Protein AF-A0A9P1GRF5-F1 (afdb_monomer)

Foldseek 3Di:
DFFFEAEEEEEADPVLLVVLVVVLVVLVVVPDDFAEDADPDPDADLAAHQEYEFEPPDAPSLLVLLRNLLRYFRLHYYYYYYYHLVVLCVAPLSVLLSVLLVVQCPDPVRVVRYHYDYVVNPRDDCNVVSVSSVVVPVVCVVPQQDDDPQLVVVLVVLLVFFLLAAEEEEEARQLCQLLSLLVSLLVVVVVVAQEEEEEQDPSNNPNSVVSVCVSNPPPSCPRYYYDYLVVCLVVLVCQARHAYEYEQVLLAALVSVLVSSLSHGTYYYYHYQQGLQLRRVLCCVPNVVSNCVSRVNYHYDYRYAGRRGHPPRSSVVSSCLSLLSVQAADDDDPPVLVVLLPDWDKDWDDLVDDDSNVVSNQVNQQSHNDNGDHSSVVCCQNGNPQWTKIFRDDDPGGFWIWIKGKAAAPPDPVVLVCLLCVNDDDPPRVQLSCCSPVLPDSLSRGWIETETPTTGGHPVNPPSCVSLVNVLVVVVVCVPDPGQKYKYKDFQDLVVLVSCVVSVKAWQDWALDQPSPNRGIMIMIIDGDDVSSVVSSVVSLVVCLVCVLVSLQHSCLVHDLSSNLSNLLRGPNDDDDDCLVVCVVPHDDDCVVSLVVLLSVLSVCSNDPVCVPDDPLVSVVSSCSSNVPPCPVVSVVVVVVVVVPDPDPVVVVVPPPDDDDDDDPVVVVCVVVVVVPPDDDPPPPVVPPPPPDDDDDDDDDDDDDDDDDDDDDDDDDDDDDDDDDDDDDDDDDDDDDDDDPVPVLVVLPPDDDDDDDDDDDPPPPDPDPQQVLQVVLVVVLLVLVLVVVPDPDPDSVVSNVVVNVVSVVVRDLAEHEEEADPSPDPPDPDDLVVVQVVVQVVQVVRLNHQEYEYEHEDPVNLVSCLVRHDHHPNREYAYAYPDEDEPVSVLSVLVRHLYAHDAHEYDDDDPDPDDDDDDQPPRAARARHAYYHYEADEQSSQQNVQVRYQNHQEYAYELYAHQAHDLSHHLNHAYYAYYNHERHDLVRVLSNQQSNQNHQEYHAYNYQHAAHAAARANHAEYEHELNQRHELVNLQNVQDCVRHVNHAYYEHENNQRYQARANAHANHQEYEHEHNVNHDPPNPPHYHPRYHYHYDDDDDDDDDDDDDDDDDDDDD

Nearest PDB structures (foldseek):
  2zpa-assembly1_A  TM=6.736E-01  e=5.088E-32  Escherichia coli K-12
  2zpa-assembly2_B  TM=6.778E-01  e=2.670E-31  Escherichia coli K-12
  6zqc-assembly1_JA  TM=7.047E-01  e=1.679E-22  Saccharomyces cerevisiae S288C
  7mx2-assembly1_A  TM=8.150E-01  e=3.178E-04  Homo sapiens
  6ygd-assembly1_A  TM=7.795E-01  e=4.189E-04  Saccharomyces cerevisiae

Solvent-accessible surface area (backbone atoms only — not comparable to full-atom values): 63160 Å² total; per-residue (Å²): 133,80,40,50,43,36,41,36,39,34,31,24,56,70,73,58,45,51,50,57,49,49,55,48,46,55,66,54,60,80,76,57,97,71,46,72,42,81,56,88,61,92,67,71,66,91,59,74,28,44,39,36,40,40,52,57,82,47,90,62,37,50,43,44,51,39,34,48,68,65,22,48,37,45,41,15,41,39,40,38,33,32,47,39,62,78,65,33,47,73,40,66,64,35,32,54,49,49,55,55,50,55,54,39,58,71,34,83,93,34,25,93,39,46,47,80,46,44,56,91,79,48,88,79,85,51,62,70,66,55,56,64,39,60,68,60,54,72,65,46,80,81,61,78,81,71,70,49,75,69,54,47,54,47,44,61,49,61,77,64,57,38,63,72,32,29,38,38,40,34,27,48,72,51,36,45,64,51,41,54,51,4,49,46,46,33,59,39,44,78,72,68,44,41,35,38,37,33,40,85,45,75,73,76,43,49,51,25,52,49,33,19,33,74,73,66,40,84,87,65,59,84,49,56,45,80,48,59,64,86,54,47,78,78,41,43,72,59,34,45,78,20,39,37,37,31,42,48,46,51,58,44,21,57,67,61,55,29,52,48,63,61,47,31,26,28,45,40,36,31,30,50,34,59,48,52,63,29,22,18,57,25,30,53,77,59,32,51,64,52,40,33,70,62,37,75,46,56,42,77,46,80,47,79,62,63,59,50,37,40,79,88,31,53,62,57,52,49,51,34,62,76,58,47,62,74,34,46,51,62,87,78,62,94,75,46,58,63,55,44,62,73,67,42,44,80,44,77,56,57,90,90,72,69,50,77,64,56,46,27,23,54,49,9,38,57,44,58,69,32,72,60,45,45,32,44,52,52,55,46,69,70,65,44,77,61,54,47,44,35,30,31,30,38,94,92,44,59,49,26,40,35,36,30,34,54,25,71,46,48,81,52,61,70,58,34,54,28,28,33,71,62,75,50,83,68,87,86,28,63,64,31,50,46,36,7,38,77,67,62,33,62,69,43,24,66,46,31,32,35,32,50,76,46,76,36,58,44,79,89,53,66,88,65,56,52,62,59,53,48,50,51,53,49,54,55,62,56,64,79,49,99,42,29,22,42,32,41,72,46,66,60,37,43,67,61,52,52,55,43,45,74,75,62,30,41,71,41,46,70,47,60,58,57,39,79,46,80,61,31,33,38,32,36,35,38,34,57,67,38,69,69,36,47,50,52,45,54,52,35,27,50,53,46,38,71,45,44,66,60,37,23,46,48,60,44,40,83,57,52,67,62,28,52,47,52,52,47,52,73,35,79,63,78,87,74,99,62,66,47,51,56,40,43,78,78,43,92,48,56,64,85,84,28,47,74,56,43,44,52,49,50,48,52,41,66,51,38,77,75,49,76,74,54,58,71,70,56,53,55,51,54,52,30,64,44,22,61,50,76,80,48,68,70,58,54,55,50,48,56,60,56,62,73,73,57,82,84,58,73,68,66,70,74,61,75,88,58,92,78,93,79,71,81,73,68,65,68,76,54,61,72,64,63,72,78,67,83,82,72,75,76,80,65,59,74,72,63,78,79,74,78,88,75,90,89,75,89,79,89,88,81,82,89,89,88,88,81,92,86,78,84,89,84,84,83,92,77,88,84,80,90,89,83,90,80,88,85,84,87,79,92,82,85,88,84,89,90,76,73,70,73,60,59,63,63,64,68,70,74,76,71,87,75,93,78,83,85,92,78,70,95,71,71,84,64,90,53,63,60,62,61,46,21,44,53,51,48,51,56,50,48,53,55,48,57,68,57,74,76,56,99,62,92,77,68,54,63,57,57,57,43,53,55,41,59,53,57,74,62,40,52,57,37,27,48,62,50,73,46,51,93,81,68,63,81,80,65,104,66,65,83,60,60,64,50,52,55,49,35,61,47,40,73,74,34,77,63,34,45,34,39,38,39,40,39,57,46,70,68,61,48,52,52,47,72,74,69,61,64,78,54,87,82,26,38,25,30,42,38,44,78,44,75,38,47,59,67,58,53,48,52,48,58,74,75,40,52,39,30,33,44,32,41,23,51,41,80,84,71,86,67,94,69,93,71,79,93,69,79,80,80,67,74,68,38,80,56,27,31,35,43,33,44,33,55,35,54,33,67,62,55,48,49,55,55,83,22,30,68,50,26,30,32,42,34,41,34,56,25,67,32,58,64,64,70,54,80,52,38,63,56,26,33,31,42,34,44,29,42,34,64,54,38,45,42,69,43,53,26,50,36,49,59,41,32,51,51,24,31,33,44,36,37,31,48,29,60,40,52,65,52,69,60,55,30,61,46,21,35,35,42,31,47,28,45,20,50,52,33,30,31,66,29,50,27,50,57,36,26,50,91,24,24,55,46,32,25,35,42,29,46,24,38,18,44,52,25,40,66,41,58,59,49,32,88,59,27,49,34,37,36,42,36,52,30,84,46,52,49,89,66,59,81,75,66,48,40,97,74,44,47,71,45,74,41,84,85,88,74,84,96,73,92,79,93,80,86,86,90,81,81,89,81,86,137

Sequence (1116 aa):
MLVQRRLVLLAGEAPWAERVTSAALAAWQTRGRARLLRADLRDPPVKELDLVVLTAHRRRFLDTFGAVSGALKGGGVLLFHTPPLDTWRKERLGARWCKLLDSLCNDPRTAELVTVCREEDGEPQLQGLMDAVNSFQADIDRNSMMPNQEQAALLQTILKIKSSRPLLIFGRRGRGKSALLGMAAAVLLQKGCRIIVTSPSKDATSQVFWAAETFLGAGQLKRMEFIEPKRLLTRRHLLKESFLIIDEAAGFPVNFTSELLEAAGRVLLATTLDGYEGSGNGFLVRAVPRLRQARPGLQMQQLSSAWRWTEGCPLEALSRSALLLDAAPVTLEMGERDRVAQHAQVEKVDRQRFTDEELKELYGLLRIGHYKTKPSDLETFLDAKGIIWLSLKHENKHVGITISGIEEPVEDVEKAHGLWLGRCQVPQNLTAQTLSRDAGSLEASQLRYCRMMRWRLHPALRGYGLGERLLEQSLVHLKSQEVDAVAAHFGATSWLMKLWLRQGAQIVFVSHGCDPSSGQHSISVLIPRTEAARQLVKCLQKQLAMQIFELLAGPLADMEKDAVKELLKALPIPLTSSSDPWSFAFGARRLSHCKAALRRLVARALQCDRTRQLPSKEEQLLLSLLQEKPLIENHLRKARALTSHLPTTLSCMNLSLRHCSLGRDGEQALRPLARRWNAVPHSWVRIYEKTAVSVVSASIGGRAFDIAVSGIFGTDSEKGRIPKRKMCKASKVAFSNSGAHKKISKMMLNFRPGAVGSTSSPWSFLDLTSPIRSQILFNLVGDLLCYSGANEVNIQLSIVRSTCRELRDQIDEECLTFNYDDNCGLGGNARDRDEIILLNDWIKRHPRLKYFECMIRNAAKFRVMLEELQLPANTRCSFVFEFKVSSHEVEQLLRRFCVRKLSVMPEEEKEVSGGYPNRPLTWKVTPSLQVLCLRSCSEEIVKSFFSVSPKLRRLQVVDSKIQSIPSNISQNLTSLSLTGITNLPDEQLSKLLMACQNLRSLYIAKCHISHISFALPQLELLSVTHCRQLTDQCATEILSPANNPCLRFVDLSECRSLTAPTVEHPELEVAWLMNCPQLTGQVGRSAARDTTIFFSGFWMFPTVGIRCGDSCLGDH

InterPro domains:
  IPR007807 TcmA/NAT10, helicase domain [PF05127] (169-326)
  IPR013562 TmcA/NAT10, N-terminal [PF08351] (47-89)
  IPR016181 Acyl-CoA N-acyltransferase [SSF55729] (356-508)
  IPR027417 P-loop containing nucleoside triphosphate hydrolase [G3DSA:3.40.50.300] (166-316)
  IPR027417 P-loop containing nucleoside triphosphate hydrolase [SSF52540] (140-269)
  IPR032672 TmcA/NAT10/Kre33 [PTHR10925] (222-473)
  IPR032675 Leucine-rich repeat domain superfamily [G3DSA:3.80.10.10] (877-1091)

Secondary structure (DSSP, 8-state):
-----EEEEEES-HHHHHHHHHHHHHHHHTT----EEEE--SS---S-EEEEEEESSSTTHHHHHHHHHTTEEEEEEEEEEES-HHHHTTSHHHHHHHHHHHHHHS-TTTGGGEEEEEGGG-S---HHHHHHHHTTHHHHHHHTTSPPHHHHHHHHHHTT-BTTB-EEEEE-TTS-HHHHHHHHHHHHHHTT--EEEE-SSGGGGHHHHHHHHHHH-TT--TTEEE--HHHHTT-HHHHHHSEEEESSGGGS-HHHHHHHHHH-SEEEEEEESSSTT--HHHHHHHHHHHHHHH-TT-EEEEE-S-SSS-TT-HHHHHHHHHTTTT--PPP--TTHHHHHHHH-EEEE--TTT--HHHHHHHHHHHHTT-S---HHHHHHHHH-TTEEEEEEEETTEEEEEEEEEEE-----HHHHHHHHTTS---TT-HHHHIIIIIS--GGGGSS-EEEEEEEEE-GGGTTSSHHHHHHHHHHHHGGGS--SEEEEEEE--HHHHHHHHHTT-EEEEEEEEEPTTTSSEEEEEEEE-SHHHHHHHHHHHHHHHHHHHHHHHTTTSSS-HHHHHHHHHHS-PPP---SHHHHHHSSS--HHHHHHHHHHHHHHHHHSGGGGGS-HHHHHHHHHHHTT----HHHHHHHHHHGGGS-SSTTTGGGTTS-----GGGGTTTHHHHTT---S-TTTGGGTTTSSSS--------------------------------------------SSHHHHHHHHTT-----------TTTT----HHHHHHHHHHHHHHHHHHHTTS--TTTHHHHHHHHHHHHTTS-TTEEEEEE-TT----SS--THHHHHHHHHHHTT-TT--EEEEEE--HHHHHHHHHH--PPTTPEEEEEEEEEEEHHHHHHHHHHSEEEEEEEEEEP----SSS-------PPP-TT--EEEEES-BHHHHHHHHTT-TT--EEEEES-B-S---S---TT--EEEEES--S--HHHHHHHHHH-TT--EEEEES---S------TT--EEEEES-TT--HHHHHHHH-TTT-TT--EEE-TT-TT-S------TT--EEEEET-TT--GGGGSSS-TT-EEEEES-------------------

Radius of gyration: 38.65 Å; Cα contacts (8 Å, |Δi|>4): 1772; chains: 1; bounding box: 116×114×86 Å

pLDDT: mean 70.06, std 22.44, range [20.23, 97.62]

Mean predicted aligned error: 21.13 Å

Organism: NCBI:txid2562237

Structure (mmCIF, N/CA/C/O backbone):
data_AF-A0A9P1GRF5-F1
#
_entry.id   AF-A0A9P1GRF5-F1
#
loop_
_atom_site.group_PDB
_atom_site.id
_atom_site.type_symbol
_atom_site.label_atom_id
_atom_site.label_alt_id
_atom_site.label_comp_id
_atom_site.label_asym_id
_atom_site.label_entity_id
_atom_site.label_seq_id
_atom_site.pdbx_PDB_ins_code
_atom_site.Cartn_x
_atom_site.Cartn_y
_atom_site.Cartn_z
_atom_site.occupancy
_atom_site.B_iso_or_equiv
_atom_site.auth_seq_id
_atom_site.auth_comp_id
_atom_site.auth_asym_id
_atom_site.auth_atom_id
_atom_site.pdbx_PDB_model_num
ATOM 1 N N . MET A 1 1 ? 33.433 -12.567 -23.055 1.00 36.16 1 MET A N 1
ATOM 2 C CA . MET A 1 1 ? 33.822 -12.975 -21.683 1.00 36.16 1 MET A CA 1
ATOM 3 C C . MET A 1 1 ? 32.653 -12.740 -20.730 1.00 36.16 1 MET A C 1
ATOM 5 O O . MET A 1 1 ? 31.730 -12.022 -21.095 1.00 36.16 1 MET A O 1
ATOM 9 N N . LEU A 1 2 ? 32.643 -13.385 -19.561 1.00 43.09 2 LEU A N 1
ATOM 10 C CA . LEU A 1 2 ? 31.492 -13.423 -18.650 1.00 43.09 2 LEU A CA 1
ATOM 11 C C . LEU A 1 2 ? 31.527 -12.268 -17.633 1.00 43.09 2 LEU A C 1
ATOM 13 O O . LEU A 1 2 ? 32.322 -12.286 -16.696 1.00 43.09 2 LEU A O 1
ATOM 17 N N . VAL A 1 3 ? 30.665 -11.262 -17.810 1.00 66.19 3 VAL A N 1
ATOM 18 C CA . VAL A 1 3 ? 30.778 -9.983 -17.088 1.00 66.19 3 VAL A CA 1
ATOM 19 C C . VAL A 1 3 ? 30.089 -10.017 -15.712 1.00 66.19 3 VAL A C 1
ATOM 21 O O . VAL A 1 3 ? 28.866 -9.913 -15.582 1.00 66.19 3 VAL A O 1
ATOM 24 N N . GLN A 1 4 ? 30.908 -10.161 -14.669 1.00 72.12 4 GLN A N 1
ATOM 25 C CA . GLN A 1 4 ? 30.523 -10.106 -13.252 1.00 72.12 4 GLN A CA 1
ATOM 26 C C . GLN A 1 4 ? 30.154 -8.671 -12.819 1.00 72.12 4 GLN A C 1
ATOM 28 O O . GLN A 1 4 ? 30.536 -7.701 -13.467 1.00 72.12 4 GLN A O 1
ATOM 33 N N . ARG A 1 5 ? 29.421 -8.520 -11.710 1.00 84.38 5 ARG A N 1
ATOM 34 C CA . ARG A 1 5 ? 29.118 -7.215 -11.081 1.00 84.38 5 ARG A CA 1
ATOM 35 C C . ARG A 1 5 ? 29.966 -7.039 -9.832 1.00 84.38 5 ARG A C 1
ATOM 37 O O . ARG A 1 5 ? 30.170 -8.022 -9.120 1.00 84.38 5 ARG A O 1
ATOM 44 N N . ARG A 1 6 ? 30.409 -5.810 -9.560 1.00 83.50 6 ARG A N 1
ATOM 45 C CA . ARG A 1 6 ? 31.285 -5.492 -8.421 1.00 83.50 6 ARG A CA 1
ATOM 46 C C . ARG A 1 6 ? 30.530 -4.783 -7.298 1.00 83.50 6 ARG A C 1
ATOM 48 O O . ARG A 1 6 ? 29.596 -4.019 -7.551 1.00 83.50 6 ARG A O 1
ATOM 55 N N . LEU A 1 7 ? 30.963 -5.029 -6.068 1.00 87.31 7 LEU A N 1
ATOM 56 C CA . LEU A 1 7 ? 30.498 -4.362 -4.855 1.00 87.31 7 LEU A CA 1
ATOM 57 C C . LEU A 1 7 ? 31.658 -3.563 -4.258 1.00 87.31 7 LEU A C 1
ATOM 59 O O . LEU A 1 7 ? 32.738 -4.106 -4.054 1.00 87.31 7 LEU A O 1
ATOM 63 N N . VAL A 1 8 ? 31.427 -2.291 -3.954 1.00 88.31 8 VAL A N 1
ATOM 64 C CA . VAL A 1 8 ? 32.370 -1.437 -3.229 1.00 88.31 8 VAL A CA 1
ATOM 65 C C . VAL A 1 8 ? 31.688 -1.004 -1.938 1.00 88.31 8 VAL A C 1
ATOM 67 O O . VAL A 1 8 ? 30.711 -0.256 -1.969 1.00 88.31 8 VAL A O 1
ATOM 70 N N . LEU A 1 9 ? 32.168 -1.521 -0.813 1.00 89.44 9 LEU A N 1
ATOM 71 C CA . LEU A 1 9 ? 31.672 -1.238 0.526 1.00 89.44 9 LEU A CA 1
ATOM 72 C C . LEU A 1 9 ? 32.448 -0.052 1.110 1.00 89.44 9 LEU A C 1
ATOM 74 O O . LEU A 1 9 ? 33.660 -0.144 1.295 1.00 89.44 9 LEU A O 1
ATOM 78 N N . LEU A 1 10 ? 31.744 1.036 1.416 1.00 90.56 10 LEU A N 1
ATOM 79 C CA . LEU A 1 10 ? 32.285 2.196 2.123 1.00 90.56 10 LEU A CA 1
ATOM 80 C C . LEU A 1 10 ? 31.766 2.159 3.563 1.00 90.56 10 LEU A C 1
ATOM 82 O O . LEU A 1 10 ? 30.602 2.476 3.806 1.00 90.56 10 LEU A O 1
ATOM 86 N N . ALA A 1 11 ? 32.617 1.736 4.496 1.00 91.06 11 ALA A N 1
ATOM 87 C CA . ALA A 1 11 ? 32.278 1.580 5.906 1.00 91.06 11 ALA A CA 1
ATOM 88 C C . ALA A 1 11 ? 32.846 2.734 6.745 1.00 91.06 11 ALA A C 1
ATOM 90 O O . ALA A 1 11 ? 34.041 2.780 7.029 1.00 91.06 11 ALA A O 1
ATOM 91 N N . GLY A 1 12 ? 31.980 3.654 7.156 1.00 90.06 12 GLY A N 1
ATOM 92 C CA . GLY A 1 12 ? 32.364 4.862 7.885 1.00 90.06 12 GLY A CA 1
ATOM 93 C C . GLY A 1 12 ? 31.151 5.733 8.168 1.00 90.06 12 GLY A C 1
ATOM 94 O O . GLY A 1 12 ? 30.020 5.325 7.912 1.00 90.06 12 GLY A O 1
ATOM 95 N N . GLU A 1 13 ? 31.361 6.934 8.685 1.00 88.19 13 GLU A N 1
ATOM 96 C CA . GLU A 1 13 ? 30.291 7.898 8.903 1.00 88.19 13 GLU A CA 1
ATOM 97 C C . GLU A 1 13 ? 29.771 8.500 7.590 1.00 88.19 13 GLU A C 1
ATOM 99 O O . GLU A 1 13 ? 30.483 8.635 6.588 1.00 88.19 13 GLU A O 1
ATOM 104 N N . ALA A 1 14 ? 28.491 8.889 7.590 1.00 85.44 14 ALA A N 1
ATOM 105 C CA . ALA A 1 14 ? 27.811 9.340 6.373 1.00 85.44 14 ALA A CA 1
ATOM 106 C C . ALA A 1 14 ? 28.536 10.498 5.640 1.00 85.44 14 ALA A C 1
ATOM 108 O O . ALA A 1 14 ? 28.654 10.415 4.413 1.00 85.44 14 ALA A O 1
ATOM 109 N N . PRO A 1 15 ? 29.087 11.529 6.324 1.00 87.69 15 PRO A N 1
ATOM 110 C CA . PRO A 1 15 ? 29.828 12.601 5.657 1.00 87.69 15 PRO A CA 1
ATOM 111 C C . PRO A 1 15 ? 31.116 12.129 4.968 1.00 87.69 15 PRO A C 1
ATOM 113 O O . PRO A 1 15 ? 31.480 12.682 3.933 1.00 87.69 15 PRO A O 1
ATOM 116 N N . TRP A 1 16 ? 31.812 11.119 5.506 1.00 89.00 16 TRP A N 1
ATOM 117 C CA . TRP A 1 16 ? 33.006 10.550 4.871 1.00 89.00 16 TRP A CA 1
ATOM 118 C C . TRP A 1 16 ? 32.634 9.772 3.608 1.00 89.00 16 TRP A C 1
ATOM 120 O O . TRP A 1 16 ? 33.168 10.049 2.531 1.00 89.00 16 TRP A O 1
ATOM 130 N N . ALA A 1 17 ? 31.635 8.891 3.699 1.00 85.38 17 ALA A N 1
ATOM 131 C CA . ALA A 1 17 ? 31.183 8.103 2.555 1.00 85.38 17 ALA A CA 1
ATOM 132 C C . ALA A 1 17 ? 30.633 8.986 1.412 1.00 85.38 17 ALA A C 1
ATOM 134 O O . ALA A 1 17 ? 30.809 8.666 0.233 1.00 85.38 17 ALA A O 1
ATOM 135 N N . GLU A 1 18 ? 30.009 10.130 1.726 1.00 84.75 18 GLU A N 1
ATOM 136 C CA . GLU A 1 18 ? 29.587 11.118 0.723 1.00 84.75 18 GLU A CA 1
ATOM 137 C C . GLU A 1 18 ? 30.754 11.863 0.048 1.00 84.75 18 GLU A C 1
ATOM 139 O O . GLU A 1 18 ? 30.670 12.116 -1.162 1.00 84.75 18 GLU A O 1
ATOM 144 N N . ARG A 1 19 ? 31.844 12.180 0.769 1.00 85.69 19 ARG A N 1
ATOM 145 C CA . ARG A 1 19 ? 33.062 12.781 0.181 1.00 85.69 19 ARG A CA 1
ATOM 146 C C . ARG A 1 19 ? 33.732 11.819 -0.797 1.00 85.69 19 ARG A C 1
ATOM 148 O O . ARG A 1 19 ? 33.857 12.147 -1.978 1.00 85.69 19 ARG A O 1
ATOM 155 N N . VAL A 1 20 ? 34.051 10.606 -0.337 1.00 83.44 20 VAL A N 1
ATOM 156 C CA . VAL A 1 20 ? 34.685 9.541 -1.139 1.00 83.44 20 VAL A CA 1
ATOM 157 C C . VAL A 1 20 ? 33.880 9.253 -2.412 1.00 83.44 20 VAL A C 1
ATOM 159 O O . VAL A 1 20 ? 34.417 9.207 -3.521 1.00 83.44 20 VAL A O 1
ATOM 162 N N . THR A 1 21 ? 32.558 9.151 -2.283 1.00 83.25 21 THR A N 1
ATOM 163 C CA . THR A 1 21 ? 31.661 8.924 -3.423 1.00 83.25 21 THR A CA 1
ATOM 164 C C . THR A 1 21 ? 31.561 10.119 -4.365 1.00 83.25 21 THR A C 1
ATOM 166 O O . THR A 1 21 ? 31.351 9.937 -5.564 1.00 83.25 21 THR A O 1
ATOM 169 N N . SER A 1 22 ? 31.710 11.349 -3.876 1.00 82.00 22 SER A N 1
ATOM 170 C CA . SER A 1 22 ? 31.720 12.530 -4.745 1.00 82.00 22 SER A CA 1
ATOM 171 C C . SER A 1 22 ? 33.006 12.609 -5.573 1.00 82.00 22 SER A C 1
ATOM 173 O O . SER A 1 22 ? 32.918 12.884 -6.769 1.00 82.00 22 SER A O 1
ATOM 175 N N . ALA A 1 23 ? 34.161 12.245 -5.004 1.00 77.00 23 ALA A N 1
ATOM 176 C CA . ALA A 1 23 ? 35.412 12.095 -5.753 1.00 77.00 23 ALA A CA 1
ATOM 177 C C . ALA A 1 23 ? 35.313 10.993 -6.829 1.00 77.00 23 ALA A C 1
ATOM 179 O O . ALA A 1 23 ? 35.626 11.227 -8.000 1.00 77.00 23 ALA A O 1
ATOM 180 N N . ALA A 1 24 ? 34.785 9.817 -6.469 1.00 74.19 24 ALA A N 1
ATOM 181 C CA . ALA A 1 24 ? 34.578 8.713 -7.410 1.00 74.19 24 ALA A CA 1
ATOM 182 C C . ALA A 1 24 ? 33.627 9.081 -8.567 1.00 74.19 24 ALA A C 1
ATOM 184 O O . ALA A 1 24 ? 33.842 8.677 -9.711 1.00 74.19 24 ALA A O 1
ATOM 185 N N . LEU A 1 25 ? 32.590 9.879 -8.293 1.00 76.06 25 LEU A N 1
ATOM 186 C CA . LEU A 1 25 ? 31.631 10.317 -9.306 1.00 76.06 25 LEU A CA 1
ATOM 187 C C . LEU A 1 25 ? 32.138 11.462 -10.185 1.00 76.06 25 LEU A C 1
ATOM 189 O O . LEU A 1 25 ? 31.790 11.490 -11.363 1.00 76.06 25 LEU A O 1
ATOM 193 N N . ALA A 1 26 ? 32.989 12.352 -9.670 1.00 74.06 26 ALA A N 1
ATOM 194 C CA . ALA A 1 26 ? 33.684 13.336 -10.498 1.00 74.06 26 ALA A CA 1
ATOM 195 C C . ALA A 1 26 ? 34.588 12.640 -11.534 1.00 74.06 26 ALA A C 1
ATOM 197 O O . ALA A 1 26 ? 34.532 12.959 -12.723 1.00 74.06 26 ALA A O 1
ATOM 198 N N . ALA A 1 27 ? 35.337 11.611 -11.116 1.00 66.94 27 ALA A N 1
ATOM 199 C CA . ALA A 1 27 ? 36.114 10.775 -12.032 1.00 66.94 27 ALA A CA 1
ATOM 200 C C . ALA A 1 27 ? 35.225 10.072 -13.081 1.00 66.94 27 ALA A C 1
ATOM 202 O O . ALA A 1 27 ? 35.571 10.040 -14.259 1.00 66.94 27 ALA A O 1
ATOM 203 N N . TRP A 1 28 ? 34.051 9.575 -12.677 1.00 68.00 28 TRP A N 1
ATOM 204 C CA . TRP A 1 28 ? 33.096 8.896 -13.561 1.00 68.00 28 TRP A CA 1
ATOM 205 C C . TRP A 1 28 ? 32.445 9.821 -14.610 1.00 68.00 28 TRP A C 1
ATOM 207 O O . TRP A 1 28 ? 32.263 9.431 -15.762 1.00 68.00 28 TRP A O 1
ATOM 217 N N . GLN A 1 29 ? 32.090 11.054 -14.235 1.00 64.94 29 GLN A N 1
ATOM 218 C CA . GLN A 1 29 ? 31.345 11.981 -15.101 1.00 64.94 29 GLN A CA 1
ATOM 219 C C . GLN A 1 29 ? 32.161 12.541 -16.274 1.00 64.94 29 GLN A C 1
ATOM 221 O O . GLN A 1 29 ? 31.585 12.870 -17.310 1.00 64.94 29 GLN A O 1
ATOM 226 N N . THR A 1 30 ? 33.488 12.623 -16.151 1.00 57.00 30 THR A N 1
ATOM 227 C CA . THR A 1 30 ? 34.358 13.255 -17.165 1.00 57.00 30 THR A CA 1
ATOM 228 C C . THR A 1 30 ? 34.500 12.472 -18.479 1.00 57.00 30 THR A C 1
ATOM 230 O O . THR A 1 30 ? 35.137 12.973 -19.403 1.00 57.00 30 THR A O 1
ATOM 233 N N . ARG A 1 31 ? 33.930 11.258 -18.598 1.00 52.69 31 ARG A N 1
ATOM 234 C CA . ARG A 1 31 ? 34.211 10.335 -19.721 1.00 52.69 31 ARG A CA 1
ATOM 235 C C . ARG A 1 31 ? 33.003 9.756 -20.481 1.00 52.69 31 ARG A C 1
ATOM 237 O O . ARG A 1 31 ? 33.215 8.963 -21.394 1.00 52.69 31 ARG A O 1
ATOM 244 N N . GLY A 1 32 ? 31.757 10.165 -20.203 1.00 44.84 32 GLY A N 1
ATOM 245 C CA . GLY A 1 32 ? 30.622 9.903 -21.114 1.00 44.84 32 GLY A CA 1
ATOM 246 C C . GLY A 1 32 ? 29.301 9.417 -20.495 1.00 44.84 32 GLY A C 1
ATOM 247 O O . GLY A 1 32 ? 29.117 9.409 -19.282 1.00 44.84 32 GLY A O 1
ATOM 248 N N . ARG A 1 33 ? 28.346 9.051 -21.372 1.00 47.88 33 ARG A N 1
ATOM 249 C CA . ARG A 1 33 ? 26.892 8.856 -21.121 1.00 47.88 33 ARG A CA 1
ATOM 250 C C . ARG A 1 33 ? 26.510 7.639 -20.238 1.00 47.88 33 ARG A C 1
ATOM 252 O O . ARG A 1 33 ? 25.669 6.831 -20.633 1.00 47.88 33 ARG A O 1
ATOM 259 N N . ALA A 1 34 ? 27.077 7.503 -19.043 1.00 53.44 34 ALA A N 1
ATOM 260 C CA . ALA A 1 34 ? 26.721 6.440 -18.100 1.00 53.44 34 ALA A CA 1
ATOM 261 C C . ALA A 1 34 ? 25.457 6.760 -17.269 1.00 53.44 34 ALA A C 1
ATOM 263 O O . ALA A 1 34 ? 25.244 7.886 -16.815 1.00 53.44 34 ALA A O 1
ATOM 264 N N . ARG A 1 35 ? 24.620 5.748 -17.023 1.00 60.06 35 ARG A N 1
ATOM 265 C CA . ARG A 1 35 ? 23.406 5.822 -16.197 1.00 60.06 35 ARG A CA 1
ATOM 266 C C . ARG A 1 35 ? 23.741 5.591 -14.726 1.00 60.06 35 ARG A C 1
ATOM 268 O O . ARG A 1 35 ? 23.823 4.451 -14.262 1.00 60.06 35 ARG A O 1
ATOM 275 N N . LEU A 1 36 ? 23.899 6.700 -14.010 1.00 66.00 36 LEU A N 1
ATOM 276 C CA . LEU A 1 36 ? 24.067 6.759 -12.560 1.00 66.00 36 LEU A CA 1
ATOM 277 C C . LEU A 1 36 ? 22.715 6.794 -11.835 1.00 66.00 36 LEU A C 1
ATOM 279 O O . LEU A 1 36 ? 21.790 7.479 -12.270 1.00 66.00 36 LEU A O 1
ATOM 283 N N . LEU A 1 37 ? 22.649 6.161 -10.663 1.00 63.72 37 LEU A N 1
ATOM 284 C CA . LEU A 1 37 ? 21.609 6.428 -9.671 1.00 63.72 37 LEU A CA 1
ATOM 285 C C . LEU A 1 37 ? 22.204 6.587 -8.260 1.00 63.72 37 LEU A C 1
ATOM 287 O O . LEU A 1 37 ? 22.809 5.654 -7.738 1.00 63.72 37 LEU A O 1
ATOM 291 N N . ARG A 1 38 ? 21.967 7.739 -7.619 1.00 61.91 38 ARG A N 1
ATOM 292 C CA . ARG A 1 38 ? 22.075 7.920 -6.159 1.00 61.91 38 ARG A CA 1
ATOM 293 C C . ARG A 1 38 ? 20.685 7.669 -5.566 1.00 61.91 38 ARG A C 1
ATOM 295 O O . ARG A 1 38 ? 19.754 8.389 -5.916 1.00 61.91 38 ARG A O 1
ATOM 302 N N . ALA A 1 39 ? 20.518 6.614 -4.768 1.00 57.00 39 ALA A N 1
ATOM 303 C CA . ALA A 1 39 ? 19.199 6.035 -4.505 1.00 57.00 39 ALA A CA 1
ATOM 304 C C . ALA A 1 39 ? 18.692 6.213 -3.061 1.00 57.00 39 ALA A C 1
ATOM 306 O O . ALA A 1 39 ? 19.145 5.521 -2.152 1.00 57.00 39 ALA A O 1
ATOM 307 N N . ASP A 1 40 ? 17.645 7.027 -2.903 1.00 54.41 40 ASP A N 1
ATOM 308 C CA . ASP A 1 40 ? 16.623 6.878 -1.855 1.00 54.41 40 ASP A CA 1
ATOM 309 C C . ASP A 1 40 ? 15.251 6.785 -2.558 1.00 54.41 40 ASP A C 1
ATOM 311 O O . ASP A 1 40 ? 14.491 7.746 -2.685 1.00 54.41 40 ASP A O 1
ATOM 315 N N . LEU A 1 41 ? 15.024 5.646 -3.223 1.00 54.59 41 LEU A N 1
ATOM 316 C CA . LEU A 1 41 ? 13.961 5.491 -4.218 1.00 54.59 41 LEU A CA 1
ATOM 317 C C . LEU A 1 41 ? 12.589 5.220 -3.590 1.00 54.59 41 LEU A C 1
ATOM 319 O O . LEU A 1 41 ? 12.405 4.235 -2.877 1.00 54.59 41 LEU A O 1
ATOM 323 N N . ARG A 1 42 ? 11.579 5.999 -3.999 1.00 47.12 42 ARG A N 1
ATOM 324 C CA . ARG A 1 42 ? 10.163 5.623 -3.818 1.00 47.12 42 ARG A CA 1
ATOM 325 C C . ARG A 1 42 ? 9.697 4.586 -4.847 1.00 47.12 42 ARG A C 1
ATOM 327 O O . ARG A 1 42 ? 8.941 3.687 -4.484 1.00 47.12 42 ARG A O 1
ATOM 334 N N . ASP A 1 43 ? 10.191 4.681 -6.083 1.00 47.00 43 ASP A N 1
ATOM 335 C CA . ASP A 1 43 ? 9.839 3.800 -7.204 1.00 47.00 43 ASP A CA 1
ATOM 336 C C . ASP A 1 43 ? 11.074 3.072 -7.767 1.00 47.00 43 ASP A C 1
ATOM 338 O O . ASP A 1 43 ? 12.144 3.673 -7.879 1.00 47.00 43 ASP A O 1
ATOM 342 N N . PRO A 1 44 ? 10.969 1.781 -8.134 1.00 56.44 44 PRO A N 1
ATOM 343 C CA . PRO A 1 44 ? 12.108 1.001 -8.607 1.00 56.44 44 PRO A CA 1
ATOM 344 C C . PRO A 1 44 ? 12.587 1.455 -9.999 1.00 56.44 44 PRO A C 1
ATOM 346 O O . PRO A 1 44 ? 11.772 1.825 -10.847 1.00 56.44 44 PRO A O 1
ATOM 349 N N . PRO A 1 45 ? 13.895 1.355 -10.306 1.00 58.41 45 PRO A N 1
ATOM 350 C CA . PRO A 1 45 ? 14.409 1.790 -11.594 1.00 58.41 45 PRO A CA 1
ATOM 351 C C . PRO A 1 45 ? 13.967 0.819 -12.698 1.00 58.41 45 PRO A C 1
ATOM 353 O O . PRO A 1 45 ? 14.253 -0.382 -12.662 1.00 58.41 45 PRO A O 1
ATOM 356 N N . VAL A 1 46 ? 13.258 1.368 -13.689 1.00 54.19 46 VAL A N 1
ATOM 357 C CA . VAL A 1 46 ? 12.735 0.641 -14.863 1.00 54.19 46 VAL A CA 1
ATOM 358 C C . VAL A 1 46 ? 13.841 0.352 -15.890 1.00 54.19 46 VAL A C 1
ATOM 360 O O . VAL A 1 46 ? 13.757 -0.615 -16.644 1.00 54.19 46 VAL A O 1
ATOM 363 N N . LYS A 1 47 ? 14.895 1.178 -15.917 1.00 63.84 47 LYS A N 1
ATOM 364 C CA . LYS A 1 47 ? 16.021 1.086 -16.859 1.00 63.84 47 LYS A CA 1
ATOM 365 C C . LYS A 1 47 ? 17.231 0.396 -16.224 1.00 63.84 47 LYS A C 1
ATOM 367 O O . LYS A 1 47 ? 17.400 0.413 -15.008 1.00 63.84 47 LYS A O 1
ATOM 372 N N . GLU A 1 48 ? 18.079 -0.185 -17.068 1.00 71.19 48 GLU A N 1
ATOM 373 C CA . GLU A 1 48 ? 19.384 -0.715 -16.655 1.00 71.19 48 GLU A CA 1
ATOM 374 C C . GLU A 1 48 ? 20.339 0.417 -16.256 1.00 71.19 48 GLU A C 1
ATOM 376 O O . GLU A 1 48 ? 20.300 1.491 -16.868 1.00 71.19 48 GLU A O 1
ATOM 381 N N . LEU A 1 49 ? 21.164 0.154 -15.238 1.00 76.44 49 LEU A N 1
ATOM 382 C CA . LEU A 1 49 ? 22.087 1.099 -14.602 1.00 76.44 49 LEU A CA 1
ATOM 383 C C . LEU A 1 49 ? 23.528 0.576 -14.652 1.00 76.44 49 LEU A C 1
ATOM 385 O O . LEU A 1 49 ? 23.750 -0.633 -14.545 1.00 76.44 49 LEU A O 1
ATOM 389 N N . ASP A 1 50 ? 24.484 1.499 -14.764 1.00 76.56 50 ASP A N 1
ATOM 390 C CA . ASP A 1 50 ? 25.919 1.198 -14.857 1.00 76.56 50 ASP A CA 1
ATOM 391 C C . ASP A 1 50 ? 26.604 1.300 -13.487 1.00 76.56 50 ASP A C 1
ATOM 393 O O . ASP A 1 50 ? 27.386 0.432 -13.102 1.00 76.56 50 ASP A O 1
ATOM 397 N N . LEU A 1 51 ? 26.258 2.350 -12.738 1.00 80.69 51 LEU A N 1
ATOM 398 C CA . LEU A 1 51 ? 26.785 2.657 -11.414 1.00 80.69 51 LEU A CA 1
ATOM 399 C C . LEU A 1 51 ? 25.627 3.043 -10.491 1.00 80.69 51 LEU A C 1
ATOM 401 O O . LEU A 1 51 ? 24.773 3.861 -10.847 1.00 80.69 51 LEU A O 1
ATOM 405 N N . VAL A 1 52 ? 25.602 2.466 -9.293 1.00 85.19 52 VAL A N 1
ATOM 406 C CA . VAL A 1 52 ? 24.619 2.793 -8.255 1.00 85.19 52 VAL A CA 1
ATOM 407 C C . VAL A 1 52 ? 25.333 3.179 -6.973 1.00 85.19 52 VAL A C 1
ATOM 409 O O . VAL A 1 52 ? 26.261 2.494 -6.558 1.00 85.19 52 VAL A O 1
ATOM 412 N N . VAL A 1 53 ? 24.840 4.229 -6.323 1.00 85.31 53 VAL A N 1
ATOM 413 C CA . VAL A 1 53 ? 25.160 4.588 -4.941 1.00 85.31 53 VAL A CA 1
ATOM 414 C C . VAL A 1 53 ? 23.942 4.301 -4.068 1.00 85.31 53 VAL A C 1
ATOM 416 O O . VAL A 1 53 ? 22.855 4.831 -4.322 1.00 85.31 53 VAL A O 1
ATOM 419 N N . LEU A 1 54 ? 24.131 3.488 -3.033 1.00 87.62 54 LEU A N 1
ATOM 420 C CA . LEU A 1 54 ? 23.124 3.139 -2.034 1.00 87.62 54 LEU A CA 1
ATOM 421 C C . LEU A 1 54 ? 23.665 3.394 -0.624 1.00 87.62 54 LEU A C 1
ATOM 423 O O . LEU A 1 54 ? 24.825 3.104 -0.350 1.00 87.62 54 LEU A O 1
ATOM 427 N N . THR A 1 55 ? 22.809 3.866 0.281 1.00 85.62 55 THR A N 1
ATOM 428 C CA . THR A 1 55 ? 23.151 4.109 1.688 1.00 85.62 55 THR A CA 1
ATOM 429 C C . THR A 1 55 ? 22.315 3.251 2.639 1.00 85.62 55 THR A C 1
ATOM 431 O O . THR A 1 55 ? 21.091 3.204 2.525 1.00 85.62 55 THR A O 1
ATOM 434 N N . ALA A 1 56 ? 22.974 2.581 3.589 1.00 83.69 56 ALA A N 1
ATOM 435 C CA . ALA A 1 56 ? 22.349 1.862 4.702 1.00 83.69 56 ALA A CA 1
ATOM 436 C C . ALA A 1 56 ? 22.206 2.721 5.976 1.00 83.69 56 ALA A C 1
ATOM 438 O O . ALA A 1 56 ? 21.663 2.252 6.971 1.00 83.69 56 ALA A O 1
ATOM 439 N N . HIS A 1 57 ? 22.636 3.991 5.956 1.00 71.88 57 HIS A N 1
ATOM 440 C CA . HIS A 1 57 ? 22.468 4.921 7.085 1.00 71.88 57 HIS A CA 1
ATOM 441 C C . HIS A 1 57 ? 21.002 5.346 7.315 1.00 71.88 57 HIS A C 1
ATOM 443 O O . HIS A 1 57 ? 20.691 6.013 8.301 1.00 71.88 57 HIS A O 1
ATOM 449 N N . ARG A 1 58 ? 20.088 4.998 6.397 1.00 66.31 58 ARG A N 1
ATOM 450 C CA . ARG A 1 58 ? 18.654 5.318 6.453 1.00 66.31 58 ARG A CA 1
ATOM 451 C C . ARG A 1 58 ? 17.824 4.033 6.569 1.00 66.31 58 ARG A C 1
ATOM 453 O O . ARG A 1 58 ? 18.163 2.999 5.997 1.00 66.31 58 ARG A O 1
ATOM 460 N N . ARG A 1 59 ? 16.697 4.103 7.288 1.00 62.22 59 ARG A N 1
ATOM 461 C CA . ARG A 1 59 ? 15.721 2.996 7.379 1.00 62.22 59 ARG A CA 1
ATOM 462 C C . ARG A 1 59 ? 15.068 2.735 6.013 1.00 62.22 59 ARG A C 1
ATOM 464 O O . ARG A 1 59 ? 14.848 3.678 5.261 1.00 62.22 59 ARG A O 1
ATOM 471 N N . ARG A 1 60 ? 14.638 1.493 5.760 1.00 67.44 60 ARG A N 1
ATOM 472 C CA . ARG A 1 60 ? 13.987 0.991 4.528 1.00 67.44 60 ARG A CA 1
ATOM 473 C C . ARG A 1 60 ? 14.901 0.768 3.319 1.00 67.44 60 ARG A C 1
ATOM 475 O O . ARG A 1 60 ? 14.399 0.576 2.209 1.00 67.44 60 ARG A O 1
ATOM 482 N N . PHE A 1 61 ? 16.219 0.717 3.516 1.00 81.81 61 PHE A N 1
ATOM 483 C CA . PHE A 1 61 ? 17.171 0.503 2.423 1.00 81.81 61 PHE A CA 1
ATOM 484 C C . PHE A 1 61 ? 17.041 -0.875 1.742 1.00 81.81 61 PHE A C 1
ATOM 486 O O . PHE A 1 61 ? 17.471 -1.006 0.595 1.00 81.81 61 PHE A O 1
ATOM 493 N N . LEU A 1 62 ? 16.438 -1.897 2.376 1.00 83.75 62 LEU A N 1
ATOM 494 C CA . LEU A 1 62 ? 16.340 -3.242 1.787 1.00 83.75 62 LEU A CA 1
ATOM 495 C C . LEU A 1 62 ? 15.469 -3.295 0.518 1.00 83.75 62 LEU A C 1
ATOM 497 O O . LEU A 1 62 ? 15.790 -4.038 -0.415 1.00 83.75 62 LEU A O 1
ATOM 501 N N . ASP A 1 63 ? 14.387 -2.511 0.458 1.00 79.06 63 ASP A N 1
ATOM 502 C CA . ASP A 1 63 ? 13.548 -2.401 -0.747 1.00 79.06 63 ASP A CA 1
ATOM 503 C C . ASP A 1 63 ? 14.373 -1.804 -1.903 1.00 79.06 63 ASP A C 1
ATOM 505 O O . ASP A 1 63 ? 14.405 -2.357 -3.007 1.00 79.06 63 ASP A O 1
ATOM 509 N N . THR A 1 64 ? 15.107 -0.721 -1.623 1.00 80.62 64 THR A N 1
ATOM 510 C CA . THR A 1 64 ? 15.993 -0.042 -2.577 1.00 80.62 64 THR A CA 1
ATOM 511 C C . THR A 1 64 ? 17.130 -0.955 -3.034 1.00 80.62 64 THR A C 1
ATOM 513 O O . THR A 1 64 ? 17.360 -1.071 -4.235 1.00 80.62 64 THR A O 1
ATOM 516 N N . PHE A 1 65 ? 17.789 -1.675 -2.118 1.00 86.00 65 PHE A N 1
ATOM 517 C CA . PHE A 1 65 ? 18.839 -2.652 -2.432 1.00 86.00 65 PHE A CA 1
ATOM 518 C C . PHE A 1 65 ? 18.347 -3.736 -3.393 1.00 86.00 65 PHE A C 1
ATOM 520 O O . PHE A 1 65 ? 19.002 -4.039 -4.394 1.00 86.00 65 PHE A O 1
ATOM 527 N N . GLY A 1 66 ? 17.161 -4.291 -3.136 1.00 81.62 66 GLY A N 1
ATOM 528 C CA . GLY A 1 66 ? 16.532 -5.260 -4.027 1.00 81.62 66 GLY A CA 1
ATOM 529 C C . GLY A 1 66 ? 16.222 -4.685 -5.412 1.00 81.62 66 GLY A C 1
ATOM 530 O O . GLY A 1 66 ? 16.459 -5.348 -6.425 1.00 81.62 66 GLY A O 1
ATOM 531 N N . ALA A 1 67 ? 15.740 -3.442 -5.472 1.00 78.50 67 ALA A N 1
ATOM 532 C CA . ALA A 1 67 ? 15.437 -2.757 -6.724 1.00 78.50 67 ALA A CA 1
ATOM 533 C C . ALA A 1 67 ? 16.693 -2.484 -7.565 1.00 78.50 67 ALA A C 1
ATOM 535 O O . ALA A 1 67 ? 16.733 -2.839 -8.748 1.00 78.50 67 ALA A O 1
ATOM 536 N N . VAL A 1 68 ? 17.737 -1.909 -6.960 1.00 80.88 68 VAL A N 1
ATOM 537 C CA . VAL A 1 68 ? 18.962 -1.524 -7.674 1.00 80.88 68 VAL A CA 1
ATOM 538 C C . VAL A 1 68 ? 19.842 -2.722 -8.030 1.00 80.88 68 VAL A C 1
ATOM 540 O O . VAL A 1 68 ? 20.326 -2.795 -9.159 1.00 80.88 68 VAL A O 1
ATOM 543 N N . SER A 1 69 ? 19.962 -3.728 -7.153 1.00 81.19 69 SER A N 1
ATOM 544 C CA . SER A 1 69 ? 20.677 -4.976 -7.479 1.00 81.19 69 SER A CA 1
ATOM 545 C C . SER A 1 69 ? 20.014 -5.745 -8.631 1.00 81.19 69 SER A C 1
ATOM 547 O O . SER A 1 69 ? 20.688 -6.474 -9.353 1.00 81.19 69 SER A O 1
ATOM 549 N N . GLY A 1 70 ? 18.712 -5.554 -8.869 1.00 76.56 70 GLY A N 1
ATOM 550 C CA . GLY A 1 70 ? 18.000 -6.091 -10.032 1.00 76.56 70 GLY A CA 1
ATOM 551 C C . GLY A 1 70 ? 18.078 -5.237 -11.310 1.00 76.56 70 GLY A C 1
ATOM 552 O O . GLY A 1 70 ? 17.614 -5.698 -12.361 1.00 76.56 70 GLY A O 1
ATOM 553 N N . ALA A 1 71 ? 18.597 -4.009 -11.236 1.00 76.75 71 ALA A N 1
ATOM 554 C CA . ALA A 1 71 ? 18.713 -3.062 -12.352 1.00 76.75 71 ALA A CA 1
ATOM 555 C C . ALA A 1 71 ? 20.159 -2.850 -12.832 1.00 76.75 71 ALA A C 1
ATOM 557 O O . ALA A 1 71 ? 20.363 -2.508 -13.995 1.00 76.75 71 ALA A O 1
ATOM 558 N N . LEU A 1 72 ? 21.150 -3.103 -11.974 1.00 79.75 72 LEU A N 1
ATOM 559 C CA . LEU A 1 72 ? 22.566 -3.071 -12.331 1.00 79.75 72 LEU A CA 1
ATOM 560 C C . LEU A 1 72 ? 22.882 -4.125 -13.412 1.00 79.75 72 LEU A C 1
ATOM 562 O O . LEU A 1 72 ? 22.586 -5.315 -13.227 1.00 79.75 72 LEU A O 1
ATOM 566 N N . LYS A 1 73 ? 23.461 -3.691 -14.538 1.00 77.31 73 LYS A N 1
ATOM 567 C CA . LYS A 1 73 ? 23.873 -4.565 -15.654 1.00 77.31 73 LYS A CA 1
ATOM 568 C C . LYS A 1 73 ? 25.095 -5.425 -15.298 1.00 77.31 73 LYS A C 1
ATOM 570 O O . LYS A 1 73 ? 25.784 -5.133 -14.323 1.00 77.31 73 LYS A O 1
ATOM 575 N N . GLY A 1 74 ? 25.408 -6.451 -16.093 1.00 75.12 74 GLY A N 1
ATOM 576 C CA . GLY A 1 74 ? 26.709 -7.136 -16.029 1.00 75.12 74 GLY A CA 1
ATOM 577 C C . GLY A 1 74 ? 27.863 -6.147 -16.238 1.00 75.12 74 GLY A C 1
ATOM 578 O O . GLY A 1 74 ? 27.799 -5.311 -17.135 1.00 75.12 74 GLY A O 1
ATOM 579 N N . GLY A 1 75 ? 28.880 -6.192 -15.376 1.00 74.75 75 GLY A N 1
ATOM 580 C CA . GLY A 1 75 ? 29.972 -5.208 -15.328 1.00 74.75 75 GLY A CA 1
ATOM 581 C C . GLY A 1 75 ? 29.706 -3.994 -14.440 1.00 74.75 75 GLY A C 1
ATOM 582 O O . GLY A 1 75 ? 30.655 -3.335 -14.033 1.00 74.75 75 GLY A O 1
ATOM 583 N N . GLY A 1 76 ? 28.448 -3.711 -14.090 1.00 80.12 76 GLY A N 1
ATOM 584 C CA . GLY A 1 76 ? 28.115 -2.557 -13.259 1.00 80.12 76 GLY A CA 1
ATOM 585 C C . GLY A 1 76 ? 28.631 -2.658 -11.818 1.00 80.12 76 GLY A C 1
ATOM 586 O O . GLY A 1 76 ? 28.880 -3.752 -11.294 1.00 80.12 76 GLY A O 1
ATOM 587 N N . VAL A 1 77 ? 28.742 -1.497 -11.169 1.00 83.88 77 VAL A N 1
ATOM 588 C CA . VAL A 1 77 ? 29.259 -1.337 -9.800 1.00 83.88 77 VAL A CA 1
ATOM 589 C C . VAL A 1 77 ? 28.163 -0.852 -8.850 1.00 83.88 77 VAL A C 1
ATOM 591 O O . VAL A 1 77 ? 27.406 0.069 -9.165 1.00 83.88 77 VAL A O 1
ATOM 594 N N . LEU A 1 78 ? 28.104 -1.449 -7.659 1.00 88.50 78 LEU A N 1
ATOM 595 C CA . LEU A 1 78 ? 27.342 -0.931 -6.525 1.00 88.50 78 LEU A CA 1
ATOM 596 C C . LEU A 1 78 ? 28.300 -0.340 -5.483 1.00 88.50 78 LEU A C 1
ATOM 598 O O . LEU A 1 78 ? 29.005 -1.088 -4.811 1.00 88.50 78 LEU A O 1
ATOM 602 N N . LEU A 1 79 ? 28.285 0.984 -5.328 1.00 88.19 79 LEU A N 1
ATOM 603 C CA . LEU A 1 79 ? 28.823 1.692 -4.166 1.00 88.19 79 LEU A CA 1
ATOM 604 C C . LEU A 1 79 ? 27.791 1.589 -3.035 1.00 88.19 79 LEU A C 1
ATOM 606 O O . LEU A 1 79 ? 26.664 2.074 -3.170 1.00 88.19 79 LEU A O 1
ATOM 610 N N . PHE A 1 80 ? 28.155 0.935 -1.936 1.00 89.81 80 PHE A N 1
ATOM 611 C CA . PHE A 1 80 ? 27.277 0.686 -0.798 1.00 89.81 80 PHE A CA 1
ATOM 612 C C . PHE A 1 80 ? 27.868 1.312 0.465 1.00 89.81 80 PHE A C 1
ATOM 614 O O . PHE A 1 80 ? 28.893 0.858 0.966 1.00 89.81 80 PHE A O 1
ATOM 621 N N . HIS A 1 81 ? 27.232 2.376 0.957 1.00 89.88 81 HIS A N 1
ATOM 622 C CA . HIS A 1 81 ? 27.632 3.052 2.187 1.00 89.88 81 HIS A CA 1
ATOM 623 C C . HIS A 1 81 ? 26.992 2.334 3.368 1.00 89.88 81 HIS A C 1
ATOM 625 O O . HIS A 1 81 ? 25.769 2.154 3.388 1.00 89.88 81 HIS A O 1
ATOM 631 N N . THR A 1 82 ? 27.789 1.984 4.365 1.00 89.88 82 THR A N 1
ATOM 632 C CA . THR A 1 82 ? 27.315 1.408 5.623 1.00 89.88 82 THR A CA 1
ATOM 633 C C . THR A 1 82 ? 27.867 2.204 6.796 1.00 89.88 82 THR A C 1
ATOM 635 O O . THR A 1 82 ? 29.011 2.655 6.710 1.00 89.88 82 THR A O 1
ATOM 638 N N . PRO A 1 83 ? 27.127 2.297 7.919 1.00 89.19 83 PRO A N 1
ATOM 639 C CA . PRO A 1 83 ? 27.702 2.768 9.175 1.00 89.19 83 PRO A CA 1
ATOM 640 C C . PRO A 1 83 ? 28.987 1.996 9.526 1.00 89.19 83 PRO A C 1
ATOM 642 O O . PRO A 1 83 ? 29.171 0.875 9.026 1.00 89.19 83 PRO A O 1
ATOM 645 N N . PRO A 1 84 ? 29.847 2.528 10.416 1.00 89.31 84 PRO A N 1
ATOM 646 C CA . PRO A 1 84 ? 31.020 1.808 10.905 1.00 89.31 84 PRO A CA 1
ATOM 647 C C . PRO A 1 84 ? 30.636 0.388 11.339 1.00 89.31 84 PRO A C 1
ATOM 649 O O . PRO A 1 84 ? 29.677 0.210 12.100 1.00 89.31 84 PRO A O 1
ATOM 652 N N . LEU A 1 85 ? 31.333 -0.632 10.821 1.00 88.44 85 LEU A N 1
ATOM 653 C CA . LEU A 1 85 ? 30.845 -2.021 10.867 1.00 88.44 85 LEU A CA 1
ATOM 654 C C . LEU A 1 85 ? 30.602 -2.517 12.296 1.00 88.44 85 LEU A C 1
ATOM 656 O O . LEU A 1 85 ? 29.664 -3.278 12.520 1.00 88.44 85 LEU A O 1
ATOM 660 N N . ASP A 1 86 ? 31.382 -2.048 13.268 1.00 87.81 86 ASP A N 1
ATOM 661 C CA . ASP A 1 86 ? 31.246 -2.432 14.678 1.00 87.81 86 ASP A CA 1
ATOM 662 C C . ASP A 1 86 ? 30.096 -1.721 15.395 1.00 87.81 86 ASP A C 1
ATOM 664 O O . ASP A 1 86 ? 29.533 -2.248 16.356 1.00 87.81 86 ASP A O 1
ATOM 668 N N . THR A 1 87 ? 29.676 -0.557 14.899 1.00 86.75 87 THR A N 1
ATOM 669 C CA . THR A 1 87 ? 28.413 0.069 15.303 1.00 86.75 87 THR A CA 1
ATOM 670 C C . THR A 1 87 ? 27.240 -0.664 14.658 1.00 86.75 87 THR A C 1
ATOM 672 O O . THR A 1 87 ? 26.279 -0.996 15.350 1.00 86.75 87 THR A O 1
ATOM 675 N N . TRP A 1 88 ? 27.333 -1.007 13.369 1.00 86.94 88 TRP A N 1
ATOM 676 C CA . TRP A 1 88 ? 26.258 -1.705 12.657 1.00 86.94 88 TRP A CA 1
ATOM 677 C C . TRP A 1 88 ? 26.037 -3.138 13.171 1.00 86.94 88 TRP A C 1
ATOM 679 O O . TRP A 1 88 ? 24.895 -3.572 13.316 1.00 86.94 88 TRP A O 1
ATOM 689 N N . ARG A 1 89 ? 27.105 -3.843 13.575 1.00 88.50 89 ARG A N 1
ATOM 690 C CA . ARG A 1 89 ? 27.060 -5.164 14.242 1.00 88.50 89 ARG A CA 1
ATOM 691 C C . ARG A 1 89 ? 26.253 -5.189 15.550 1.00 88.50 89 ARG A C 1
ATOM 693 O O . ARG A 1 89 ? 25.944 -6.276 16.028 1.00 88.50 89 ARG A O 1
ATOM 700 N N . LYS A 1 90 ? 25.895 -4.037 16.133 1.00 84.75 90 LYS A N 1
ATOM 701 C CA . LYS A 1 90 ? 25.044 -3.951 17.338 1.00 84.75 90 LYS A CA 1
ATOM 702 C C . LYS A 1 90 ? 23.545 -4.071 17.019 1.00 84.75 90 LYS A C 1
ATOM 704 O O . LYS A 1 90 ? 22.765 -4.425 17.901 1.00 84.75 90 LYS A O 1
ATOM 709 N N . GLU A 1 91 ? 23.131 -3.798 15.781 1.00 82.38 91 GLU A N 1
ATOM 710 C CA . GLU A 1 91 ? 21.756 -4.006 15.299 1.00 82.38 91 GLU A CA 1
ATOM 711 C C . GLU A 1 91 ? 21.587 -5.434 14.754 1.00 82.38 91 GLU A C 1
ATOM 713 O O . GLU A 1 91 ? 22.554 -6.017 14.268 1.00 82.38 91 GLU A O 1
ATOM 718 N N . ARG A 1 92 ? 20.380 -6.031 14.770 1.00 80.69 92 ARG A N 1
ATOM 719 C CA . ARG A 1 92 ? 20.238 -7.424 14.291 1.00 80.69 92 ARG A CA 1
ATOM 720 C C . ARG A 1 92 ? 20.388 -7.527 12.783 1.00 80.69 92 ARG A C 1
ATOM 722 O O . ARG A 1 92 ? 21.078 -8.424 12.295 1.00 80.69 92 ARG A O 1
ATOM 729 N N . LEU A 1 93 ? 19.736 -6.626 12.043 1.00 84.00 93 LEU A N 1
ATOM 730 C CA . LEU A 1 93 ? 19.909 -6.554 10.598 1.00 84.00 93 LEU A CA 1
ATOM 731 C C . LEU A 1 93 ? 21.374 -6.271 10.252 1.00 84.00 93 LEU A C 1
ATOM 733 O O . LEU A 1 93 ? 21.928 -6.979 9.417 1.00 84.00 93 LEU A O 1
ATOM 737 N N . GLY A 1 94 ? 22.012 -5.316 10.936 1.00 84.88 94 GLY A N 1
ATOM 738 C CA . GLY A 1 94 ? 23.419 -4.976 10.727 1.00 84.88 94 GLY A CA 1
ATOM 739 C C . GLY A 1 94 ? 24.378 -6.132 11.023 1.00 84.88 94 GLY A C 1
ATOM 740 O O . GLY A 1 94 ? 25.161 -6.494 10.154 1.00 84.88 94 GLY A O 1
ATOM 741 N N . ALA A 1 95 ? 24.254 -6.816 12.166 1.00 85.38 95 ALA A N 1
ATOM 742 C CA . ALA A 1 95 ? 25.039 -8.014 12.491 1.00 85.38 95 ALA A CA 1
ATOM 743 C C . ALA A 1 95 ? 24.935 -9.101 11.409 1.00 85.38 95 ALA A C 1
ATOM 745 O O . ALA A 1 95 ? 25.940 -9.676 10.981 1.00 85.38 95 ALA A O 1
ATOM 746 N N . ARG A 1 96 ? 23.712 -9.356 10.927 1.00 87.38 96 ARG A N 1
ATOM 747 C CA . ARG A 1 96 ? 23.451 -10.315 9.851 1.00 87.38 96 ARG A CA 1
ATOM 748 C C . ARG A 1 96 ? 24.065 -9.871 8.522 1.00 87.38 96 ARG A C 1
ATOM 750 O O . ARG A 1 96 ? 24.618 -10.701 7.804 1.00 87.38 96 ARG A O 1
ATOM 757 N N . TRP A 1 97 ? 23.976 -8.586 8.194 1.00 87.31 97 TRP A N 1
ATOM 758 C CA . TRP A 1 97 ? 24.579 -8.018 6.991 1.00 87.31 97 TRP A CA 1
ATOM 759 C C . TRP A 1 97 ? 26.105 -8.054 7.034 1.00 87.31 97 TRP A C 1
ATOM 761 O O . TRP A 1 97 ? 26.705 -8.510 6.066 1.00 87.31 97 TRP A O 1
ATOM 771 N N . CYS A 1 98 ? 26.727 -7.687 8.156 1.00 87.44 98 CYS A N 1
ATOM 772 C CA . CYS A 1 98 ? 28.168 -7.822 8.348 1.00 87.44 98 CYS A CA 1
ATOM 773 C C . CYS A 1 98 ? 28.607 -9.282 8.172 1.00 87.44 98 CYS A C 1
ATOM 775 O O . CYS A 1 98 ? 29.485 -9.531 7.360 1.00 87.44 98 CYS A O 1
ATOM 777 N N . LYS A 1 99 ? 27.916 -10.265 8.775 1.00 87.75 99 LYS A N 1
ATOM 778 C CA . LYS A 1 99 ? 28.212 -11.699 8.556 1.00 87.75 99 LYS A CA 1
ATOM 779 C C . LYS A 1 99 ? 28.154 -12.108 7.072 1.00 87.75 99 LYS A C 1
ATOM 781 O O . LYS A 1 99 ? 28.979 -12.902 6.624 1.00 87.75 99 LYS A O 1
ATOM 786 N N . LEU A 1 100 ? 27.186 -11.593 6.308 1.00 87.19 100 LEU A N 1
ATOM 787 C CA . LEU A 1 100 ? 27.067 -11.871 4.869 1.00 87.19 100 LEU A CA 1
ATOM 788 C C . LEU A 1 100 ? 28.168 -11.187 4.042 1.00 87.19 100 LEU A C 1
ATOM 790 O O . LEU A 1 100 ? 28.654 -11.781 3.084 1.00 87.19 100 LEU A O 1
ATOM 794 N N . LEU A 1 101 ? 28.569 -9.967 4.407 1.00 86.94 101 LEU A N 1
ATOM 795 C CA . LEU A 1 101 ? 29.665 -9.234 3.766 1.00 86.94 101 LEU A CA 1
ATOM 796 C C . LEU A 1 101 ? 31.021 -9.882 4.077 1.00 86.94 101 LEU A C 1
ATOM 798 O O . LEU A 1 101 ? 31.779 -10.164 3.152 1.00 86.94 101 LEU A O 1
ATOM 802 N N . ASP A 1 102 ? 31.279 -10.208 5.345 1.00 87.00 102 ASP A N 1
ATOM 803 C CA . ASP A 1 102 ? 32.473 -10.921 5.809 1.00 87.00 102 ASP A CA 1
ATOM 804 C C . ASP A 1 102 ? 32.612 -12.271 5.063 1.00 87.00 102 ASP A C 1
ATOM 806 O O . ASP A 1 102 ? 33.688 -12.616 4.579 1.00 87.00 102 ASP A O 1
ATOM 810 N N . SER A 1 103 ? 31.505 -12.999 4.848 1.00 86.56 103 SER A N 1
ATOM 811 C CA . SER A 1 103 ? 31.496 -14.241 4.054 1.00 86.56 103 SER A CA 1
ATOM 812 C C . SER A 1 103 ? 31.849 -14.057 2.571 1.00 86.56 103 SER A C 1
ATOM 814 O O . SER A 1 103 ? 32.344 -15.005 1.969 1.00 86.56 103 SER A O 1
ATOM 816 N N . LEU A 1 104 ? 31.577 -12.896 1.967 1.00 84.19 104 LEU A N 1
ATOM 817 C CA . LEU A 1 104 ? 31.906 -12.611 0.560 1.00 84.19 104 LEU A CA 1
ATOM 818 C C . LEU A 1 104 ? 33.334 -12.095 0.386 1.00 84.19 104 LEU A C 1
ATOM 820 O O . LEU A 1 104 ? 33.943 -12.326 -0.657 1.00 84.19 104 LEU A O 1
ATOM 824 N N . CYS A 1 105 ? 33.862 -11.408 1.399 1.00 83.94 105 CYS A N 1
ATOM 825 C CA . CYS A 1 105 ? 35.262 -10.989 1.436 1.00 83.94 105 CYS A CA 1
ATOM 826 C C . CYS A 1 105 ? 36.197 -12.194 1.626 1.00 83.94 105 CYS A C 1
ATOM 828 O O . CYS A 1 105 ? 37.295 -12.207 1.081 1.00 83.94 105 CYS A O 1
ATOM 830 N N . ASN A 1 106 ? 35.744 -13.214 2.365 1.00 84.94 106 ASN A N 1
ATOM 831 C CA . ASN A 1 106 ? 36.537 -14.399 2.699 1.00 84.94 106 ASN A CA 1
ATOM 832 C C . ASN A 1 106 ? 36.431 -15.559 1.684 1.00 84.94 106 ASN A C 1
ATOM 834 O O . ASN A 1 106 ? 37.224 -16.493 1.778 1.00 84.94 106 ASN A O 1
ATOM 838 N N . ASP A 1 107 ? 35.484 -15.547 0.735 1.00 82.75 107 ASP A N 1
ATOM 839 C CA . ASP A 1 107 ? 35.427 -16.544 -0.351 1.00 82.75 107 ASP A CA 1
ATOM 840 C C . ASP A 1 107 ? 36.360 -16.116 -1.507 1.00 82.75 107 ASP A C 1
ATOM 842 O O . ASP A 1 107 ? 36.099 -15.091 -2.151 1.00 82.75 107 ASP A O 1
ATOM 846 N N . PRO A 1 108 ? 37.416 -16.894 -1.837 1.00 79.81 108 PRO A N 1
ATOM 847 C CA . PRO A 1 108 ? 38.351 -16.566 -2.917 1.00 79.81 108 PRO A CA 1
ATOM 848 C C . PRO A 1 108 ? 37.690 -16.351 -4.286 1.00 79.81 108 PRO A C 1
ATOM 850 O O . PRO A 1 108 ? 38.245 -15.664 -5.135 1.00 79.81 108 PRO A O 1
ATOM 853 N N . ARG A 1 109 ? 36.499 -16.920 -4.520 1.00 76.75 109 ARG A N 1
ATOM 854 C CA . ARG A 1 109 ? 35.753 -16.780 -5.784 1.00 76.75 109 ARG A CA 1
ATOM 855 C C . ARG A 1 109 ? 35.046 -15.433 -5.917 1.00 76.75 109 ARG A C 1
ATOM 857 O O . ARG A 1 109 ? 34.603 -15.087 -7.012 1.00 76.75 109 ARG A O 1
ATOM 864 N N . THR A 1 110 ? 34.877 -14.708 -4.811 1.00 79.50 110 THR A N 1
ATOM 865 C CA . THR A 1 110 ? 34.128 -13.446 -4.761 1.00 79.50 110 THR A CA 1
ATOM 866 C C . THR A 1 110 ? 34.942 -12.274 -4.229 1.00 79.50 110 THR A C 1
ATOM 868 O O . THR A 1 110 ? 34.582 -11.138 -4.529 1.00 79.50 110 THR A O 1
ATOM 871 N N . ALA A 1 111 ? 36.051 -12.526 -3.527 1.00 76.56 111 ALA A N 1
ATOM 872 C CA . ALA A 1 111 ? 36.945 -11.504 -2.982 1.00 76.56 111 ALA A CA 1
ATOM 873 C C . ALA A 1 111 ? 37.417 -10.484 -4.040 1.00 76.56 111 ALA A C 1
ATOM 875 O O . ALA A 1 111 ? 37.311 -9.283 -3.820 1.00 76.56 111 ALA A O 1
ATOM 876 N N . GLU A 1 112 ? 37.819 -10.924 -5.240 1.00 75.06 112 GLU A N 1
ATOM 877 C CA . GLU A 1 112 ? 38.246 -10.030 -6.341 1.00 75.06 112 GLU A CA 1
ATOM 878 C C . GLU A 1 112 ? 37.134 -9.097 -6.876 1.00 75.06 112 GLU A C 1
ATOM 880 O O . GLU A 1 112 ? 37.391 -8.170 -7.647 1.00 75.06 112 GLU A O 1
ATOM 885 N N . LEU A 1 113 ? 35.877 -9.349 -6.499 1.00 75.06 113 LEU A N 1
ATOM 886 C CA . LEU A 1 113 ? 34.693 -8.603 -6.931 1.00 75.06 113 LEU A CA 1
ATOM 887 C C . LEU A 1 113 ? 34.098 -7.738 -5.807 1.00 75.06 113 LEU A C 1
ATOM 889 O O . LEU A 1 113 ? 33.107 -7.038 -6.045 1.00 75.06 113 LEU A O 1
ATOM 893 N N . VAL A 1 114 ? 34.691 -7.778 -4.608 1.00 82.69 114 VAL A N 1
ATOM 894 C CA . VAL A 1 114 ? 34.283 -7.007 -3.431 1.00 82.69 114 VAL A CA 1
ATOM 895 C C . VAL A 1 114 ? 35.461 -6.168 -2.943 1.00 82.69 114 VAL A C 1
ATOM 897 O O . VAL A 1 114 ? 36.475 -6.691 -2.500 1.00 82.69 114 VAL A O 1
ATOM 900 N N . THR A 1 115 ? 35.320 -4.848 -2.982 1.00 84.75 115 THR A N 1
ATOM 901 C CA . THR A 1 115 ? 36.303 -3.919 -2.412 1.00 84.75 115 THR A CA 1
ATOM 902 C C . THR A 1 115 ? 35.739 -3.335 -1.128 1.00 84.75 115 THR A C 1
ATOM 904 O O . THR A 1 115 ? 34.630 -2.807 -1.137 1.00 84.75 115 THR A O 1
ATOM 907 N N . VAL A 1 116 ? 36.485 -3.423 -0.028 1.00 86.62 116 VAL A N 1
ATOM 908 C CA . VAL A 1 116 ? 36.111 -2.826 1.261 1.00 86.62 116 VAL A CA 1
ATOM 909 C C . VAL A 1 116 ? 37.047 -1.663 1.552 1.00 86.62 116 VAL A C 1
ATOM 911 O O . VAL A 1 116 ? 38.262 -1.830 1.517 1.00 86.62 116 VAL A O 1
ATOM 914 N N . CYS A 1 117 ? 36.477 -0.502 1.856 1.00 87.81 117 CYS A N 1
ATOM 915 C CA . CYS A 1 117 ? 37.201 0.671 2.325 1.00 87.81 117 CYS A CA 1
ATOM 916 C C . CYS A 1 117 ? 36.608 1.086 3.673 1.00 87.81 117 CYS A C 1
ATOM 918 O O . CYS A 1 117 ? 35.391 1.285 3.761 1.00 87.81 117 CYS A O 1
ATOM 920 N N . ARG A 1 118 ? 37.440 1.215 4.710 1.00 88.25 118 ARG A N 1
ATOM 921 C CA . ARG A 1 118 ? 37.024 1.745 6.015 1.00 88.25 118 ARG A CA 1
ATOM 922 C C . ARG A 1 118 ? 37.497 3.184 6.167 1.00 88.25 118 ARG A C 1
ATOM 924 O O . ARG A 1 118 ? 38.548 3.537 5.647 1.00 88.25 118 ARG A O 1
ATOM 931 N N . GLU A 1 119 ? 36.759 3.990 6.919 1.00 86.38 119 GLU A N 1
ATOM 932 C CA . GLU A 1 119 ? 37.175 5.360 7.262 1.00 86.38 119 GLU A CA 1
ATOM 933 C C . GLU A 1 119 ? 38.505 5.397 8.034 1.00 86.38 119 GLU A C 1
ATOM 935 O O . GLU A 1 119 ? 39.319 6.293 7.821 1.00 86.38 119 GLU A O 1
ATOM 940 N N . GLU A 1 120 ? 38.765 4.370 8.848 1.00 85.44 120 GLU A N 1
ATOM 941 C CA . GLU A 1 120 ? 40.026 4.155 9.573 1.00 85.44 120 GLU A CA 1
ATOM 942 C C . GLU A 1 120 ? 41.239 3.951 8.644 1.00 85.44 120 GLU A C 1
ATOM 944 O O . GLU A 1 120 ? 42.358 4.297 9.017 1.00 85.44 120 GLU A O 1
ATOM 949 N N . ASP A 1 121 ? 41.018 3.440 7.424 1.00 83.62 121 ASP A N 1
ATOM 950 C CA . ASP A 1 121 ? 42.065 3.175 6.427 1.00 83.62 121 ASP A CA 1
ATOM 951 C C . ASP A 1 121 ? 42.404 4.432 5.576 1.00 83.62 121 ASP A C 1
ATOM 953 O O . ASP A 1 121 ? 43.304 4.392 4.734 1.00 83.62 121 ASP A O 1
ATOM 957 N N . GLY A 1 122 ? 41.698 5.557 5.775 1.00 80.12 122 GLY A N 1
ATOM 958 C CA . GLY A 1 122 ? 41.887 6.820 5.044 1.00 80.12 122 GLY A CA 1
ATOM 959 C C . GLY A 1 122 ? 40.980 7.001 3.813 1.00 80.12 122 GLY A C 1
ATOM 960 O O . GLY A 1 122 ? 39.921 6.385 3.694 1.00 80.12 122 GLY A O 1
ATOM 961 N N . GLU A 1 123 ? 41.352 7.899 2.889 1.00 78.38 123 GLU A N 1
ATOM 962 C CA . GLU A 1 123 ? 40.596 8.112 1.641 1.00 78.38 123 GLU A CA 1
ATOM 963 C C . GLU A 1 123 ? 41.036 7.126 0.534 1.00 78.38 123 GLU A C 1
ATOM 965 O O . GLU A 1 123 ? 42.195 7.153 0.110 1.00 78.38 123 GLU A O 1
ATOM 970 N N . PRO A 1 124 ? 40.139 6.260 0.018 1.00 79.12 124 PRO A N 1
ATOM 971 C CA . PRO A 1 124 ? 40.501 5.236 -0.959 1.00 79.12 124 PRO A CA 1
ATOM 972 C C . PRO A 1 124 ? 40.601 5.782 -2.393 1.00 79.12 124 PRO A C 1
ATOM 974 O O . PRO A 1 124 ? 39.721 6.493 -2.885 1.00 79.12 124 PRO A O 1
ATOM 977 N N . GLN A 1 125 ? 41.628 5.351 -3.132 1.00 73.50 125 GLN A N 1
ATOM 978 C CA . GLN A 1 125 ? 41.797 5.680 -4.553 1.00 73.50 125 GLN A CA 1
ATOM 979 C C . GLN A 1 125 ? 40.875 4.836 -5.453 1.00 73.50 125 GLN A C 1
ATOM 981 O O . GLN A 1 125 ? 41.260 3.799 -5.990 1.00 73.50 125 GLN A O 1
ATOM 986 N N . LEU A 1 126 ? 39.640 5.297 -5.663 1.00 70.44 126 LEU A N 1
ATOM 987 C CA . LEU A 1 126 ? 38.628 4.569 -6.448 1.00 70.44 126 LEU A CA 1
ATOM 988 C C . LEU A 1 126 ? 38.779 4.677 -7.984 1.00 70.44 126 LEU A C 1
ATOM 990 O O . LEU A 1 126 ? 38.049 4.001 -8.710 1.00 70.44 126 LEU A O 1
ATOM 994 N N . GLN A 1 127 ? 39.714 5.483 -8.506 1.00 66.19 127 GLN A N 1
ATOM 995 C CA . GLN A 1 127 ? 39.864 5.738 -9.952 1.00 66.19 127 GLN A CA 1
ATOM 996 C C . GLN A 1 127 ? 40.136 4.470 -10.779 1.00 66.19 127 GLN A C 1
ATOM 998 O O . GLN A 1 127 ? 39.382 4.186 -11.709 1.00 66.19 127 GLN A O 1
ATOM 1003 N N . GLY A 1 128 ? 41.130 3.654 -10.407 1.00 62.72 128 GLY A N 1
ATOM 1004 C CA . GLY A 1 128 ? 41.468 2.437 -11.163 1.00 62.72 128 GLY A CA 1
ATOM 1005 C C . GLY A 1 128 ? 40.341 1.394 -11.200 1.00 62.72 128 GLY A C 1
ATOM 1006 O O . GLY A 1 128 ? 40.219 0.629 -12.158 1.00 62.72 128 GLY A O 1
ATOM 1007 N N . LEU A 1 129 ? 39.459 1.393 -10.193 1.00 63.47 129 LEU A N 1
ATOM 1008 C CA . LEU A 1 129 ? 38.290 0.514 -10.162 1.00 63.47 129 LEU A CA 1
ATOM 1009 C C . LEU A 1 129 ? 37.188 0.994 -11.117 1.00 63.47 129 LEU A C 1
ATOM 1011 O O . LEU A 1 129 ? 36.506 0.159 -11.709 1.00 63.47 129 LEU A O 1
ATOM 1015 N N . MET A 1 130 ? 37.056 2.310 -11.308 1.00 65.31 130 MET A N 1
ATOM 1016 C CA . MET A 1 130 ? 36.137 2.920 -12.273 1.00 65.31 130 MET A CA 1
ATOM 1017 C C . MET A 1 130 ? 36.621 2.768 -13.723 1.00 65.31 130 MET A C 1
ATOM 1019 O O . MET A 1 130 ? 35.815 2.498 -14.616 1.00 65.31 130 MET A O 1
ATOM 1023 N N . ASP A 1 131 ? 37.930 2.860 -13.963 1.00 61.25 131 ASP A N 1
ATOM 1024 C CA . ASP A 1 131 ? 38.524 2.630 -15.288 1.00 61.25 131 ASP A CA 1
ATOM 1025 C C . ASP A 1 131 ? 38.265 1.200 -15.795 1.00 61.25 131 ASP A C 1
ATOM 1027 O O . ASP A 1 131 ? 37.911 1.000 -16.960 1.00 61.25 131 ASP A O 1
ATOM 1031 N N . ALA A 1 132 ? 38.324 0.212 -14.896 1.00 56.72 132 ALA A N 1
ATOM 1032 C CA . ALA A 1 132 ? 38.061 -1.193 -15.203 1.00 56.72 132 ALA A CA 1
ATOM 1033 C C . ALA A 1 132 ? 36.604 -1.511 -15.604 1.00 56.72 132 ALA A C 1
ATOM 1035 O O . ALA A 1 132 ? 36.352 -2.599 -16.116 1.00 56.72 132 ALA A O 1
ATOM 1036 N N . VAL A 1 133 ? 35.636 -0.614 -15.379 1.00 57.78 133 VAL A N 1
ATOM 1037 C CA . VAL A 1 133 ? 34.229 -0.842 -15.774 1.00 57.78 133 VAL A CA 1
ATOM 1038 C C . VAL A 1 133 ? 33.991 -0.480 -17.239 1.00 57.78 133 VAL A C 1
ATOM 1040 O O . VAL A 1 133 ? 33.225 -1.146 -17.936 1.00 57.78 133 VAL A O 1
ATOM 1043 N N . ASN A 1 134 ? 34.663 0.568 -17.718 1.00 55.31 134 ASN A N 1
ATOM 1044 C CA . ASN A 1 134 ? 34.427 1.128 -19.048 1.00 55.31 134 ASN A CA 1
ATOM 1045 C C . ASN A 1 134 ? 35.014 0.257 -20.171 1.00 55.31 134 ASN A C 1
ATOM 1047 O O . ASN A 1 134 ? 34.426 0.181 -21.248 1.00 55.31 134 ASN A O 1
ATOM 1051 N N . SER A 1 135 ? 36.121 -0.452 -19.924 1.00 51.84 135 SER A N 1
ATOM 1052 C CA . SER A 1 135 ? 36.748 -1.339 -20.918 1.00 51.84 135 SER A CA 1
ATOM 1053 C C . SER A 1 135 ? 35.848 -2.509 -21.337 1.00 51.84 135 SER A C 1
ATOM 1055 O O . SER A 1 135 ? 35.778 -2.837 -22.518 1.00 51.84 135 SER A O 1
ATOM 1057 N N . PHE A 1 136 ? 35.086 -3.090 -20.404 1.00 51.09 136 PHE A N 1
ATOM 1058 C CA . PHE A 1 136 ? 34.141 -4.179 -20.693 1.00 51.09 136 PHE A CA 1
ATOM 1059 C C . PHE A 1 136 ? 32.874 -3.724 -21.431 1.00 51.09 136 PHE A C 1
ATOM 1061 O O . PHE A 1 136 ? 32.133 -4.556 -21.954 1.00 51.09 136 PHE A O 1
ATOM 1068 N N . GLN A 1 137 ? 32.594 -2.420 -21.473 1.00 49.94 137 GLN A N 1
ATOM 1069 C CA . GLN A 1 137 ? 31.330 -1.894 -21.983 1.00 49.94 137 GLN A CA 1
ATOM 1070 C C . GLN A 1 137 ? 31.201 -2.036 -23.511 1.00 49.94 137 GLN A C 1
ATOM 1072 O O . GLN A 1 137 ? 30.101 -2.277 -24.002 1.00 49.94 137 GLN A O 1
ATOM 1077 N N . ALA A 1 138 ? 32.316 -1.971 -24.247 1.00 45.03 138 ALA A N 1
ATOM 1078 C CA . ALA A 1 138 ? 32.340 -2.073 -25.710 1.00 45.03 138 ALA A CA 1
ATOM 1079 C C . ALA A 1 138 ? 32.049 -3.491 -26.254 1.00 45.03 138 ALA A C 1
ATOM 1081 O O . ALA A 1 138 ? 31.509 -3.630 -27.353 1.00 45.03 138 ALA A O 1
ATOM 1082 N N . ASP A 1 139 ? 32.365 -4.543 -25.490 1.00 41.78 139 ASP A N 1
ATOM 1083 C CA . ASP A 1 139 ? 32.204 -5.944 -25.920 1.00 41.78 139 ASP A CA 1
ATOM 1084 C C . ASP A 1 139 ? 30.780 -6.494 -25.721 1.00 41.78 139 ASP A C 1
ATOM 1086 O O . ASP A 1 139 ? 30.382 -7.472 -26.365 1.00 41.78 139 ASP A O 1
ATOM 1090 N N . ILE A 1 140 ? 29.997 -5.885 -24.823 1.00 48.88 140 ILE A N 1
ATOM 1091 C CA . ILE A 1 140 ? 28.641 -6.342 -24.475 1.00 48.88 140 ILE A CA 1
ATOM 1092 C C . ILE A 1 140 ? 27.646 -6.011 -25.598 1.00 48.88 140 ILE A C 1
ATOM 1094 O O . ILE A 1 140 ? 26.810 -6.850 -25.949 1.00 48.88 140 ILE A O 1
ATOM 1098 N N . ASP A 1 141 ? 27.756 -4.824 -26.201 1.00 48.38 141 ASP A N 1
ATOM 1099 C CA . ASP A 1 141 ? 26.775 -4.306 -27.166 1.00 48.38 141 ASP A CA 1
ATOM 1100 C C . ASP A 1 141 ? 26.662 -5.149 -28.451 1.00 48.38 141 ASP A C 1
ATOM 1102 O O . ASP A 1 141 ? 25.608 -5.157 -29.084 1.00 48.38 141 ASP A O 1
ATOM 1106 N N . ARG A 1 142 ? 27.699 -5.917 -28.825 1.00 40.06 142 ARG A N 1
ATOM 1107 C CA . ARG A 1 142 ? 27.688 -6.765 -30.037 1.00 40.06 142 ARG A CA 1
ATOM 1108 C C . ARG A 1 142 ? 27.162 -8.191 -29.829 1.00 40.06 142 ARG A C 1
ATOM 1110 O O . ARG A 1 142 ? 26.748 -8.813 -30.801 1.00 40.06 142 ARG A O 1
ATOM 1117 N N . ASN A 1 143 ? 27.163 -8.713 -28.599 1.00 46.91 143 ASN A N 1
ATOM 1118 C CA . ASN A 1 143 ? 26.822 -10.118 -28.307 1.00 46.91 143 ASN A CA 1
ATOM 1119 C C . ASN A 1 143 ? 25.545 -10.310 -27.461 1.00 46.91 143 ASN A C 1
ATOM 1121 O O . ASN A 1 143 ? 25.084 -11.438 -27.295 1.00 46.91 143 ASN A O 1
ATOM 1125 N N . SER A 1 144 ? 24.950 -9.241 -26.923 1.00 54.25 144 SER A N 1
ATOM 1126 C CA . SER A 1 144 ? 23.911 -9.314 -25.875 1.00 54.25 144 SER A CA 1
ATOM 1127 C C . SER A 1 144 ? 22.503 -9.767 -26.305 1.00 54.25 144 SER A C 1
ATOM 1129 O O . SER A 1 144 ? 21.610 -9.846 -25.458 1.00 54.25 144 SER A O 1
ATOM 1131 N N . MET A 1 145 ? 22.270 -10.062 -27.591 1.00 55.69 145 MET A N 1
ATOM 1132 C CA . MET A 1 145 ? 20.926 -10.335 -28.135 1.00 55.69 145 MET A CA 1
ATOM 1133 C C . MET A 1 145 ? 20.685 -11.755 -28.672 1.00 55.69 145 MET A C 1
ATOM 1135 O O . MET A 1 145 ? 19.548 -12.075 -29.021 1.00 55.69 145 MET A O 1
ATOM 1139 N N . MET A 1 146 ? 21.697 -12.625 -28.728 1.00 65.56 146 MET A N 1
ATOM 1140 C CA . MET A 1 146 ? 21.537 -13.985 -29.266 1.00 65.56 146 MET A CA 1
ATOM 1141 C C . MET A 1 146 ? 20.959 -14.946 -28.213 1.00 65.56 146 MET A C 1
ATOM 1143 O O . MET A 1 146 ? 21.619 -15.167 -27.196 1.00 65.56 146 MET A O 1
ATOM 1147 N N . PRO A 1 147 ? 19.754 -15.529 -28.410 1.00 72.44 147 PRO A N 1
ATOM 1148 C CA . PRO A 1 147 ? 19.127 -16.405 -27.421 1.00 72.44 147 PRO A CA 1
ATOM 1149 C C . PRO A 1 147 ? 20.022 -17.604 -27.100 1.00 72.44 147 PRO A C 1
ATOM 1151 O O . PRO A 1 147 ? 20.514 -18.294 -27.993 1.00 72.44 147 PRO A O 1
ATOM 1154 N N . ASN A 1 148 ? 20.196 -17.870 -25.807 1.00 79.56 148 ASN A N 1
ATOM 1155 C CA . ASN A 1 148 ? 20.915 -19.040 -25.326 1.00 79.56 148 ASN A CA 1
ATOM 1156 C C . ASN A 1 148 ? 20.084 -20.311 -25.582 1.00 79.56 148 ASN A C 1
ATOM 1158 O O . ASN A 1 148 ? 18.921 -20.238 -25.983 1.00 79.56 148 ASN A O 1
ATOM 1162 N N . GLN A 1 149 ? 20.661 -21.490 -25.349 1.00 82.56 149 GLN A N 1
ATOM 1163 C CA . GLN A 1 149 ? 20.016 -22.759 -25.701 1.00 82.56 149 GLN A CA 1
ATOM 1164 C C . GLN A 1 149 ? 18.631 -22.950 -25.039 1.00 82.56 149 GLN A C 1
ATOM 1166 O O . GLN A 1 149 ? 17.698 -23.416 -25.697 1.00 82.56 149 GLN A O 1
ATOM 1171 N N . GLU A 1 150 ? 18.468 -22.526 -23.778 1.00 86.25 150 GLU A N 1
ATOM 1172 C CA . GLU A 1 150 ? 17.191 -22.561 -23.043 1.00 86.25 150 GLU A CA 1
ATOM 1173 C C . GLU A 1 150 ? 16.155 -21.620 -23.687 1.00 86.25 150 GLU A C 1
ATOM 1175 O O . GLU A 1 150 ? 15.035 -22.033 -23.996 1.00 86.25 150 GLU A O 1
ATOM 1180 N N . GLN A 1 151 ? 16.535 -20.368 -23.964 1.00 84.44 151 GLN A N 1
ATOM 1181 C CA . GLN A 1 151 ? 15.658 -19.386 -24.604 1.00 84.44 151 GLN A CA 1
ATOM 1182 C C . GLN A 1 151 ? 15.305 -19.753 -26.049 1.00 84.44 151 GLN A C 1
ATOM 1184 O O . GLN A 1 151 ? 14.161 -19.561 -26.454 1.00 84.44 151 GLN A O 1
ATOM 1189 N N . ALA A 1 152 ? 16.237 -20.314 -26.822 1.00 86.44 152 ALA A N 1
ATOM 1190 C CA . ALA A 1 152 ? 15.990 -20.762 -28.190 1.00 86.44 152 ALA A CA 1
ATOM 1191 C C . ALA A 1 152 ? 14.977 -21.924 -28.227 1.00 86.44 152 ALA A C 1
ATOM 1193 O O . ALA A 1 152 ? 14.032 -21.906 -29.022 1.00 86.44 152 ALA A O 1
ATOM 1194 N N . ALA A 1 153 ? 15.105 -22.896 -27.316 1.00 88.94 153 ALA A N 1
ATOM 1195 C CA . ALA A 1 153 ? 14.128 -23.973 -27.153 1.00 88.94 153 ALA A CA 1
ATOM 1196 C C . ALA A 1 153 ? 12.755 -23.451 -26.677 1.00 88.94 153 ALA A C 1
ATOM 1198 O O . ALA A 1 153 ? 11.701 -23.879 -27.170 1.00 88.94 153 ALA A O 1
ATOM 1199 N N . LEU A 1 154 ? 12.744 -22.479 -25.759 1.00 91.06 154 LEU A N 1
ATOM 1200 C CA . LEU A 1 154 ? 11.512 -21.873 -25.258 1.00 91.06 154 LEU A CA 1
ATOM 1201 C C . LEU A 1 154 ? 10.820 -21.009 -26.326 1.00 91.06 154 LEU A C 1
ATOM 1203 O O . LEU A 1 154 ? 9.599 -21.074 -26.451 1.00 91.06 154 LEU A O 1
ATOM 1207 N N . LEU A 1 155 ? 11.570 -20.301 -27.176 1.00 90.75 155 LEU A N 1
ATOM 1208 C CA . LEU A 1 155 ? 11.055 -19.572 -28.340 1.00 90.75 155 LEU A CA 1
ATOM 1209 C C . LEU A 1 155 ? 10.313 -20.514 -29.301 1.00 90.75 155 LEU A C 1
ATOM 1211 O O . LEU A 1 155 ? 9.172 -20.242 -29.678 1.00 90.75 155 LEU A O 1
ATOM 1215 N N . GLN A 1 156 ? 10.894 -21.676 -29.619 1.00 90.25 156 GLN A N 1
ATOM 1216 C CA . GLN A 1 156 ? 10.225 -22.704 -30.432 1.00 90.25 156 GLN A CA 1
ATOM 1217 C C . GLN A 1 156 ? 8.952 -23.263 -29.776 1.00 90.25 156 GLN A C 1
ATOM 1219 O O . GLN A 1 156 ? 8.032 -23.692 -30.476 1.00 90.25 156 GLN A O 1
ATOM 1224 N N . THR A 1 157 ? 8.873 -23.240 -28.444 1.00 92.38 157 THR A N 1
ATOM 1225 C CA . THR A 1 157 ? 7.670 -23.623 -27.689 1.00 92.38 157 THR A CA 1
ATOM 1226 C C . THR A 1 157 ? 6.602 -22.527 -27.753 1.00 92.38 157 THR A C 1
ATOM 1228 O O . THR A 1 157 ? 5.442 -22.826 -28.041 1.00 92.38 157 THR A O 1
ATOM 1231 N N . ILE A 1 158 ? 6.982 -21.253 -27.586 1.00 93.69 158 ILE A N 1
ATOM 1232 C CA . ILE A 1 158 ? 6.080 -20.094 -27.697 1.00 93.69 158 ILE A CA 1
ATOM 1233 C C . ILE A 1 158 ? 5.400 -20.051 -29.074 1.00 93.69 158 ILE A C 1
ATOM 1235 O O . ILE A 1 158 ? 4.182 -19.887 -29.170 1.00 93.69 158 ILE A O 1
ATOM 1239 N N . LEU A 1 159 ? 6.163 -20.275 -30.147 1.00 91.19 159 LEU A N 1
ATOM 1240 C CA . LEU A 1 159 ? 5.653 -20.272 -31.524 1.00 91.19 159 LEU A CA 1
ATOM 1241 C C . LEU A 1 159 ? 4.635 -21.391 -31.818 1.00 91.19 159 LEU A C 1
ATOM 1243 O O . LEU A 1 159 ? 3.955 -21.336 -32.844 1.00 91.19 159 LEU A O 1
ATOM 1247 N N . LYS A 1 160 ? 4.510 -22.391 -30.934 1.00 91.81 160 LYS A N 1
ATOM 1248 C CA . LYS A 1 160 ? 3.580 -23.528 -31.048 1.00 91.81 160 LYS A CA 1
ATOM 1249 C C . LYS A 1 160 ? 2.350 -23.406 -30.130 1.00 91.81 160 LYS A C 1
ATOM 1251 O O . LYS A 1 160 ? 1.540 -24.335 -30.095 1.00 91.81 160 LYS A O 1
ATOM 1256 N N . ILE A 1 161 ? 2.177 -22.287 -29.414 1.00 92.38 161 ILE A N 1
ATOM 1257 C CA . ILE A 1 161 ? 1.039 -22.054 -28.505 1.00 92.38 161 ILE A CA 1
ATOM 1258 C C . ILE A 1 161 ? -0.301 -22.110 -29.258 1.00 92.38 161 ILE A C 1
ATOM 1260 O O . ILE A 1 161 ? -0.534 -21.403 -30.241 1.00 92.38 161 ILE A O 1
ATOM 1264 N N . LYS A 1 162 ? -1.216 -22.940 -28.743 1.00 87.94 162 LYS A N 1
ATOM 1265 C CA . LYS A 1 162 ? -2.591 -23.129 -29.240 1.00 87.94 162 LYS A CA 1
ATOM 1266 C C . LYS A 1 162 ? -3.592 -22.643 -28.194 1.00 87.94 162 LYS A C 1
ATOM 1268 O O . LYS A 1 162 ? -3.267 -22.586 -27.015 1.00 87.94 162 LYS A O 1
ATOM 1273 N N . SER A 1 163 ? -4.840 -22.372 -28.587 1.00 83.44 163 SER A N 1
ATOM 1274 C CA . SER A 1 163 ? -5.856 -21.894 -27.630 1.00 83.44 163 SER A CA 1
ATOM 1275 C C . SER A 1 163 ? -6.120 -22.865 -26.472 1.00 83.44 163 SER A C 1
ATOM 1277 O O . SER A 1 163 ? -6.283 -22.459 -25.325 1.00 83.44 163 SER A O 1
ATOM 1279 N N . SER A 1 164 ? -6.089 -24.170 -26.739 1.00 84.38 164 SER A N 1
ATOM 1280 C CA . SER A 1 164 ? -6.227 -25.205 -25.708 1.00 84.38 164 SER A CA 1
ATOM 1281 C C . SER A 1 164 ? -5.002 -25.354 -24.795 1.00 84.38 164 SER A C 1
ATOM 1283 O O . SER A 1 164 ? -5.093 -26.065 -23.798 1.00 84.38 164 SER A O 1
ATOM 1285 N N . ARG A 1 165 ? -3.866 -24.719 -25.121 1.00 89.69 165 ARG A N 1
ATOM 1286 C CA . ARG A 1 165 ? -2.581 -24.851 -24.416 1.00 89.69 165 ARG A CA 1
ATOM 1287 C C . ARG A 1 165 ? -1.890 -23.485 -24.256 1.00 89.69 165 ARG A C 1
ATOM 1289 O O . ARG A 1 165 ? -0.928 -23.214 -24.978 1.00 89.69 165 ARG A O 1
ATOM 1296 N N . PRO A 1 166 ? -2.388 -22.605 -23.364 1.00 93.56 166 PRO A N 1
ATOM 1297 C CA . PRO A 1 166 ? -1.673 -21.387 -22.995 1.00 93.56 166 PRO A CA 1
ATOM 1298 C C . PRO A 1 166 ? -0.369 -21.731 -22.261 1.00 93.56 166 PRO A C 1
ATOM 1300 O O . PRO A 1 166 ? -0.267 -22.794 -21.644 1.00 93.56 166 PRO A O 1
ATOM 1303 N N . LEU A 1 167 ? 0.611 -20.829 -22.301 1.00 95.69 167 LEU A N 1
ATOM 1304 C CA . LEU A 1 167 ? 1.918 -21.017 -21.663 1.00 95.69 167 LEU A CA 1
ATOM 1305 C C . LEU A 1 167 ? 2.154 -19.964 -20.578 1.00 95.69 167 LEU A C 1
ATOM 1307 O O . LEU A 1 167 ? 2.029 -18.772 -20.843 1.00 95.69 167 LEU A O 1
ATOM 1311 N N . LEU A 1 168 ? 2.556 -20.406 -19.388 1.00 94.06 168 LEU A N 1
ATOM 1312 C CA . LEU A 1 168 ? 3.118 -19.564 -18.335 1.00 94.06 168 LEU A CA 1
ATOM 1313 C C . LEU A 1 168 ? 4.637 -19.766 -18.271 1.00 94.06 168 LEU A C 1
ATOM 1315 O O . LEU A 1 168 ? 5.113 -20.818 -17.842 1.00 94.06 168 LEU A O 1
ATOM 1319 N N . ILE A 1 169 ? 5.382 -18.739 -18.670 1.00 93.19 169 ILE A N 1
ATOM 1320 C CA . ILE A 1 169 ? 6.819 -18.611 -18.435 1.00 93.19 169 ILE A CA 1
ATOM 1321 C C . ILE A 1 169 ? 7.019 -17.940 -17.080 1.00 93.19 169 ILE A C 1
ATOM 1323 O O . ILE A 1 169 ? 6.412 -16.913 -16.773 1.00 93.19 169 ILE A O 1
ATOM 1327 N N . PHE A 1 170 ? 7.896 -18.489 -16.256 1.00 89.50 170 PHE A N 1
ATOM 1328 C CA . PHE A 1 170 ? 8.232 -17.895 -14.969 1.00 89.50 170 PHE A CA 1
ATOM 1329 C C . PHE A 1 170 ? 9.725 -18.028 -14.691 1.00 89.50 170 PHE A C 1
ATOM 1331 O O . PHE A 1 170 ? 10.391 -18.929 -15.186 1.00 89.50 170 PHE A O 1
ATOM 1338 N N . GLY A 1 171 ? 10.286 -17.106 -13.919 1.00 84.38 171 GLY A N 1
ATOM 1339 C CA . GLY A 1 171 ? 11.717 -17.123 -13.623 1.00 84.38 171 GLY A CA 1
ATOM 1340 C C . GLY A 1 171 ? 12.164 -15.875 -12.886 1.00 84.38 171 GLY A C 1
ATOM 1341 O O . GLY A 1 171 ? 11.391 -14.931 -12.702 1.00 84.38 171 GLY A O 1
ATOM 1342 N N . ARG A 1 172 ? 13.422 -15.845 -12.458 1.00 78.19 172 ARG A N 1
ATOM 1343 C CA . ARG A 1 172 ? 13.978 -14.735 -11.666 1.00 78.19 172 ARG A CA 1
ATOM 1344 C C . ARG A 1 172 ? 14.131 -13.449 -12.498 1.00 78.19 172 ARG A C 1
ATOM 1346 O O . ARG A 1 172 ? 13.933 -13.445 -13.721 1.00 78.19 172 ARG A O 1
ATOM 1353 N N . ARG A 1 173 ? 14.434 -12.324 -11.844 1.00 77.00 173 ARG A N 1
ATOM 1354 C CA . ARG A 1 173 ? 14.839 -11.083 -12.539 1.00 77.00 173 ARG A CA 1
ATOM 1355 C C . ARG A 1 173 ? 16.207 -11.318 -13.209 1.00 77.00 173 ARG A C 1
ATOM 1357 O O . ARG A 1 173 ? 16.948 -12.203 -12.795 1.00 77.00 173 ARG A O 1
ATOM 1364 N N . GLY A 1 174 ? 16.509 -10.608 -14.298 1.00 74.25 174 GLY A N 1
ATOM 1365 C CA . GLY A 1 174 ? 17.778 -10.773 -15.035 1.00 74.25 174 GLY A CA 1
ATOM 1366 C C . GLY A 1 174 ? 17.898 -12.022 -15.931 1.00 74.25 174 GLY A C 1
ATOM 1367 O O . GLY A 1 174 ? 18.948 -12.222 -16.533 1.00 74.25 174 GLY A O 1
ATOM 1368 N N . ARG A 1 175 ? 16.837 -12.837 -16.067 1.00 82.19 175 ARG A N 1
ATOM 1369 C CA . ARG A 1 175 ? 16.804 -14.072 -16.891 1.00 82.19 175 ARG A CA 1
ATOM 1370 C C . ARG A 1 175 ? 16.343 -13.868 -18.347 1.00 82.19 175 ARG A C 1
ATOM 1372 O O . ARG A 1 175 ? 16.169 -14.828 -19.080 1.00 82.19 175 ARG A O 1
ATOM 1379 N N . GLY A 1 176 ? 16.094 -12.624 -18.770 1.00 80.88 176 GLY A N 1
ATOM 1380 C CA . GLY A 1 176 ? 15.739 -12.295 -20.163 1.00 80.88 176 GLY A CA 1
ATOM 1381 C C . GLY A 1 176 ? 14.262 -12.459 -20.563 1.00 80.88 176 GLY A C 1
ATOM 1382 O O . GLY A 1 176 ? 13.946 -12.277 -21.732 1.00 80.88 176 GLY A O 1
ATOM 1383 N N . LYS A 1 177 ? 13.337 -12.734 -19.625 1.00 87.62 177 LYS A N 1
ATOM 1384 C CA . LYS A 1 177 ? 11.902 -12.989 -19.912 1.00 87.62 177 LYS A CA 1
ATOM 1385 C C . LYS A 1 177 ? 11.266 -11.997 -20.902 1.00 87.62 177 LYS A C 1
ATOM 1387 O O . LYS A 1 177 ? 10.809 -12.419 -21.956 1.00 87.62 177 LYS A O 1
ATOM 1392 N N . SER A 1 178 ? 11.267 -10.696 -20.604 1.00 87.19 178 SER A N 1
ATOM 1393 C CA . SER A 1 178 ? 10.638 -9.679 -21.465 1.00 87.19 178 SER A CA 1
ATOM 1394 C C . SER A 1 178 ? 11.349 -9.509 -22.817 1.00 87.19 178 SER A C 1
ATOM 1396 O O . SER A 1 178 ? 10.697 -9.193 -23.808 1.00 87.19 178 SER A O 1
ATOM 1398 N N . ALA A 1 179 ? 12.656 -9.794 -22.896 1.00 86.00 179 ALA A N 1
ATOM 1399 C CA . ALA A 1 179 ? 13.375 -9.836 -24.171 1.00 86.00 179 ALA A CA 1
ATOM 1400 C C . ALA A 1 179 ? 12.920 -11.035 -25.022 1.00 86.00 179 ALA A C 1
ATOM 1402 O O . ALA A 1 179 ? 12.584 -10.857 -26.188 1.00 86.00 179 ALA A O 1
ATOM 1403 N N . LEU A 1 180 ? 12.785 -12.223 -24.419 1.00 89.69 180 LEU A N 1
ATOM 1404 C CA . LEU A 1 180 ? 12.220 -13.413 -25.064 1.00 89.69 180 LEU A CA 1
ATOM 1405 C C . LEU A 1 180 ? 10.764 -13.196 -25.526 1.00 89.69 180 LEU A C 1
ATOM 1407 O O . LEU A 1 180 ? 10.388 -13.670 -26.598 1.00 89.69 180 LEU A O 1
ATOM 1411 N N . LEU A 1 181 ? 9.949 -12.451 -24.765 1.00 93.19 181 LEU A N 1
ATOM 1412 C CA . LEU A 1 181 ? 8.611 -12.037 -25.213 1.00 93.19 181 LEU A CA 1
ATOM 1413 C C . LEU A 1 181 ? 8.681 -11.160 -26.472 1.00 93.19 181 LEU A C 1
ATOM 1415 O O . LEU A 1 181 ? 7.888 -11.366 -27.388 1.00 93.19 181 LEU A O 1
ATOM 1419 N N . GLY A 1 182 ? 9.627 -10.217 -26.536 1.00 91.12 182 GLY A N 1
ATOM 1420 C CA . GLY A 1 182 ? 9.845 -9.363 -27.707 1.00 91.12 182 GLY A CA 1
ATOM 1421 C C . GLY A 1 182 ? 10.351 -10.139 -28.926 1.00 91.12 182 GLY A C 1
ATOM 1422 O O . GLY A 1 182 ? 9.797 -9.992 -30.012 1.00 91.12 182 GLY A O 1
ATOM 1423 N N . MET A 1 183 ? 11.312 -11.051 -28.739 1.00 89.25 183 MET A N 1
ATOM 1424 C CA . MET A 1 183 ? 11.781 -11.988 -29.774 1.00 89.25 183 MET A CA 1
ATOM 1425 C C . MET A 1 183 ? 10.629 -12.832 -30.337 1.00 89.25 183 MET A C 1
ATOM 1427 O O . MET A 1 183 ? 10.463 -12.963 -31.550 1.00 89.25 183 MET A O 1
ATOM 1431 N N . ALA A 1 184 ? 9.788 -13.386 -29.458 1.00 92.62 184 ALA A N 1
ATOM 1432 C CA . ALA A 1 184 ? 8.613 -14.142 -29.870 1.00 92.62 184 ALA A CA 1
ATOM 1433 C C . ALA A 1 184 ? 7.585 -13.265 -30.596 1.00 92.62 184 ALA A C 1
ATOM 1435 O O . ALA A 1 184 ? 7.019 -13.698 -31.601 1.00 92.62 184 ALA A O 1
ATOM 1436 N N . ALA A 1 185 ? 7.363 -12.036 -30.123 1.00 94.06 185 ALA A N 1
ATOM 1437 C CA . ALA A 1 185 ? 6.482 -11.079 -30.775 1.00 94.06 185 ALA A CA 1
ATOM 1438 C C . ALA A 1 185 ? 6.974 -10.732 -32.188 1.00 94.06 185 ALA A C 1
ATOM 1440 O O . ALA A 1 185 ? 6.178 -10.788 -33.121 1.00 94.06 185 ALA A O 1
ATOM 1441 N N . ALA A 1 186 ? 8.275 -10.487 -32.375 1.00 91.44 186 ALA A N 1
ATOM 1442 C CA . ALA A 1 186 ? 8.881 -10.232 -33.681 1.00 91.44 186 ALA A CA 1
ATOM 1443 C C . ALA A 1 186 ? 8.590 -11.361 -34.690 1.00 91.44 186 ALA A C 1
ATOM 1445 O O . ALA A 1 186 ? 8.023 -11.122 -35.760 1.00 91.44 186 ALA A O 1
ATOM 1446 N N . VAL A 1 187 ? 8.876 -12.614 -34.322 1.00 91.06 187 VAL A N 1
ATOM 1447 C CA . VAL A 1 187 ? 8.640 -13.776 -35.200 1.00 91.06 187 VAL A CA 1
ATOM 1448 C C . VAL A 1 187 ? 7.140 -14.019 -35.450 1.00 91.06 187 VAL A C 1
ATOM 1450 O O . VAL A 1 187 ? 6.747 -14.455 -36.535 1.00 91.06 187 VAL A O 1
ATOM 1453 N N . LEU A 1 188 ? 6.267 -13.729 -34.480 1.00 92.50 188 LEU A N 1
ATOM 1454 C CA . LEU A 1 188 ? 4.811 -13.827 -34.655 1.00 92.50 188 LEU A CA 1
ATOM 1455 C C . LEU A 1 188 ? 4.246 -12.713 -35.558 1.00 92.50 188 LEU A C 1
ATOM 1457 O O . LEU A 1 188 ? 3.324 -12.982 -36.333 1.00 92.50 188 LEU A O 1
ATOM 1461 N N . LEU A 1 189 ? 4.807 -11.500 -35.505 1.00 92.81 189 LEU A N 1
ATOM 1462 C CA . LEU A 1 189 ? 4.457 -10.378 -36.385 1.00 92.81 189 LEU A CA 1
ATOM 1463 C C . LEU A 1 189 ? 4.845 -10.658 -37.840 1.00 92.81 189 LEU A C 1
ATOM 1465 O O . LEU A 1 189 ? 4.023 -10.436 -38.728 1.00 92.81 189 LEU A O 1
ATOM 1469 N N . GLN A 1 190 ? 6.033 -11.224 -38.086 1.00 89.81 190 GLN A N 1
ATOM 1470 C CA . GLN A 1 190 ? 6.444 -11.690 -39.422 1.00 89.81 190 GLN A CA 1
ATOM 1471 C C . GLN A 1 190 ? 5.487 -12.755 -39.981 1.00 89.81 190 GLN A C 1
ATOM 1473 O O . GLN A 1 190 ? 5.170 -12.751 -41.167 1.00 89.81 190 GLN A O 1
ATOM 1478 N N . LYS A 1 191 ? 4.934 -13.618 -39.117 1.00 89.50 191 LYS A N 1
ATOM 1479 C CA . LYS A 1 191 ? 3.860 -14.574 -39.458 1.00 89.50 191 LYS A CA 1
ATOM 1480 C C . LYS A 1 191 ? 2.461 -13.935 -39.534 1.00 89.50 191 LYS A C 1
ATOM 1482 O O . LYS A 1 191 ? 1.455 -14.642 -39.511 1.00 89.50 191 LYS A O 1
ATOM 1487 N N . GLY A 1 192 ? 2.374 -12.606 -39.578 1.00 89.12 192 GLY A N 1
ATOM 1488 C CA . GLY A 1 192 ? 1.140 -11.842 -39.756 1.00 89.12 192 GLY A CA 1
ATOM 1489 C C . GLY A 1 192 ? 0.204 -11.783 -38.544 1.00 89.12 192 GLY A C 1
ATOM 1490 O O . GLY A 1 192 ? -0.892 -11.230 -38.671 1.00 89.12 192 GLY A O 1
ATOM 1491 N N . CYS A 1 193 ? 0.581 -12.317 -37.376 1.00 90.25 193 CYS A N 1
ATOM 1492 C CA . CYS A 1 193 ? -0.293 -12.310 -36.200 1.00 90.25 193 CYS A CA 1
ATOM 1493 C C . CYS A 1 193 ? -0.513 -10.887 -35.657 1.00 90.25 193 CYS A C 1
ATOM 1495 O O . CYS A 1 193 ? 0.411 -10.079 -35.607 1.00 90.25 193 CYS A O 1
ATOM 1497 N N . ARG A 1 194 ? -1.732 -10.599 -35.180 1.00 93.00 194 ARG A N 1
ATOM 1498 C CA . ARG A 1 194 ? -1.998 -9.447 -34.305 1.00 93.00 194 ARG A CA 1
ATOM 1499 C C . ARG A 1 194 ? -1.611 -9.802 -32.874 1.00 93.00 194 ARG A C 1
ATOM 1501 O O . ARG A 1 194 ? -1.956 -10.888 -32.406 1.00 93.00 194 ARG A O 1
ATOM 1508 N N . ILE A 1 195 ? -0.921 -8.897 -32.190 1.00 95.31 195 ILE A N 1
ATOM 1509 C CA . ILE A 1 195 ? -0.414 -9.093 -30.831 1.00 95.31 195 ILE A CA 1
ATOM 1510 C C . ILE A 1 195 ? -0.962 -7.994 -29.925 1.00 95.31 195 ILE A C 1
ATOM 1512 O O . ILE A 1 195 ? -0.885 -6.810 -30.245 1.00 95.31 195 ILE A O 1
ATOM 1516 N N . ILE A 1 196 ? -1.503 -8.398 -28.780 1.00 95.38 196 ILE A N 1
ATOM 1517 C CA . ILE A 1 196 ? -1.898 -7.493 -27.701 1.00 95.38 196 ILE A CA 1
ATOM 1518 C C . ILE A 1 196 ? -0.957 -7.762 -26.535 1.00 95.38 196 ILE A C 1
ATOM 1520 O O . ILE A 1 196 ? -0.858 -8.901 -26.082 1.00 95.38 196 ILE A O 1
ATOM 1524 N N . VAL A 1 197 ? -0.287 -6.725 -26.042 1.00 95.56 197 VAL A N 1
ATOM 1525 C CA . VAL A 1 197 ? 0.544 -6.788 -24.836 1.00 95.56 197 VAL A CA 1
ATOM 1526 C C . VAL A 1 197 ? -0.192 -6.103 -23.688 1.00 95.56 197 VAL A C 1
ATOM 1528 O O . VAL A 1 197 ? -0.810 -5.051 -23.867 1.00 95.56 197 VAL A O 1
ATOM 1531 N N . THR A 1 198 ? -0.124 -6.683 -22.496 1.00 93.88 198 THR A N 1
ATOM 1532 C CA . THR A 1 198 ? -0.616 -6.058 -21.268 1.00 93.88 198 THR A CA 1
ATOM 1533 C C . THR A 1 198 ? 0.287 -6.376 -20.081 1.00 93.88 198 THR A C 1
ATOM 1535 O O . THR A 1 198 ? 0.997 -7.380 -20.073 1.00 93.88 198 THR A O 1
ATOM 1538 N N . SER A 1 199 ? 0.246 -5.501 -19.086 1.00 90.75 199 SER A N 1
ATOM 1539 C CA . SER A 1 199 ? 1.039 -5.515 -17.853 1.00 90.75 199 SER A CA 1
ATOM 1540 C C . SER A 1 199 ? 0.408 -4.517 -16.864 1.00 90.75 199 SER A C 1
ATOM 1542 O O . SER A 1 199 ? -0.462 -3.732 -17.265 1.00 90.75 199 SER A O 1
ATOM 1544 N N . PRO A 1 200 ? 0.813 -4.503 -15.581 1.00 82.62 200 PRO A N 1
ATOM 1545 C CA . PRO A 1 200 ? 0.279 -3.552 -14.601 1.00 82.62 200 PRO A CA 1
ATOM 1546 C C . PRO A 1 200 ? 0.498 -2.072 -14.968 1.00 82.62 200 PRO A C 1
ATOM 1548 O O . PRO A 1 200 ? -0.352 -1.238 -14.664 1.00 82.62 200 PRO A O 1
ATOM 1551 N N . SER A 1 201 ? 1.599 -1.745 -15.657 1.00 81.81 201 SER A N 1
ATOM 1552 C CA . SER A 1 201 ? 1.899 -0.410 -16.196 1.00 81.81 201 SER A CA 1
ATOM 1553 C C . SER A 1 201 ? 2.488 -0.500 -17.606 1.00 81.81 201 SER A C 1
ATOM 1555 O O . SER A 1 201 ? 3.196 -1.459 -17.924 1.00 81.81 201 SER A O 1
ATOM 1557 N N . LYS A 1 202 ? 2.230 0.509 -18.453 1.00 83.75 202 LYS A N 1
ATOM 1558 C CA . LYS A 1 202 ? 2.755 0.564 -19.830 1.00 83.75 202 LYS A CA 1
ATOM 1559 C C . LYS A 1 202 ? 4.283 0.461 -19.853 1.00 83.75 202 LYS A C 1
ATOM 1561 O O . LYS A 1 202 ? 4.826 -0.297 -20.655 1.00 83.75 202 LYS A O 1
ATOM 1566 N N . ASP A 1 203 ? 4.957 1.149 -18.935 1.00 77.88 203 ASP A N 1
ATOM 1567 C CA . ASP A 1 203 ? 6.420 1.227 -18.883 1.00 77.88 203 ASP A CA 1
ATOM 1568 C C . ASP A 1 203 ? 7.081 -0.136 -18.647 1.00 77.88 203 ASP A C 1
ATOM 1570 O O . ASP A 1 203 ? 8.150 -0.394 -19.199 1.00 77.88 203 ASP A O 1
ATOM 1574 N N . ALA A 1 204 ? 6.415 -1.051 -17.930 1.00 76.75 204 ALA A N 1
ATOM 1575 C CA . ALA A 1 204 ? 6.889 -2.426 -17.758 1.00 76.75 204 ALA A CA 1
ATOM 1576 C C . ALA A 1 204 ? 6.995 -3.191 -19.093 1.00 76.75 204 ALA A C 1
ATOM 1578 O O . ALA A 1 204 ? 7.834 -4.077 -19.226 1.00 76.75 204 ALA A O 1
ATOM 1579 N N . THR A 1 205 ? 6.207 -2.823 -20.114 1.00 86.81 205 THR A N 1
ATOM 1580 C CA . THR A 1 205 ? 6.298 -3.444 -21.449 1.00 86.81 205 THR A CA 1
ATOM 1581 C C . THR A 1 205 ? 7.437 -2.910 -22.310 1.00 86.81 205 THR A C 1
ATOM 1583 O O . THR A 1 205 ? 7.716 -3.507 -23.348 1.00 86.81 205 THR A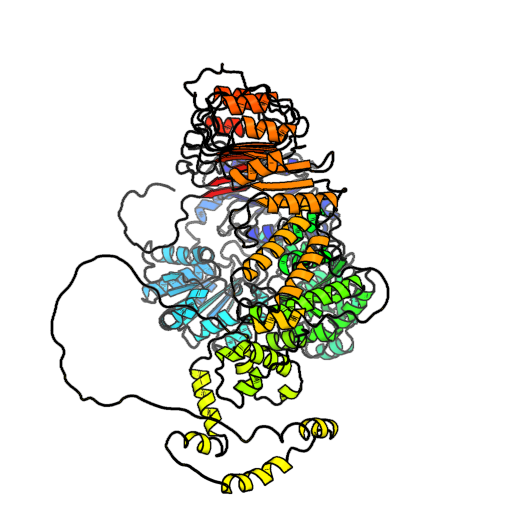 O 1
ATOM 1586 N N . SER A 1 206 ? 8.118 -1.827 -21.911 1.00 83.56 206 SER A N 1
ATOM 1587 C CA . SER A 1 206 ? 9.113 -1.144 -22.757 1.00 83.56 206 SER A CA 1
ATOM 1588 C C . SER A 1 206 ? 10.181 -2.098 -23.294 1.00 83.56 206 SER A C 1
ATOM 1590 O O . SER A 1 206 ? 10.544 -2.009 -24.461 1.00 83.56 206 SER A O 1
ATOM 1592 N N . GLN A 1 207 ? 10.625 -3.066 -22.483 1.00 83.00 207 GLN A N 1
ATOM 1593 C CA . GLN A 1 207 ? 11.619 -4.059 -22.898 1.00 83.00 207 GLN A CA 1
ATOM 1594 C C . GLN A 1 207 ? 11.076 -5.073 -23.921 1.00 83.00 207 GLN A C 1
ATOM 1596 O O . GLN A 1 207 ? 11.833 -5.544 -24.764 1.00 83.00 207 GLN A O 1
ATOM 1601 N N . VAL A 1 208 ? 9.777 -5.394 -23.871 1.00 89.50 208 VAL A N 1
ATOM 1602 C CA . VAL A 1 208 ? 9.103 -6.273 -24.845 1.00 89.50 208 VAL A CA 1
ATOM 1603 C C . VAL A 1 208 ? 9.005 -5.575 -26.201 1.00 89.50 208 VAL A C 1
ATOM 1605 O O . VAL A 1 208 ? 9.322 -6.178 -27.223 1.00 89.50 208 VAL A O 1
ATOM 1608 N N . PHE A 1 209 ? 8.604 -4.299 -26.210 1.00 90.00 209 PHE A N 1
ATOM 1609 C CA . PHE A 1 209 ? 8.544 -3.488 -27.430 1.00 90.00 209 PHE A CA 1
ATOM 1610 C C . PHE A 1 209 ? 9.940 -3.225 -28.004 1.00 90.00 209 PHE A C 1
ATOM 1612 O O . PHE A 1 209 ? 10.145 -3.469 -29.187 1.00 90.00 209 PHE A O 1
ATOM 1619 N N . TRP A 1 210 ? 10.912 -2.831 -27.173 1.00 86.12 210 TRP A N 1
ATOM 1620 C CA . TRP A 1 210 ? 12.299 -2.620 -27.598 1.00 86.12 210 TRP A CA 1
ATOM 1621 C C . TRP A 1 210 ? 12.911 -3.887 -28.205 1.00 86.12 210 TRP A C 1
ATOM 1623 O O . TRP A 1 210 ? 13.435 -3.842 -29.311 1.00 86.12 210 TRP A O 1
ATOM 1633 N N . ALA A 1 211 ? 12.787 -5.043 -27.543 1.00 85.00 211 ALA A N 1
ATOM 1634 C CA . ALA A 1 211 ? 13.320 -6.291 -28.087 1.00 85.00 211 ALA A CA 1
ATOM 1635 C C . ALA A 1 211 ? 12.609 -6.719 -29.386 1.00 85.00 211 ALA A C 1
ATOM 1637 O O . ALA A 1 211 ? 13.260 -7.256 -30.276 1.00 85.00 211 ALA A O 1
ATOM 1638 N N . ALA A 1 212 ? 11.304 -6.461 -29.531 1.00 88.94 212 ALA A N 1
ATOM 1639 C CA . ALA A 1 212 ? 10.596 -6.712 -30.787 1.00 88.94 212 ALA A CA 1
ATOM 1640 C C . ALA A 1 212 ? 11.042 -5.761 -31.914 1.00 88.94 212 ALA A C 1
ATOM 1642 O O . ALA A 1 212 ? 11.198 -6.197 -33.053 1.00 88.94 212 ALA A O 1
ATOM 1643 N N . GLU A 1 213 ? 11.268 -4.479 -31.609 1.00 87.38 213 GLU A N 1
ATOM 1644 C CA . GLU A 1 213 ? 11.729 -3.478 -32.575 1.00 87.38 213 GLU A CA 1
ATOM 1645 C C . GLU A 1 213 ? 13.160 -3.751 -33.036 1.00 87.38 213 GLU A C 1
ATOM 1647 O O . GLU A 1 213 ? 13.412 -3.779 -34.236 1.00 87.38 213 GLU A O 1
ATOM 1652 N N . THR A 1 214 ? 14.087 -4.055 -32.126 1.00 83.88 214 THR A N 1
ATOM 1653 C CA . THR A 1 214 ? 15.482 -4.344 -32.495 1.00 83.88 214 THR A CA 1
ATOM 1654 C C . THR A 1 214 ? 15.616 -5.634 -33.325 1.00 83.88 214 THR A C 1
ATOM 1656 O O . THR A 1 214 ? 16.530 -5.739 -34.135 1.00 83.88 214 THR A O 1
ATOM 1659 N N . PHE A 1 215 ? 14.688 -6.595 -33.198 1.00 82.12 215 PHE A N 1
ATOM 1660 C CA . PHE A 1 215 ? 14.645 -7.799 -34.049 1.00 82.12 215 PHE A CA 1
ATOM 1661 C C . PHE A 1 215 ? 13.982 -7.596 -35.426 1.00 82.12 215 PHE A C 1
ATOM 1663 O O . PHE A 1 215 ? 14.203 -8.416 -36.317 1.00 82.12 215 PHE A O 1
ATOM 1670 N N . LEU A 1 216 ? 13.157 -6.558 -35.617 1.00 82.88 216 LEU A N 1
ATOM 1671 C CA . LEU A 1 216 ? 12.452 -6.295 -36.886 1.00 82.88 216 LEU A CA 1
ATOM 1672 C C . LEU A 1 216 ? 12.950 -5.056 -37.642 1.00 82.88 216 LEU A C 1
ATOM 1674 O O . LEU A 1 216 ? 12.697 -4.929 -38.838 1.00 82.88 216 LEU A O 1
ATOM 1678 N N . GLY A 1 217 ? 13.627 -4.136 -36.963 1.00 75.44 217 GLY A N 1
ATOM 1679 C CA . GLY A 1 217 ? 13.855 -2.776 -37.434 1.00 75.44 217 GLY A CA 1
ATOM 1680 C C . GLY A 1 217 ? 12.707 -1.823 -37.075 1.00 75.44 217 GLY A C 1
ATOM 1681 O O . GLY A 1 217 ? 11.557 -2.224 -36.856 1.00 75.44 217 GLY A O 1
ATOM 1682 N N . ALA A 1 218 ? 13.040 -0.532 -37.025 1.00 72.50 218 ALA A N 1
ATOM 1683 C CA . ALA A 1 218 ? 12.137 0.526 -36.584 1.00 72.50 218 ALA A CA 1
ATOM 1684 C C . ALA A 1 218 ? 10.831 0.587 -37.399 1.00 72.50 218 ALA A C 1
ATOM 1686 O O . ALA A 1 218 ? 10.819 0.424 -38.621 1.00 72.50 218 ALA A O 1
ATOM 1687 N N . GLY A 1 219 ? 9.710 0.840 -36.718 1.00 70.25 219 GLY A N 1
ATOM 1688 C CA . GLY A 1 219 ? 8.409 1.068 -37.367 1.00 70.25 219 GLY A CA 1
ATOM 1689 C C . GLY A 1 219 ? 7.682 -0.175 -37.913 1.00 70.25 219 GLY A C 1
ATOM 1690 O O . GLY A 1 219 ? 6.583 -0.042 -38.465 1.00 70.25 219 GLY A O 1
ATOM 1691 N N . GLN A 1 220 ? 8.221 -1.389 -37.734 1.00 76.88 220 GLN A N 1
ATOM 1692 C CA . GLN A 1 220 ? 7.562 -2.634 -38.169 1.00 76.88 220 GLN A CA 1
ATOM 1693 C C . GLN A 1 220 ? 6.481 -3.161 -37.199 1.00 76.88 220 GLN A C 1
ATOM 1695 O O . GLN A 1 220 ? 5.713 -4.058 -37.548 1.00 76.88 220 GLN A O 1
ATOM 1700 N N . LEU A 1 221 ? 6.326 -2.569 -36.009 1.00 85.69 221 LEU A N 1
ATOM 1701 C CA . LEU A 1 221 ? 5.412 -3.037 -34.950 1.00 85.69 221 LEU A CA 1
ATOM 1702 C C . LEU A 1 221 ? 3.906 -2.762 -35.190 1.00 85.69 221 LEU A C 1
ATOM 1704 O O . LEU A 1 221 ? 3.105 -2.828 -34.262 1.00 85.69 221 LEU A O 1
ATOM 1708 N N . LYS A 1 222 ? 3.472 -2.503 -36.432 1.00 82.12 222 LYS A N 1
ATOM 1709 C CA . LYS A 1 222 ? 2.111 -2.025 -36.787 1.00 82.12 222 LYS A CA 1
ATOM 1710 C C . LYS A 1 222 ? 0.938 -2.923 -36.346 1.00 82.12 222 LYS A C 1
ATOM 1712 O O . LYS A 1 222 ? -0.204 -2.474 -36.370 1.00 82.12 222 LYS A O 1
ATOM 1717 N N . ARG A 1 223 ? 1.186 -4.188 -35.981 1.00 87.94 223 ARG A N 1
ATOM 1718 C CA . ARG A 1 223 ? 0.175 -5.149 -35.483 1.00 87.94 223 ARG A CA 1
ATOM 1719 C C . ARG A 1 223 ? 0.348 -5.520 -34.001 1.00 87.94 223 ARG A C 1
ATOM 1721 O O . ARG A 1 223 ? -0.291 -6.468 -33.546 1.00 87.94 223 ARG A O 1
ATOM 1728 N N . MET A 1 224 ? 1.189 -4.795 -33.262 1.00 93.50 224 MET A N 1
ATOM 1729 C CA . MET A 1 224 ? 1.458 -4.987 -31.836 1.00 93.50 224 MET A CA 1
ATOM 1730 C C . MET A 1 224 ? 1.017 -3.747 -31.054 1.00 93.50 224 MET A C 1
ATOM 1732 O O . MET A 1 224 ? 1.536 -2.658 -31.274 1.00 93.50 224 MET A O 1
ATOM 1736 N N . GLU A 1 225 ? 0.062 -3.899 -30.137 1.00 93.00 225 GLU A N 1
ATOM 1737 C CA . GLU A 1 225 ? -0.454 -2.788 -29.325 1.00 93.00 225 GLU A CA 1
ATOM 1738 C C . GLU A 1 225 ? -0.420 -3.106 -27.826 1.00 93.00 225 GLU A C 1
ATOM 1740 O O . GLU A 1 225 ? -0.669 -4.239 -27.408 1.00 93.00 225 GLU A O 1
ATOM 1745 N N . PHE A 1 226 ? -0.133 -2.094 -27.003 1.00 93.88 226 PHE A N 1
ATOM 1746 C CA . PHE A 1 226 ? -0.359 -2.170 -25.561 1.00 93.88 226 PHE A CA 1
ATOM 1747 C C . PHE A 1 226 ? -1.814 -1.810 -25.256 1.00 93.88 226 PHE A C 1
ATOM 1749 O O . PHE A 1 226 ? -2.282 -0.744 -25.663 1.00 93.88 226 PHE A O 1
ATOM 1756 N N . ILE A 1 227 ? -2.513 -2.651 -24.491 1.00 92.38 227 ILE A N 1
ATOM 1757 C CA . ILE A 1 227 ? -3.857 -2.337 -23.994 1.00 92.38 227 ILE A CA 1
ATOM 1758 C C . ILE A 1 227 ? -3.869 -2.384 -22.466 1.00 92.38 227 ILE A C 1
ATOM 1760 O O . ILE A 1 227 ? -3.506 -3.385 -21.844 1.00 92.38 227 ILE A O 1
ATOM 1764 N N . GLU A 1 228 ? -4.355 -1.292 -21.872 1.00 87.81 228 GLU A N 1
ATOM 1765 C CA . GLU A 1 228 ? -4.570 -1.167 -20.431 1.00 87.81 228 GLU A CA 1
ATOM 1766 C C . GLU A 1 228 ? -5.445 -2.313 -19.887 1.00 87.81 228 GLU A C 1
ATOM 1768 O O . GLU A 1 228 ? -6.507 -2.588 -20.460 1.00 87.81 228 GLU A O 1
ATOM 1773 N N . PRO A 1 229 ? -5.095 -2.912 -18.735 1.00 84.94 229 PRO A N 1
ATOM 1774 C CA . PRO A 1 229 ? -5.798 -4.067 -18.172 1.00 84.94 229 PRO A CA 1
ATOM 1775 C C . PRO A 1 229 ? -7.325 -3.894 -18.096 1.00 84.94 229 PRO A C 1
ATOM 1777 O O . PRO A 1 229 ? -8.084 -4.727 -18.596 1.00 84.94 229 PRO A O 1
ATOM 1780 N N . LYS A 1 230 ? -7.799 -2.753 -17.573 1.00 78.50 230 LYS A N 1
ATOM 1781 C CA . LYS A 1 230 ? -9.238 -2.449 -17.433 1.00 78.50 230 LYS A CA 1
ATOM 1782 C C . LYS A 1 230 ? -9.995 -2.402 -18.775 1.00 78.50 230 LYS A C 1
ATOM 1784 O O . LYS A 1 230 ? -11.205 -2.616 -18.790 1.00 78.50 230 LYS A O 1
ATOM 1789 N N . ARG A 1 231 ? -9.309 -2.151 -19.900 1.00 85.25 231 ARG A N 1
ATOM 1790 C CA . ARG A 1 231 ? -9.906 -2.069 -21.250 1.00 85.25 231 ARG A CA 1
ATOM 1791 C C . ARG A 1 231 ? -9.969 -3.419 -21.976 1.00 85.25 231 ARG A C 1
ATOM 1793 O O . ARG A 1 231 ? -10.706 -3.545 -22.951 1.00 85.25 231 ARG A O 1
ATOM 1800 N N . LEU A 1 232 ? -9.236 -4.438 -21.519 1.00 84.75 232 LEU A N 1
ATOM 1801 C CA . LEU A 1 232 ? -9.231 -5.764 -22.153 1.00 84.75 232 LEU A CA 1
ATOM 1802 C C . LEU A 1 232 ? -10.587 -6.470 -22.029 1.00 84.75 232 LEU A C 1
ATOM 1804 O O . LEU A 1 232 ? -11.118 -6.978 -23.016 1.00 84.75 232 LEU A O 1
ATOM 1808 N N . LEU A 1 233 ? -11.185 -6.456 -20.833 1.00 78.00 233 LEU A N 1
ATOM 1809 C CA . LEU A 1 233 ? -12.462 -7.132 -20.569 1.00 78.00 233 LEU A CA 1
ATOM 1810 C C . LEU A 1 233 ? -13.668 -6.447 -21.231 1.00 78.00 233 LEU A C 1
ATOM 1812 O O . LEU A 1 233 ? -14.681 -7.103 -21.462 1.00 78.00 233 LEU A O 1
ATOM 1816 N N . THR A 1 234 ? -13.558 -5.169 -21.603 1.00 79.50 234 THR A N 1
ATOM 1817 C CA . THR A 1 234 ? -14.534 -4.476 -22.465 1.00 79.50 234 THR A CA 1
ATOM 1818 C C . THR A 1 234 ? -14.301 -4.741 -23.958 1.00 79.50 234 THR A C 1
ATOM 1820 O O . THR A 1 234 ? -15.225 -4.594 -24.754 1.00 79.50 234 THR A O 1
ATOM 1823 N N . ARG A 1 235 ? -13.106 -5.199 -24.359 1.00 83.44 235 ARG A N 1
ATOM 1824 C CA . ARG A 1 235 ? -12.721 -5.500 -25.753 1.00 83.44 235 ARG A CA 1
ATOM 1825 C C . ARG A 1 235 ? -12.532 -7.004 -26.022 1.00 83.44 235 ARG A C 1
ATOM 1827 O O . ARG A 1 235 ? -11.712 -7.391 -26.853 1.00 83.44 235 ARG A O 1
ATOM 1834 N N . ARG A 1 236 ? -13.331 -7.867 -25.373 1.00 81.81 236 ARG A N 1
ATOM 1835 C CA . ARG A 1 236 ? -13.244 -9.348 -25.465 1.00 81.81 236 ARG A CA 1
ATOM 1836 C C . ARG A 1 236 ? -13.241 -9.928 -26.890 1.00 81.81 236 ARG A C 1
ATOM 1838 O O . ARG A 1 236 ? -12.732 -11.026 -27.073 1.00 81.81 236 ARG A O 1
ATOM 1845 N N . HIS A 1 237 ? -13.781 -9.230 -27.892 1.00 83.50 237 HIS A N 1
ATOM 1846 C CA . HIS A 1 237 ? -13.727 -9.682 -29.289 1.00 83.50 237 HIS A CA 1
ATOM 1847 C C . HIS A 1 237 ? -12.286 -9.686 -29.838 1.00 83.50 237 HIS A C 1
ATOM 1849 O O . HIS A 1 237 ? -11.849 -10.703 -30.371 1.00 83.50 237 HIS A O 1
ATOM 1855 N N . LEU A 1 238 ? -11.504 -8.622 -29.595 1.00 84.25 238 LEU A N 1
ATOM 1856 C CA . LEU A 1 238 ? -10.104 -8.515 -30.044 1.00 84.25 238 LEU A CA 1
ATOM 1857 C C . LEU A 1 238 ? -9.212 -9.618 -29.459 1.00 84.25 238 LEU A C 1
ATOM 1859 O O . LEU A 1 238 ? -8.267 -10.072 -30.106 1.00 84.25 238 LEU A O 1
ATOM 1863 N N . LEU A 1 239 ? -9.520 -10.057 -28.234 1.00 86.00 239 LEU A N 1
ATOM 1864 C CA . LEU A 1 239 ? -8.774 -11.094 -27.524 1.00 86.00 239 LEU A CA 1
ATOM 1865 C C . LEU A 1 239 ? -8.854 -12.468 -28.201 1.00 86.00 239 LEU A C 1
ATOM 1867 O O . LEU A 1 239 ? -7.917 -13.252 -28.062 1.00 86.00 239 LEU A O 1
ATOM 1871 N N . LYS A 1 240 ? -9.935 -12.780 -28.929 1.00 84.88 240 LYS A N 1
ATOM 1872 C CA . LYS A 1 240 ? -10.087 -14.076 -29.616 1.00 84.88 240 LYS A CA 1
ATOM 1873 C C . LYS A 1 240 ? -9.202 -14.196 -30.855 1.00 84.88 240 LYS A C 1
ATOM 1875 O O . LYS A 1 240 ? -8.664 -15.267 -31.117 1.00 84.88 240 LYS A O 1
ATOM 1880 N N . GLU A 1 241 ? -9.055 -13.102 -31.594 1.00 85.12 241 GLU A N 1
ATOM 1881 C CA . GLU A 1 241 ? -8.328 -13.048 -32.870 1.00 85.12 241 GLU A CA 1
ATOM 1882 C C . GLU A 1 241 ? -6.825 -12.785 -32.679 1.00 85.12 241 GLU A C 1
ATOM 1884 O O . GLU A 1 241 ? -5.994 -13.200 -33.492 1.00 85.12 241 GLU A O 1
ATOM 1889 N N . SER A 1 242 ? -6.461 -12.132 -31.573 1.00 91.06 242 SER A N 1
ATOM 1890 C CA . SER A 1 242 ? -5.084 -11.741 -31.266 1.00 91.06 242 SER A CA 1
ATOM 1891 C C . SER A 1 242 ? -4.317 -12.808 -30.476 1.00 91.06 242 SER A C 1
ATOM 1893 O O . SER A 1 242 ? -4.881 -13.704 -29.843 1.00 91.06 242 SER A O 1
ATOM 1895 N N . PHE A 1 243 ? -2.994 -12.688 -30.489 1.00 94.56 243 PHE A N 1
ATOM 1896 C CA . PHE A 1 243 ? -2.104 -13.347 -29.543 1.00 94.56 243 PHE A CA 1
ATOM 1897 C C . PHE A 1 243 ? -1.925 -12.427 -28.326 1.00 94.56 243 PHE A C 1
ATOM 1899 O O . PHE A 1 243 ? -1.414 -11.316 -28.467 1.00 94.56 243 PHE A O 1
ATOM 1906 N N . LEU A 1 244 ? -2.379 -12.856 -27.148 1.00 95.69 244 LEU A N 1
ATOM 1907 C CA . LEU A 1 244 ? -2.286 -12.077 -25.914 1.00 95.69 244 LEU A CA 1
ATOM 1908 C C . LEU A 1 244 ? -0.982 -12.406 -25.178 1.00 95.69 244 LEU A C 1
ATOM 1910 O O . LEU A 1 244 ? -0.763 -13.551 -24.783 1.00 95.69 244 LEU A O 1
ATOM 1914 N N . ILE A 1 245 ? -0.150 -11.390 -24.963 1.00 96.44 245 ILE A N 1
ATOM 1915 C CA . ILE A 1 245 ? 1.032 -11.435 -24.103 1.00 96.44 245 ILE A CA 1
ATOM 1916 C C . ILE A 1 245 ? 0.705 -10.688 -22.806 1.00 96.44 245 ILE A C 1
ATOM 1918 O O . ILE A 1 245 ? 0.326 -9.518 -22.834 1.00 96.44 245 ILE A O 1
ATOM 1922 N N . ILE A 1 246 ? 0.853 -11.368 -21.672 1.00 94.00 246 ILE A N 1
ATOM 1923 C CA . ILE A 1 246 ? 0.669 -10.817 -20.326 1.00 94.00 246 ILE A CA 1
ATOM 1924 C C . ILE A 1 246 ? 2.039 -10.814 -19.641 1.00 94.00 246 ILE A C 1
ATOM 1926 O O . ILE A 1 246 ? 2.486 -11.874 -19.204 1.00 94.00 246 ILE A O 1
ATOM 1930 N N . ASP A 1 247 ? 2.709 -9.662 -19.562 1.00 91.25 247 ASP A N 1
ATOM 1931 C CA . ASP A 1 247 ? 3.965 -9.524 -18.806 1.00 91.25 247 ASP A CA 1
ATOM 1932 C C . ASP A 1 247 ? 3.691 -9.094 -17.353 1.00 91.25 247 ASP A C 1
ATOM 1934 O O . ASP A 1 247 ? 2.685 -8.446 -17.053 1.00 91.25 247 ASP A O 1
ATOM 1938 N N . GLU A 1 248 ? 4.571 -9.516 -16.446 1.00 86.50 248 GLU A N 1
ATOM 1939 C CA . GLU A 1 248 ? 4.415 -9.477 -14.984 1.00 86.50 248 GLU A CA 1
ATOM 1940 C C . GLU A 1 248 ? 3.014 -9.872 -14.478 1.00 86.50 248 GLU A C 1
ATOM 1942 O O . GLU A 1 248 ? 2.348 -9.156 -13.724 1.00 86.50 248 GLU A O 1
ATOM 1947 N N . ALA A 1 249 ? 2.574 -11.073 -14.865 1.00 87.31 249 ALA A N 1
ATOM 1948 C CA . ALA A 1 249 ? 1.249 -11.608 -14.563 1.00 87.31 249 ALA A CA 1
ATOM 1949 C C . ALA A 1 249 ? 0.913 -11.688 -13.056 1.00 87.31 249 ALA A C 1
ATOM 1951 O O . ALA A 1 249 ? -0.267 -11.634 -12.702 1.00 87.31 249 ALA A O 1
ATOM 1952 N N . ALA A 1 250 ? 1.912 -11.773 -12.165 1.00 79.69 250 ALA A N 1
ATOM 1953 C CA . ALA A 1 250 ? 1.715 -11.707 -10.712 1.00 79.69 250 ALA A CA 1
ATOM 1954 C C . ALA A 1 250 ? 1.286 -10.328 -10.185 1.00 79.69 250 ALA A C 1
ATOM 1956 O O . ALA A 1 250 ? 0.833 -10.242 -9.046 1.00 79.69 250 ALA A O 1
ATOM 1957 N N . GLY A 1 251 ? 1.399 -9.265 -10.987 1.00 78.06 251 GLY A N 1
ATOM 1958 C CA . GLY A 1 251 ? 0.852 -7.947 -10.659 1.00 78.06 251 GLY A CA 1
ATOM 1959 C C . GLY A 1 251 ? -0.665 -7.835 -10.850 1.00 78.06 251 GLY A C 1
ATOM 1960 O O . GLY A 1 251 ? -1.238 -6.799 -10.518 1.00 78.06 251 GLY A O 1
ATOM 1961 N N . PHE A 1 252 ? -1.322 -8.875 -11.377 1.00 80.44 252 PHE A N 1
ATOM 1962 C CA . PHE A 1 252 ? -2.768 -8.910 -11.585 1.00 80.44 252 PHE A CA 1
ATOM 1963 C C . PHE A 1 252 ? -3.514 -9.736 -10.527 1.00 80.44 252 PHE A C 1
ATOM 1965 O O . PHE A 1 252 ? -3.043 -10.807 -10.128 1.00 80.44 252 PHE A O 1
ATOM 1972 N N . PRO A 1 253 ? -4.745 -9.332 -10.154 1.00 78.50 253 PRO A N 1
ATOM 1973 C CA . PRO A 1 253 ? -5.655 -10.196 -9.414 1.00 78.50 253 PRO A CA 1
ATOM 1974 C C . PRO A 1 253 ? -5.909 -11.504 -10.174 1.00 78.50 253 PRO A C 1
ATOM 1976 O O . PRO A 1 253 ? -6.273 -11.498 -11.349 1.00 78.50 253 PRO A O 1
ATOM 1979 N N . VAL A 1 254 ? -5.793 -12.644 -9.487 1.00 81.62 254 VAL A N 1
ATOM 1980 C CA . VAL A 1 254 ? -5.902 -13.984 -10.103 1.00 81.62 254 VAL A CA 1
ATOM 1981 C C . VAL A 1 254 ? -7.211 -14.181 -10.879 1.00 81.62 254 VAL A C 1
ATOM 1983 O O . VAL A 1 254 ? -7.220 -14.847 -11.914 1.00 81.62 254 VAL A O 1
ATOM 1986 N N . ASN A 1 255 ? -8.313 -13.588 -10.408 1.00 79.06 255 ASN A N 1
ATOM 1987 C CA . ASN A 1 255 ? -9.610 -13.652 -11.086 1.00 79.06 255 ASN A CA 1
ATOM 1988 C C . ASN A 1 255 ? -9.571 -12.929 -12.442 1.00 79.06 255 ASN A C 1
ATOM 1990 O O . ASN A 1 255 ? -10.013 -13.489 -13.439 1.00 79.06 255 ASN A O 1
ATOM 1994 N N . PHE A 1 256 ? -8.963 -11.740 -12.498 1.00 84.19 256 PHE A N 1
ATOM 1995 C CA . PHE A 1 256 ? -8.785 -10.978 -13.734 1.00 84.19 256 PHE A CA 1
ATOM 1996 C C . PHE A 1 256 ? -7.920 -11.748 -14.744 1.00 84.19 256 PHE A C 1
ATOM 1998 O O . PHE A 1 256 ? -8.303 -11.891 -15.904 1.00 84.19 256 PHE A O 1
ATOM 2005 N N . THR A 1 257 ? -6.805 -12.338 -14.297 1.00 87.81 257 THR A N 1
ATOM 2006 C CA . THR A 1 257 ? -5.965 -13.196 -15.150 1.00 87.81 257 THR A CA 1
ATOM 2007 C C . THR A 1 257 ? -6.739 -14.414 -15.664 1.00 87.81 257 THR A C 1
ATOM 2009 O O . THR A 1 257 ? -6.610 -14.772 -16.832 1.00 87.81 257 THR A O 1
ATOM 2012 N N . SER A 1 258 ? -7.589 -15.022 -14.829 1.00 87.31 258 SER A N 1
ATOM 2013 C CA . SER A 1 258 ? -8.436 -16.162 -15.219 1.00 87.31 258 SER A CA 1
ATOM 2014 C C . SER A 1 258 ? -9.467 -15.767 -16.287 1.00 87.31 258 SER A C 1
ATOM 2016 O O . SER A 1 258 ? -9.573 -16.449 -17.304 1.00 87.31 258 SER A O 1
ATOM 2018 N N . GLU A 1 259 ? -10.144 -14.623 -16.131 1.00 87.06 259 GLU A N 1
ATOM 2019 C CA . GLU A 1 259 ? -11.065 -14.090 -17.149 1.00 87.06 259 GLU A CA 1
ATOM 2020 C C . GLU A 1 259 ? -10.367 -13.790 -18.486 1.00 87.06 259 GLU A C 1
ATOM 2022 O O . GLU A 1 259 ? -10.950 -14.017 -19.549 1.00 87.06 259 GLU A O 1
ATOM 2027 N N . LEU A 1 260 ? -9.117 -13.308 -18.464 1.00 89.19 260 LEU A N 1
ATOM 2028 C CA . LEU A 1 260 ? -8.329 -13.119 -19.686 1.00 89.19 260 LEU A CA 1
ATOM 2029 C C . LEU A 1 260 ? -7.980 -14.454 -20.361 1.00 89.19 260 LEU A C 1
ATOM 2031 O O . LEU A 1 260 ? -8.083 -14.548 -21.585 1.00 89.19 260 LEU A O 1
ATOM 2035 N N . LEU A 1 261 ? -7.623 -15.493 -19.593 1.00 89.75 261 LEU A N 1
ATOM 2036 C CA . LEU A 1 261 ? -7.407 -16.845 -20.129 1.00 89.75 261 LEU A CA 1
ATOM 2037 C C . LEU A 1 261 ? -8.673 -17.420 -20.775 1.00 89.75 261 LEU A C 1
ATOM 2039 O O . LEU A 1 261 ? -8.582 -18.102 -21.794 1.00 89.75 261 LEU A O 1
ATOM 2043 N N . GLU A 1 262 ? -9.852 -17.173 -20.210 1.00 87.31 262 GLU A N 1
ATOM 2044 C CA . GLU A 1 262 ? -11.124 -17.610 -20.797 1.00 87.31 262 GLU A CA 1
ATOM 2045 C C . GLU A 1 262 ? -11.467 -16.824 -22.069 1.00 87.31 262 GLU A C 1
ATOM 2047 O O . GLU A 1 262 ? -11.824 -17.420 -23.085 1.00 87.31 262 GLU A O 1
ATOM 2052 N N . ALA A 1 263 ? -11.325 -15.496 -22.043 1.00 86.88 263 ALA A N 1
ATOM 2053 C CA . ALA A 1 263 ? -11.720 -14.627 -23.149 1.00 86.88 263 ALA A CA 1
ATOM 2054 C C . ALA A 1 263 ? -10.802 -14.715 -24.381 1.00 86.88 263 ALA A C 1
ATOM 2056 O O . ALA A 1 263 ? -11.276 -14.510 -25.502 1.00 86.88 263 ALA A O 1
ATOM 2057 N N . ALA A 1 264 ? -9.507 -14.975 -24.189 1.00 87.81 264 ALA A N 1
ATOM 2058 C CA . ALA A 1 264 ? -8.513 -14.885 -25.252 1.00 87.81 264 ALA A CA 1
ATOM 2059 C C . ALA A 1 264 ? -8.328 -16.168 -26.079 1.00 87.81 264 ALA A C 1
ATOM 2061 O O . ALA A 1 264 ? -8.548 -17.294 -25.628 1.00 87.81 264 ALA A O 1
ATOM 2062 N N . GLY A 1 265 ? -7.893 -15.975 -27.326 1.00 85.12 265 GLY A N 1
ATOM 2063 C CA .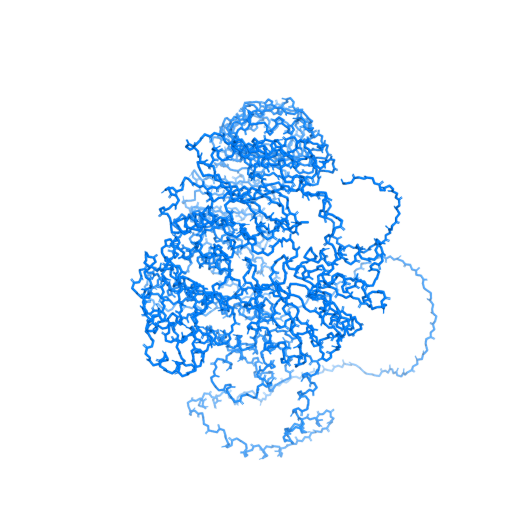 GLY A 1 265 ? -7.566 -17.034 -28.272 1.00 85.12 265 GLY A CA 1
ATOM 2064 C C . GLY A 1 265 ? -6.284 -17.746 -27.863 1.00 85.12 265 GLY A C 1
ATOM 2065 O O . GLY A 1 265 ? -6.340 -18.852 -27.336 1.00 85.12 265 GLY A O 1
ATOM 2066 N N . ARG A 1 266 ? -5.125 -17.124 -28.095 1.00 93.19 266 ARG A N 1
ATOM 2067 C CA . ARG A 1 266 ? -3.796 -17.642 -27.713 1.00 93.19 266 ARG A CA 1
ATOM 2068 C C . ARG A 1 266 ? -3.222 -16.763 -26.607 1.00 93.19 266 ARG A C 1
ATOM 2070 O O . ARG A 1 266 ? -3.275 -15.544 -26.744 1.00 93.19 266 ARG A O 1
ATOM 2077 N N . VAL A 1 267 ? -2.687 -17.363 -25.540 1.00 94.75 267 VAL A N 1
ATOM 2078 C CA . VAL A 1 267 ? -2.177 -16.621 -24.373 1.00 94.75 267 VAL A CA 1
ATOM 2079 C C . VAL A 1 267 ? -0.784 -17.095 -23.981 1.00 94.75 267 VAL A C 1
ATOM 2081 O O . VAL A 1 267 ? -0.554 -18.292 -23.783 1.00 94.75 267 VAL A O 1
ATOM 2084 N N . LEU A 1 268 ? 0.110 -16.126 -23.824 1.00 96.12 268 LEU A N 1
ATOM 2085 C CA . LEU A 1 268 ? 1.428 -16.258 -23.227 1.00 96.12 268 LEU A CA 1
ATOM 2086 C C . LEU A 1 268 ? 1.485 -15.364 -21.988 1.00 96.12 268 LEU A C 1
ATOM 2088 O O . LEU A 1 268 ? 1.248 -14.162 -22.076 1.00 96.12 268 LEU A O 1
ATOM 2092 N N . LEU A 1 269 ? 1.798 -15.950 -20.840 1.00 94.19 269 LEU A N 1
ATOM 2093 C CA . LEU A 1 269 ? 1.999 -15.239 -19.586 1.00 94.19 269 LEU A CA 1
ATOM 2094 C C . LEU A 1 269 ? 3.476 -15.292 -19.212 1.00 94.19 269 LEU A C 1
ATOM 2096 O O . LEU A 1 269 ? 4.094 -16.350 -19.317 1.00 94.19 269 LEU A O 1
ATOM 2100 N N . ALA A 1 270 ? 4.015 -14.186 -18.718 1.00 91.81 270 ALA A N 1
ATOM 2101 C CA . ALA A 1 270 ? 5.310 -14.122 -18.062 1.00 91.81 270 ALA A CA 1
ATOM 2102 C C . ALA A 1 270 ? 5.149 -13.573 -16.643 1.00 91.81 270 ALA A C 1
ATOM 2104 O O . ALA A 1 270 ? 4.311 -12.708 -16.396 1.00 91.81 270 ALA A O 1
ATOM 2105 N N . THR A 1 271 ? 5.942 -14.063 -15.692 1.00 87.75 271 THR A N 1
ATOM 2106 C CA . THR A 1 271 ? 5.986 -13.484 -14.342 1.00 87.75 271 THR A CA 1
ATOM 2107 C C . THR A 1 271 ? 7.345 -13.660 -13.679 1.00 87.75 271 THR A C 1
ATOM 2109 O O . THR A 1 271 ? 8.022 -14.678 -13.863 1.00 87.75 271 THR A O 1
ATOM 2112 N N . THR A 1 272 ? 7.766 -12.679 -12.885 1.00 80.56 272 THR A N 1
ATOM 2113 C CA . THR A 1 272 ? 8.951 -12.803 -12.031 1.00 80.56 272 THR A CA 1
ATOM 2114 C C . THR A 1 272 ? 8.629 -13.586 -10.755 1.00 80.56 272 THR A C 1
ATOM 2116 O O . THR A 1 272 ? 7.623 -13.309 -10.110 1.00 80.56 272 THR A O 1
ATOM 2119 N N . LEU A 1 273 ? 9.468 -14.572 -10.395 1.00 68.56 273 LEU A N 1
ATOM 2120 C CA . LEU A 1 273 ? 9.331 -15.357 -9.152 1.00 68.56 273 LEU A CA 1
ATOM 2121 C C . LEU A 1 273 ? 9.862 -14.620 -7.915 1.00 68.56 273 LEU A C 1
ATOM 2123 O O . LEU A 1 273 ? 9.123 -14.352 -6.968 1.00 68.56 273 LEU A O 1
ATOM 2127 N N . ASP A 1 274 ? 11.159 -14.307 -7.962 1.00 62.25 274 ASP A N 1
ATOM 2128 C CA . ASP A 1 274 ? 11.972 -13.869 -6.827 1.00 62.25 274 ASP A CA 1
ATOM 2129 C C . ASP A 1 274 ? 12.486 -12.442 -7.067 1.00 62.25 274 ASP A C 1
ATOM 2131 O O . ASP A 1 274 ? 13.665 -12.213 -7.333 1.00 62.25 274 ASP A O 1
ATOM 2135 N N . GLY A 1 275 ? 11.575 -11.471 -7.047 1.00 58.19 275 GLY A N 1
ATOM 2136 C CA . GLY A 1 275 ? 11.928 -10.059 -6.891 1.00 58.19 275 GLY A CA 1
ATOM 2137 C C . GLY A 1 275 ? 11.748 -9.613 -5.438 1.00 58.19 275 GLY A C 1
ATOM 2138 O O . GLY A 1 275 ? 10.989 -10.233 -4.693 1.00 58.19 275 GLY A O 1
ATOM 2139 N N . TYR A 1 276 ? 12.341 -8.475 -5.069 1.00 55.09 276 TYR A N 1
ATOM 2140 C CA . TYR A 1 276 ? 12.029 -7.735 -3.829 1.00 55.09 276 TYR A CA 1
ATOM 2141 C C . TYR A 1 276 ? 10.536 -7.367 -3.708 1.00 55.09 276 TYR A C 1
ATOM 2143 O O . TYR A 1 276 ? 10.051 -7.007 -2.644 1.00 55.09 276 TYR A O 1
ATOM 2151 N N . GLU A 1 277 ? 9.769 -7.475 -4.791 1.00 56.47 277 GLU A N 1
ATOM 2152 C CA . GLU A 1 277 ? 8.321 -7.278 -4.773 1.00 56.47 277 GLU A CA 1
ATOM 2153 C C . GLU A 1 277 ? 7.550 -8.503 -4.250 1.00 56.47 277 GLU A C 1
ATOM 2155 O O . GLU A 1 277 ? 6.356 -8.396 -3.994 1.00 56.47 277 GLU A O 1
ATOM 2160 N N . GLY A 1 278 ? 8.205 -9.655 -4.053 1.00 53.88 278 GLY A N 1
ATOM 2161 C CA . GLY A 1 278 ? 7.692 -10.792 -3.272 1.00 53.88 278 GLY A CA 1
ATOM 2162 C C . GLY A 1 278 ? 6.430 -11.497 -3.797 1.00 53.88 278 GLY A C 1
ATOM 2163 O O . GLY A 1 278 ? 5.922 -12.399 -3.133 1.00 53.88 278 GLY A O 1
ATOM 2164 N N . SER A 1 279 ? 5.902 -11.111 -4.960 1.00 57.75 279 SER A N 1
ATOM 2165 C CA . SER A 1 279 ? 4.596 -11.557 -5.464 1.00 57.75 279 SER A CA 1
ATOM 2166 C C . SER A 1 279 ? 4.624 -12.909 -6.189 1.00 57.75 279 SER A C 1
ATOM 2168 O O . SER A 1 279 ? 3.626 -13.631 -6.172 1.00 57.75 279 SER A O 1
ATOM 2170 N N . GLY A 1 280 ? 5.752 -13.293 -6.793 1.00 59.34 280 GLY A N 1
ATOM 2171 C CA . GLY A 1 280 ? 5.839 -14.381 -7.773 1.00 59.34 280 GLY A CA 1
ATOM 2172 C C . GLY A 1 280 ? 5.560 -15.796 -7.260 1.00 59.34 280 GLY A C 1
ATOM 2173 O O . GLY A 1 280 ? 4.669 -16.475 -7.772 1.00 59.34 280 GLY A O 1
ATOM 2174 N N . ASN A 1 281 ? 6.260 -16.257 -6.219 1.00 62.81 281 ASN A N 1
ATOM 2175 C CA . ASN A 1 281 ? 5.997 -17.590 -5.645 1.00 62.81 281 ASN A CA 1
ATOM 2176 C C . ASN A 1 281 ? 4.597 -17.666 -5.007 1.00 62.81 281 ASN A C 1
ATOM 2178 O O . ASN A 1 281 ? 3.882 -18.660 -5.153 1.00 62.81 281 ASN A O 1
ATOM 2182 N N . GLY A 1 282 ? 4.153 -16.575 -4.370 1.00 62.97 282 GLY A N 1
ATOM 2183 C CA . GLY A 1 282 ? 2.786 -16.441 -3.867 1.00 62.97 282 GLY A CA 1
ATOM 2184 C C . GLY A 1 282 ? 1.733 -16.448 -4.983 1.00 62.97 282 GLY A C 1
ATOM 2185 O O . GLY A 1 282 ? 0.611 -16.909 -4.761 1.00 62.97 282 GLY A O 1
ATOM 2186 N N . PHE A 1 283 ? 2.067 -15.957 -6.179 1.00 72.06 283 PHE A N 1
ATOM 2187 C CA . PHE A 1 283 ? 1.239 -16.083 -7.374 1.00 72.06 283 PHE A CA 1
ATOM 2188 C C . PHE A 1 283 ? 1.204 -17.532 -7.855 1.00 72.06 283 PHE A C 1
ATOM 2190 O O . PHE A 1 283 ? 0.105 -18.060 -7.959 1.00 72.06 283 PHE A O 1
ATOM 2197 N N . LEU A 1 284 ? 2.336 -18.225 -8.044 1.00 74.81 284 LEU A N 1
ATOM 2198 C CA . LEU A 1 284 ? 2.321 -19.626 -8.501 1.00 74.81 284 LEU A CA 1
ATOM 2199 C C . LEU A 1 284 ? 1.418 -20.521 -7.633 1.00 74.81 284 LEU A C 1
ATOM 2201 O O . LEU A 1 284 ? 0.538 -21.199 -8.161 1.00 74.81 284 LEU A O 1
ATOM 2205 N N . VAL A 1 285 ? 1.566 -20.461 -6.306 1.00 69.50 285 VAL A N 1
ATOM 2206 C CA . VAL A 1 285 ? 0.812 -21.311 -5.361 1.00 69.50 285 VAL A CA 1
ATOM 2207 C C . VAL A 1 285 ? -0.706 -21.051 -5.386 1.00 69.50 285 VAL A C 1
ATOM 2209 O O . VAL A 1 285 ? -1.488 -21.959 -5.106 1.00 69.50 285 VAL A O 1
ATOM 2212 N N . ARG A 1 286 ? -1.154 -19.827 -5.708 1.00 69.19 286 ARG A N 1
ATOM 2213 C CA . ARG A 1 286 ? -2.584 -19.438 -5.682 1.00 69.19 286 ARG A CA 1
ATOM 2214 C C . ARG A 1 286 ? -3.229 -19.374 -7.064 1.00 69.19 286 ARG A C 1
ATOM 2216 O O . ARG A 1 286 ? -4.401 -19.716 -7.211 1.00 69.19 286 ARG A O 1
ATOM 2223 N N . ALA A 1 287 ? -2.482 -18.909 -8.057 1.00 78.31 287 ALA A N 1
ATOM 2224 C CA . ALA A 1 287 ? -2.954 -18.674 -9.408 1.00 78.31 287 ALA A CA 1
ATOM 2225 C C . ALA A 1 287 ? -2.971 -19.957 -10.227 1.00 78.31 287 ALA A C 1
ATOM 2227 O O . ALA A 1 287 ? -4.002 -20.250 -10.817 1.00 78.31 287 ALA A O 1
ATOM 2228 N N . VAL A 1 288 ? -1.900 -20.760 -10.225 1.00 85.50 288 VAL A N 1
ATOM 2229 C CA . VAL A 1 288 ? -1.817 -21.966 -11.071 1.00 85.50 288 VAL A CA 1
ATOM 2230 C C . VAL A 1 288 ? -3.019 -22.908 -10.887 1.00 85.50 288 VAL A C 1
ATOM 2232 O O . VAL A 1 288 ? -3.557 -23.333 -11.908 1.00 85.50 288 VAL A O 1
ATOM 2235 N N . PRO A 1 289 ? -3.530 -23.184 -9.666 1.00 84.06 289 PRO A N 1
ATOM 2236 C CA . PRO A 1 289 ? -4.754 -23.971 -9.502 1.00 84.06 289 PRO A CA 1
ATOM 2237 C C . PRO A 1 289 ? -5.981 -23.359 -10.202 1.00 84.06 289 PRO A C 1
ATOM 2239 O O . PRO A 1 289 ? -6.683 -24.070 -10.915 1.00 84.06 289 PRO A O 1
ATOM 2242 N N . ARG A 1 290 ? -6.215 -22.043 -10.066 1.00 83.31 290 ARG A N 1
ATOM 2243 C CA . ARG A 1 290 ? -7.345 -21.344 -10.714 1.00 83.31 290 ARG A CA 1
ATOM 2244 C C . ARG A 1 290 ? -7.166 -21.214 -12.230 1.00 83.31 290 ARG A C 1
ATOM 2246 O O . ARG A 1 290 ? -8.105 -21.445 -12.982 1.00 83.31 290 ARG A O 1
ATOM 2253 N N . LEU A 1 291 ? -5.952 -20.925 -12.694 1.00 88.50 291 LEU A N 1
ATOM 2254 C CA . LEU A 1 291 ? -5.632 -20.831 -14.120 1.00 88.50 291 LEU A CA 1
ATOM 2255 C C . LEU A 1 291 ? -5.755 -22.198 -14.816 1.00 88.50 291 LEU A C 1
ATOM 2257 O O . LEU A 1 291 ? -6.225 -22.253 -15.949 1.00 88.50 291 LEU A O 1
ATOM 2261 N N . ARG A 1 292 ? -5.415 -23.306 -14.135 1.00 90.06 292 ARG A N 1
ATOM 2262 C CA . ARG A 1 292 ? -5.683 -24.674 -14.619 1.00 90.06 292 ARG A CA 1
ATOM 2263 C C . ARG A 1 292 ? -7.170 -25.033 -14.599 1.00 90.06 292 ARG A C 1
ATOM 2265 O O . ARG A 1 292 ? -7.605 -25.760 -15.482 1.00 90.06 292 ARG A O 1
ATOM 2272 N N . GLN A 1 293 ? -7.958 -24.518 -13.652 1.00 86.94 293 GLN A N 1
ATOM 2273 C CA . GLN A 1 293 ? -9.422 -24.661 -13.688 1.00 86.94 293 GLN A CA 1
ATOM 2274 C C . GLN A 1 293 ? -10.031 -23.926 -14.896 1.00 86.94 293 GLN A C 1
ATOM 2276 O O . GLN A 1 293 ? -10.868 -24.499 -15.586 1.00 86.94 293 GLN A O 1
ATOM 2281 N N . ALA A 1 294 ? -9.563 -22.710 -15.202 1.00 86.44 294 ALA A N 1
ATOM 2282 C CA . ALA A 1 294 ? -9.998 -21.939 -16.372 1.00 86.44 294 ALA A CA 1
ATOM 2283 C C . ALA A 1 294 ? -9.520 -22.543 -17.715 1.00 86.44 294 ALA A C 1
ATOM 2285 O O . ALA A 1 294 ? -10.251 -22.547 -18.705 1.00 86.44 294 ALA A O 1
ATOM 2286 N N . ARG A 1 295 ? -8.283 -23.061 -17.772 1.00 87.81 295 ARG A N 1
ATOM 2287 C CA . ARG A 1 295 ? -7.689 -23.727 -18.949 1.00 87.81 295 ARG A CA 1
ATOM 2288 C C . ARG A 1 295 ? -6.853 -24.945 -18.510 1.00 87.81 295 ARG A C 1
ATOM 2290 O O . ARG A 1 295 ? -5.664 -24.788 -18.220 1.00 87.81 295 ARG A O 1
ATOM 2297 N N . PRO A 1 296 ? -7.406 -26.175 -18.541 1.00 87.31 296 PRO A N 1
ATOM 2298 C CA . PRO A 1 296 ? -6.695 -27.382 -18.097 1.00 87.31 296 PRO A CA 1
ATOM 2299 C C . PRO A 1 296 ? -5.371 -27.666 -18.818 1.00 87.31 296 PRO A C 1
ATOM 2301 O O . PRO A 1 296 ? -4.458 -28.233 -18.227 1.00 87.31 296 PRO A O 1
ATOM 2304 N N . GLY A 1 297 ? -5.232 -27.236 -20.077 1.00 88.88 297 GLY A N 1
ATOM 2305 C CA . GLY A 1 297 ? -4.006 -27.401 -20.865 1.00 88.88 297 GLY A CA 1
ATOM 2306 C C . GLY A 1 297 ? -2.897 -26.375 -20.595 1.00 88.88 297 GLY A C 1
ATOM 2307 O O . GLY A 1 297 ? -1.983 -26.284 -21.413 1.00 88.88 297 GLY A O 1
ATOM 2308 N N . LEU A 1 298 ? -2.971 -25.588 -19.512 1.00 92.75 298 LEU A N 1
ATOM 2309 C CA . LEU A 1 298 ? -1.939 -24.615 -19.135 1.00 92.75 298 LEU A CA 1
ATOM 2310 C C . LEU A 1 298 ? -0.568 -25.285 -18.958 1.00 92.75 298 LEU A C 1
ATOM 2312 O O . LEU A 1 298 ? -0.329 -26.014 -17.992 1.00 92.75 298 LEU A O 1
ATOM 2316 N N . GLN A 1 299 ? 0.349 -24.967 -19.868 1.00 93.62 299 GLN A N 1
ATOM 2317 C CA . GLN A 1 299 ? 1.748 -25.362 -19.790 1.00 93.62 299 GLN A CA 1
ATOM 2318 C C . GLN A 1 299 ? 2.530 -24.377 -18.920 1.00 93.62 299 GLN A C 1
ATOM 2320 O O . GLN A 1 299 ? 2.199 -23.195 -18.825 1.00 93.62 299 GLN A O 1
ATOM 2325 N N . MET A 1 300 ? 3.582 -24.875 -18.280 1.00 92.81 300 MET A N 1
ATOM 2326 C CA . MET A 1 300 ? 4.432 -24.119 -17.368 1.00 92.81 300 MET A CA 1
ATOM 2327 C C . MET A 1 300 ? 5.889 -24.384 -17.727 1.00 92.81 300 MET A C 1
ATOM 2329 O O . MET A 1 300 ? 6.267 -25.543 -17.868 1.00 92.81 300 MET A O 1
ATOM 2333 N N . GLN A 1 301 ? 6.680 -23.325 -17.889 1.00 91.56 301 GLN A N 1
ATOM 2334 C CA . GLN A 1 301 ? 8.105 -23.408 -18.208 1.00 91.56 301 GLN A CA 1
ATOM 2335 C C . GLN A 1 301 ? 8.888 -22.435 -17.328 1.00 91.56 301 GLN A C 1
ATOM 2337 O O . GLN A 1 301 ? 8.544 -21.253 -17.239 1.00 91.56 301 GLN A O 1
ATOM 2342 N N . GLN A 1 302 ? 9.931 -22.941 -16.675 1.00 89.50 302 GLN A N 1
ATOM 2343 C CA . GLN A 1 302 ? 10.850 -22.119 -15.899 1.00 89.50 302 GLN A CA 1
ATOM 2344 C C . GLN A 1 302 ? 11.970 -21.611 -16.809 1.00 89.50 302 GLN A C 1
ATOM 2346 O O . GLN A 1 302 ? 12.482 -22.371 -17.621 1.00 89.50 302 GLN A O 1
ATOM 2351 N N . LEU A 1 303 ? 12.350 -20.343 -16.655 1.00 86.31 303 LEU A N 1
ATOM 2352 C CA . LEU A 1 303 ? 13.540 -19.766 -17.276 1.00 86.31 303 LEU A CA 1
ATOM 2353 C C . LEU A 1 303 ? 14.607 -19.572 -16.195 1.00 86.31 303 LEU A C 1
ATOM 2355 O O . LEU A 1 303 ? 14.435 -18.758 -15.275 1.00 86.31 303 LEU A O 1
ATOM 2359 N N . SER A 1 304 ? 15.657 -20.386 -16.269 1.00 81.94 304 SER A N 1
ATOM 2360 C CA . SER A 1 304 ? 16.636 -20.587 -15.201 1.00 81.94 304 SER A CA 1
ATOM 2361 C C . SER A 1 304 ? 17.976 -19.910 -15.474 1.00 81.94 304 SER A C 1
ATOM 2363 O O . SER A 1 304 ? 18.528 -19.308 -14.552 1.00 81.94 304 SER A O 1
ATOM 2365 N N . SER A 1 305 ? 18.452 -19.917 -16.719 1.00 78.50 305 SER A N 1
ATOM 2366 C CA . SER A 1 305 ? 19.760 -19.386 -17.114 1.00 78.50 305 SER A CA 1
ATOM 2367 C C . SER A 1 305 ? 19.888 -17.876 -16.897 1.00 78.50 305 SER A C 1
ATOM 2369 O O . SER A 1 305 ? 18.942 -17.102 -17.092 1.00 78.50 305 SER A O 1
ATOM 2371 N N . ALA A 1 306 ? 21.062 -17.429 -16.448 1.00 73.62 306 ALA A N 1
ATOM 2372 C CA . ALA A 1 306 ? 21.337 -15.999 -16.313 1.00 73.62 306 ALA A CA 1
ATOM 2373 C C . ALA A 1 306 ? 21.548 -15.344 -17.690 1.00 73.62 306 ALA A C 1
ATOM 2375 O O . ALA A 1 306 ? 22.195 -15.913 -18.565 1.00 73.62 306 ALA A O 1
ATOM 2376 N N . TRP A 1 307 ? 20.984 -14.145 -17.885 1.00 72.31 307 TRP A N 1
ATOM 2377 C CA . TRP A 1 307 ? 21.089 -13.400 -19.148 1.00 72.31 307 TRP A CA 1
ATOM 2378 C C . TRP A 1 307 ? 21.830 -12.072 -18.990 1.00 72.31 307 TRP A C 1
ATOM 2380 O O . TRP A 1 307 ? 22.722 -11.752 -19.765 1.00 72.31 307 TRP A O 1
ATOM 2390 N N . ARG A 1 308 ? 21.457 -11.280 -17.975 1.00 70.00 308 ARG A N 1
ATOM 2391 C CA . ARG A 1 308 ? 21.996 -9.922 -17.762 1.00 70.00 308 ARG A CA 1
ATOM 2392 C C . ARG A 1 308 ? 23.397 -9.908 -17.123 1.00 70.00 308 ARG A C 1
ATOM 2394 O O . ARG A 1 308 ? 24.073 -8.886 -17.174 1.00 70.00 308 ARG A O 1
ATOM 2401 N N . TRP A 1 309 ? 23.810 -11.004 -16.492 1.00 75.12 309 TRP A N 1
ATOM 2402 C CA . TRP A 1 309 ? 25.100 -11.179 -15.815 1.00 75.12 309 TRP A CA 1
ATOM 2403 C C . TRP A 1 309 ? 25.435 -12.675 -15.707 1.00 75.12 309 TRP A C 1
ATOM 2405 O O . TRP A 1 309 ? 24.567 -13.519 -15.920 1.00 75.12 309 TRP A O 1
ATOM 2415 N N . THR A 1 310 ? 26.678 -13.001 -15.356 1.00 73.62 310 THR A N 1
ATOM 2416 C CA . THR A 1 310 ? 27.186 -14.377 -15.197 1.00 73.62 310 THR A CA 1
ATOM 2417 C C . THR A 1 310 ? 26.475 -15.170 -14.094 1.00 73.62 310 THR A C 1
ATOM 2419 O O . THR A 1 310 ? 26.124 -14.621 -13.048 1.00 73.62 310 THR A O 1
ATOM 2422 N N . GLU A 1 311 ? 26.320 -16.484 -14.272 1.00 75.06 311 GLU A N 1
ATOM 2423 C CA . GLU A 1 311 ? 25.914 -17.374 -13.176 1.00 75.06 311 GLU A CA 1
ATOM 2424 C C . GLU A 1 311 ? 26.927 -17.348 -12.018 1.00 75.06 311 GLU A C 1
ATOM 2426 O O . GLU A 1 311 ? 28.117 -17.126 -12.217 1.00 75.06 311 GLU A O 1
ATOM 2431 N N . GLY A 1 312 ? 26.451 -17.510 -10.781 1.00 73.75 312 GLY A N 1
ATOM 2432 C CA . GLY A 1 312 ? 27.302 -17.382 -9.590 1.00 73.75 312 GLY A CA 1
ATOM 2433 C C . GLY A 1 312 ? 27.702 -15.944 -9.221 1.00 73.75 312 GLY A C 1
ATOM 2434 O O . GLY A 1 312 ? 28.538 -15.766 -8.344 1.00 73.75 312 GLY A O 1
ATOM 2435 N N . CYS A 1 313 ? 27.112 -14.913 -9.842 1.00 80.50 313 CYS A N 1
ATOM 2436 C CA . CYS A 1 313 ? 27.425 -13.514 -9.536 1.00 80.50 313 CYS A CA 1
ATOM 2437 C C . CYS A 1 313 ? 27.267 -13.178 -8.029 1.00 80.50 313 CYS A C 1
ATOM 2439 O O . CYS A 1 313 ? 26.158 -13.325 -7.497 1.00 80.50 313 CYS A O 1
ATOM 2441 N N . PRO A 1 314 ? 28.306 -12.640 -7.349 1.00 80.19 314 PRO A N 1
ATOM 2442 C CA . PRO A 1 314 ? 28.298 -12.436 -5.897 1.00 80.19 314 PRO A CA 1
ATOM 2443 C C . PRO A 1 314 ? 27.230 -11.448 -5.442 1.00 80.19 314 PRO A C 1
ATOM 2445 O O . PRO A 1 314 ? 26.558 -11.686 -4.445 1.00 80.19 314 PRO A O 1
ATOM 2448 N N . LEU A 1 315 ? 26.988 -10.378 -6.206 1.00 84.06 315 LEU A N 1
ATOM 2449 C CA . LEU A 1 315 ? 25.920 -9.429 -5.896 1.00 84.06 315 LEU A CA 1
ATOM 2450 C C . LEU A 1 315 ? 24.519 -10.060 -6.027 1.00 84.06 315 LEU A C 1
ATOM 2452 O O . LEU A 1 315 ? 23.590 -9.630 -5.344 1.00 84.06 315 LEU A O 1
ATOM 2456 N N . GLU A 1 316 ? 24.342 -11.096 -6.861 1.00 83.25 316 GLU A N 1
ATOM 2457 C CA . GLU A 1 316 ? 23.082 -11.851 -6.878 1.00 83.25 316 GLU A CA 1
ATOM 2458 C C . GLU A 1 316 ? 22.960 -12.742 -5.639 1.00 83.25 316 GLU A C 1
ATOM 2460 O O . GLU A 1 316 ? 21.905 -12.752 -5.007 1.00 83.25 316 GLU A O 1
ATOM 2465 N N . ALA A 1 317 ? 24.033 -13.448 -5.268 1.00 82.50 317 ALA A N 1
ATOM 2466 C CA . ALA A 1 317 ? 24.076 -14.274 -4.064 1.00 82.50 317 ALA A CA 1
ATOM 2467 C C . ALA A 1 317 ? 23.826 -13.438 -2.794 1.00 82.50 317 ALA A C 1
ATOM 2469 O O . ALA A 1 317 ? 22.953 -13.787 -2.000 1.00 82.50 317 ALA A O 1
ATOM 2470 N N . LEU A 1 318 ? 24.491 -12.283 -2.659 1.00 86.38 318 LEU A N 1
ATOM 2471 C CA . LEU A 1 318 ? 24.262 -11.326 -1.576 1.00 86.38 318 LEU A CA 1
ATOM 2472 C C . LEU A 1 318 ? 22.809 -10.856 -1.549 1.00 86.38 318 LEU A C 1
ATOM 2474 O O . LEU A 1 318 ? 22.170 -10.940 -0.508 1.00 86.38 318 LEU A O 1
ATOM 2478 N N . SER A 1 319 ? 22.263 -10.408 -2.686 1.00 86.06 319 SER A N 1
ATOM 2479 C CA . SER A 1 319 ? 20.868 -9.952 -2.783 1.00 86.06 319 SER A CA 1
ATOM 2480 C C . SER A 1 319 ? 19.877 -11.032 -2.340 1.00 86.06 319 SER A C 1
ATOM 2482 O O . SER A 1 319 ? 18.956 -10.769 -1.564 1.00 86.06 319 SER A O 1
ATOM 2484 N N . ARG A 1 320 ? 20.110 -12.283 -2.746 1.00 83.12 320 ARG A N 1
ATOM 2485 C CA . ARG A 1 320 ? 19.248 -13.427 -2.423 1.00 83.12 320 ARG A CA 1
ATOM 2486 C C . ARG A 1 320 ? 19.331 -13.835 -0.952 1.00 83.12 320 ARG A C 1
ATOM 2488 O O . ARG A 1 320 ? 18.282 -14.016 -0.332 1.00 83.12 320 ARG A O 1
ATOM 2495 N N . SER 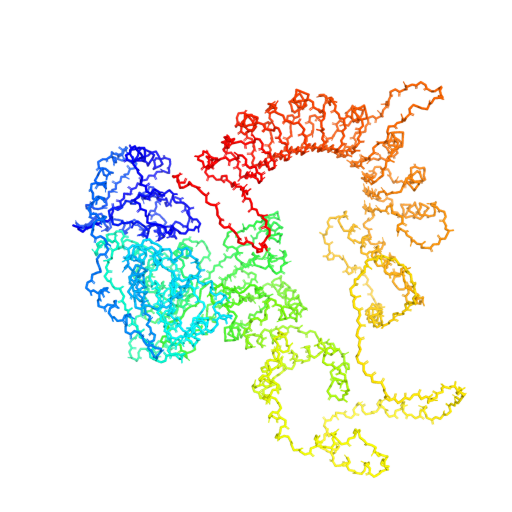A 1 321 ? 20.532 -13.894 -0.378 1.00 85.56 321 SER A N 1
ATOM 2496 C CA . SER A 1 321 ? 20.746 -14.208 1.040 1.00 85.56 321 SER A CA 1
ATOM 2497 C C . SER A 1 321 ? 20.293 -13.073 1.964 1.00 85.56 321 SER A C 1
ATOM 2499 O O . SER A 1 321 ? 19.550 -13.308 2.921 1.00 85.56 321 SER A O 1
ATOM 2501 N N . ALA A 1 322 ? 20.677 -11.828 1.671 1.00 84.31 322 ALA A N 1
ATOM 2502 C CA . ALA A 1 322 ? 20.355 -10.660 2.487 1.00 84.31 322 ALA A CA 1
ATOM 2503 C C . ALA A 1 322 ? 18.844 -10.402 2.553 1.00 84.31 322 ALA A C 1
ATOM 2505 O O . ALA A 1 322 ? 18.314 -10.186 3.641 1.00 84.31 322 ALA A O 1
ATOM 2506 N N . LEU A 1 323 ? 18.138 -10.514 1.423 1.00 83.88 323 LEU A N 1
ATOM 2507 C CA . LEU A 1 323 ? 16.690 -10.288 1.335 1.00 83.88 323 LEU A CA 1
ATOM 2508 C C . LEU A 1 323 ? 15.857 -11.567 1.554 1.00 83.88 323 LEU A C 1
ATOM 2510 O O . LEU A 1 323 ? 14.642 -11.541 1.355 1.00 83.88 323 LEU A O 1
ATOM 2514 N N . LEU A 1 324 ? 16.491 -12.684 1.944 1.00 83.88 324 LEU A N 1
ATOM 2515 C CA . LEU A 1 324 ? 15.846 -13.982 2.197 1.00 83.88 324 LEU A CA 1
ATOM 2516 C C . LEU A 1 324 ? 14.958 -14.461 1.025 1.00 83.88 324 LEU A C 1
ATOM 2518 O O . LEU A 1 324 ? 13.888 -15.044 1.214 1.00 83.88 324 LEU A O 1
ATOM 2522 N N . LEU A 1 325 ? 15.407 -14.244 -0.217 1.00 78.56 325 LEU A N 1
ATOM 2523 C CA . LEU A 1 325 ? 14.647 -14.586 -1.431 1.00 78.56 325 LEU A CA 1
ATOM 2524 C C . LEU A 1 325 ? 14.538 -16.099 -1.676 1.00 78.56 325 LEU A C 1
ATOM 2526 O O . LEU A 1 325 ? 13.697 -16.528 -2.466 1.00 78.56 325 LEU A O 1
ATOM 2530 N N . ASP A 1 326 ? 15.327 -16.907 -0.972 1.00 78.06 326 ASP A N 1
ATOM 2531 C CA . ASP A 1 326 ? 15.256 -18.374 -0.991 1.00 78.06 326 ASP A CA 1
ATOM 2532 C C . ASP A 1 326 ? 14.667 -18.974 0.289 1.00 78.06 326 ASP A C 1
ATOM 2534 O O . ASP A 1 326 ? 14.559 -20.190 0.395 1.00 78.06 326 ASP A O 1
ATOM 2538 N N . ALA A 1 327 ? 14.235 -18.138 1.242 1.00 83.31 327 ALA A N 1
ATOM 2539 C CA . ALA A 1 327 ? 13.549 -18.601 2.441 1.00 83.31 327 ALA A CA 1
ATOM 2540 C C . ALA A 1 327 ? 12.296 -19.399 2.058 1.00 83.31 327 ALA A C 1
ATOM 2542 O O . ALA A 1 327 ? 11.354 -18.862 1.458 1.00 83.31 327 ALA A O 1
ATOM 2543 N N . ALA A 1 328 ? 12.319 -20.680 2.401 1.00 82.31 328 ALA A N 1
ATOM 2544 C CA . ALA A 1 328 ? 11.281 -21.670 2.183 1.00 82.31 328 ALA A CA 1
ATOM 2545 C C . ALA A 1 328 ? 10.832 -22.198 3.555 1.00 82.31 328 ALA A C 1
ATOM 2547 O O . ALA A 1 328 ? 11.603 -22.126 4.511 1.00 82.31 328 ALA A O 1
ATOM 2548 N N . PRO A 1 329 ? 9.588 -22.678 3.699 1.00 85.56 329 PRO A N 1
ATOM 2549 C CA . PRO A 1 329 ? 9.161 -23.290 4.946 1.00 85.56 329 PRO A CA 1
ATOM 2550 C C . PRO A 1 329 ? 9.905 -24.610 5.166 1.00 85.56 329 PRO A C 1
ATOM 2552 O O . PRO A 1 329 ? 10.423 -25.207 4.218 1.00 85.56 329 PRO A O 1
ATOM 2555 N N . VAL A 1 330 ? 9.839 -25.120 6.392 1.00 88.12 330 VAL A N 1
ATOM 2556 C CA . VAL A 1 330 ? 10.241 -26.494 6.687 1.00 88.12 330 VAL A CA 1
ATOM 2557 C C . VAL A 1 330 ? 9.506 -27.497 5.785 1.00 88.12 330 VAL A C 1
ATOM 2559 O O . VAL A 1 330 ? 8.304 -27.370 5.529 1.00 88.12 330 VAL A O 1
ATOM 2562 N N . THR A 1 331 ? 10.224 -28.508 5.297 1.00 86.88 331 THR A N 1
ATOM 2563 C CA . THR A 1 331 ? 9.612 -29.604 4.534 1.00 86.88 331 THR A CA 1
ATOM 2564 C C . THR A 1 331 ? 8.950 -30.591 5.496 1.00 86.88 331 THR A C 1
ATOM 2566 O O . THR A 1 331 ? 9.540 -30.973 6.506 1.00 86.88 331 THR A O 1
ATOM 2569 N N . LEU A 1 332 ? 7.714 -30.990 5.179 1.00 85.12 332 LEU A N 1
ATOM 2570 C CA . LEU A 1 332 ? 6.953 -31.987 5.933 1.00 85.12 332 LEU A CA 1
ATOM 2571 C C . LEU A 1 332 ? 6.777 -33.253 5.096 1.00 85.12 332 LEU A C 1
ATOM 2573 O O . LEU A 1 332 ? 6.196 -33.202 4.005 1.00 85.12 332 LEU A O 1
ATOM 2577 N N . GLU A 1 333 ? 7.242 -34.376 5.627 1.00 82.44 333 GLU A N 1
ATOM 2578 C CA . GLU A 1 333 ? 7.183 -35.683 4.978 1.00 82.44 333 GLU A CA 1
ATOM 2579 C C . GLU A 1 333 ? 5.764 -36.286 5.018 1.00 82.44 333 GLU A C 1
ATOM 2581 O O . GLU A 1 333 ? 4.832 -35.771 5.654 1.00 82.44 333 GLU A O 1
ATOM 2586 N N . MET A 1 334 ? 5.556 -37.388 4.290 1.00 69.06 334 MET A N 1
ATOM 2587 C CA . MET A 1 334 ? 4.306 -38.147 4.380 1.00 69.06 334 MET A CA 1
ATOM 2588 C C . MET A 1 334 ? 4.198 -38.815 5.758 1.00 69.06 334 MET A C 1
ATOM 2590 O O . MET A 1 334 ? 5.114 -39.496 6.197 1.00 69.06 334 MET A O 1
ATOM 2594 N N . GLY A 1 335 ? 3.067 -38.617 6.442 1.00 74.81 335 GLY A N 1
ATOM 2595 C CA . GLY A 1 335 ? 2.814 -39.143 7.792 1.00 74.81 335 GLY A CA 1
ATOM 2596 C C . GLY A 1 335 ? 3.160 -38.187 8.944 1.00 74.81 335 GLY A C 1
ATOM 2597 O O . GLY A 1 335 ? 2.554 -38.286 10.008 1.00 74.81 335 GLY A O 1
ATOM 2598 N N . GLU A 1 336 ? 4.030 -37.188 8.747 1.00 82.38 336 GLU A N 1
ATOM 2599 C CA . GLU A 1 336 ? 4.328 -36.197 9.803 1.00 82.38 336 GLU A CA 1
ATOM 2600 C C . GLU A 1 336 ? 3.127 -35.303 10.143 1.00 82.38 336 GLU A C 1
ATOM 2602 O O . GLU A 1 336 ? 3.000 -34.819 11.266 1.00 82.38 336 GLU A O 1
ATOM 2607 N N . ARG A 1 337 ? 2.227 -35.078 9.179 1.00 84.62 337 ARG A N 1
ATOM 2608 C CA . ARG A 1 337 ? 1.124 -34.104 9.281 1.00 84.62 337 ARG A CA 1
ATOM 2609 C C . ARG A 1 337 ? 0.200 -34.368 10.464 1.00 84.62 337 ARG A C 1
ATOM 2611 O O . ARG A 1 337 ? -0.185 -33.419 11.142 1.00 84.62 337 ARG A O 1
ATOM 2618 N N . ASP A 1 338 ? -0.116 -35.633 10.725 1.00 84.44 338 ASP A N 1
ATOM 2619 C CA . ASP A 1 338 ? -1.039 -36.018 11.793 1.00 84.44 338 ASP A CA 1
ATOM 2620 C C . ASP A 1 338 ? -0.372 -35.880 13.174 1.00 84.44 338 ASP A C 1
ATOM 2622 O O . ASP A 1 338 ? -0.994 -35.373 14.109 1.00 84.44 338 ASP A O 1
ATOM 2626 N N . ARG A 1 339 ? 0.929 -36.202 13.279 1.00 86.44 339 ARG A N 1
ATOM 2627 C CA . ARG A 1 339 ? 1.744 -35.968 14.489 1.00 86.44 339 ARG A CA 1
ATOM 2628 C C . ARG A 1 339 ? 1.848 -34.476 14.806 1.00 86.44 339 ARG A C 1
ATOM 2630 O O . ARG A 1 339 ? 1.549 -34.058 15.920 1.00 86.44 339 ARG A O 1
ATOM 2637 N N . VAL A 1 340 ? 2.176 -33.660 13.800 1.00 87.12 340 VAL A N 1
ATOM 2638 C CA . VAL A 1 340 ? 2.207 -32.194 13.912 1.00 87.12 340 VAL A CA 1
ATOM 2639 C C . VAL A 1 340 ? 0.832 -31.648 14.310 1.00 87.12 340 VAL A C 1
ATOM 2641 O O . VAL A 1 340 ? 0.740 -30.764 15.162 1.00 87.12 340 VAL A O 1
ATOM 2644 N N . ALA A 1 341 ? -0.256 -32.179 13.746 1.00 83.94 341 ALA A N 1
ATOM 2645 C CA . ALA A 1 341 ? -1.600 -31.742 14.099 1.00 83.94 341 ALA A CA 1
ATOM 2646 C C . ALA A 1 341 ? -1.927 -31.986 15.581 1.00 83.94 341 ALA A C 1
ATOM 2648 O O . ALA A 1 341 ? -2.461 -31.091 16.246 1.00 83.94 341 ALA A O 1
ATOM 2649 N N . GLN A 1 342 ? -1.552 -33.153 16.107 1.00 85.88 342 GLN A N 1
ATOM 2650 C CA . GLN A 1 342 ? -1.784 -33.539 17.499 1.00 85.88 342 GLN A CA 1
ATOM 2651 C C . GLN A 1 342 ? -0.863 -32.795 18.479 1.00 85.88 342 GLN A C 1
ATOM 2653 O O . GLN A 1 342 ? -1.355 -32.238 19.458 1.00 85.88 342 GLN A O 1
ATOM 2658 N N . HIS A 1 343 ? 0.444 -32.726 18.207 1.00 89.94 343 HIS A N 1
ATOM 2659 C CA . HIS A 1 343 ? 1.442 -32.327 19.209 1.00 89.94 343 HIS A CA 1
ATOM 2660 C C . HIS A 1 343 ? 2.019 -30.910 19.055 1.00 89.94 343 HIS A C 1
ATOM 2662 O O . HIS A 1 343 ? 2.683 -30.444 19.977 1.00 89.94 343 HIS A O 1
ATOM 2668 N N . ALA A 1 344 ? 1.801 -30.199 17.939 1.00 92.06 344 ALA A N 1
ATOM 2669 C CA . ALA A 1 344 ? 2.416 -28.878 17.756 1.00 92.06 344 ALA A CA 1
ATOM 2670 C C . ALA A 1 344 ? 1.870 -27.821 18.736 1.00 92.06 344 ALA A C 1
ATOM 2672 O O . ALA A 1 344 ? 0.655 -27.618 18.827 1.00 92.06 344 ALA A O 1
ATOM 2673 N N . GLN A 1 345 ? 2.758 -27.086 19.401 1.00 91.94 345 GLN A N 1
ATOM 2674 C CA . GLN A 1 345 ? 2.416 -26.077 20.411 1.00 91.94 345 GLN A CA 1
ATOM 2675 C C . GLN A 1 345 ? 2.780 -24.669 19.936 1.00 91.94 345 GLN A C 1
ATOM 2677 O O . GLN A 1 345 ? 3.631 -24.506 19.062 1.00 91.94 345 GLN A O 1
ATOM 2682 N N . VAL A 1 346 ? 2.115 -23.645 20.480 1.00 93.50 346 VAL A N 1
ATOM 2683 C CA . VAL A 1 346 ? 2.445 -22.243 20.191 1.00 93.50 346 VAL A CA 1
ATOM 2684 C C . VAL A 1 346 ? 3.413 -21.711 21.241 1.00 93.50 346 VAL A C 1
ATOM 2686 O O . VAL A 1 346 ? 3.047 -21.560 22.404 1.00 93.50 346 VAL A O 1
ATOM 2689 N N . GLU A 1 347 ? 4.630 -21.388 20.811 1.00 92.12 347 GLU A N 1
ATOM 2690 C CA . GLU A 1 347 ? 5.682 -20.800 21.642 1.00 92.12 347 GLU A CA 1
ATOM 2691 C C . GLU A 1 347 ? 6.000 -19.356 21.232 1.00 92.12 347 GLU A C 1
ATOM 2693 O O . GLU A 1 347 ? 5.759 -18.933 20.095 1.00 92.12 347 GLU A O 1
ATOM 2698 N N . LYS A 1 348 ? 6.564 -18.582 22.166 1.00 91.06 348 LYS A N 1
ATOM 2699 C CA . LYS A 1 348 ? 7.105 -17.250 21.881 1.00 91.06 348 LYS A CA 1
ATOM 2700 C C . LYS A 1 348 ? 8.523 -17.387 21.346 1.00 91.06 348 LYS A C 1
ATOM 2702 O O . LYS A 1 348 ? 9.394 -17.899 22.040 1.00 91.06 348 LYS A O 1
ATOM 2707 N N . VAL A 1 349 ? 8.755 -16.875 20.141 1.00 89.12 349 VAL A N 1
ATOM 2708 C CA . VAL A 1 349 ? 10.082 -16.891 19.521 1.00 89.12 349 VAL A CA 1
ATOM 2709 C C . VAL A 1 349 ? 10.913 -15.751 20.112 1.00 89.12 349 VAL A C 1
ATOM 2711 O O . VAL A 1 349 ? 10.541 -14.579 19.990 1.00 89.12 349 VAL A O 1
ATOM 2714 N N . ASP A 1 350 ? 12.039 -16.076 20.748 1.00 85.06 350 ASP A N 1
ATOM 2715 C CA . ASP A 1 350 ? 12.987 -15.065 21.217 1.00 85.06 350 ASP A CA 1
ATOM 2716 C C . ASP A 1 350 ? 13.768 -14.483 20.031 1.00 85.06 350 ASP A C 1
ATOM 2718 O O . ASP A 1 350 ? 14.617 -15.142 19.425 1.00 85.06 350 ASP A O 1
ATOM 2722 N N . ARG A 1 351 ? 13.514 -13.204 19.722 1.00 80.44 351 ARG A N 1
ATOM 2723 C CA . ARG A 1 351 ? 14.210 -12.506 18.634 1.00 80.44 351 ARG A CA 1
ATOM 2724 C C . ARG A 1 351 ? 15.710 -12.328 18.885 1.00 80.44 351 ARG A C 1
ATOM 2726 O O . ARG A 1 351 ? 16.414 -11.915 17.975 1.00 80.44 351 ARG A O 1
ATOM 2733 N N . GLN A 1 352 ? 16.209 -12.529 20.105 1.00 72.06 352 GLN A N 1
ATOM 2734 C CA . GLN A 1 352 ? 17.642 -12.449 20.413 1.00 72.06 352 GLN A CA 1
ATOM 2735 C C . GLN A 1 352 ? 18.406 -13.746 20.104 1.00 72.06 352 GLN A C 1
ATOM 2737 O O . GLN A 1 352 ? 19.632 -13.698 20.083 1.00 72.06 352 GLN A O 1
ATOM 2742 N N . ARG A 1 353 ? 17.722 -14.881 19.886 1.00 74.56 353 ARG A N 1
ATOM 2743 C CA . ARG A 1 353 ? 18.361 -16.213 19.902 1.00 74.56 353 ARG A CA 1
ATOM 2744 C C . ARG A 1 353 ? 18.194 -17.059 18.641 1.00 74.56 353 ARG A C 1
ATOM 2746 O O . ARG A 1 353 ? 18.923 -18.037 18.517 1.00 74.56 353 ARG A O 1
ATOM 2753 N N . PHE A 1 354 ? 17.273 -16.727 17.733 1.00 77.81 354 PHE A N 1
ATOM 2754 C CA . PHE A 1 354 ? 17.083 -17.541 16.528 1.00 77.81 354 PHE A CA 1
ATOM 2755 C C . PHE A 1 354 ? 18.278 -17.462 15.564 1.00 77.81 354 PHE A C 1
ATOM 2757 O O . PHE A 1 354 ? 18.909 -16.417 15.387 1.00 77.81 354 PHE A O 1
ATOM 2764 N N . THR A 1 355 ? 18.560 -18.586 14.918 1.00 84.00 355 THR A N 1
ATOM 2765 C CA . THR A 1 355 ? 19.596 -18.767 13.891 1.00 84.00 355 THR A CA 1
ATOM 2766 C C . THR A 1 355 ? 19.177 -18.190 12.528 1.00 84.00 355 THR A C 1
ATOM 2768 O O . THR A 1 355 ? 18.012 -17.853 12.307 1.00 84.00 355 THR A O 1
ATOM 2771 N N . ASP A 1 356 ? 20.113 -18.074 11.574 1.00 83.06 356 ASP A N 1
ATOM 2772 C CA . ASP A 1 356 ? 19.774 -17.670 10.193 1.00 83.06 356 ASP A CA 1
ATOM 2773 C C . ASP A 1 356 ? 18.952 -18.766 9.481 1.00 83.06 356 ASP A C 1
ATOM 2775 O O . ASP A 1 356 ? 18.159 -18.478 8.589 1.00 83.06 356 ASP A O 1
ATOM 2779 N N . GLU A 1 357 ? 19.091 -20.016 9.922 1.00 84.94 357 GLU A N 1
ATOM 2780 C CA . GLU A 1 357 ? 18.345 -21.197 9.484 1.00 84.94 357 GLU A CA 1
ATOM 2781 C C . GLU A 1 357 ? 16.888 -21.144 9.968 1.00 84.94 357 GLU A C 1
ATOM 2783 O O . GLU A 1 357 ? 15.973 -21.170 9.143 1.00 84.94 357 GLU A O 1
ATOM 2788 N N . GLU A 1 358 ? 16.650 -20.949 11.269 1.00 88.12 358 GLU A N 1
ATOM 2789 C CA . GLU A 1 358 ? 15.298 -20.726 11.812 1.00 88.12 358 GLU A CA 1
ATOM 2790 C C . GLU A 1 358 ? 14.647 -19.475 11.202 1.00 88.12 358 GLU A C 1
ATOM 2792 O O . GLU A 1 358 ? 13.457 -19.480 10.876 1.00 88.12 358 GLU A O 1
ATOM 2797 N N . LEU A 1 359 ? 15.422 -18.407 10.968 1.00 88.88 359 LEU A N 1
ATOM 2798 C CA . LEU A 1 359 ? 14.935 -17.213 10.278 1.00 88.88 359 LEU A CA 1
ATOM 2799 C C . LEU A 1 359 ? 14.513 -17.516 8.829 1.00 88.88 359 LEU A C 1
ATOM 2801 O O . LEU A 1 359 ? 13.489 -16.989 8.387 1.00 88.88 359 LEU A O 1
ATOM 2805 N N . LYS A 1 360 ? 15.241 -18.369 8.090 1.00 87.56 360 LYS A N 1
ATOM 2806 C CA . LYS A 1 360 ? 14.834 -18.828 6.747 1.00 87.56 360 LYS A CA 1
ATOM 2807 C C . LYS A 1 360 ? 13.520 -19.609 6.802 1.00 87.56 360 LYS A C 1
ATOM 2809 O O . LYS A 1 360 ? 12.647 -19.325 5.984 1.00 87.56 360 LYS A O 1
ATOM 2814 N N . GLU A 1 361 ? 13.333 -20.517 7.761 1.00 88.94 361 GLU A N 1
ATOM 2815 C CA . GLU A 1 361 ? 12.068 -21.258 7.903 1.00 88.94 361 GLU A CA 1
ATOM 2816 C C . GLU A 1 361 ? 10.889 -20.330 8.233 1.00 88.94 361 GLU A C 1
ATOM 2818 O O . GLU A 1 361 ? 9.863 -20.318 7.540 1.00 88.94 361 GLU A O 1
ATOM 2823 N N . LEU A 1 362 ? 11.050 -19.501 9.269 1.00 89.81 362 LEU A N 1
ATOM 2824 C CA . LEU A 1 362 ? 10.023 -18.578 9.749 1.00 89.81 362 LEU A CA 1
ATOM 2825 C C . LEU A 1 362 ? 9.664 -17.532 8.684 1.00 89.81 362 LEU A C 1
ATOM 2827 O O . LEU A 1 362 ? 8.482 -17.283 8.432 1.00 89.81 362 LEU A O 1
ATOM 2831 N N . TYR A 1 363 ? 10.655 -16.944 8.006 1.00 86.75 363 TYR A N 1
ATOM 2832 C CA . TYR A 1 363 ? 10.409 -16.006 6.908 1.00 86.75 363 TYR A CA 1
ATOM 2833 C C . TYR A 1 363 ? 9.830 -16.719 5.674 1.00 86.75 363 TYR A C 1
ATOM 2835 O O . TYR A 1 363 ? 8.967 -16.165 4.991 1.00 86.75 363 TYR A O 1
ATOM 2843 N N . GLY A 1 364 ? 10.197 -17.980 5.433 1.00 86.00 364 GLY A N 1
ATOM 2844 C CA . GLY A 1 364 ? 9.591 -18.834 4.411 1.00 86.00 364 GLY A CA 1
ATOM 2845 C C . GLY A 1 364 ? 8.084 -19.021 4.610 1.00 86.00 364 GLY A C 1
ATOM 2846 O O . GLY A 1 364 ? 7.309 -18.862 3.661 1.00 86.00 364 GLY A O 1
ATOM 2847 N N . LEU A 1 365 ? 7.635 -19.243 5.852 1.00 86.94 365 LEU A N 1
ATOM 2848 C CA . LEU A 1 365 ? 6.205 -19.256 6.194 1.00 86.94 365 LEU A CA 1
ATOM 2849 C C . LEU A 1 365 ? 5.515 -17.910 5.905 1.00 86.94 365 LEU A C 1
ATOM 2851 O O . LEU A 1 365 ? 4.380 -17.904 5.422 1.00 86.94 365 LEU A O 1
ATOM 2855 N N . LEU A 1 366 ? 6.175 -16.773 6.164 1.00 84.00 366 LEU A N 1
ATOM 2856 C CA . LEU A 1 366 ? 5.629 -15.434 5.883 1.00 84.00 366 LEU A CA 1
ATOM 2857 C C . LEU A 1 366 ? 5.476 -15.171 4.379 1.00 84.00 366 LEU A C 1
ATOM 2859 O O . LEU A 1 366 ? 4.464 -14.605 3.953 1.00 84.00 366 LEU A O 1
ATOM 2863 N N . ARG A 1 367 ? 6.451 -15.607 3.571 1.00 77.06 367 ARG A N 1
ATOM 2864 C CA . ARG A 1 367 ? 6.416 -15.504 2.102 1.00 77.06 367 ARG A CA 1
ATOM 2865 C C . ARG A 1 367 ? 5.277 -16.321 1.497 1.00 77.06 367 ARG A C 1
ATOM 2867 O O . ARG A 1 367 ? 4.658 -15.900 0.516 1.00 77.06 367 ARG A O 1
ATOM 2874 N N . ILE A 1 368 ? 4.933 -17.461 2.094 1.00 69.88 368 ILE A N 1
ATOM 2875 C CA . ILE A 1 368 ? 3.851 -18.309 1.595 1.00 69.88 368 ILE A CA 1
ATOM 2876 C C . ILE A 1 368 ? 2.481 -17.652 1.804 1.00 69.88 368 ILE A C 1
ATOM 2878 O O . ILE A 1 368 ? 1.866 -17.657 2.868 1.00 69.88 368 ILE A O 1
ATOM 2882 N N . GLY A 1 369 ? 1.948 -17.121 0.706 1.00 55.56 369 GLY A N 1
ATOM 2883 C CA . GLY A 1 369 ? 0.573 -16.644 0.618 1.00 55.56 369 GLY A CA 1
ATOM 2884 C C . GLY A 1 369 ? 0.354 -15.205 1.075 1.00 55.56 369 GLY A C 1
ATOM 2885 O O . GLY A 1 369 ? -0.800 -14.782 1.147 1.00 55.56 369 GLY A O 1
ATOM 2886 N N . HIS A 1 370 ? 1.389 -14.412 1.366 1.00 58.50 370 HIS A N 1
ATOM 2887 C CA . HIS A 1 370 ? 1.234 -12.953 1.299 1.00 58.50 370 HIS A CA 1
ATOM 2888 C C . HIS A 1 370 ? 1.093 -12.500 -0.164 1.00 58.50 370 HIS A C 1
ATOM 2890 O O . HIS A 1 370 ? 1.508 -13.195 -1.091 1.00 58.50 370 HIS A O 1
ATOM 2896 N N . TYR A 1 371 ? 0.380 -11.397 -0.409 1.00 52.72 371 TYR A N 1
ATOM 2897 C CA . TYR A 1 371 ? 0.332 -10.806 -1.754 1.00 52.72 371 TYR A CA 1
ATOM 2898 C C . TYR A 1 371 ? 1.672 -10.131 -2.095 1.00 52.72 371 TYR A C 1
ATOM 2900 O O . TYR A 1 371 ? 2.200 -10.314 -3.186 1.00 52.72 371 TYR A O 1
ATOM 2908 N N . LYS A 1 372 ? 2.233 -9.417 -1.115 1.00 58.81 372 LYS A N 1
ATOM 2909 C CA . LYS A 1 372 ? 3.531 -8.751 -1.163 1.00 58.81 372 LYS A CA 1
ATOM 2910 C C . LYS A 1 372 ? 4.233 -9.020 0.169 1.00 58.81 372 LYS A C 1
ATOM 2912 O O . LYS A 1 372 ? 3.680 -8.669 1.210 1.00 58.81 372 LYS A O 1
ATOM 2917 N N . THR A 1 373 ? 5.397 -9.662 0.148 1.00 61.59 373 THR A N 1
ATOM 2918 C CA . THR A 1 373 ? 6.390 -9.542 1.229 1.00 61.59 373 THR A CA 1
ATOM 2919 C C . THR A 1 373 ? 7.469 -8.613 0.715 1.00 61.59 373 THR A C 1
ATOM 2921 O O . THR A 1 373 ? 8.194 -8.981 -0.210 1.00 61.59 373 THR A O 1
ATOM 2924 N N . LYS A 1 374 ? 7.537 -7.405 1.269 1.00 72.56 374 LYS A N 1
ATOM 2925 C CA . LYS A 1 374 ? 8.614 -6.462 0.965 1.00 72.56 374 LYS A CA 1
ATOM 2926 C C . LYS A 1 374 ? 9.827 -6.785 1.840 1.00 72.56 374 LYS A C 1
ATOM 2928 O O . LYS A 1 374 ? 9.622 -7.114 3.009 1.00 72.56 374 LYS A O 1
ATOM 2933 N N . PRO A 1 375 ? 11.070 -6.635 1.366 1.00 76.75 375 PRO A N 1
ATOM 2934 C CA . PRO A 1 375 ? 12.229 -6.644 2.243 1.00 76.75 375 PRO A CA 1
ATOM 2935 C C . PRO A 1 375 ? 12.137 -5.643 3.401 1.00 76.75 375 PRO A C 1
ATOM 2937 O O . PRO A 1 375 ? 12.541 -5.985 4.505 1.00 76.75 375 PRO A O 1
ATOM 2940 N N . SER A 1 376 ? 11.492 -4.482 3.233 1.00 77.44 376 SER A N 1
ATOM 2941 C CA . SER A 1 376 ? 11.212 -3.555 4.346 1.00 77.44 376 SER A CA 1
ATOM 2942 C C . SER A 1 376 ? 10.399 -4.178 5.498 1.00 77.44 376 SER A C 1
ATOM 2944 O O . SER A 1 376 ? 10.457 -3.707 6.638 1.00 77.44 376 SER A O 1
ATOM 2946 N N . ASP A 1 377 ? 9.614 -5.230 5.222 1.00 81.50 377 ASP A N 1
ATOM 2947 C CA . ASP A 1 377 ? 8.923 -5.997 6.265 1.00 81.50 377 ASP A CA 1
ATOM 2948 C C . ASP A 1 377 ? 9.940 -6.727 7.161 1.00 81.50 377 ASP A C 1
ATOM 2950 O O . ASP A 1 377 ? 9.729 -6.806 8.367 1.00 81.50 377 ASP A O 1
ATOM 2954 N N . LEU A 1 378 ? 11.052 -7.223 6.598 1.00 84.12 378 LEU A N 1
ATOM 2955 C CA . LEU A 1 378 ? 12.109 -7.915 7.343 1.00 84.12 378 LEU A CA 1
ATOM 2956 C C . LEU A 1 378 ? 12.787 -6.972 8.344 1.00 84.12 378 LEU A C 1
ATOM 2958 O O . LEU A 1 378 ? 12.898 -7.335 9.511 1.00 84.12 378 LEU A O 1
ATOM 2962 N N . GLU A 1 379 ? 13.143 -5.747 7.936 1.00 81.75 379 GLU A N 1
ATOM 2963 C CA . GLU A 1 379 ? 13.670 -4.717 8.857 1.00 81.75 379 GLU A CA 1
ATOM 2964 C C . GLU A 1 379 ? 12.704 -4.481 10.025 1.00 81.75 379 GLU A C 1
ATOM 2966 O O . GLU A 1 379 ? 13.082 -4.482 11.197 1.00 81.75 379 GLU A O 1
ATOM 2971 N N . THR A 1 380 ? 11.415 -4.335 9.699 1.00 83.06 380 THR A N 1
ATOM 2972 C CA . THR A 1 380 ? 10.369 -4.097 10.695 1.00 83.06 380 THR A CA 1
ATOM 2973 C C . THR A 1 380 ? 10.251 -5.280 11.655 1.00 83.06 380 THR A C 1
ATOM 2975 O O . THR A 1 380 ? 10.164 -5.080 12.863 1.00 83.06 380 THR A O 1
ATOM 2978 N N . PHE A 1 381 ? 10.266 -6.519 11.161 1.00 86.06 381 PHE A N 1
ATOM 2979 C CA . PHE A 1 381 ? 10.092 -7.694 12.013 1.00 86.06 381 PHE A CA 1
ATOM 2980 C C . PHE A 1 381 ? 11.334 -8.033 12.855 1.00 86.06 381 PHE A C 1
ATOM 2982 O O . PHE A 1 381 ? 11.171 -8.574 13.953 1.00 86.06 381 PHE A O 1
ATOM 2989 N N . LEU A 1 382 ? 12.544 -7.711 12.376 1.00 84.19 382 LEU A N 1
ATOM 2990 C CA . LEU A 1 382 ? 13.807 -7.949 13.085 1.00 84.19 382 LEU A CA 1
ATOM 2991 C C . LEU A 1 382 ? 14.108 -6.883 14.145 1.00 84.19 382 LEU A C 1
ATOM 2993 O O . LEU A 1 382 ? 14.426 -7.245 15.284 1.00 84.19 382 LEU A O 1
ATOM 2997 N N . ASP A 1 383 ? 13.961 -5.595 13.820 1.00 80.50 383 ASP A N 1
ATOM 2998 C CA . ASP A 1 383 ? 14.512 -4.500 14.634 1.00 80.50 383 ASP A CA 1
ATOM 2999 C C . ASP A 1 383 ? 13.470 -3.562 15.255 1.00 80.50 383 ASP A C 1
ATOM 3001 O O . ASP A 1 383 ? 13.761 -2.935 16.274 1.00 80.50 383 ASP A O 1
ATOM 3005 N N . ALA A 1 384 ? 12.227 -3.500 14.758 1.00 82.44 384 ALA A N 1
ATOM 3006 C CA . ALA A 1 384 ? 11.238 -2.619 15.382 1.00 82.44 384 ALA A CA 1
ATOM 3007 C C . ALA A 1 384 ? 10.903 -3.051 16.829 1.00 82.44 384 ALA A C 1
ATOM 3009 O O . ALA A 1 384 ? 10.840 -4.243 17.181 1.00 82.44 384 ALA A O 1
ATOM 3010 N N . LYS A 1 385 ? 10.696 -2.046 17.688 1.00 82.50 385 LYS A N 1
ATOM 3011 C CA . LYS A 1 385 ? 10.221 -2.219 19.067 1.00 82.50 385 LYS A CA 1
ATOM 3012 C C . LYS A 1 385 ? 8.762 -2.702 19.050 1.00 82.50 385 LYS A C 1
ATOM 3014 O O . LYS A 1 385 ? 8.069 -2.550 18.051 1.00 82.50 385 LYS A O 1
ATOM 3019 N N . GLY A 1 386 ? 8.316 -3.362 20.119 1.00 86.69 386 GLY A N 1
ATOM 3020 C CA . GLY A 1 386 ? 6.928 -3.837 20.240 1.00 86.69 386 GLY A CA 1
ATOM 3021 C C . GLY A 1 386 ? 6.507 -4.980 19.299 1.00 86.69 386 GLY A C 1
ATOM 3022 O O . GLY A 1 386 ? 5.341 -5.366 19.326 1.00 86.69 386 GLY A O 1
ATOM 3023 N N . ILE A 1 387 ? 7.406 -5.542 18.475 1.00 90.94 387 ILE A N 1
ATOM 3024 C CA . ILE A 1 387 ? 7.071 -6.680 17.598 1.00 90.94 387 ILE A CA 1
ATOM 3025 C C . ILE A 1 387 ? 7.206 -8.017 18.335 1.00 90.94 387 ILE A C 1
ATOM 3027 O O . ILE A 1 387 ? 8.302 -8.403 18.757 1.00 90.94 387 ILE A O 1
ATOM 3031 N N . ILE A 1 388 ? 6.092 -8.742 18.419 1.00 91.88 388 ILE A N 1
ATOM 3032 C CA . ILE A 1 388 ? 5.933 -10.040 19.078 1.00 91.88 388 ILE A CA 1
ATOM 3033 C C . ILE A 1 388 ? 5.831 -11.129 18.008 1.00 91.88 388 ILE A C 1
ATOM 3035 O O . ILE A 1 388 ? 4.973 -11.060 17.124 1.00 91.88 388 ILE A O 1
ATOM 3039 N N . TRP A 1 389 ? 6.691 -12.143 18.111 1.00 93.06 389 TRP A N 1
ATOM 3040 C CA . TRP A 1 389 ? 6.680 -13.335 17.265 1.00 93.06 389 TRP A CA 1
ATOM 3041 C C . TRP A 1 389 ? 6.196 -14.535 18.082 1.00 93.06 389 TRP A C 1
ATOM 3043 O O . TRP A 1 389 ? 6.735 -14.822 19.152 1.00 93.06 389 TRP A O 1
ATOM 3053 N N . LEU A 1 390 ? 5.205 -15.252 17.559 1.00 94.12 390 LEU A N 1
ATOM 3054 C CA . LEU A 1 390 ? 4.749 -16.536 18.091 1.00 94.12 390 LEU A CA 1
ATOM 3055 C C . LEU A 1 390 ? 4.812 -17.563 16.964 1.00 94.12 390 LEU A C 1
ATOM 3057 O O . LEU A 1 390 ? 4.417 -17.248 15.839 1.00 94.12 390 LEU A O 1
ATOM 3061 N N . SER A 1 391 ? 5.282 -18.773 17.247 1.00 94.56 391 SER A N 1
ATOM 3062 C CA . SER A 1 391 ? 5.343 -19.857 16.269 1.00 94.56 391 SER A CA 1
ATOM 3063 C C . SER A 1 391 ? 4.568 -21.069 16.757 1.00 94.56 391 SER A C 1
ATOM 3065 O O . SER A 1 391 ? 4.696 -21.458 17.910 1.00 94.56 391 SER A O 1
ATOM 3067 N N . LEU A 1 392 ? 3.786 -21.676 15.860 1.00 94.81 392 LEU A N 1
ATOM 3068 C CA . LEU A 1 392 ? 3.335 -23.051 16.027 1.00 94.81 392 LEU A CA 1
ATOM 3069 C C . LEU A 1 392 ? 4.502 -23.959 15.623 1.00 94.81 392 LEU A C 1
ATOM 3071 O O . LEU A 1 392 ? 4.906 -23.945 14.455 1.00 94.81 392 LEU A O 1
ATOM 3075 N N . LYS A 1 393 ? 5.026 -24.728 16.573 1.00 92.25 393 LYS A N 1
ATOM 3076 C CA . LYS A 1 393 ? 6.225 -25.554 16.418 1.00 92.25 393 LYS A CA 1
ATOM 3077 C C . LYS A 1 393 ? 5.946 -27.000 16.804 1.00 92.25 393 LYS A C 1
ATOM 3079 O O . LYS A 1 393 ? 5.147 -27.269 17.701 1.00 92.25 393 LYS A O 1
ATOM 3084 N N . HIS A 1 394 ? 6.600 -27.923 16.113 1.00 90.62 394 HIS A N 1
ATOM 3085 C CA . HIS A 1 394 ? 6.640 -29.341 16.455 1.00 90.62 394 HIS A CA 1
ATOM 3086 C C . HIS A 1 394 ? 8.101 -29.775 16.448 1.00 90.62 394 HIS A C 1
ATOM 3088 O O . HIS A 1 394 ? 8.759 -29.626 15.419 1.00 90.62 394 HIS A O 1
ATOM 3094 N N . GLU A 1 395 ? 8.608 -30.278 17.575 1.00 86.69 395 GLU A N 1
ATOM 3095 C CA . GLU A 1 395 ? 10.044 -30.541 17.761 1.00 86.69 395 GLU A CA 1
ATOM 3096 C C . GLU A 1 395 ? 10.861 -29.274 17.415 1.00 86.69 395 GLU A C 1
ATOM 3098 O O . GLU A 1 395 ? 10.598 -28.209 17.973 1.00 86.69 395 GLU A O 1
ATOM 3103 N N . ASN A 1 396 ? 11.791 -29.349 16.458 1.00 85.44 396 ASN A N 1
ATOM 3104 C CA . ASN A 1 396 ? 12.552 -28.196 15.960 1.00 85.44 396 ASN A CA 1
ATOM 3105 C C . ASN A 1 396 ? 11.954 -27.547 14.694 1.00 85.44 396 ASN A C 1
ATOM 3107 O O . ASN A 1 396 ? 12.533 -26.602 14.174 1.00 85.44 396 ASN A O 1
ATOM 3111 N N . LYS A 1 397 ? 10.806 -28.023 14.189 1.00 89.81 397 LYS A N 1
ATOM 3112 C CA . LYS A 1 397 ? 10.212 -27.574 12.918 1.00 89.81 397 LYS A CA 1
ATOM 3113 C C . LYS A 1 397 ? 9.194 -26.449 13.131 1.00 89.81 397 LYS A C 1
ATOM 3115 O O . LYS A 1 397 ? 8.161 -26.651 13.781 1.00 89.81 397 LYS A O 1
ATOM 3120 N N . HIS A 1 398 ? 9.419 -25.285 12.519 1.00 92.06 398 HIS A N 1
ATOM 3121 C CA . HIS A 1 398 ? 8.450 -24.183 12.537 1.00 92.06 398 HIS A CA 1
ATOM 3122 C C . HIS A 1 398 ? 7.361 -24.388 11.471 1.00 92.06 398 HIS A C 1
ATOM 3124 O O . HIS A 1 398 ? 7.608 -24.298 10.270 1.00 92.06 398 HIS A O 1
ATOM 3130 N N . VAL A 1 399 ? 6.119 -24.642 11.902 1.00 92.75 399 VAL A N 1
ATOM 3131 C CA . VAL A 1 399 ? 4.996 -25.010 11.011 1.00 92.75 399 VAL A CA 1
ATOM 3132 C C . VAL A 1 399 ? 3.890 -23.952 10.919 1.00 92.75 399 VAL A C 1
ATOM 3134 O O . VAL A 1 399 ? 3.021 -24.012 10.042 1.00 92.75 399 VAL A O 1
ATOM 3137 N N . GLY A 1 400 ? 3.923 -22.946 11.788 1.00 93.25 400 GLY A N 1
ATOM 3138 C CA . GLY A 1 400 ? 3.075 -21.760 11.716 1.00 93.25 400 GLY A CA 1
ATOM 3139 C C . GLY A 1 400 ? 3.705 -20.573 12.436 1.00 93.25 400 GLY A C 1
ATOM 3140 O O . GLY A 1 400 ? 4.612 -20.735 13.251 1.00 93.25 400 GLY A O 1
ATOM 3141 N N . ILE A 1 401 ? 3.236 -19.368 12.124 1.00 94.00 401 ILE A N 1
ATOM 3142 C CA . ILE A 1 401 ? 3.770 -18.113 12.657 1.00 94.00 401 ILE A CA 1
ATOM 3143 C C . ILE A 1 401 ? 2.684 -17.035 12.749 1.00 94.00 401 ILE A C 1
ATOM 3145 O O . ILE A 1 401 ? 1.882 -16.856 11.828 1.00 94.00 401 ILE A O 1
ATOM 3149 N N . THR A 1 402 ? 2.702 -16.259 13.832 1.00 94.62 402 THR A N 1
ATOM 3150 C CA . THR A 1 402 ? 2.053 -14.946 13.901 1.00 94.62 402 THR A CA 1
ATOM 3151 C C . THR A 1 402 ? 3.047 -13.869 14.288 1.00 94.62 402 THR A C 1
ATOM 3153 O O . THR A 1 402 ? 3.826 -14.059 15.221 1.00 94.62 402 THR A O 1
ATOM 3156 N N . ILE A 1 403 ? 2.965 -12.723 13.616 1.00 93.44 403 ILE A N 1
ATOM 3157 C CA . ILE A 1 403 ? 3.701 -11.512 13.978 1.00 93.44 403 ILE A CA 1
ATOM 3158 C C . ILE A 1 403 ? 2.686 -10.423 14.292 1.00 93.44 403 ILE A C 1
ATOM 3160 O O . ILE A 1 403 ? 1.840 -10.098 13.452 1.00 93.44 403 ILE A O 1
ATOM 3164 N N . SER A 1 404 ? 2.800 -9.849 15.484 1.00 94.25 404 SER A N 1
ATOM 3165 C CA . SER A 1 404 ? 1.978 -8.729 15.947 1.00 94.25 404 SER A CA 1
ATOM 3166 C C . SER A 1 404 ? 2.871 -7.560 16.348 1.00 94.25 404 SER A C 1
ATOM 3168 O O . SER A 1 404 ? 4.004 -7.780 16.768 1.00 94.25 404 SER A O 1
ATOM 3170 N N . GLY A 1 405 ? 2.390 -6.331 16.191 1.00 93.50 405 GLY A N 1
ATOM 3171 C CA . GLY A 1 405 ? 3.096 -5.115 16.593 1.00 93.50 405 GLY A CA 1
ATOM 3172 C C . GLY A 1 405 ? 2.233 -4.263 17.513 1.00 93.50 405 GLY A C 1
ATOM 3173 O O . GLY A 1 405 ? 1.026 -4.165 17.294 1.00 93.50 405 GLY A O 1
ATOM 3174 N N . ILE A 1 406 ? 2.845 -3.675 18.537 1.00 93.56 406 ILE A N 1
ATOM 3175 C CA . ILE A 1 406 ? 2.212 -2.634 19.352 1.00 93.56 406 ILE A CA 1
ATOM 3176 C C . ILE A 1 406 ? 2.268 -1.314 18.573 1.00 93.56 406 ILE A C 1
ATOM 3178 O O . ILE A 1 406 ? 3.325 -0.935 18.072 1.00 93.56 406 ILE A O 1
ATOM 3182 N N . GLU A 1 407 ? 1.123 -0.650 18.456 1.00 93.38 407 GLU A N 1
ATOM 3183 C CA . GLU A 1 407 ? 0.966 0.692 17.897 1.00 93.38 407 GLU A CA 1
ATOM 3184 C C . GLU A 1 407 ? 0.567 1.618 19.048 1.00 93.38 407 GLU A C 1
ATOM 3186 O O . GLU A 1 407 ? -0.482 1.425 19.672 1.00 93.38 407 GLU A O 1
ATOM 3191 N N . GLU A 1 408 ? 1.443 2.567 19.366 1.00 92.88 408 GLU A N 1
ATOM 3192 C CA . GLU A 1 408 ? 1.281 3.473 20.507 1.00 92.88 408 GLU A CA 1
ATOM 3193 C C . GLU A 1 408 ? 0.317 4.628 20.173 1.00 92.88 408 GLU A C 1
ATOM 3195 O O . GLU A 1 408 ? 0.203 4.991 18.997 1.00 92.88 408 GLU A O 1
ATOM 3200 N N . PRO A 1 409 ? -0.368 5.231 21.164 1.00 93.25 409 PRO A N 1
ATOM 3201 C CA . PRO A 1 409 ? -1.223 6.395 20.944 1.00 93.25 409 PRO A CA 1
ATOM 3202 C C . PRO A 1 409 ? -0.493 7.562 20.264 1.00 93.25 409 PRO A C 1
ATOM 3204 O O . PRO A 1 409 ? 0.710 7.764 20.430 1.00 93.25 409 PRO A O 1
ATOM 3207 N N . VAL A 1 410 ? -1.234 8.379 19.518 1.00 90.69 410 VAL A N 1
ATOM 3208 C CA . VAL A 1 410 ? -0.733 9.648 18.976 1.00 90.69 410 VAL A CA 1
ATOM 3209 C C . VAL A 1 410 ? -0.917 10.727 20.046 1.00 90.69 410 VAL A C 1
ATOM 3211 O O . VAL A 1 410 ? -1.942 11.400 20.082 1.00 90.69 410 VAL A O 1
ATOM 3214 N N . GLU A 1 411 ? 0.071 10.850 20.936 1.00 83.62 411 GLU A N 1
ATOM 3215 C CA . GLU A 1 411 ? 0.058 11.778 22.086 1.00 83.62 411 GLU A CA 1
ATOM 3216 C C . GLU A 1 411 ? -0.046 13.257 21.676 1.00 83.62 411 GLU A C 1
ATOM 3218 O O . GLU A 1 411 ? -0.677 14.070 22.348 1.00 83.62 411 GLU A O 1
ATOM 3223 N N . ASP A 1 412 ? 0.580 13.607 20.553 1.00 87.25 412 ASP A N 1
ATOM 3224 C CA . ASP A 1 412 ? 0.585 14.957 20.001 1.00 87.25 412 ASP A CA 1
ATOM 3225 C C . ASP A 1 412 ? -0.778 15.279 19.369 1.00 87.25 412 ASP A C 1
ATOM 3227 O O . ASP A 1 412 ? -1.142 14.742 18.319 1.00 87.25 412 ASP A O 1
ATOM 3231 N N . VAL A 1 413 ? -1.519 16.183 20.014 1.00 83.94 413 VAL A N 1
ATOM 3232 C CA . VAL A 1 413 ? -2.867 16.609 19.614 1.00 83.94 413 VAL A CA 1
ATOM 3233 C C . VAL A 1 413 ? -2.883 17.221 18.208 1.00 83.94 413 VAL A C 1
ATOM 3235 O O . VAL A 1 413 ? -3.796 16.936 17.431 1.00 83.94 413 VAL A O 1
ATOM 3238 N N . GLU A 1 414 ? -1.873 18.006 17.824 1.00 85.69 414 GLU A N 1
ATOM 3239 C CA . GLU A 1 414 ? -1.807 18.587 16.477 1.00 85.69 414 GLU A CA 1
ATOM 3240 C C . GLU A 1 414 ? -1.563 17.505 15.420 1.00 85.69 414 GLU A C 1
ATOM 3242 O O . GLU A 1 414 ? -2.191 17.528 14.357 1.00 85.69 414 GLU A O 1
ATOM 3247 N N . LYS A 1 415 ? -0.731 16.497 15.720 1.00 84.31 415 LYS A N 1
ATOM 3248 C CA . LYS A 1 415 ? -0.557 15.321 14.851 1.00 84.31 415 LYS A CA 1
ATOM 3249 C C . LYS A 1 415 ? -1.799 14.431 14.815 1.00 84.31 415 LYS A C 1
ATOM 3251 O O . LYS A 1 415 ? -2.115 13.920 13.745 1.00 84.31 415 LYS A O 1
ATOM 3256 N N . ALA A 1 416 ? -2.529 14.266 15.917 1.00 85.56 416 ALA A N 1
ATOM 3257 C CA . ALA A 1 416 ? -3.786 13.515 15.961 1.00 85.56 416 ALA A CA 1
ATOM 3258 C C . ALA A 1 416 ? -4.867 14.171 15.080 1.00 85.56 416 ALA A C 1
ATOM 3260 O O . ALA A 1 416 ? -5.431 13.526 14.192 1.00 85.56 416 ALA A O 1
ATOM 3261 N N . HIS A 1 417 ? -5.082 15.483 15.234 1.00 84.00 417 HIS A N 1
ATOM 3262 C CA . HIS A 1 417 ? -5.969 16.254 14.357 1.00 84.00 417 HIS A CA 1
ATOM 3263 C C . HIS A 1 417 ? -5.467 16.283 12.907 1.00 84.00 417 HIS A C 1
ATOM 3265 O O . HIS A 1 417 ? -6.258 16.133 11.976 1.00 84.00 417 HIS A O 1
ATOM 3271 N N . GLY A 1 418 ? -4.158 16.438 12.691 1.00 83.12 418 GLY A N 1
ATOM 3272 C CA . GLY A 1 418 ? -3.537 16.378 11.370 1.00 83.12 418 GLY A CA 1
ATOM 3273 C C . GLY A 1 418 ? -3.752 15.030 10.680 1.00 83.12 418 GLY A C 1
ATOM 3274 O O . GLY A 1 418 ? -3.999 14.995 9.475 1.00 83.12 418 GLY A O 1
ATOM 3275 N N . LEU A 1 419 ? -3.728 13.931 11.436 1.00 84.38 419 LEU A N 1
ATOM 3276 C CA . LEU A 1 419 ? -3.966 12.582 10.937 1.00 84.38 419 LEU A CA 1
ATOM 3277 C C . LEU A 1 419 ? -5.438 12.369 10.567 1.00 84.38 419 LEU A C 1
ATOM 3279 O O . LEU A 1 419 ? -5.724 11.894 9.469 1.00 84.38 419 LEU A O 1
ATOM 3283 N N . TRP A 1 420 ? -6.360 12.769 11.447 1.00 86.62 420 TRP A N 1
ATOM 3284 C CA . TRP A 1 420 ? -7.806 12.741 11.199 1.00 86.62 420 TRP A CA 1
ATOM 3285 C C . TRP A 1 420 ? -8.193 13.568 9.959 1.00 86.62 420 TRP A C 1
ATOM 3287 O O . TRP A 1 420 ? -8.935 13.097 9.103 1.00 86.62 420 TRP A O 1
ATOM 3297 N N . LEU A 1 421 ? -7.592 14.751 9.783 1.00 86.62 421 LEU A N 1
ATOM 3298 C CA . LEU A 1 421 ? -7.757 15.596 8.590 1.00 86.62 421 LEU A CA 1
ATOM 3299 C C . LEU A 1 421 ? -6.990 15.095 7.346 1.00 86.62 421 LEU A C 1
ATOM 3301 O O . LEU A 1 421 ? -7.040 15.744 6.301 1.00 86.62 421 LEU A O 1
ATOM 3305 N N . GLY A 1 422 ? -6.236 13.994 7.440 1.00 83.25 422 GLY A N 1
ATOM 3306 C CA . GLY A 1 422 ? -5.431 13.445 6.342 1.00 83.25 422 GLY A CA 1
ATOM 3307 C C . GLY A 1 422 ? -4.238 14.310 5.905 1.00 83.25 422 GLY A C 1
ATOM 3308 O O . GLY A 1 422 ? -3.702 14.089 4.819 1.00 83.25 422 GLY A O 1
ATOM 3309 N N . ARG A 1 423 ? -3.823 15.282 6.730 1.00 81.19 423 ARG A N 1
ATOM 3310 C CA . ARG A 1 423 ? -2.716 16.226 6.482 1.00 81.19 423 ARG A CA 1
ATOM 3311 C C . ARG A 1 423 ? -1.338 15.662 6.829 1.00 81.19 423 ARG A C 1
ATOM 3313 O O . ARG A 1 423 ? -0.348 16.127 6.279 1.00 81.19 423 ARG A O 1
ATOM 3320 N N . CYS A 1 424 ? -1.258 14.679 7.725 1.00 81.75 424 CYS A N 1
ATOM 3321 C CA . CYS A 1 424 ? -0.002 14.026 8.096 1.00 81.75 424 CYS A CA 1
ATOM 3322 C C . CYS A 1 424 ? -0.143 12.495 8.162 1.00 81.75 424 CYS A C 1
ATOM 3324 O O . CYS A 1 424 ? -1.224 11.929 7.985 1.00 81.75 424 CYS A O 1
ATOM 3326 N N . GLN A 1 425 ? 0.979 11.809 8.386 1.00 78.62 425 GLN A N 1
ATOM 3327 C CA . GLN A 1 425 ? 1.040 10.364 8.589 1.00 78.62 425 GLN A CA 1
ATOM 3328 C C . GLN A 1 425 ? 1.948 10.049 9.778 1.00 78.62 425 GLN A C 1
ATOM 3330 O O . GLN A 1 425 ? 2.985 10.686 9.949 1.00 78.62 425 GLN A O 1
ATOM 3335 N N . VAL A 1 426 ? 1.577 9.042 10.570 1.00 79.06 426 VAL A N 1
ATOM 3336 C CA . VAL A 1 426 ? 2.358 8.574 11.721 1.00 79.06 426 VAL A CA 1
ATOM 3337 C C . VAL A 1 426 ? 2.974 7.221 11.357 1.00 79.06 426 VAL A C 1
ATOM 3339 O O . VAL A 1 426 ? 2.226 6.278 11.091 1.00 79.06 426 VAL A O 1
ATOM 3342 N N . PRO A 1 427 ? 4.313 7.090 11.293 1.00 74.69 427 PRO A N 1
ATOM 3343 C CA . PRO A 1 427 ? 4.955 5.820 10.980 1.00 74.69 427 PRO A CA 1
ATOM 3344 C C . PRO A 1 427 ? 4.517 4.700 11.932 1.00 74.69 427 PRO A C 1
ATOM 3346 O O . PRO A 1 427 ? 4.390 4.913 13.128 1.00 74.69 427 PRO A O 1
ATOM 3349 N N . GLN A 1 428 ? 4.342 3.493 11.389 1.00 75.31 428 GLN A N 1
ATOM 3350 C CA . GLN A 1 428 ? 4.025 2.256 12.124 1.00 75.31 428 GLN A CA 1
ATOM 3351 C C . GLN A 1 428 ? 2.639 2.178 12.808 1.00 75.31 428 GLN A C 1
ATOM 3353 O O . GLN A 1 428 ? 2.296 1.088 13.246 1.00 75.31 428 GLN A O 1
ATOM 3358 N N . ASN A 1 429 ? 1.801 3.224 12.773 1.00 87.00 429 ASN A N 1
ATOM 3359 C CA . ASN A 1 429 ? 0.485 3.270 13.440 1.00 87.00 429 ASN A CA 1
ATOM 3360 C C . ASN A 1 429 ? -0.722 3.017 12.504 1.00 87.00 429 ASN A C 1
ATOM 3362 O O . ASN A 1 429 ? -1.693 3.775 12.496 1.00 87.00 429 ASN A O 1
ATOM 3366 N N . LEU A 1 430 ? -0.687 1.957 11.689 1.00 91.12 430 LEU A N 1
ATOM 3367 C CA . LEU A 1 430 ? -1.673 1.737 10.615 1.00 91.12 430 LEU A CA 1
ATOM 3368 C C . LEU A 1 430 ? -3.132 1.682 11.113 1.00 91.12 430 LEU A C 1
ATOM 3370 O O . LEU A 1 430 ? -4.028 2.143 10.402 1.00 91.12 430 LEU A O 1
ATOM 3374 N N . THR A 1 431 ? -3.384 1.137 12.306 1.00 94.81 431 THR A N 1
ATOM 3375 C CA . THR A 1 431 ? -4.740 1.009 12.866 1.00 94.81 431 THR A CA 1
ATOM 3376 C C . THR A 1 431 ? -5.323 2.386 13.158 1.00 94.81 431 THR A C 1
ATOM 3378 O O . THR A 1 431 ? -6.364 2.737 12.600 1.00 94.81 431 THR A O 1
ATOM 3381 N N . ALA A 1 432 ? -4.611 3.191 13.953 1.00 92.81 432 ALA A N 1
ATOM 3382 C CA . ALA A 1 432 ? -4.979 4.571 14.261 1.00 92.81 432 ALA A CA 1
ATOM 3383 C C . ALA A 1 432 ? -5.134 5.402 12.979 1.00 92.81 432 ALA A C 1
ATOM 3385 O O . ALA A 1 432 ? -6.141 6.080 12.799 1.00 92.81 432 ALA A O 1
ATOM 3386 N N . GLN A 1 433 ? -4.195 5.283 12.032 1.00 92.38 433 GLN A N 1
ATOM 3387 C CA . GLN A 1 433 ? -4.278 6.000 10.758 1.00 92.38 433 GLN A CA 1
ATOM 3388 C C . GLN A 1 433 ? -5.542 5.650 9.963 1.00 92.38 433 GLN A C 1
ATOM 3390 O O . GLN A 1 433 ? -6.241 6.556 9.517 1.00 92.38 433 GLN A O 1
ATOM 3395 N N . THR A 1 434 ? -5.859 4.360 9.813 1.00 93.62 434 THR A N 1
ATOM 3396 C CA . THR A 1 434 ? -7.039 3.907 9.055 1.00 93.62 434 THR A CA 1
ATOM 3397 C C . THR A 1 434 ? -8.336 4.353 9.734 1.00 93.62 434 THR A C 1
ATOM 3399 O O . THR A 1 434 ? -9.256 4.840 9.082 1.00 93.62 434 THR A O 1
ATOM 3402 N N . LEU A 1 435 ? -8.434 4.190 11.056 1.00 95.25 435 LEU A N 1
ATOM 3403 C CA . LEU A 1 435 ? -9.668 4.473 11.790 1.00 95.25 435 LEU A CA 1
ATOM 3404 C C . LEU A 1 435 ? -9.906 5.977 11.997 1.00 95.25 435 LEU A C 1
ATOM 3406 O O . LEU A 1 435 ? -11.055 6.415 11.950 1.00 95.25 435 LEU A O 1
ATOM 3410 N N . SER A 1 436 ? -8.852 6.782 12.143 1.00 93.69 436 SER A N 1
ATOM 3411 C CA . SER A 1 436 ? -8.997 8.236 12.230 1.00 93.69 436 SER A CA 1
ATOM 3412 C C . SER A 1 436 ? -9.209 8.892 10.879 1.00 93.69 436 SER A C 1
ATOM 3414 O O . SER A 1 436 ? -10.167 9.644 10.733 1.00 93.69 436 SER A O 1
ATOM 3416 N N . ARG A 1 437 ? -8.382 8.593 9.874 1.00 91.88 437 ARG A N 1
ATOM 3417 C CA . ARG A 1 437 ? -8.492 9.241 8.561 1.00 91.88 437 ARG A CA 1
ATOM 3418 C C . ARG A 1 437 ? -9.660 8.706 7.735 1.00 91.88 437 ARG A C 1
ATOM 3420 O O . ARG A 1 437 ? -10.450 9.488 7.217 1.00 91.88 437 ARG A O 1
ATOM 3427 N N . ASP A 1 438 ? -9.746 7.386 7.575 1.00 90.38 438 ASP A N 1
ATOM 3428 C CA . ASP A 1 438 ? -10.642 6.783 6.582 1.00 90.38 438 ASP A CA 1
ATOM 3429 C C . ASP A 1 438 ? -12.004 6.405 7.184 1.00 90.38 438 ASP A C 1
ATOM 3431 O O . ASP A 1 438 ? -13.025 6.509 6.503 1.00 90.38 438 ASP A O 1
ATOM 3435 N N . ALA A 1 439 ? -12.043 6.010 8.464 1.00 90.00 439 ALA A N 1
ATOM 3436 C CA . ALA A 1 439 ? -13.297 5.810 9.199 1.00 90.00 439 ALA A CA 1
ATOM 3437 C C . ALA A 1 439 ? -13.791 7.077 9.934 1.00 90.00 439 ALA A C 1
ATOM 3439 O O . ALA A 1 439 ? -14.956 7.128 10.328 1.00 90.00 439 ALA A O 1
ATOM 3440 N N . GLY A 1 440 ? -12.953 8.112 10.069 1.00 89.69 440 GLY A N 1
ATOM 3441 C CA . GLY A 1 440 ? -13.345 9.442 10.548 1.00 89.69 440 GLY A CA 1
ATOM 3442 C C . GLY A 1 440 ? -13.398 9.640 12.068 1.00 89.69 440 GLY A C 1
ATOM 3443 O O . GLY A 1 440 ? -13.978 10.634 12.501 1.00 89.69 440 GLY A O 1
ATOM 3444 N N . SER A 1 441 ? -12.820 8.749 12.885 1.00 92.88 441 SER A N 1
ATOM 3445 C CA . SER A 1 441 ? -12.848 8.848 14.359 1.00 92.88 441 SER A CA 1
ATOM 3446 C C . SER A 1 441 ? -11.529 9.367 14.942 1.00 92.88 441 SER A C 1
ATOM 3448 O O . SER A 1 441 ? -10.511 8.673 14.943 1.00 92.88 441 SER A O 1
ATOM 3450 N N . LEU A 1 442 ? -11.541 10.587 15.481 1.00 92.06 442 LEU A N 1
ATOM 3451 C CA . LEU A 1 442 ? -10.375 11.177 16.149 1.00 92.06 442 LEU A CA 1
ATOM 3452 C C . LEU A 1 442 ? -9.973 10.379 17.402 1.00 92.06 442 LEU A C 1
ATOM 3454 O O . LEU A 1 442 ? -8.791 10.187 17.664 1.00 92.06 442 LEU A O 1
ATOM 3458 N N . GLU A 1 443 ? -10.948 9.829 18.125 1.00 92.88 443 GLU A N 1
ATOM 3459 C CA . GLU A 1 443 ? -10.748 8.991 19.313 1.00 92.88 443 GLU A CA 1
ATOM 3460 C C . GLU A 1 443 ? -9.885 7.758 19.003 1.00 92.88 443 GLU A C 1
ATOM 3462 O O . GLU A 1 443 ? -9.125 7.284 19.846 1.00 92.88 443 GLU A O 1
ATOM 3467 N N . ALA A 1 444 ? -9.940 7.256 17.765 1.00 94.56 444 ALA A N 1
ATOM 3468 C CA . ALA A 1 444 ? -9.144 6.112 17.349 1.00 94.56 444 ALA A CA 1
ATOM 3469 C C . ALA A 1 444 ? -7.625 6.369 17.348 1.00 94.56 444 ALA A C 1
ATOM 3471 O O . ALA A 1 444 ? -6.877 5.392 17.382 1.00 94.56 444 ALA A O 1
ATOM 3472 N N . SER A 1 445 ? -7.150 7.623 17.348 1.00 94.00 445 SER A N 1
ATOM 3473 C CA . SER A 1 445 ? -5.717 7.925 17.478 1.00 94.00 445 SER A CA 1
ATOM 3474 C C . SER A 1 445 ? -5.231 7.971 18.927 1.00 94.00 445 SER A C 1
ATOM 3476 O O . SER A 1 445 ? -4.024 8.004 19.149 1.00 94.00 445 SER A O 1
ATOM 3478 N N . GLN A 1 446 ? -6.143 7.978 19.903 1.00 93.31 446 GLN A N 1
ATOM 3479 C CA . GLN A 1 446 ? -5.837 8.082 21.335 1.00 93.31 446 GLN A CA 1
ATOM 3480 C C . GLN A 1 446 ? -5.668 6.712 22.014 1.00 93.31 446 GLN A C 1
ATOM 3482 O O . GLN A 1 446 ? -5.234 6.647 23.160 1.00 93.31 446 GLN A O 1
ATOM 3487 N N . LEU A 1 447 ? -6.014 5.619 21.324 1.00 95.25 447 LEU A N 1
ATOM 3488 C CA . LEU A 1 447 ? -5.948 4.257 21.857 1.00 95.25 447 LEU A CA 1
ATOM 3489 C C . LEU A 1 447 ? -4.659 3.534 21.457 1.00 95.25 447 LEU A C 1
ATOM 3491 O O . LEU A 1 447 ? -4.116 3.745 20.371 1.00 95.25 447 LEU A O 1
ATOM 3495 N N . ARG A 1 448 ? -4.226 2.610 22.316 1.00 95.62 448 ARG A N 1
ATOM 3496 C CA . ARG A 1 448 ? -3.076 1.729 22.100 1.00 95.62 448 ARG A CA 1
ATOM 3497 C C . ARG A 1 448 ? -3.521 0.393 21.511 1.00 95.62 448 ARG A C 1
ATOM 3499 O O . ARG A 1 448 ? -4.330 -0.319 22.109 1.00 95.62 448 ARG A O 1
ATOM 3506 N N . TYR A 1 449 ? -2.970 -0.002 20.367 1.00 96.00 449 TYR A N 1
ATOM 3507 C CA . TYR A 1 449 ? -3.381 -1.228 19.671 1.00 96.00 449 TYR A CA 1
ATOM 3508 C C . TYR A 1 449 ? -2.287 -2.291 19.683 1.00 96.00 449 TYR A C 1
ATOM 3510 O O . TYR A 1 449 ? -1.111 -1.987 19.521 1.00 96.00 449 TYR A O 1
ATOM 3518 N N . CYS A 1 450 ? -2.668 -3.567 19.749 1.00 95.69 450 CYS A N 1
ATOM 3519 C CA . CYS A 1 450 ? -1.811 -4.644 19.255 1.00 95.69 450 CYS A CA 1
ATOM 3520 C C . CYS A 1 450 ? -2.338 -5.121 17.901 1.00 95.69 450 CYS A C 1
ATOM 3522 O O . CYS A 1 450 ? -3.338 -5.838 17.837 1.00 95.69 450 CYS A O 1
ATOM 3524 N N . ARG A 1 451 ? -1.692 -4.729 16.799 1.00 95.06 451 ARG A N 1
ATOM 3525 C CA . ARG A 1 451 ? -2.098 -5.154 15.457 1.00 95.06 451 ARG A CA 1
ATOM 3526 C C . ARG A 1 451 ? -1.438 -6.475 15.080 1.00 95.06 451 ARG A C 1
ATOM 3528 O O . ARG A 1 451 ? -0.217 -6.550 14.940 1.00 95.06 451 ARG A O 1
ATOM 3535 N N . MET A 1 452 ? -2.240 -7.501 14.800 1.00 94.31 452 MET A N 1
ATOM 3536 C CA . MET A 1 452 ? -1.763 -8.722 14.154 1.00 94.31 452 MET A CA 1
ATOM 3537 C C . MET A 1 452 ? -1.431 -8.417 12.687 1.00 94.31 452 MET A C 1
ATOM 3539 O O . MET A 1 452 ? -2.305 -8.143 11.865 1.00 94.31 452 MET A O 1
ATOM 3543 N N . MET A 1 453 ? -0.140 -8.431 12.358 1.00 91.62 453 MET A N 1
ATOM 3544 C CA . MET A 1 453 ? 0.388 -8.007 11.057 1.00 91.62 453 MET A CA 1
ATOM 3545 C C . MET A 1 453 ? 0.515 -9.163 10.064 1.00 91.62 453 MET A C 1
ATOM 3547 O O . MET A 1 453 ? 0.395 -8.966 8.851 1.00 91.62 453 MET A O 1
ATOM 3551 N N . ARG A 1 454 ? 0.823 -10.361 10.571 1.00 89.38 454 ARG A N 1
ATOM 3552 C CA . ARG A 1 454 ? 1.034 -11.592 9.801 1.00 89.38 454 ARG A CA 1
ATOM 3553 C C . ARG A 1 454 ? 0.481 -12.776 10.601 1.00 89.38 454 ARG A C 1
ATOM 3555 O O . ARG A 1 454 ? 0.718 -12.864 11.800 1.00 89.38 454 ARG A O 1
ATOM 3562 N N . TRP A 1 455 ? -0.213 -13.693 9.931 1.00 91.50 455 TRP A N 1
ATOM 3563 C CA . TRP A 1 455 ? -0.667 -14.986 10.469 1.00 91.50 455 TRP A CA 1
ATOM 3564 C C . TRP A 1 455 ? -0.570 -16.014 9.346 1.00 91.50 455 TRP A C 1
ATOM 3566 O O . TRP A 1 455 ? -1.195 -15.831 8.297 1.00 91.50 455 TRP A O 1
ATOM 3576 N N . ARG A 1 456 ? 0.263 -17.044 9.502 1.00 89.94 456 ARG A N 1
ATOM 3577 C CA . ARG A 1 456 ? 0.532 -18.046 8.465 1.00 89.94 456 ARG A CA 1
ATOM 3578 C C . ARG A 1 456 ? 0.680 -19.442 9.057 1.00 89.94 456 ARG A C 1
ATOM 3580 O O . ARG A 1 456 ? 1.214 -19.621 10.144 1.00 89.94 456 ARG A O 1
ATOM 3587 N N . LEU A 1 457 ? 0.207 -20.424 8.298 1.00 90.44 457 LEU A N 1
ATOM 3588 C CA . LEU A 1 457 ? 0.297 -21.853 8.581 1.00 90.44 457 LEU A CA 1
ATOM 3589 C C . LEU A 1 457 ? 0.853 -22.548 7.337 1.00 90.44 457 LEU A C 1
ATOM 3591 O O . LEU A 1 457 ? 0.486 -22.182 6.212 1.00 90.44 457 LEU A O 1
ATOM 3595 N N . HIS A 1 458 ? 1.688 -23.564 7.542 1.00 89.25 458 HIS A N 1
ATOM 3596 C CA . HIS A 1 458 ? 2.219 -24.400 6.477 1.00 89.25 458 HIS A CA 1
ATOM 3597 C C . HIS A 1 458 ? 1.096 -24.948 5.561 1.00 89.25 458 HIS A C 1
ATOM 3599 O O . HIS A 1 458 ? 0.110 -25.495 6.068 1.00 89.25 458 HIS A O 1
ATOM 3605 N N . PRO A 1 459 ? 1.194 -24.844 4.216 1.00 83.31 459 PRO A N 1
ATOM 3606 C CA . PRO A 1 459 ? 0.102 -25.218 3.311 1.00 83.31 459 PRO A CA 1
ATOM 3607 C C . PRO A 1 459 ? -0.394 -26.656 3.457 1.00 83.31 459 PRO A C 1
ATOM 3609 O O . PRO A 1 459 ? -1.594 -26.889 3.328 1.00 83.31 459 PRO A O 1
ATOM 3612 N N . ALA A 1 460 ? 0.507 -27.599 3.753 1.00 85.12 460 ALA A N 1
ATOM 3613 C CA . ALA A 1 460 ? 0.173 -29.016 3.903 1.00 85.12 460 ALA A CA 1
ATOM 3614 C C . ALA A 1 460 ? -0.627 -29.343 5.181 1.00 85.12 460 ALA A C 1
ATOM 3616 O O . ALA A 1 460 ? -1.123 -30.457 5.303 1.00 85.12 460 ALA A O 1
ATOM 3617 N N . LEU A 1 461 ? -0.764 -28.389 6.112 1.00 88.00 461 LEU A N 1
ATOM 3618 C CA . LEU A 1 461 ? -1.503 -28.538 7.375 1.00 88.00 461 LEU A CA 1
ATOM 3619 C C . LEU A 1 461 ? -2.880 -27.850 7.355 1.00 88.00 461 LEU A C 1
ATOM 3621 O O . LEU A 1 461 ? -3.561 -27.742 8.377 1.00 88.00 461 LEU A O 1
ATOM 3625 N N . ARG A 1 462 ? -3.320 -27.355 6.192 1.00 85.25 462 ARG A N 1
ATOM 3626 C CA . ARG A 1 462 ? -4.676 -26.813 6.024 1.00 85.25 462 ARG A CA 1
ATOM 3627 C C . ARG A 1 462 ? -5.710 -27.931 6.175 1.00 85.25 462 ARG A C 1
ATOM 3629 O O . ARG A 1 462 ? -5.494 -29.039 5.704 1.00 85.25 462 ARG A O 1
ATOM 3636 N N . GLY A 1 463 ? -6.840 -27.619 6.808 1.00 83.81 463 GLY A N 1
ATOM 3637 C CA . GLY A 1 463 ? -7.908 -28.583 7.114 1.00 83.81 463 GLY A CA 1
ATOM 3638 C C . GLY A 1 463 ? -7.840 -29.166 8.530 1.00 83.81 463 GLY A C 1
ATOM 3639 O O . GLY A 1 463 ? -8.881 -29.435 9.111 1.00 83.81 463 GLY A O 1
ATOM 3640 N N . TYR A 1 464 ? -6.654 -29.232 9.142 1.00 87.88 464 TYR A N 1
ATOM 3641 C CA . TYR A 1 464 ? -6.430 -29.804 10.481 1.00 87.88 464 TYR A CA 1
ATOM 3642 C C . TYR A 1 464 ? -6.781 -28.875 11.666 1.00 87.88 464 TYR A C 1
ATOM 3644 O O . TYR A 1 464 ? -6.339 -29.103 12.787 1.00 87.88 464 TYR A O 1
ATOM 3652 N N . GLY A 1 465 ? -7.490 -27.763 11.445 1.00 88.50 465 GLY A N 1
ATOM 3653 C CA . GLY A 1 465 ? -7.834 -26.787 12.500 1.00 88.50 465 GLY A CA 1
ATOM 3654 C C . GLY A 1 465 ? -6.664 -25.970 13.087 1.00 88.50 465 GLY A C 1
ATOM 3655 O O . GLY A 1 465 ? -6.899 -24.952 13.732 1.00 88.50 465 GLY A O 1
ATOM 3656 N N . LEU A 1 466 ? -5.403 -26.327 12.811 1.00 90.88 466 LEU A N 1
ATOM 3657 C CA . LEU A 1 466 ? -4.216 -25.734 13.458 1.00 90.88 466 LEU A CA 1
ATOM 3658 C C . LEU A 1 466 ? -4.074 -24.217 13.275 1.00 90.88 466 LEU A C 1
ATOM 3660 O O . LEU A 1 466 ? -3.476 -23.550 14.111 1.00 90.88 466 LEU A O 1
ATOM 3664 N N . GLY A 1 467 ? -4.619 -23.659 12.192 1.00 90.12 467 GLY A N 1
ATOM 3665 C CA . GLY A 1 467 ? -4.633 -22.210 11.974 1.00 90.12 467 GLY A CA 1
ATOM 3666 C C . GLY A 1 467 ? -5.568 -21.473 12.939 1.00 90.12 467 GLY A C 1
ATOM 3667 O O . GLY A 1 467 ? -5.226 -20.383 13.392 1.00 90.12 467 GLY A O 1
ATOM 3668 N N . GLU A 1 468 ? -6.718 -22.072 13.266 1.00 90.69 468 GLU A N 1
ATOM 3669 C CA . GLU A 1 468 ? -7.671 -21.555 14.258 1.00 90.69 468 GLU A CA 1
ATOM 3670 C C . GLU A 1 468 ? -7.060 -21.681 15.662 1.00 90.69 468 GLU A C 1
ATOM 3672 O O . GLU A 1 468 ? -6.997 -20.677 16.365 1.00 90.69 468 GLU A O 1
ATOM 3677 N N . ARG A 1 469 ? -6.442 -22.832 15.988 1.00 91.00 469 ARG A N 1
ATOM 3678 C CA . ARG A 1 469 ? -5.655 -23.026 17.226 1.00 91.00 469 ARG A CA 1
ATOM 3679 C C . ARG A 1 469 ? -4.529 -21.997 17.380 1.00 91.00 469 ARG A C 1
ATOM 3681 O O . ARG A 1 469 ? -4.390 -21.405 18.444 1.00 91.00 469 ARG A O 1
ATOM 3688 N N . LEU A 1 470 ? -3.749 -21.753 16.322 1.00 94.19 470 LEU A N 1
ATOM 3689 C CA . LEU A 1 470 ? -2.690 -20.738 16.319 1.00 94.19 470 LEU A CA 1
ATOM 3690 C C . LEU A 1 470 ? -3.259 -19.332 16.541 1.00 94.19 470 LEU A C 1
ATOM 3692 O O . LEU A 1 470 ? -2.707 -18.579 17.332 1.00 94.19 470 LEU A O 1
ATOM 3696 N N . LEU A 1 471 ? -4.361 -18.969 15.875 1.00 93.56 471 LEU A N 1
ATOM 3697 C CA . LEU A 1 471 ? -4.990 -17.662 16.076 1.00 93.56 471 LEU A CA 1
ATOM 3698 C C . LEU A 1 471 ? -5.489 -17.498 17.519 1.00 93.56 471 LEU A C 1
ATOM 3700 O O . LEU A 1 471 ? -5.195 -16.485 18.145 1.00 93.56 471 LEU A O 1
ATOM 3704 N N . GLU A 1 472 ? -6.199 -18.491 18.050 1.00 92.69 472 GLU A N 1
ATOM 3705 C CA . GLU A 1 472 ? -6.738 -18.486 19.411 1.00 92.69 472 GLU A CA 1
ATOM 3706 C C . GLU A 1 472 ? -5.624 -18.391 20.465 1.00 92.69 472 GLU A C 1
ATOM 3708 O O . GLU A 1 472 ? -5.645 -17.493 21.309 1.00 92.69 472 GLU A O 1
ATOM 3713 N N . GLN A 1 473 ? -4.599 -19.246 20.381 1.00 92.56 473 GLN A N 1
ATOM 3714 C CA . GLN A 1 473 ? -3.464 -19.225 21.310 1.00 92.56 473 GLN A CA 1
ATOM 3715 C C . GLN A 1 473 ? -2.649 -17.927 21.193 1.00 92.56 473 GLN A C 1
ATOM 3717 O O . GLN A 1 473 ? -2.263 -17.358 22.217 1.00 92.56 473 GLN A O 1
ATOM 3722 N N . SER A 1 474 ? -2.472 -17.379 19.984 1.00 93.56 474 SER A N 1
ATOM 3723 C CA . SER A 1 474 ? -1.882 -16.048 19.813 1.00 93.56 474 SER A CA 1
ATOM 3724 C C . SER A 1 474 ? -2.740 -14.956 20.456 1.00 93.56 474 SER A C 1
ATOM 3726 O O . SER A 1 474 ? -2.208 -14.108 21.166 1.00 93.56 474 SER A O 1
ATOM 3728 N N . LEU A 1 475 ? -4.066 -14.980 20.289 1.00 92.69 475 LEU A N 1
ATOM 3729 C CA . LEU A 1 475 ? -4.969 -14.018 20.929 1.00 92.69 475 LEU A CA 1
ATOM 3730 C C . LEU A 1 475 ? -4.988 -14.141 22.458 1.00 92.69 475 LEU A C 1
ATOM 3732 O O . LEU A 1 475 ? -5.194 -13.126 23.125 1.00 92.69 475 LEU A O 1
ATOM 3736 N N . VAL A 1 476 ? -4.758 -15.336 23.014 1.00 90.69 476 VAL A N 1
ATOM 3737 C CA . VAL A 1 476 ? -4.541 -15.551 24.454 1.00 90.69 476 VAL A CA 1
ATOM 3738 C C . VAL A 1 476 ? -3.213 -14.943 24.899 1.00 90.69 476 VAL A C 1
ATOM 3740 O O . VAL A 1 476 ? -3.214 -14.178 25.860 1.00 90.69 476 VAL A O 1
ATOM 3743 N N . HIS A 1 477 ? -2.107 -15.185 24.188 1.00 88.25 477 HIS A N 1
ATOM 3744 C CA . HIS A 1 477 ? -0.814 -14.573 24.517 1.00 88.25 477 HIS A CA 1
ATOM 3745 C C . HIS A 1 477 ? -0.873 -13.038 24.452 1.00 88.25 477 HIS A C 1
ATOM 3747 O O . HIS A 1 477 ? -0.319 -12.358 25.308 1.00 88.25 477 HIS A O 1
ATOM 3753 N N . LEU A 1 478 ? -1.611 -12.477 23.489 1.00 85.50 478 LEU A N 1
ATOM 3754 C CA . LEU A 1 478 ? -1.818 -11.032 23.373 1.00 85.50 478 LEU A CA 1
ATOM 3755 C C . LEU A 1 478 ? -2.733 -10.434 24.462 1.00 85.50 478 LEU A C 1
ATOM 3757 O O . LEU A 1 478 ? -2.792 -9.213 24.569 1.00 85.50 478 LEU A O 1
ATOM 3761 N N . LYS A 1 479 ? -3.423 -11.234 25.296 1.00 81.94 479 LYS A N 1
ATOM 3762 C CA . LYS A 1 479 ? -4.156 -10.711 26.473 1.00 81.94 479 LYS A CA 1
ATOM 3763 C C . LYS A 1 479 ? -3.226 -10.175 27.564 1.00 81.94 479 LYS A C 1
ATOM 3765 O O . LYS A 1 479 ? -3.686 -9.376 28.367 1.00 81.94 479 LYS A O 1
ATOM 3770 N N . SER A 1 480 ? -1.962 -10.608 27.613 1.00 80.31 480 SER A N 1
ATOM 3771 C CA . SER A 1 480 ? -0.984 -10.124 28.603 1.00 80.31 480 SER A CA 1
ATOM 3772 C C . SER A 1 480 ? -0.364 -8.771 28.241 1.00 80.31 480 SER A C 1
ATOM 3774 O O . SER A 1 480 ? 0.476 -8.270 28.980 1.00 80.31 480 SER A O 1
ATOM 3776 N N . GLN A 1 481 ? -0.723 -8.205 27.085 1.00 86.00 481 GLN A N 1
ATOM 3777 C CA . GLN A 1 481 ? -0.234 -6.906 26.640 1.00 86.00 481 GLN A CA 1
ATOM 3778 C C . GLN A 1 481 ? -1.208 -5.817 27.094 1.00 86.00 481 GLN A C 1
ATOM 3780 O O . GLN A 1 481 ? -2.417 -5.941 26.900 1.00 86.00 481 GLN A O 1
ATOM 3785 N N . GLU A 1 482 ? -0.677 -4.737 27.661 1.00 90.38 482 GLU A N 1
ATOM 3786 C CA . GLU A 1 482 ? -1.443 -3.570 28.111 1.00 90.38 482 GLU A CA 1
ATOM 3787 C C . GLU A 1 482 ? -1.911 -2.737 26.908 1.00 90.38 482 GLU A C 1
ATOM 3789 O O . GLU A 1 482 ? -1.321 -1.710 26.584 1.00 90.38 482 GLU A O 1
ATOM 3794 N N . VAL A 1 483 ? -2.934 -3.212 26.191 1.00 94.25 483 VAL A N 1
ATOM 3795 C CA . VAL A 1 483 ? -3.479 -2.566 24.985 1.00 94.25 483 VAL A CA 1
ATOM 3796 C C . VAL A 1 483 ? -4.998 -2.422 25.054 1.00 94.25 483 VAL A C 1
ATOM 3798 O O . VAL A 1 483 ? -5.701 -3.302 25.556 1.00 94.25 483 VAL A O 1
ATOM 3801 N N . ASP A 1 484 ? -5.520 -1.339 24.481 1.00 96.50 484 ASP A N 1
ATOM 3802 C CA . ASP A 1 484 ? -6.953 -1.048 24.418 1.00 96.50 484 ASP A CA 1
ATOM 3803 C C . ASP A 1 484 ? -7.711 -2.026 23.523 1.00 96.50 484 ASP A C 1
ATOM 3805 O O . ASP A 1 484 ? -8.838 -2.419 23.836 1.00 96.50 484 ASP A O 1
ATOM 3809 N N . ALA A 1 485 ? -7.100 -2.445 22.412 1.00 96.75 485 ALA A N 1
ATOM 3810 C CA . ALA A 1 485 ? -7.677 -3.419 21.494 1.00 96.75 485 ALA A CA 1
ATOM 3811 C C . ALA A 1 485 ? -6.615 -4.238 20.749 1.00 96.75 485 ALA A C 1
ATOM 3813 O O . ALA A 1 485 ? -5.526 -3.758 20.431 1.00 96.75 485 ALA A O 1
ATOM 3814 N N . VAL A 1 486 ? -6.974 -5.473 20.387 1.00 96.81 486 VAL A N 1
ATOM 3815 C CA . VAL A 1 486 ? -6.248 -6.226 19.353 1.00 96.81 486 VAL A CA 1
ATOM 3816 C C . VAL A 1 486 ? -6.873 -5.905 17.998 1.00 96.81 486 VAL A C 1
ATOM 3818 O O . VAL A 1 486 ? -8.091 -6.000 17.851 1.00 96.81 486 VAL A O 1
ATOM 3821 N N . ALA A 1 487 ? -6.057 -5.540 17.014 1.00 96.69 487 ALA A N 1
ATOM 3822 C CA . ALA A 1 487 ? -6.495 -5.122 15.685 1.00 96.69 487 ALA A CA 1
ATOM 3823 C C . ALA A 1 487 ? -6.007 -6.076 14.587 1.00 96.69 487 ALA A C 1
ATOM 3825 O O . ALA A 1 487 ? -4.942 -6.686 14.701 1.00 96.69 487 ALA A O 1
ATOM 3826 N N . ALA A 1 488 ? -6.745 -6.171 13.483 1.00 96.19 488 ALA A N 1
ATOM 3827 C CA . ALA A 1 488 ? -6.260 -6.802 12.257 1.00 96.19 488 ALA A CA 1
ATOM 3828 C C . ALA A 1 488 ? -6.891 -6.163 11.014 1.00 96.19 488 ALA A C 1
ATOM 3830 O O . ALA A 1 488 ? -8.045 -5.739 11.042 1.00 96.19 488 ALA A O 1
ATOM 3831 N N . HIS A 1 489 ? -6.133 -6.142 9.914 1.00 94.25 489 HIS A N 1
ATOM 3832 C CA . HIS A 1 489 ? -6.596 -5.675 8.605 1.00 94.25 489 HIS A CA 1
ATOM 3833 C C . HIS A 1 489 ? -6.317 -6.750 7.553 1.00 94.25 489 HIS A C 1
ATOM 3835 O O . HIS A 1 489 ? -5.190 -7.248 7.464 1.00 94.25 489 HIS A O 1
ATOM 3841 N N . PHE A 1 490 ? -7.325 -7.134 6.770 1.00 91.44 490 PHE A N 1
ATOM 3842 C CA . PHE A 1 490 ? -7.202 -8.217 5.789 1.00 91.44 490 PHE A CA 1
ATOM 3843 C C . PHE A 1 490 ? -8.214 -8.113 4.641 1.00 91.44 490 PHE A C 1
ATOM 3845 O O . PHE A 1 490 ? -9.262 -7.491 4.775 1.00 91.44 490 PHE A O 1
ATOM 3852 N N . GLY A 1 491 ? -7.915 -8.770 3.515 1.00 89.50 491 GLY A N 1
ATOM 3853 C CA . GLY A 1 491 ? -8.807 -8.836 2.353 1.00 89.50 491 GLY A CA 1
ATOM 3854 C C . GLY A 1 491 ? -10.138 -9.533 2.661 1.00 89.50 491 GLY A C 1
ATOM 3855 O O . GLY A 1 491 ? -10.167 -10.627 3.238 1.00 89.50 491 GLY A O 1
ATOM 3856 N N . ALA A 1 492 ? -11.237 -8.890 2.273 1.00 90.12 492 ALA A N 1
ATOM 3857 C CA . ALA A 1 492 ? -12.609 -9.297 2.543 1.00 90.12 492 ALA A CA 1
ATOM 3858 C C . ALA A 1 492 ? -12.942 -10.661 1.918 1.00 90.12 492 ALA A C 1
ATOM 3860 O O . ALA A 1 492 ? -13.293 -10.759 0.744 1.00 90.12 492 ALA A O 1
ATOM 3861 N N . THR A 1 493 ? -12.867 -11.720 2.724 1.00 88.81 493 THR A N 1
ATOM 3862 C CA . THR A 1 493 ? -13.269 -13.078 2.337 1.00 88.81 493 THR A CA 1
ATOM 3863 C C . THR A 1 493 ? -14.171 -13.679 3.403 1.00 88.81 493 THR A C 1
ATOM 3865 O O . THR A 1 493 ? -13.883 -13.585 4.598 1.00 88.81 493 THR A O 1
ATOM 3868 N N . SER A 1 494 ? -15.244 -14.349 2.976 1.00 89.69 494 SER A N 1
ATOM 3869 C CA . SER A 1 494 ? -16.256 -14.915 3.883 1.00 89.69 494 SER A CA 1
ATOM 3870 C C . SER A 1 494 ? -15.652 -15.824 4.966 1.00 89.69 494 SER A C 1
ATOM 3872 O O . SER A 1 494 ? -16.065 -15.777 6.122 1.00 89.69 494 SER A O 1
ATOM 3874 N N . TRP A 1 495 ? -14.639 -16.625 4.617 1.00 88.00 495 TRP A N 1
ATOM 3875 C CA . TRP A 1 495 ? -13.951 -17.515 5.558 1.00 88.00 495 TRP A CA 1
ATOM 3876 C C . TRP A 1 495 ? -13.125 -16.763 6.611 1.00 88.00 495 TRP A C 1
ATOM 3878 O O . TRP A 1 495 ? -13.271 -17.045 7.799 1.00 88.00 495 TRP A O 1
ATOM 3888 N N . LEU A 1 496 ? -12.298 -15.790 6.209 1.00 90.62 496 LEU A N 1
ATOM 3889 C CA . LEU A 1 496 ? -11.440 -15.070 7.155 1.00 90.62 496 LEU A CA 1
ATOM 3890 C C . LEU A 1 496 ? -12.269 -14.158 8.069 1.00 90.62 496 LEU A C 1
ATOM 3892 O O . LEU A 1 496 ? -12.000 -14.081 9.264 1.00 90.62 496 LEU A O 1
ATOM 3896 N N . MET A 1 497 ? -13.338 -13.552 7.540 1.00 94.06 497 MET A N 1
ATOM 3897 C CA . MET A 1 497 ? -14.316 -12.809 8.340 1.00 94.06 497 MET A CA 1
ATOM 3898 C C . MET A 1 497 ? -14.957 -13.707 9.407 1.00 94.06 497 MET A C 1
ATOM 3900 O O . MET A 1 497 ? -14.925 -13.359 10.582 1.00 94.06 497 MET A O 1
ATOM 3904 N N . LYS A 1 498 ? -15.469 -14.892 9.033 1.00 92.44 498 LYS A N 1
ATOM 3905 C CA . LYS A 1 498 ? -16.030 -15.871 9.987 1.00 92.44 498 LYS A CA 1
ATOM 3906 C C . LYS A 1 498 ? -15.036 -16.268 11.074 1.00 92.44 498 LYS A C 1
ATOM 3908 O O . LYS A 1 498 ? -15.427 -16.347 12.234 1.00 92.44 498 LYS A O 1
ATOM 3913 N N . LEU A 1 499 ? -13.778 -16.512 10.701 1.00 92.12 499 LEU A N 1
ATOM 3914 C CA . LEU A 1 499 ? -12.722 -16.882 11.641 1.00 92.12 499 LEU A CA 1
ATOM 3915 C C . LEU A 1 499 ? -12.521 -15.787 12.701 1.00 92.12 499 LEU A C 1
ATOM 3917 O O . LEU A 1 499 ? -12.601 -16.075 13.890 1.00 92.12 499 LEU A O 1
ATOM 3921 N N . TRP A 1 500 ? -12.347 -14.528 12.291 1.00 94.75 500 TRP A N 1
ATOM 3922 C CA . TRP A 1 500 ? -12.169 -13.414 13.231 1.00 94.75 500 TRP A CA 1
ATOM 3923 C C . TRP A 1 500 ? -13.422 -13.117 14.068 1.00 94.75 500 TRP A C 1
ATOM 3925 O O . TRP A 1 500 ? -13.305 -12.901 15.274 1.00 94.75 500 TRP A O 1
ATOM 3935 N N . LEU A 1 501 ? -14.620 -13.168 13.472 1.00 93.31 501 LEU A N 1
ATOM 3936 C CA . LEU A 1 501 ? -15.889 -12.963 14.188 1.00 93.31 501 LEU A CA 1
ATOM 3937 C C . LEU A 1 501 ? -16.105 -14.016 15.296 1.00 93.31 501 LEU A C 1
ATOM 3939 O O . LEU A 1 501 ? -16.562 -13.671 16.383 1.00 93.31 501 LEU A O 1
ATOM 3943 N N . ARG A 1 502 ? -15.730 -15.286 15.064 1.00 92.00 502 ARG A N 1
ATOM 3944 C CA . ARG A 1 502 ? -15.773 -16.349 16.093 1.00 92.00 502 ARG A CA 1
ATOM 3945 C C . ARG A 1 502 ? -14.850 -16.078 17.277 1.00 92.00 502 ARG A C 1
ATOM 3947 O O . ARG A 1 502 ? -15.203 -16.408 18.400 1.00 92.00 502 ARG A O 1
ATOM 3954 N N . GLN A 1 503 ? -13.706 -15.445 17.033 1.00 91.94 503 GLN A N 1
ATOM 3955 C CA . GLN A 1 503 ? -12.743 -15.045 18.065 1.00 91.94 503 GLN A CA 1
ATOM 3956 C C . GLN A 1 503 ? -13.168 -13.758 18.814 1.00 91.94 503 GLN A C 1
ATOM 3958 O O . GLN A 1 503 ? -12.373 -13.151 19.531 1.00 91.94 503 GLN A O 1
ATOM 3963 N N . GLY A 1 504 ? -14.421 -13.315 18.640 1.00 92.38 504 GLY A N 1
ATOM 3964 C CA . GLY A 1 504 ? -15.000 -12.138 19.293 1.00 92.38 504 GLY A CA 1
ATOM 3965 C C . GLY A 1 504 ? -14.665 -10.801 18.625 1.00 92.38 504 GLY A C 1
ATOM 3966 O O . GLY A 1 504 ? -15.079 -9.755 19.131 1.00 92.38 504 GLY A O 1
ATOM 3967 N N . ALA A 1 505 ? -13.943 -10.805 17.499 1.00 95.81 505 ALA A N 1
ATOM 3968 C CA . ALA A 1 505 ? -13.603 -9.577 16.790 1.00 95.81 505 ALA A CA 1
ATOM 3969 C C . ALA A 1 505 ? -14.841 -8.923 16.171 1.00 95.81 505 ALA A C 1
ATOM 3971 O O . ALA A 1 505 ? -15.766 -9.594 15.722 1.00 95.81 505 ALA A O 1
ATOM 3972 N N . GLN A 1 506 ? -14.830 -7.598 16.118 1.00 96.69 506 GLN A N 1
ATOM 3973 C CA . GLN A 1 506 ? -15.899 -6.768 15.587 1.00 96.69 506 GLN A CA 1
ATOM 3974 C C . GLN A 1 506 ? -15.413 -6.074 14.317 1.00 96.69 506 GLN A C 1
ATOM 3976 O O . GLN A 1 506 ? -14.359 -5.440 14.325 1.00 96.69 506 GLN A O 1
ATOM 3981 N N . ILE A 1 507 ? -16.169 -6.190 13.222 1.00 96.94 507 ILE A N 1
ATOM 3982 C CA . ILE A 1 507 ? -15.892 -5.432 11.992 1.00 96.94 507 ILE A CA 1
ATOM 3983 C C . ILE A 1 507 ? -16.235 -3.966 12.252 1.00 96.94 507 ILE A C 1
ATOM 3985 O O . ILE A 1 507 ? -17.369 -3.672 12.626 1.00 96.94 507 ILE A O 1
ATOM 3989 N N . VAL A 1 508 ? -15.269 -3.068 12.039 1.00 96.62 508 VAL A N 1
ATOM 3990 C CA . VAL A 1 508 ? -15.427 -1.622 12.284 1.00 96.62 508 VAL A CA 1
ATOM 3991 C C . VAL A 1 508 ? -15.280 -0.760 11.031 1.00 96.62 508 VAL A C 1
ATOM 3993 O O . VAL A 1 508 ? -15.837 0.330 10.986 1.00 96.62 508 VAL A O 1
ATOM 3996 N N . PHE A 1 509 ? -14.566 -1.232 10.004 1.00 96.31 509 PHE A N 1
ATOM 3997 C CA . PHE A 1 509 ? -14.334 -0.472 8.772 1.00 96.31 509 PHE A CA 1
ATOM 3998 C C . PHE A 1 509 ? -14.122 -1.393 7.559 1.00 96.31 509 PHE A C 1
ATOM 4000 O O . PHE A 1 509 ? -13.632 -2.516 7.703 1.00 96.31 509 PHE A O 1
ATOM 4007 N N . VAL A 1 510 ? -14.473 -0.899 6.366 1.00 95.44 510 VAL A N 1
ATOM 4008 C CA . VAL A 1 510 ? -14.265 -1.558 5.066 1.00 95.44 510 VAL A CA 1
ATOM 4009 C C . VAL A 1 510 ? -13.727 -0.524 4.076 1.00 95.44 510 VAL A C 1
ATOM 4011 O O . VAL A 1 510 ? -14.341 0.527 3.904 1.00 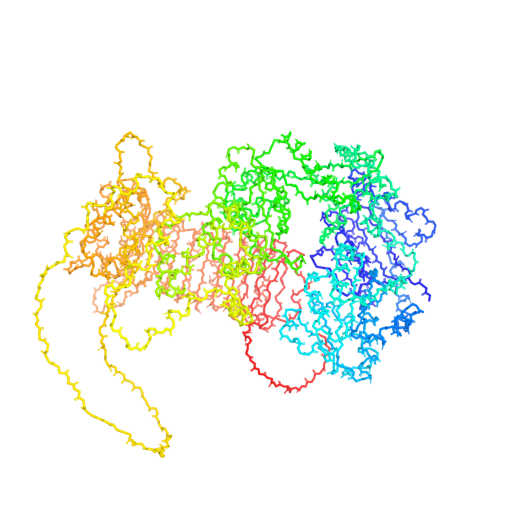95.44 510 VAL A O 1
ATOM 4014 N N . SER A 1 511 ? -12.607 -0.801 3.405 1.00 93.19 511 SER A N 1
ATOM 4015 C CA . SER A 1 511 ? -12.001 0.157 2.476 1.00 93.19 511 SER A CA 1
ATOM 4016 C C . SER A 1 511 ? -12.830 0.330 1.202 1.00 93.19 511 SER A C 1
ATOM 4018 O O . 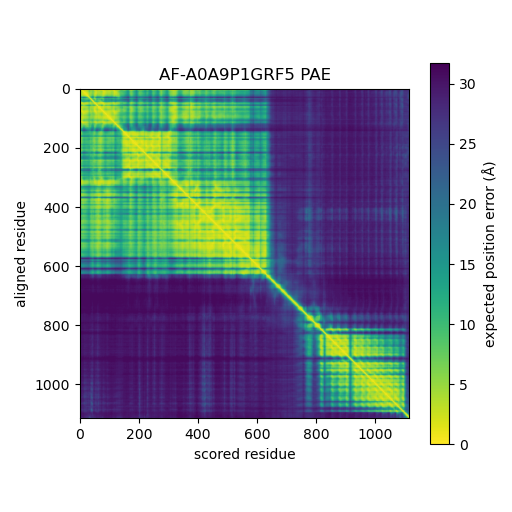SER A 1 511 ? -13.184 -0.636 0.527 1.00 93.19 511 SER A O 1
ATOM 4020 N N . HIS A 1 512 ? -13.074 1.583 0.820 1.00 89.50 512 HIS A N 1
ATOM 4021 C CA . HIS A 1 512 ? -13.811 1.928 -0.400 1.00 89.50 512 HIS A CA 1
ATOM 4022 C C . HIS A 1 512 ? -13.076 1.518 -1.684 1.00 89.50 512 HIS A C 1
ATOM 4024 O O . HIS A 1 512 ? -13.709 1.196 -2.681 1.00 89.50 512 HIS A O 1
ATOM 4030 N N . GLY A 1 513 ? -11.741 1.512 -1.667 1.00 83.81 513 GLY A N 1
ATOM 4031 C CA . GLY A 1 513 ? -10.934 0.953 -2.749 1.00 83.81 513 GLY A CA 1
ATOM 4032 C C . GLY A 1 513 ? -10.684 -0.542 -2.556 1.00 83.81 513 GLY A C 1
ATOM 4033 O O . GLY A 1 513 ? -10.416 -0.988 -1.435 1.00 83.81 513 GLY A O 1
ATOM 4034 N N . CYS A 1 514 ? -10.706 -1.291 -3.658 1.00 79.44 514 CYS A N 1
ATOM 4035 C CA . CYS A 1 514 ? -10.049 -2.591 -3.737 1.00 79.44 514 CYS A CA 1
ATOM 4036 C C . CYS A 1 514 ? -8.527 -2.410 -3.791 1.00 79.44 514 CYS A C 1
ATOM 4038 O O . CYS A 1 514 ? -8.002 -1.573 -4.528 1.00 79.44 514 CYS A O 1
ATOM 4040 N N . ASP A 1 515 ? -7.821 -3.245 -3.039 1.00 72.19 515 ASP A N 1
ATOM 4041 C CA . ASP A 1 515 ? -6.377 -3.418 -3.131 1.00 72.19 515 ASP A CA 1
ATOM 4042 C C . ASP A 1 515 ? -6.002 -3.850 -4.578 1.00 72.19 515 ASP A C 1
ATOM 4044 O O . ASP A 1 515 ? -6.601 -4.811 -5.077 1.00 72.19 515 ASP A O 1
ATOM 4048 N N . PRO A 1 516 ? -5.041 -3.199 -5.282 1.00 62.44 516 PRO A N 1
ATOM 4049 C CA . PRO A 1 516 ? -4.894 -3.307 -6.748 1.00 62.44 516 PRO A CA 1
ATOM 4050 C C . PRO A 1 516 ? -4.583 -4.652 -7.447 1.00 62.44 516 PRO A C 1
ATOM 4052 O O . PRO A 1 516 ? -5.066 -4.863 -8.554 1.00 62.44 516 PRO A O 1
ATOM 4055 N N . SER A 1 517 ? -3.755 -5.574 -6.961 1.00 60.88 517 SER A N 1
ATOM 4056 C CA . SER A 1 517 ? -3.630 -6.010 -5.577 1.00 60.88 517 SER A CA 1
ATOM 4057 C C . SER A 1 517 ? -4.011 -7.493 -5.499 1.00 60.88 517 SER A C 1
ATOM 4059 O O . SER A 1 517 ? -4.021 -8.224 -6.494 1.00 60.88 517 SER A O 1
ATOM 4061 N N . SER A 1 518 ? -4.567 -7.874 -4.354 1.00 66.38 518 SER A N 1
ATOM 4062 C CA . SER A 1 518 ? -5.510 -8.989 -4.222 1.00 66.38 518 SER A CA 1
ATOM 4063 C C . SER A 1 518 ? -6.808 -8.840 -5.037 1.00 66.38 518 SER A C 1
ATOM 4065 O O . SER A 1 518 ? -7.458 -9.852 -5.307 1.00 66.38 518 SER A O 1
ATOM 4067 N N . GLY A 1 519 ? -7.200 -7.618 -5.425 1.00 72.38 519 GLY A N 1
ATOM 4068 C CA . GLY A 1 519 ? -8.511 -7.329 -6.016 1.00 72.38 519 GLY A CA 1
ATOM 4069 C C . GLY A 1 519 ? -9.659 -7.419 -5.004 1.00 72.38 519 GLY A C 1
ATOM 4070 O O . GLY A 1 519 ? -10.762 -7.813 -5.372 1.00 72.38 519 GLY A O 1
ATOM 4071 N N . GLN A 1 520 ? -9.387 -7.139 -3.724 1.00 82.19 520 GLN A N 1
ATOM 4072 C CA . GLN A 1 520 ? -10.354 -7.222 -2.625 1.00 82.19 520 GLN A CA 1
ATOM 4073 C C . GLN A 1 520 ? -10.367 -5.928 -1.805 1.00 82.19 520 GLN A C 1
ATOM 4075 O O . GLN A 1 520 ? -9.331 -5.286 -1.629 1.00 82.19 520 GLN A O 1
ATOM 4080 N N . HIS A 1 521 ? -11.520 -5.577 -1.235 1.00 90.31 521 HIS A N 1
ATOM 4081 C CA . HIS A 1 521 ? -11.594 -4.563 -0.180 1.00 90.31 521 HIS A CA 1
ATOM 4082 C C . HIS A 1 521 ? -10.867 -5.056 1.075 1.00 90.31 521 HIS A C 1
ATOM 4084 O O . HIS A 1 521 ? -10.947 -6.237 1.419 1.00 90.31 521 HIS A O 1
ATOM 4090 N N . SER A 1 522 ? -10.196 -4.157 1.784 1.00 92.56 522 SER A N 1
ATOM 4091 C CA . SER A 1 522 ? -9.651 -4.418 3.114 1.00 92.56 522 SER A CA 1
ATOM 4092 C C . SER A 1 522 ? -10.748 -4.263 4.167 1.00 92.56 522 SER A C 1
ATOM 4094 O O . SER A 1 522 ? -11.567 -3.349 4.086 1.00 92.56 522 SER A O 1
ATOM 4096 N N . ILE A 1 523 ? -10.762 -5.137 5.168 1.00 94.75 523 ILE A N 1
ATOM 4097 C CA . ILE A 1 523 ? -11.619 -5.048 6.352 1.00 94.75 523 ILE A CA 1
ATOM 4098 C C . ILE A 1 523 ? -10.737 -4.845 7.574 1.00 94.75 523 ILE A C 1
ATOM 4100 O O . ILE A 1 523 ? -9.781 -5.595 7.770 1.00 94.75 523 ILE A O 1
ATOM 4104 N N . SER A 1 524 ? -11.103 -3.874 8.410 1.00 97.00 524 SER A N 1
ATOM 4105 C CA . SER A 1 524 ? -10.522 -3.666 9.737 1.00 97.00 524 SER A CA 1
ATOM 4106 C C . SER A 1 524 ? -11.417 -4.309 10.797 1.00 97.00 524 SER A C 1
ATOM 4108 O O . SER A 1 524 ? -12.622 -4.031 10.851 1.00 97.00 524 SER A O 1
ATOM 4110 N N . VAL A 1 525 ? -10.827 -5.132 11.665 1.00 97.50 525 VAL A N 1
ATOM 4111 C CA . VAL A 1 525 ? -11.498 -5.714 12.836 1.00 97.50 525 VAL A CA 1
ATOM 4112 C C . VAL A 1 525 ? -10.788 -5.331 14.131 1.00 97.50 525 VAL A C 1
ATOM 4114 O O . VAL A 1 525 ? -9.561 -5.229 14.157 1.00 97.50 525 VAL A O 1
ATOM 4117 N N . LEU A 1 526 ? -11.560 -5.168 15.208 1.00 97.62 526 LEU A N 1
ATOM 4118 C CA . LEU A 1 526 ? -11.062 -4.919 16.563 1.00 97.62 526 LEU A CA 1
ATOM 4119 C C . LEU A 1 526 ? -11.627 -5.943 17.557 1.00 97.62 526 LEU A C 1
ATOM 4121 O O . LEU A 1 526 ? -12.818 -6.246 17.536 1.00 97.62 526 LEU A O 1
ATOM 4125 N N . ILE A 1 527 ? -10.790 -6.425 18.473 1.00 97.06 527 ILE A N 1
ATOM 4126 C CA . ILE A 1 527 ? -11.193 -7.113 19.707 1.00 97.06 527 ILE A CA 1
ATOM 4127 C C . ILE A 1 527 ? -10.927 -6.128 20.855 1.00 97.06 527 ILE A C 1
ATOM 4129 O O . ILE A 1 527 ? -9.776 -6.017 21.293 1.00 97.06 527 ILE A O 1
ATOM 4133 N N . PRO A 1 528 ? -11.939 -5.377 21.324 1.00 96.31 528 PRO A N 1
ATOM 4134 C CA . PRO A 1 528 ? -11.748 -4.373 22.363 1.00 96.31 528 PRO A CA 1
ATOM 4135 C C . PRO A 1 528 ? -11.494 -5.026 23.730 1.00 96.31 528 PRO A C 1
ATOM 4137 O O . PRO A 1 528 ? -12.130 -6.018 24.095 1.00 96.31 528 PRO A O 1
ATOM 4140 N N . ARG A 1 529 ? -10.565 -4.456 24.499 1.00 94.62 529 ARG A N 1
ATOM 4141 C CA . ARG A 1 529 ? -10.216 -4.856 25.869 1.00 94.62 529 ARG A CA 1
ATOM 4142 C C . ARG A 1 529 ? -10.741 -3.838 26.879 1.00 94.62 529 ARG A C 1
ATOM 4144 O O . ARG A 1 529 ? -11.476 -4.231 27.788 1.00 94.62 529 ARG A O 1
ATOM 4151 N N . THR A 1 530 ? -10.455 -2.553 26.678 1.00 96.00 530 THR A N 1
ATOM 4152 C CA . THR A 1 530 ? -10.913 -1.440 27.531 1.00 96.00 530 THR A CA 1
ATOM 4153 C C . THR A 1 530 ? -12.316 -0.957 27.148 1.00 96.00 530 THR A C 1
ATOM 4155 O O . THR A 1 530 ? -12.818 -1.261 26.064 1.00 96.00 530 THR A O 1
ATOM 4158 N N . GLU A 1 531 ? -12.996 -0.215 28.034 1.00 96.44 531 GLU A N 1
ATOM 4159 C CA . GLU A 1 531 ? -14.323 0.339 27.708 1.00 96.44 531 GLU A CA 1
ATOM 4160 C C . GLU A 1 531 ? -14.237 1.426 26.625 1.00 96.44 531 GLU A C 1
ATOM 4162 O O . GLU A 1 531 ? -15.104 1.462 25.757 1.00 96.44 531 GLU A O 1
ATOM 4167 N N . ALA A 1 532 ? -13.163 2.225 26.591 1.00 96.19 532 ALA A N 1
ATOM 4168 C CA . ALA A 1 532 ? -12.918 3.198 25.522 1.00 96.19 532 ALA A CA 1
ATOM 4169 C C . ALA A 1 532 ? -12.900 2.522 24.136 1.00 96.19 532 ALA A C 1
ATOM 4171 O O . ALA A 1 532 ? -13.625 2.930 23.227 1.00 96.19 532 ALA A O 1
ATOM 4172 N N . ALA A 1 533 ? -12.192 1.394 23.998 1.00 96.75 533 ALA A N 1
ATOM 4173 C CA . ALA A 1 533 ? -12.222 0.598 22.772 1.00 96.75 533 ALA A CA 1
ATOM 4174 C C . ALA A 1 533 ? -13.614 0.020 22.454 1.00 96.75 533 ALA A C 1
ATOM 4176 O O . ALA A 1 533 ? -14.006 -0.041 21.288 1.00 96.75 533 ALA A O 1
ATOM 4177 N N . ARG A 1 534 ? -14.399 -0.395 23.463 1.00 97.50 534 ARG A N 1
ATOM 4178 C CA . ARG A 1 534 ? -15.783 -0.871 23.251 1.00 97.50 534 ARG A CA 1
ATOM 4179 C C . ARG A 1 534 ? -16.702 0.252 22.771 1.00 97.50 534 ARG A C 1
ATOM 4181 O O . ARG A 1 534 ? -17.571 -0.003 21.939 1.00 97.50 534 ARG A O 1
ATOM 4188 N N . GLN A 1 535 ? -16.523 1.473 23.270 1.00 97.12 535 GLN A N 1
ATOM 4189 C CA . GLN A 1 535 ? -17.255 2.657 22.817 1.00 97.12 535 GLN A CA 1
ATOM 4190 C C . GLN A 1 535 ? -16.890 3.010 21.370 1.00 97.12 535 GLN A C 1
ATOM 4192 O O . GLN A 1 535 ? -17.792 3.112 20.538 1.00 97.12 535 GLN A O 1
ATOM 4197 N N . LEU A 1 536 ? -15.594 3.056 21.037 1.00 97.25 536 LEU A N 1
ATOM 4198 C CA . LEU A 1 536 ? -15.112 3.262 19.667 1.00 97.25 536 LEU A CA 1
ATOM 4199 C C . LEU A 1 536 ? -15.724 2.248 18.684 1.00 97.25 536 LEU A C 1
ATOM 4201 O O . LEU A 1 536 ? -16.288 2.632 17.659 1.00 97.25 536 LEU A O 1
ATOM 4205 N N . VAL A 1 537 ? -15.683 0.953 19.020 1.00 97.44 537 VAL A N 1
ATOM 4206 C CA . VAL A 1 537 ? -16.277 -0.118 18.201 1.00 97.44 537 VAL A CA 1
ATOM 4207 C C . VAL A 1 537 ? -17.776 0.106 17.973 1.00 97.44 537 VAL A C 1
ATOM 4209 O O . VAL A 1 537 ? -18.229 0.010 16.832 1.00 97.44 537 VAL A O 1
ATOM 4212 N N . LYS A 1 538 ? -18.546 0.450 19.019 1.00 95.88 538 LYS A N 1
ATOM 4213 C CA . LYS A 1 538 ? -19.990 0.744 18.907 1.00 95.88 538 LYS A CA 1
ATOM 4214 C C . LYS A 1 538 ? -20.253 1.929 17.967 1.00 95.88 538 LYS A C 1
ATOM 4216 O O . LYS A 1 538 ? -21.160 1.852 17.137 1.00 95.88 538 LYS A O 1
ATOM 4221 N N . CYS A 1 539 ? -19.469 3.005 18.074 1.00 95.44 539 CYS A N 1
ATOM 4222 C CA . CYS A 1 539 ? -19.598 4.193 17.225 1.00 95.44 539 CYS A CA 1
ATOM 4223 C C . CYS A 1 539 ? -19.309 3.874 15.751 1.00 95.44 539 CYS A C 1
ATOM 4225 O O . CYS A 1 539 ? -20.157 4.132 14.891 1.00 95.44 539 CYS A O 1
ATOM 4227 N N . LEU A 1 540 ? -18.174 3.227 15.466 1.00 95.56 540 LEU A N 1
ATOM 4228 C CA . LEU A 1 540 ? -17.775 2.849 14.106 1.00 95.56 540 LEU A CA 1
ATOM 4229 C C . LEU A 1 540 ? -18.763 1.859 13.464 1.00 95.56 540 LEU A C 1
ATOM 4231 O O . LEU A 1 540 ? -19.182 2.055 12.323 1.00 95.56 540 LEU A O 1
ATOM 4235 N N . GLN A 1 541 ? -19.225 0.844 14.206 1.00 95.06 541 GLN A N 1
ATOM 4236 C CA . GLN A 1 541 ? -20.249 -0.090 13.718 1.00 95.06 541 GLN A CA 1
ATOM 4237 C C . GLN A 1 541 ? -21.576 0.601 13.400 1.00 95.06 541 GLN A C 1
ATOM 4239 O O . GLN A 1 541 ? -22.205 0.277 12.391 1.00 95.06 541 GLN A O 1
ATOM 4244 N N . LYS A 1 542 ? -22.007 1.562 14.227 1.00 92.75 542 LYS A N 1
ATOM 4245 C CA . LYS A 1 542 ? -23.223 2.348 13.982 1.00 92.75 542 LYS A CA 1
ATOM 4246 C C . LYS A 1 542 ? -23.085 3.198 12.716 1.00 92.75 542 LYS A C 1
ATOM 4248 O O . LYS A 1 542 ? -24.003 3.204 11.900 1.00 92.75 542 LYS A O 1
ATOM 4253 N N . GLN A 1 543 ? -21.948 3.868 12.522 1.00 91.69 543 GLN A N 1
ATOM 4254 C CA . GLN A 1 543 ? -21.661 4.653 11.317 1.00 91.69 543 GLN A CA 1
ATOM 4255 C C . GLN A 1 543 ? -21.680 3.781 10.055 1.00 91.69 543 GLN A C 1
ATOM 4257 O O . GLN A 1 543 ? -22.432 4.063 9.118 1.00 91.69 543 GLN A O 1
ATOM 4262 N N . LEU A 1 544 ? -20.938 2.671 10.067 1.00 93.00 544 LEU A N 1
ATOM 4263 C CA . LEU A 1 544 ? -20.879 1.724 8.955 1.00 93.00 544 LEU A CA 1
ATOM 4264 C C . LEU A 1 544 ? -22.262 1.120 8.646 1.00 93.00 544 LEU A C 1
ATOM 4266 O O . LEU A 1 544 ? -22.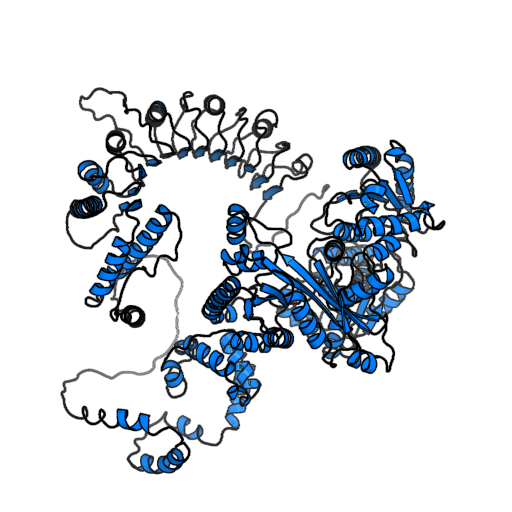651 1.039 7.483 1.00 93.00 544 LEU A O 1
ATOM 4270 N N . ALA A 1 545 ? -23.056 0.771 9.666 1.00 91.50 545 ALA A N 1
ATOM 4271 C CA . ALA A 1 545 ? -24.417 0.252 9.493 1.00 91.50 545 ALA A CA 1
ATOM 4272 C C . ALA A 1 545 ? -25.414 1.280 8.920 1.00 91.50 545 ALA A C 1
ATOM 4274 O O . ALA A 1 545 ? -26.379 0.879 8.265 1.00 91.50 545 ALA A O 1
ATOM 4275 N N . MET A 1 546 ? -25.203 2.585 9.133 1.00 88.88 546 MET A N 1
ATOM 4276 C CA . MET A 1 546 ? -26.013 3.636 8.499 1.00 88.88 546 MET A CA 1
ATOM 4277 C C . MET A 1 546 ? -25.673 3.793 7.010 1.00 88.88 546 MET A C 1
ATOM 4279 O O . MET A 1 546 ? -26.581 3.924 6.191 1.00 88.88 546 MET A O 1
ATOM 4283 N N . GLN A 1 547 ? -24.387 3.721 6.656 1.00 90.75 547 GLN A N 1
ATOM 4284 C CA . GLN A 1 547 ? -23.884 3.958 5.295 1.00 90.75 547 GLN A CA 1
ATOM 4285 C C . GLN A 1 547 ? -23.923 2.710 4.389 1.00 90.75 547 GLN A C 1
ATOM 4287 O O . GLN A 1 547 ? -23.881 2.831 3.165 1.00 90.75 547 GLN A O 1
ATOM 4292 N N . ILE A 1 548 ? -24.038 1.500 4.955 1.00 90.94 548 ILE A N 1
ATOM 4293 C CA . ILE A 1 548 ? -23.818 0.222 4.248 1.00 90.94 548 ILE A CA 1
ATOM 4294 C C . ILE A 1 548 ? -24.578 0.063 2.920 1.00 90.94 548 ILE A C 1
ATOM 4296 O O . ILE A 1 548 ? -24.052 -0.527 1.981 1.00 90.94 548 ILE A O 1
ATOM 4300 N N . PHE A 1 549 ? -25.800 0.588 2.800 1.00 88.75 549 PHE A N 1
ATOM 4301 C CA . PHE A 1 549 ? -26.598 0.460 1.573 1.00 88.75 549 PHE A CA 1
ATOM 4302 C C . PHE A 1 549 ? -26.145 1.382 0.438 1.00 88.75 549 PHE A C 1
ATOM 4304 O O . PHE A 1 549 ? -26.360 1.048 -0.725 1.00 88.75 549 PHE A O 1
ATOM 4311 N N . GLU A 1 550 ? -25.541 2.522 0.766 1.00 89.88 550 GLU A N 1
ATOM 4312 C CA . GLU A 1 550 ? -24.931 3.441 -0.201 1.00 89.88 550 GLU A CA 1
ATOM 4313 C C . GLU A 1 550 ? -23.554 2.914 -0.604 1.00 89.88 550 GLU A C 1
ATOM 4315 O O . GLU A 1 550 ? -23.235 2.855 -1.789 1.00 89.88 550 GLU A O 1
ATOM 4320 N N . LEU A 1 551 ? -22.793 2.405 0.371 1.00 91.38 551 LEU A N 1
ATOM 4321 C CA . LEU A 1 551 ? -21.512 1.748 0.131 1.00 91.38 551 LEU A CA 1
ATOM 4322 C C . LEU A 1 551 ? -21.663 0.537 -0.797 1.00 91.38 551 LEU A C 1
ATOM 4324 O O . LEU A 1 551 ? -20.978 0.472 -1.811 1.00 91.38 551 LEU A O 1
ATOM 4328 N N . LEU A 1 552 ? -22.601 -0.378 -0.526 1.00 90.56 552 LEU A N 1
ATOM 4329 C CA . LEU A 1 552 ? -22.867 -1.532 -1.398 1.00 90.56 552 LEU A CA 1
ATOM 4330 C C . LEU A 1 552 ? -23.355 -1.135 -2.798 1.00 90.56 552 LEU A C 1
ATOM 4332 O O . LEU A 1 552 ? -23.051 -1.845 -3.750 1.00 90.56 552 LEU A O 1
ATOM 4336 N N . ALA A 1 553 ? -24.088 -0.027 -2.935 1.00 86.62 553 ALA A N 1
ATOM 4337 C CA . ALA A 1 553 ? -24.554 0.480 -4.226 1.00 86.62 553 ALA A CA 1
ATOM 4338 C C . ALA A 1 553 ? -23.462 1.208 -5.038 1.00 86.62 553 ALA A C 1
ATOM 4340 O O . ALA A 1 553 ? -23.623 1.373 -6.246 1.00 86.62 553 ALA A O 1
ATOM 4341 N N . GLY A 1 554 ? -22.385 1.654 -4.384 1.00 88.06 554 GLY A N 1
ATOM 4342 C CA . GLY A 1 554 ? -21.281 2.400 -4.985 1.00 88.06 554 GLY A CA 1
ATOM 4343 C C . GLY A 1 554 ? -19.919 1.749 -4.700 1.00 88.06 554 GLY A C 1
ATOM 4344 O O . GLY A 1 554 ? -19.589 0.771 -5.368 1.00 88.06 554 GLY A O 1
ATOM 4345 N N . PRO A 1 555 ? -19.104 2.263 -3.755 1.00 87.69 555 PRO A N 1
ATOM 4346 C CA . PRO A 1 555 ? -17.727 1.800 -3.545 1.00 87.69 555 PRO A CA 1
ATOM 4347 C C . PRO A 1 555 ? -17.520 0.303 -3.282 1.00 87.69 555 PRO A C 1
ATOM 4349 O O . PRO A 1 555 ? -16.455 -0.201 -3.594 1.00 87.69 555 PRO A O 1
ATOM 4352 N N . LEU A 1 556 ? -18.497 -0.405 -2.707 1.00 90.38 556 LEU A N 1
ATOM 4353 C CA . LEU A 1 556 ? -18.440 -1.843 -2.395 1.00 90.38 556 LEU A CA 1
ATOM 4354 C C . LEU A 1 556 ? -19.294 -2.684 -3.366 1.00 90.38 556 LEU A C 1
ATOM 4356 O O . LEU A 1 556 ? -19.685 -3.819 -3.059 1.00 90.38 556 LEU A O 1
ATOM 4360 N N . ALA A 1 557 ? -19.630 -2.131 -4.535 1.00 85.56 557 ALA A N 1
ATOM 4361 C CA . ALA A 1 557 ? -20.443 -2.816 -5.531 1.00 85.56 557 ALA A CA 1
ATOM 4362 C C . ALA A 1 557 ? -19.732 -4.038 -6.129 1.00 85.56 557 ALA A C 1
ATOM 4364 O O . ALA A 1 557 ? -20.411 -4.983 -6.520 1.00 85.56 557 ALA A O 1
ATOM 4365 N N . ASP A 1 558 ? -18.399 -4.079 -6.185 1.00 82.44 558 ASP A N 1
ATOM 4366 C CA . ASP A 1 558 ? -17.592 -5.210 -6.664 1.00 82.44 558 ASP A CA 1
ATOM 4367 C C . ASP A 1 558 ? -17.280 -6.268 -5.587 1.00 82.44 558 ASP A C 1
ATOM 4369 O O . ASP A 1 558 ? -16.941 -7.398 -5.943 1.00 82.44 558 ASP A O 1
ATOM 4373 N N . MET A 1 559 ? -17.528 -5.975 -4.304 1.00 87.25 559 MET A N 1
ATOM 4374 C CA . MET A 1 559 ? -17.349 -6.902 -3.176 1.00 87.25 559 MET A CA 1
ATOM 4375 C C . MET A 1 559 ? -18.014 -8.277 -3.406 1.00 87.25 559 MET A C 1
ATOM 4377 O O . MET A 1 559 ? -19.131 -8.382 -3.930 1.00 87.25 559 MET A O 1
ATOM 4381 N N . GLU A 1 560 ? -17.337 -9.350 -2.981 1.00 85.00 560 GLU A N 1
ATOM 4382 C CA . GLU A 1 560 ? -17.821 -10.730 -3.113 1.00 85.00 560 GLU A CA 1
ATOM 4383 C C . GLU A 1 560 ? -19.133 -10.953 -2.341 1.00 85.00 560 GLU A C 1
ATOM 4385 O O . GLU A 1 560 ? -19.259 -10.580 -1.175 1.00 85.00 560 GLU A O 1
ATOM 4390 N N . LYS A 1 561 ? -20.107 -11.619 -2.977 1.00 85.25 561 LYS A N 1
ATOM 4391 C CA . LYS A 1 561 ? -21.459 -11.846 -2.429 1.00 85.25 561 LYS A CA 1
ATOM 4392 C C . LYS A 1 561 ? -21.449 -12.513 -1.045 1.00 85.25 561 LYS A C 1
ATOM 4394 O O . LYS A 1 561 ? -22.164 -12.069 -0.148 1.00 85.25 561 LYS A O 1
ATOM 4399 N N . ASP A 1 562 ? -20.592 -13.512 -0.845 1.00 86.56 562 ASP A N 1
ATOM 4400 C CA . ASP A 1 562 ? -20.459 -14.203 0.443 1.00 86.56 562 ASP A CA 1
ATOM 4401 C C . ASP A 1 562 ? -19.736 -13.366 1.508 1.00 86.56 562 ASP A C 1
ATOM 4403 O O . ASP A 1 562 ? -19.939 -13.595 2.699 1.00 86.56 562 ASP A O 1
ATOM 4407 N N . ALA A 1 563 ? -18.913 -12.390 1.114 1.00 90.31 563 ALA A N 1
ATOM 4408 C CA . ALA A 1 563 ? -18.309 -11.429 2.035 1.00 90.31 563 ALA A CA 1
ATOM 4409 C C . ALA A 1 563 ? -19.327 -10.343 2.437 1.00 90.31 563 ALA A C 1
ATOM 4411 O O . ALA A 1 563 ? -19.443 -10.024 3.619 1.00 90.31 563 ALA A O 1
ATOM 4412 N N . VAL A 1 564 ? -20.153 -9.863 1.496 1.00 91.06 564 VAL A N 1
ATOM 4413 C CA . VAL A 1 564 ? -21.300 -8.978 1.783 1.00 91.06 564 VAL A CA 1
ATOM 4414 C C . VAL A 1 564 ? -22.254 -9.627 2.792 1.00 91.06 564 VAL A C 1
ATOM 4416 O O . VAL A 1 564 ? -22.670 -8.972 3.745 1.00 91.06 564 VAL A O 1
ATOM 4419 N N . LYS A 1 565 ? -22.563 -10.923 2.645 1.00 87.56 565 LYS A N 1
ATOM 4420 C CA . LYS A 1 565 ? -23.417 -11.661 3.593 1.00 87.56 565 LYS A CA 1
ATOM 4421 C C . LYS A 1 565 ? -22.865 -11.638 5.023 1.00 87.56 565 LYS A C 1
ATOM 4423 O O . LYS A 1 565 ? -23.614 -11.366 5.958 1.00 87.56 565 LYS A O 1
ATOM 4428 N N . GLU A 1 566 ? -21.572 -11.901 5.208 1.00 90.81 566 GLU A N 1
ATOM 4429 C CA . GLU A 1 566 ? -20.959 -11.888 6.546 1.00 90.81 566 GLU A CA 1
ATOM 4430 C C . GLU A 1 566 ? -20.792 -10.469 7.111 1.00 90.81 566 GLU A C 1
ATOM 4432 O O . GLU A 1 566 ? -20.961 -10.277 8.313 1.00 90.81 566 GLU A O 1
ATOM 4437 N N . LEU A 1 567 ? -20.569 -9.461 6.261 1.00 92.94 567 LEU A N 1
ATOM 4438 C CA . LEU A 1 567 ? -20.574 -8.053 6.671 1.00 92.94 567 LEU A CA 1
ATOM 4439 C C . LEU A 1 567 ? -21.953 -7.636 7.208 1.00 92.94 567 LEU A C 1
ATOM 4441 O O . LEU A 1 567 ? -22.050 -7.062 8.288 1.00 92.94 567 LEU A O 1
ATOM 4445 N N . LEU A 1 568 ? -23.033 -7.974 6.497 1.00 89.88 568 LEU A N 1
ATOM 4446 C CA . LEU A 1 568 ? -24.400 -7.649 6.920 1.00 89.88 568 LEU A CA 1
ATOM 4447 C C . LEU A 1 568 ? -24.807 -8.376 8.211 1.00 89.88 568 LEU A C 1
ATOM 4449 O O . LEU A 1 568 ? -25.538 -7.802 9.015 1.00 89.88 568 LEU A O 1
ATOM 4453 N N . LYS A 1 569 ? -24.324 -9.605 8.437 1.00 87.44 569 LYS A N 1
ATOM 4454 C CA . LYS A 1 569 ? -24.513 -10.339 9.703 1.00 87.44 569 LYS A CA 1
ATOM 4455 C C . LYS A 1 569 ? -23.827 -9.677 10.895 1.00 87.44 569 LYS A C 1
ATOM 4457 O O . LYS A 1 569 ? -24.386 -9.699 11.984 1.00 87.44 569 LYS A O 1
ATOM 4462 N N . ALA A 1 570 ? -22.641 -9.107 10.691 1.00 89.88 570 ALA A N 1
ATOM 4463 C CA . ALA A 1 570 ? -21.867 -8.468 11.752 1.00 89.88 570 ALA A CA 1
ATOM 4464 C C . ALA A 1 570 ? -22.384 -7.071 12.145 1.00 89.88 570 ALA A C 1
ATOM 4466 O O . ALA A 1 570 ? -22.038 -6.577 13.215 1.00 89.88 570 ALA A O 1
ATOM 4467 N N . LEU A 1 571 ? -23.184 -6.415 11.294 1.00 90.25 571 LEU A N 1
ATOM 4468 C CA . LEU A 1 571 ? -23.603 -5.025 11.498 1.00 90.25 571 LEU A CA 1
ATOM 4469 C C . LEU A 1 571 ? -24.978 -4.887 12.185 1.00 90.25 571 LEU A C 1
ATOM 4471 O O . LEU A 1 571 ? -25.931 -5.580 11.814 1.00 90.25 571 LEU A O 1
ATOM 4475 N N . PRO A 1 572 ? -25.148 -3.926 13.117 1.00 86.38 572 PRO A N 1
ATOM 4476 C CA . PRO A 1 572 ? -26.425 -3.637 13.774 1.00 86.38 572 PRO A CA 1
ATOM 4477 C C . PRO A 1 572 ? -27.366 -2.827 12.860 1.00 86.38 572 PRO A C 1
ATOM 4479 O O . PRO A 1 572 ? -27.631 -1.647 13.084 1.00 86.38 572 PRO A O 1
ATOM 4482 N N . ILE A 1 573 ? -27.865 -3.455 11.792 1.00 81.19 573 ILE A N 1
ATOM 4483 C CA . ILE A 1 573 ? -28.720 -2.806 10.784 1.00 81.19 573 ILE A CA 1
ATOM 4484 C C . ILE A 1 573 ? -30.087 -2.426 11.395 1.00 81.19 573 ILE A C 1
ATOM 4486 O O . ILE A 1 573 ? -30.829 -3.315 11.825 1.00 81.19 573 ILE A O 1
ATOM 4490 N N . PRO A 1 574 ? -30.471 -1.132 11.409 1.00 68.44 574 PRO A N 1
ATOM 4491 C CA . PRO A 1 574 ? -31.698 -0.686 12.059 1.00 68.44 574 PRO A CA 1
ATOM 4492 C C . PRO A 1 574 ? -32.960 -1.103 11.289 1.00 68.44 574 PRO A C 1
ATOM 4494 O O . PRO A 1 574 ? -33.086 -0.917 10.074 1.00 68.44 574 PRO A O 1
ATOM 4497 N N . LEU A 1 575 ? -33.946 -1.618 12.028 1.00 61.00 575 LEU A N 1
ATOM 4498 C CA . LEU A 1 575 ? -35.281 -1.903 11.506 1.00 61.00 575 LEU A CA 1
ATOM 4499 C C . LEU A 1 575 ? -36.041 -0.598 11.238 1.00 61.00 575 LEU A C 1
ATOM 4501 O O . LEU A 1 575 ? -36.019 0.328 12.042 1.00 61.00 575 LEU A O 1
ATOM 4505 N N . THR A 1 576 ? -36.785 -0.550 10.131 1.00 56.44 576 THR A N 1
ATOM 4506 C CA . THR A 1 576 ? -37.794 0.495 9.897 1.00 56.44 576 THR A CA 1
ATOM 4507 C C . THR A 1 576 ? -39.133 -0.161 9.592 1.00 56.44 576 THR A C 1
ATOM 4509 O O . THR A 1 576 ? -39.264 -0.896 8.613 1.00 56.44 576 THR A O 1
ATOM 4512 N N . SER A 1 577 ? -40.128 0.103 10.440 1.00 54.03 577 SER A N 1
ATOM 4513 C CA . SER A 1 577 ? -41.510 -0.347 10.269 1.00 54.03 577 SER A CA 1
ATOM 4514 C C . SER A 1 577 ? -42.134 0.357 9.064 1.00 54.03 577 SER A C 1
ATOM 4516 O O . SER A 1 577 ? -42.645 1.472 9.141 1.00 54.03 577 SER A O 1
ATOM 4518 N N . SER A 1 578 ? -42.052 -0.299 7.910 1.00 62.75 578 SER A N 1
ATOM 4519 C CA . SER A 1 578 ? -42.640 0.164 6.657 1.00 62.75 578 SER A CA 1
ATOM 4520 C C . SER A 1 578 ? -43.631 -0.876 6.145 1.00 62.75 578 SER A C 1
ATOM 4522 O O . SER A 1 578 ? -43.336 -2.068 6.110 1.00 62.75 578 SER A O 1
ATOM 4524 N N . SER A 1 579 ? -44.807 -0.417 5.720 1.00 71.38 579 SER A N 1
ATOM 4525 C CA . SER A 1 579 ? -45.749 -1.215 4.925 1.00 71.38 579 SER A CA 1
ATOM 4526 C C . SER A 1 579 ? -45.283 -1.371 3.471 1.00 71.38 579 SER A C 1
ATOM 4528 O O . SER A 1 579 ? -45.871 -2.139 2.712 1.00 71.38 579 SER A O 1
ATOM 4530 N N . ASP A 1 580 ? -44.205 -0.679 3.084 1.00 72.19 580 ASP A N 1
ATOM 4531 C CA . ASP A 1 580 ? -43.662 -0.664 1.728 1.00 72.19 580 ASP A CA 1
ATOM 4532 C C . ASP A 1 580 ? -43.389 -2.085 1.173 1.00 72.19 580 ASP A C 1
ATOM 4534 O O . ASP A 1 580 ? -43.858 -2.358 0.066 1.00 72.19 580 ASP A O 1
ATOM 4538 N N . PRO A 1 581 ? -42.758 -3.036 1.905 1.00 71.31 581 PRO A N 1
ATOM 4539 C CA . PRO A 1 581 ? -42.546 -4.395 1.399 1.00 71.31 581 PRO A CA 1
ATOM 4540 C C . PRO A 1 581 ? -43.843 -5.193 1.217 1.00 71.31 581 PRO A C 1
ATOM 4542 O O . PRO A 1 581 ? -43.966 -5.923 0.238 1.00 71.31 581 PRO A O 1
ATOM 4545 N N . TRP A 1 582 ? -44.836 -5.012 2.096 1.00 67.75 582 TRP A N 1
ATOM 4546 C CA . TRP A 1 582 ? -46.166 -5.618 1.937 1.00 67.75 582 TRP A CA 1
ATOM 4547 C C . TRP A 1 582 ? -46.875 -5.075 0.691 1.00 67.75 582 TRP A C 1
ATOM 4549 O O . TRP A 1 582 ? -47.392 -5.848 -0.110 1.00 67.75 582 TRP A O 1
ATOM 4559 N N . SER A 1 583 ? -46.814 -3.757 0.467 1.00 70.62 583 SER A N 1
ATOM 4560 C CA . SER A 1 583 ? -47.392 -3.106 -0.721 1.00 70.62 583 SER A CA 1
ATOM 4561 C C . SER A 1 583 ? -46.702 -3.474 -2.043 1.00 70.62 583 SER A C 1
ATOM 4563 O O . SER A 1 583 ? -47.290 -3.286 -3.106 1.00 70.62 583 SER A O 1
ATOM 4565 N N . PHE A 1 584 ? -45.467 -3.982 -1.977 1.00 73.44 584 PHE A N 1
ATOM 4566 C CA . PHE A 1 584 ? -44.715 -4.518 -3.114 1.00 73.44 584 PHE A CA 1
ATOM 4567 C C . PHE A 1 584 ? -45.015 -6.004 -3.358 1.00 73.44 584 PHE A C 1
ATOM 4569 O O . PHE A 1 584 ? -45.177 -6.412 -4.501 1.00 73.44 584 PHE A O 1
ATOM 4576 N N . ALA A 1 585 ? -45.086 -6.813 -2.297 1.00 66.00 585 ALA A N 1
ATOM 4577 C CA . ALA A 1 585 ? -45.298 -8.257 -2.404 1.00 66.00 585 ALA A CA 1
ATOM 4578 C C . ALA A 1 585 ? -46.751 -8.636 -2.741 1.00 66.00 585 ALA A C 1
ATOM 4580 O O . ALA A 1 585 ? -46.975 -9.624 -3.433 1.00 66.00 585 ALA A O 1
ATOM 4581 N N . PHE A 1 586 ? -47.726 -7.852 -2.267 1.00 63.25 586 PHE A N 1
ATOM 4582 C CA . PHE A 1 586 ? -49.163 -8.143 -2.388 1.00 63.25 586 PHE A CA 1
ATOM 4583 C C . PHE A 1 586 ? -49.958 -7.004 -3.051 1.00 63.25 586 PHE A C 1
ATOM 4585 O O . PHE A 1 586 ? -51.182 -6.964 -2.962 1.00 63.25 586 PHE A O 1
ATOM 4592 N N . GLY A 1 587 ? -49.279 -6.051 -3.697 1.00 65.38 587 GLY A N 1
ATOM 4593 C CA . GLY A 1 587 ? -49.904 -4.893 -4.335 1.00 65.38 587 GLY A CA 1
ATOM 4594 C C . GLY A 1 587 ? -49.153 -4.422 -5.581 1.00 65.38 587 GLY A C 1
ATOM 4595 O O . GLY A 1 587 ? -48.067 -4.894 -5.898 1.00 65.38 587 GLY A O 1
ATOM 4596 N N . ALA A 1 588 ? -49.725 -3.455 -6.300 1.00 66.12 588 ALA A N 1
ATOM 4597 C CA . ALA A 1 588 ? -49.211 -2.989 -7.595 1.00 66.12 588 ALA A CA 1
ATOM 4598 C C . ALA A 1 588 ? -48.015 -2.009 -7.505 1.00 66.12 588 ALA A C 1
ATOM 4600 O O . ALA A 1 588 ? -47.732 -1.263 -8.451 1.00 66.12 588 ALA A O 1
ATOM 4601 N N . ARG A 1 589 ? -47.322 -1.927 -6.361 1.00 65.88 589 ARG A N 1
ATOM 4602 C CA . ARG A 1 589 ? -46.316 -0.883 -6.130 1.00 65.88 589 ARG A CA 1
ATOM 4603 C C . ARG A 1 589 ? -44.974 -1.259 -6.760 1.00 65.88 589 ARG A C 1
ATOM 4605 O O . ARG A 1 589 ? -44.416 -2.316 -6.496 1.00 65.88 589 ARG A O 1
ATOM 4612 N N . ARG A 1 590 ? -44.428 -0.371 -7.597 1.00 69.94 590 ARG A N 1
ATOM 4613 C CA . ARG A 1 590 ? -43.198 -0.627 -8.372 1.00 69.94 590 ARG A CA 1
ATOM 4614 C C . ARG A 1 590 ? -41.948 -0.741 -7.485 1.00 69.94 590 ARG A C 1
ATOM 4616 O O . ARG A 1 590 ? -41.826 -0.048 -6.472 1.00 69.94 590 ARG A O 1
ATOM 4623 N N . LEU A 1 591 ? -40.977 -1.543 -7.939 1.00 69.50 591 LEU A N 1
ATOM 4624 C CA . LEU A 1 591 ? -39.681 -1.766 -7.277 1.00 69.50 591 LEU A CA 1
ATOM 4625 C C . LEU A 1 591 ? -38.945 -0.457 -6.950 1.00 69.50 591 LEU A C 1
ATOM 4627 O O . LEU A 1 591 ? -38.410 -0.319 -5.852 1.00 69.50 591 LEU A O 1
ATOM 4631 N N . SER A 1 592 ? -38.959 0.518 -7.864 1.00 75.31 592 SER A N 1
ATOM 4632 C CA . SER A 1 592 ? -38.326 1.835 -7.687 1.00 75.31 592 SER A CA 1
ATOM 4633 C C . SER A 1 592 ? -38.776 2.548 -6.409 1.00 75.31 592 SER A C 1
ATOM 4635 O O . SER A 1 592 ? -37.947 3.107 -5.698 1.00 75.31 592 SER A O 1
ATOM 4637 N N . HIS A 1 593 ? -40.068 2.477 -6.076 1.00 76.12 593 HIS A N 1
ATOM 4638 C CA . HIS A 1 593 ? -40.648 3.145 -4.906 1.00 76.12 593 HIS A CA 1
ATOM 4639 C C . HIS A 1 593 ? -40.420 2.377 -3.595 1.00 76.12 593 HIS A C 1
ATOM 4641 O O . HIS A 1 593 ? -40.541 2.958 -2.521 1.00 76.12 593 HIS A O 1
ATOM 4647 N N . CYS A 1 594 ? -40.079 1.087 -3.672 1.00 75.69 594 CYS A N 1
ATOM 4648 C CA . CYS A 1 594 ? -39.915 0.210 -2.506 1.00 75.69 594 CYS A CA 1
ATOM 4649 C C . CYS A 1 594 ? -38.446 -0.174 -2.239 1.00 75.69 594 CYS A C 1
ATOM 4651 O O . CYS A 1 594 ? -38.147 -0.768 -1.204 1.00 75.69 594 CYS A O 1
ATOM 4653 N N . LYS A 1 595 ? -37.519 0.181 -3.144 1.00 78.12 595 LYS A N 1
ATOM 4654 C CA . LYS A 1 595 ? -36.101 -0.229 -3.167 1.00 78.12 595 LYS A CA 1
ATOM 4655 C C . LYS A 1 595 ? -35.402 -0.094 -1.807 1.00 78.12 595 LYS A C 1
ATOM 4657 O O . LYS A 1 595 ? -34.788 -1.049 -1.345 1.00 78.12 595 LYS A O 1
ATOM 4662 N N . ALA A 1 596 ? -35.540 1.049 -1.130 1.00 80.38 596 ALA A N 1
ATOM 4663 C CA . ALA A 1 596 ? -34.907 1.293 0.171 1.00 80.38 596 ALA A CA 1
ATOM 4664 C C . ALA A 1 596 ? -35.463 0.402 1.303 1.00 80.38 596 ALA A C 1
ATOM 4666 O O . ALA A 1 596 ? -34.699 -0.102 2.126 1.00 80.38 596 ALA A O 1
ATOM 4667 N N . ALA A 1 597 ? -36.779 0.167 1.334 1.00 78.88 597 ALA A N 1
ATOM 4668 C CA . ALA A 1 597 ? -37.409 -0.712 2.319 1.00 78.88 597 ALA A CA 1
ATOM 4669 C C . ALA A 1 597 ? -37.064 -2.188 2.058 1.00 78.88 597 ALA A C 1
ATOM 4671 O O . ALA A 1 597 ? -36.699 -2.918 2.980 1.00 78.88 597 ALA A O 1
ATOM 4672 N N . LEU A 1 598 ? -37.093 -2.603 0.787 1.00 76.25 598 LEU A N 1
ATOM 4673 C CA . LEU A 1 598 ? -36.717 -3.951 0.359 1.00 76.25 598 LEU A CA 1
ATOM 4674 C C . LEU A 1 598 ? -35.248 -4.260 0.667 1.00 76.25 598 LEU A C 1
ATOM 4676 O O . LEU A 1 598 ? -34.956 -5.355 1.128 1.00 76.25 598 LEU A O 1
ATOM 4680 N N . ARG A 1 599 ? -34.328 -3.298 0.512 1.00 83.00 599 ARG A N 1
ATOM 4681 C CA . ARG A 1 599 ? -32.921 -3.454 0.924 1.00 83.00 599 ARG A CA 1
ATOM 4682 C C . ARG A 1 599 ? -32.757 -3.803 2.396 1.00 83.00 599 ARG A C 1
ATOM 4684 O O . ARG A 1 599 ? -32.038 -4.743 2.722 1.00 83.00 599 ARG A O 1
ATOM 4691 N N . ARG A 1 600 ? -33.439 -3.066 3.276 1.00 80.06 600 ARG A N 1
ATOM 4692 C CA . ARG A 1 600 ? -33.398 -3.310 4.726 1.00 80.06 600 ARG A CA 1
ATOM 4693 C C . ARG A 1 600 ? -34.019 -4.658 5.078 1.00 80.06 600 ARG A C 1
ATOM 4695 O O . ARG A 1 600 ? -33.452 -5.384 5.888 1.00 80.06 600 ARG A O 1
ATOM 4702 N N . LEU A 1 601 ? -35.124 -5.024 4.422 1.00 77.88 601 LEU A N 1
ATOM 4703 C CA . LEU A 1 601 ? -35.745 -6.340 4.579 1.00 77.88 601 LEU A CA 1
ATOM 4704 C C . LEU A 1 601 ? -34.812 -7.475 4.127 1.00 77.88 601 LEU A C 1
ATOM 4706 O O . LEU A 1 601 ? -34.647 -8.439 4.864 1.00 77.88 601 LEU A O 1
ATOM 4710 N N . VAL A 1 602 ? -34.172 -7.349 2.960 1.00 78.25 602 VAL A N 1
ATOM 4711 C CA . VAL A 1 602 ? -33.212 -8.334 2.431 1.00 78.25 602 VAL A CA 1
ATOM 4712 C C . VAL A 1 602 ? -32.011 -8.479 3.356 1.00 78.25 602 VAL A C 1
ATOM 4714 O O . VAL A 1 602 ? -31.666 -9.596 3.728 1.00 78.25 602 VAL A O 1
ATOM 4717 N N . ALA A 1 603 ? -31.404 -7.370 3.783 1.00 81.25 603 ALA A N 1
ATOM 4718 C CA . ALA A 1 603 ? -30.294 -7.412 4.724 1.00 81.25 603 ALA A CA 1
ATOM 4719 C C . ALA A 1 603 ? -30.698 -8.092 6.041 1.00 81.25 603 ALA A C 1
ATOM 4721 O O . ALA A 1 603 ? -29.985 -8.975 6.510 1.00 81.25 603 ALA A O 1
ATOM 4722 N N . ARG A 1 604 ? -31.879 -7.773 6.593 1.00 76.94 604 ARG A N 1
ATOM 4723 C CA . ARG A 1 604 ? -32.387 -8.438 7.800 1.00 76.94 604 ARG A CA 1
ATOM 4724 C C . ARG A 1 604 ? -32.689 -9.921 7.580 1.00 76.94 604 ARG A C 1
ATOM 4726 O O . ARG A 1 604 ? -32.406 -10.724 8.460 1.00 76.94 604 ARG A O 1
ATOM 4733 N N . ALA A 1 605 ? -33.224 -10.302 6.423 1.00 74.12 605 ALA A N 1
ATOM 4734 C CA . ALA A 1 605 ? -33.442 -11.704 6.086 1.00 74.12 605 ALA A CA 1
ATOM 4735 C C . ALA A 1 605 ? -32.107 -12.470 6.084 1.00 74.12 605 ALA A C 1
ATOM 4737 O O . ALA A 1 605 ? -32.008 -13.514 6.721 1.00 74.12 605 ALA A O 1
ATOM 4738 N N . LEU A 1 606 ? -31.063 -11.913 5.461 1.00 73.56 606 LEU A N 1
ATOM 4739 C CA . LEU A 1 606 ? -29.714 -12.496 5.411 1.00 73.56 606 LEU A CA 1
ATOM 4740 C C . LEU A 1 606 ? -29.011 -12.567 6.784 1.00 73.56 606 LEU A C 1
ATOM 4742 O O . LEU A 1 606 ? -28.111 -13.390 6.960 1.00 73.56 606 LEU A O 1
ATOM 4746 N N . GLN A 1 607 ? -29.427 -11.745 7.757 1.00 75.62 607 GLN A N 1
ATOM 4747 C CA . GLN A 1 607 ? -29.016 -11.864 9.165 1.00 75.62 607 GLN A CA 1
ATOM 4748 C C . GLN A 1 607 ? -29.708 -13.022 9.901 1.00 75.62 607 GLN A C 1
ATOM 4750 O O . GLN A 1 607 ? -29.157 -13.548 10.863 1.00 75.62 607 GLN A O 1
ATOM 4755 N N . CYS A 1 608 ? -30.921 -13.407 9.499 1.00 68.06 608 CYS A N 1
ATOM 4756 C CA . CYS A 1 608 ? -31.683 -14.467 10.152 1.00 68.06 608 CYS A CA 1
ATOM 4757 C C . CYS A 1 608 ? -31.404 -15.832 9.505 1.00 68.06 608 CYS A C 1
ATOM 4759 O O . CYS A 1 608 ? -31.643 -16.011 8.312 1.00 68.06 608 CYS A O 1
ATOM 4761 N N . ASP A 1 609 ? -31.038 -16.843 10.303 1.00 57.16 609 ASP A N 1
ATOM 4762 C CA . ASP A 1 609 ? -30.747 -18.209 9.818 1.00 57.16 609 ASP A CA 1
ATOM 4763 C C . ASP A 1 609 ? -31.891 -18.875 9.029 1.00 57.16 609 ASP A C 1
ATOM 4765 O O . ASP A 1 609 ? -31.652 -19.816 8.271 1.00 57.16 609 ASP A O 1
ATOM 4769 N N . ARG A 1 610 ? -33.125 -18.355 9.120 1.00 48.41 610 ARG A N 1
ATOM 4770 C CA . ARG A 1 610 ? -34.257 -18.771 8.271 1.00 48.41 610 ARG A CA 1
ATOM 4771 C C . ARG A 1 610 ? -33.982 -18.610 6.766 1.00 48.41 610 ARG A C 1
ATOM 4773 O O . ARG A 1 610 ? -34.584 -19.331 5.978 1.00 48.41 610 ARG A O 1
ATOM 4780 N N . THR A 1 611 ? -33.043 -17.756 6.342 1.00 49.88 611 THR A N 1
ATOM 4781 C CA . THR A 1 611 ? -32.632 -17.679 4.924 1.00 49.88 611 THR A CA 1
ATOM 4782 C C . THR A 1 611 ? -31.818 -18.873 4.426 1.00 49.88 611 THR A C 1
ATOM 4784 O O . THR A 1 611 ? -31.644 -18.993 3.217 1.00 49.88 611 THR A O 1
ATOM 4787 N N . ARG A 1 612 ? -31.421 -19.827 5.286 1.00 49.44 612 ARG A N 1
ATOM 4788 C CA . ARG A 1 612 ? -30.897 -21.138 4.841 1.00 49.44 612 ARG A CA 1
ATOM 4789 C C . ARG A 1 612 ? -31.876 -21.929 3.956 1.00 49.44 612 ARG A C 1
ATOM 4791 O O . ARG A 1 612 ? -31.451 -22.885 3.320 1.00 49.44 612 ARG A O 1
ATOM 4798 N N . GLN A 1 613 ? -33.157 -21.552 3.920 1.00 51.75 613 GLN A N 1
ATOM 4799 C CA . GLN A 1 613 ? -34.179 -22.172 3.068 1.00 51.75 613 GLN A CA 1
ATOM 4800 C C . GLN A 1 613 ? -34.291 -21.552 1.661 1.00 51.75 613 GLN A C 1
ATOM 4802 O O . GLN A 1 613 ? -35.001 -22.106 0.826 1.00 51.75 613 GLN A O 1
ATOM 4807 N N . LEU A 1 614 ? -33.612 -20.433 1.366 1.00 59.12 614 LEU A N 1
ATOM 4808 C CA . LEU A 1 614 ? -33.630 -19.845 0.021 1.00 59.12 614 LEU A CA 1
ATOM 4809 C C . LEU A 1 614 ? -32.681 -20.603 -0.927 1.00 59.12 614 LEU A C 1
ATOM 4811 O O . LEU A 1 614 ? -31.513 -20.808 -0.584 1.00 59.12 614 LEU A O 1
ATOM 4815 N N . PRO A 1 615 ? -33.115 -20.959 -2.151 1.00 66.88 615 PRO A N 1
ATOM 4816 C CA . PRO A 1 615 ? -32.219 -21.459 -3.185 1.00 66.88 615 PRO A CA 1
ATOM 4817 C C . PRO A 1 615 ? -31.083 -20.469 -3.478 1.00 66.88 615 PRO A C 1
ATOM 4819 O O . PRO A 1 615 ? -31.315 -19.272 -3.653 1.00 66.88 615 PRO A O 1
ATOM 4822 N N . SER A 1 616 ? -29.856 -20.975 -3.641 1.00 70.06 616 SER A N 1
ATOM 4823 C CA . SER A 1 616 ? -28.642 -20.165 -3.884 1.00 70.06 616 SER A CA 1
ATOM 4824 C C . SER A 1 616 ? -28.798 -19.101 -4.991 1.00 70.06 616 SER A C 1
ATOM 4826 O O . SER A 1 616 ? -28.262 -17.998 -4.882 1.00 70.06 616 SER A O 1
ATOM 4828 N N . LYS A 1 617 ? -29.580 -19.391 -6.041 1.00 66.94 617 LYS A N 1
ATOM 4829 C CA . LYS A 1 617 ? -29.862 -18.455 -7.146 1.00 66.94 617 LYS A CA 1
ATOM 4830 C C . LYS A 1 617 ? -30.683 -17.235 -6.711 1.00 66.94 617 LYS A C 1
ATOM 4832 O O . LYS A 1 617 ? -30.435 -16.136 -7.202 1.00 66.94 617 LYS A O 1
ATOM 4837 N N . GLU A 1 618 ? -31.646 -17.419 -5.812 1.00 71.00 618 GLU A N 1
ATOM 4838 C CA . GLU A 1 618 ? -32.506 -16.346 -5.302 1.00 71.00 618 GLU A CA 1
ATOM 4839 C C . GLU A 1 618 ? -31.727 -15.458 -4.336 1.00 71.00 618 GLU A C 1
ATOM 4841 O O . GLU A 1 618 ? -31.723 -14.238 -4.493 1.00 71.00 618 GLU A O 1
ATOM 4846 N N . GLU A 1 619 ? -30.961 -16.062 -3.424 1.00 71.31 619 GLU A N 1
ATOM 4847 C CA . GLU A 1 619 ? -30.028 -15.337 -2.558 1.00 71.31 619 GLU A CA 1
ATOM 4848 C C . GLU A 1 619 ? -29.048 -14.475 -3.377 1.00 71.31 619 GLU A C 1
ATOM 4850 O O . GLU A 1 619 ? -28.886 -13.281 -3.111 1.00 71.31 619 GLU A O 1
ATOM 4855 N N . GLN A 1 620 ? -28.450 -15.034 -4.435 1.00 72.25 620 GLN A N 1
ATOM 4856 C CA . GLN A 1 620 ? -27.571 -14.270 -5.319 1.00 72.25 620 GLN A CA 1
ATOM 4857 C C . GLN A 1 620 ? -28.277 -13.095 -6.012 1.00 72.25 620 GLN A C 1
ATOM 4859 O O . GLN A 1 620 ? -27.622 -12.082 -6.269 1.00 72.25 620 GLN A O 1
ATOM 4864 N N . LEU A 1 621 ? -29.570 -13.204 -6.326 1.00 72.25 621 LEU A N 1
ATOM 4865 C CA . LEU A 1 621 ? -30.351 -12.130 -6.944 1.00 72.25 621 LEU A CA 1
ATOM 4866 C C . LEU A 1 621 ? -30.699 -11.027 -5.930 1.00 72.25 621 LEU A C 1
ATOM 4868 O O . LEU A 1 621 ? -30.583 -9.843 -6.251 1.00 72.25 621 LEU A O 1
ATOM 4872 N N . LEU A 1 622 ? -31.024 -11.398 -4.689 1.00 75.50 622 LEU A N 1
ATOM 4873 C CA . LEU A 1 622 ? -31.238 -10.455 -3.587 1.00 75.50 622 LEU A CA 1
ATOM 4874 C C . LEU A 1 622 ? -29.957 -9.679 -3.231 1.00 75.50 622 LEU A C 1
ATOM 4876 O O . LEU A 1 622 ? -30.005 -8.463 -3.049 1.00 75.50 622 LEU A O 1
ATOM 4880 N N . LEU A 1 623 ? -28.795 -10.338 -3.221 1.00 77.69 623 LEU A N 1
ATOM 4881 C CA . LEU A 1 623 ? -27.498 -9.672 -3.034 1.00 77.69 623 LEU A CA 1
ATOM 4882 C C . LEU A 1 623 ? -27.174 -8.703 -4.188 1.00 77.69 623 LEU A C 1
ATOM 4884 O O . LEU A 1 623 ? -26.653 -7.614 -3.953 1.00 77.69 623 LEU A O 1
ATOM 4888 N N . SER A 1 624 ? -27.559 -9.032 -5.427 1.00 75.81 624 SER A N 1
ATOM 4889 C CA . SER A 1 624 ? -27.447 -8.105 -6.565 1.00 75.81 624 SER A CA 1
ATOM 4890 C C . SER A 1 624 ? -28.354 -6.866 -6.433 1.00 75.81 624 SER A C 1
ATOM 4892 O O . SER A 1 624 ? -27.949 -5.790 -6.866 1.00 75.81 624 SER A O 1
ATOM 4894 N N . LEU A 1 625 ? -29.526 -6.968 -5.787 1.00 75.81 625 LEU A N 1
ATOM 4895 C CA . LEU A 1 625 ? -30.393 -5.814 -5.478 1.00 75.81 625 LEU A CA 1
ATOM 4896 C C . LEU A 1 625 ? -29.759 -4.862 -4.443 1.00 75.81 625 LEU A C 1
ATOM 4898 O O . LEU A 1 625 ? -29.933 -3.637 -4.525 1.00 75.81 625 LEU A O 1
ATOM 4902 N N . LEU A 1 626 ? -29.008 -5.404 -3.477 1.00 79.75 626 LEU A N 1
ATOM 4903 C CA . LEU A 1 626 ? -28.215 -4.585 -2.556 1.00 79.75 626 LEU A CA 1
ATOM 4904 C C . LEU A 1 626 ? -27.118 -3.820 -3.314 1.00 79.75 626 LEU A C 1
ATOM 4906 O O . LEU A 1 626 ? -26.995 -2.618 -3.108 1.00 79.75 626 LEU A O 1
ATOM 4910 N N . GLN A 1 627 ? -26.409 -4.488 -4.233 1.00 82.88 627 GLN A N 1
ATOM 4911 C CA . GLN A 1 627 ? -25.236 -3.944 -4.938 1.00 82.88 627 GLN A CA 1
ATOM 4912 C C . GLN A 1 627 ? -25.512 -3.080 -6.189 1.00 82.88 627 GLN A C 1
ATOM 4914 O O . GLN A 1 627 ? -24.579 -2.726 -6.898 1.00 82.88 627 GLN A O 1
ATOM 4919 N N . GLU A 1 628 ? -26.773 -2.810 -6.547 1.00 77.06 628 GLU A N 1
ATOM 4920 C CA . GLU A 1 628 ? -27.163 -2.111 -7.803 1.00 77.06 628 GLU A CA 1
ATOM 4921 C C . GLU A 1 628 ? -26.625 -2.701 -9.108 1.00 77.06 628 GLU A C 1
ATOM 4923 O O . GLU A 1 628 ? -26.761 -2.099 -10.174 1.00 77.06 628 GLU A O 1
ATOM 4928 N N . LYS A 1 629 ? -26.106 -3.930 -9.062 1.00 68.69 629 LYS A N 1
ATOM 4929 C CA . LYS A 1 629 ? -25.673 -4.642 -10.259 1.00 68.69 629 LYS A CA 1
ATOM 4930 C C . LYS A 1 629 ? -26.876 -4.794 -11.197 1.00 68.69 629 LYS A C 1
ATOM 4932 O O . LYS A 1 629 ? -27.906 -5.318 -10.756 1.00 68.69 629 LYS A O 1
ATOM 4937 N N . PRO A 1 630 ? -26.773 -4.369 -12.473 1.00 58.50 630 PRO A N 1
ATOM 4938 C CA . PRO A 1 630 ? -27.867 -4.511 -13.419 1.00 58.50 630 PRO A CA 1
ATOM 4939 C C . PRO A 1 630 ? -28.272 -5.981 -13.479 1.00 58.50 630 PRO A C 1
ATOM 4941 O O . PRO A 1 630 ? -27.429 -6.863 -13.664 1.00 58.50 630 PRO A O 1
ATOM 4944 N N . LEU A 1 631 ? -29.566 -6.249 -13.287 1.00 55.72 631 LEU A N 1
ATOM 4945 C CA . LEU A 1 631 ? -30.127 -7.589 -13.408 1.00 55.72 631 LEU A CA 1
ATOM 4946 C C . LEU A 1 631 ? -30.010 -8.006 -14.873 1.00 55.72 631 LEU A C 1
ATOM 4948 O O . LEU A 1 631 ? -30.879 -7.692 -15.683 1.00 55.72 631 LEU A O 1
ATOM 4952 N N . ILE A 1 632 ? -28.893 -8.664 -15.202 1.00 48.62 632 ILE A N 1
ATOM 4953 C CA . ILE A 1 632 ? -28.552 -9.092 -16.559 1.00 48.62 632 ILE A CA 1
ATOM 4954 C C . ILE A 1 632 ? -29.769 -9.804 -17.143 1.00 48.62 632 ILE A C 1
ATOM 4956 O O . ILE A 1 632 ? -30.376 -10.646 -16.480 1.00 48.62 632 ILE A O 1
ATOM 4960 N N . GLU A 1 633 ? -30.111 -9.506 -18.393 1.00 38.41 633 GLU A N 1
ATOM 4961 C CA . GLU A 1 633 ? -31.298 -10.052 -19.059 1.00 38.41 633 GLU A CA 1
ATOM 4962 C C . GLU A 1 633 ? -31.366 -11.592 -18.978 1.00 38.41 633 GLU A C 1
ATOM 4964 O O . GLU A 1 633 ? -32.434 -12.183 -18.852 1.00 38.41 633 GLU A O 1
ATOM 4969 N N . ASN A 1 634 ? -30.205 -12.250 -18.927 1.00 38.91 634 ASN A N 1
ATOM 4970 C CA . ASN A 1 634 ? -30.048 -13.689 -18.722 1.00 38.91 634 ASN A CA 1
ATOM 4971 C C . ASN A 1 634 ? -30.530 -14.191 -17.339 1.00 38.91 634 ASN A C 1
ATOM 4973 O O . ASN A 1 634 ? -30.994 -15.323 -17.227 1.00 38.91 634 ASN A O 1
ATOM 4977 N N . HIS A 1 635 ? -30.444 -13.383 -16.276 1.00 44.16 635 HIS A N 1
ATOM 4978 C CA . HIS A 1 635 ? -31.046 -13.687 -14.970 1.00 44.16 635 HIS A CA 1
ATOM 4979 C C . HIS A 1 635 ? -32.568 -13.516 -15.009 1.00 44.16 635 HIS A C 1
ATOM 4981 O O . HIS A 1 635 ? -33.273 -14.360 -14.469 1.00 44.16 635 HIS A O 1
ATOM 4987 N N . LEU A 1 636 ? -33.086 -12.505 -15.714 1.00 43.28 636 LEU A N 1
ATOM 4988 C CA . LEU A 1 636 ? -34.531 -12.311 -15.896 1.00 43.28 636 LEU A CA 1
ATOM 4989 C C . LEU A 1 636 ? -35.158 -13.403 -16.784 1.00 43.28 636 LEU A C 1
ATOM 4991 O O . LEU A 1 636 ? -36.213 -13.936 -16.447 1.00 43.28 636 LEU A O 1
ATOM 4995 N N . ARG A 1 637 ? -34.480 -13.820 -17.863 1.00 39.62 637 ARG A N 1
ATOM 4996 C CA . ARG A 1 637 ? -34.875 -14.974 -18.695 1.00 39.62 637 ARG A CA 1
ATOM 4997 C C . ARG A 1 637 ? -34.851 -16.286 -17.894 1.00 39.62 637 ARG A C 1
ATOM 4999 O O . ARG A 1 637 ? -35.783 -17.076 -18.004 1.00 39.62 637 ARG A O 1
ATOM 5006 N N . LYS A 1 638 ? -33.852 -16.499 -17.025 1.00 39.81 638 LYS A N 1
ATOM 5007 C CA . LYS A 1 638 ? -33.792 -17.677 -16.132 1.00 39.81 638 LYS A CA 1
ATOM 5008 C C . LYS A 1 638 ? -34.799 -17.621 -14.972 1.00 39.81 638 LYS A C 1
ATOM 5010 O O . LYS A 1 638 ? -35.297 -18.667 -14.575 1.00 39.81 638 LYS A O 1
ATOM 5015 N N . ALA A 1 639 ? -35.157 -16.437 -14.475 1.00 38.88 639 ALA A N 1
ATOM 5016 C CA . ALA A 1 639 ? -36.247 -16.265 -13.512 1.00 38.88 639 ALA A CA 1
ATOM 5017 C C . ALA A 1 639 ? -37.616 -16.561 -14.150 1.00 38.88 639 ALA A C 1
ATOM 5019 O O . ALA A 1 639 ? -38.430 -17.247 -13.539 1.00 38.88 639 ALA A O 1
ATOM 5020 N N . ARG A 1 640 ? -37.832 -16.163 -15.416 1.00 37.59 640 ARG A N 1
ATOM 5021 C CA . ARG A 1 640 ? -39.011 -16.579 -16.201 1.00 37.59 640 ARG A CA 1
ATOM 5022 C C . ARG A 1 640 ? -39.106 -18.103 -16.372 1.00 37.59 640 ARG A C 1
ATOM 5024 O O . ARG A 1 640 ? -40.204 -18.649 -16.309 1.00 37.59 640 ARG A O 1
ATOM 5031 N N . ALA A 1 641 ? -37.974 -18.795 -16.515 1.00 36.06 641 ALA A N 1
ATOM 5032 C CA . ALA A 1 641 ? -37.934 -20.261 -16.539 1.00 36.06 641 ALA A CA 1
ATOM 5033 C C . ALA A 1 641 ? -38.217 -20.909 -15.164 1.00 36.06 641 ALA A C 1
ATOM 5035 O O . ALA A 1 641 ? -38.793 -21.990 -15.111 1.00 36.06 641 ALA A O 1
ATOM 5036 N N . LEU A 1 642 ? -37.902 -20.247 -14.044 1.00 37.62 642 LEU A N 1
ATOM 5037 C CA . LEU A 1 642 ? -38.284 -20.718 -12.701 1.00 37.62 642 LEU A CA 1
ATOM 5038 C C . LEU A 1 642 ? -39.787 -20.547 -12.432 1.00 37.62 642 LEU A C 1
ATOM 5040 O O . LEU A 1 642 ? -40.408 -21.426 -11.841 1.00 37.62 642 LEU A O 1
ATOM 5044 N N . THR A 1 643 ? -40.406 -19.477 -12.940 1.00 36.47 643 THR A N 1
ATOM 5045 C CA . THR A 1 643 ? -41.863 -19.278 -12.828 1.00 36.47 643 THR A CA 1
ATOM 5046 C C . THR A 1 643 ? -42.705 -20.270 -13.638 1.00 36.47 643 THR A C 1
ATOM 5048 O O . THR A 1 643 ? -43.900 -20.371 -13.387 1.00 36.47 643 THR A O 1
ATOM 5051 N N . SER A 1 644 ? -42.107 -21.039 -14.557 1.00 34.50 644 SER A N 1
ATOM 5052 C CA . SER A 1 644 ? -42.808 -22.092 -15.315 1.00 34.50 644 SER A CA 1
ATOM 5053 C C . SER A 1 644 ? -43.026 -23.407 -14.544 1.00 34.50 644 SER A C 1
ATOM 5055 O O . SER A 1 644 ? -43.741 -24.280 -15.025 1.00 34.50 644 SER A O 1
ATOM 5057 N N . HIS A 1 645 ? -42.469 -23.533 -13.331 1.00 34.75 645 HIS A N 1
ATOM 5058 C CA . HIS A 1 645 ? -42.630 -24.706 -12.456 1.00 34.75 645 HIS A CA 1
ATOM 5059 C C . HIS A 1 645 ? -43.423 -24.424 -11.163 1.00 34.75 645 HIS A C 1
ATOM 5061 O O . HIS A 1 645 ? -43.487 -25.277 -10.279 1.00 34.75 645 HIS A O 1
ATOM 5067 N N . LEU A 1 646 ? -44.052 -23.250 -11.039 1.00 27.62 646 LEU A N 1
ATOM 5068 C CA . LEU A 1 646 ? -45.001 -22.959 -9.958 1.00 27.62 646 LEU A CA 1
ATOM 5069 C C . LEU A 1 646 ? -46.403 -23.487 -10.332 1.00 27.62 646 LEU A C 1
ATOM 5071 O O . LEU A 1 646 ? -46.904 -23.119 -11.397 1.00 27.62 646 LEU A O 1
ATOM 5075 N N . PRO A 1 647 ? -47.070 -24.309 -9.494 1.00 27.39 647 PRO A N 1
ATOM 5076 C CA . PRO A 1 647 ? -48.373 -24.880 -9.837 1.00 27.39 647 PRO A CA 1
ATOM 5077 C C . PRO A 1 647 ? -49.460 -23.806 -9.980 1.00 27.39 647 PRO A C 1
ATOM 5079 O O . PRO A 1 647 ? -49.797 -23.137 -9.001 1.00 27.39 647 PRO A O 1
ATOM 5082 N N . THR A 1 648 ? -49.983 -23.650 -11.204 1.00 30.56 648 THR A N 1
ATOM 5083 C CA . THR A 1 648 ? -51.397 -23.371 -11.570 1.00 30.56 648 THR A CA 1
ATOM 5084 C C . THR A 1 648 ? -52.236 -22.389 -10.726 1.00 30.56 648 THR A C 1
ATOM 5086 O O . THR A 1 648 ? -53.458 -22.412 -10.782 1.00 30.56 648 THR A O 1
ATOM 5089 N N . THR A 1 649 ? -51.616 -21.446 -10.016 1.00 28.59 649 THR A N 1
ATOM 5090 C CA . THR A 1 649 ? -52.301 -20.396 -9.230 1.00 28.59 649 THR A CA 1
ATOM 5091 C C . THR A 1 649 ? -52.070 -18.998 -9.804 1.00 28.59 649 THR A C 1
ATOM 5093 O O . THR A 1 649 ? -52.985 -18.180 -9.825 1.00 28.59 649 THR A O 1
ATOM 5096 N N . LEU A 1 650 ? -50.900 -18.741 -10.402 1.00 27.42 650 LEU A N 1
ATOM 5097 C CA . LEU A 1 650 ? -50.634 -17.506 -11.157 1.00 27.42 650 LEU A CA 1
ATOM 5098 C C . LEU A 1 650 ? -51.312 -17.469 -12.539 1.00 27.42 650 LEU A C 1
ATOM 5100 O O . LEU A 1 650 ? -51.442 -16.397 -13.127 1.00 27.42 650 LEU A O 1
ATOM 5104 N N . SER A 1 651 ? -51.818 -18.607 -13.029 1.00 27.44 651 SER A N 1
ATOM 5105 C CA . SER A 1 651 ? -52.623 -18.653 -14.256 1.00 27.44 651 SER A CA 1
ATOM 5106 C C . SER A 1 651 ? -53.961 -17.914 -14.115 1.00 27.44 651 SER A C 1
ATOM 5108 O O . SER A 1 651 ? -54.468 -17.405 -15.110 1.00 27.44 651 SER A O 1
ATOM 5110 N N . CYS A 1 652 ? -54.508 -17.803 -12.899 1.00 27.27 652 CYS A N 1
ATOM 5111 C CA . CYS A 1 652 ? -55.783 -17.125 -12.648 1.00 27.27 652 CYS A CA 1
ATOM 5112 C C . CYS A 1 652 ? -55.661 -15.592 -12.573 1.00 27.27 652 CYS A C 1
ATOM 5114 O O . CYS A 1 652 ? -56.642 -14.896 -12.803 1.00 27.27 652 CYS A O 1
ATOM 5116 N N . MET A 1 653 ? -54.471 -15.037 -12.296 1.00 26.59 653 MET A N 1
ATOM 5117 C CA . MET A 1 653 ? -54.273 -13.576 -12.250 1.00 26.59 653 MET A CA 1
ATOM 5118 C C . MET A 1 653 ? -54.012 -12.939 -13.622 1.00 26.59 653 MET A C 1
ATOM 5120 O O . MET A 1 653 ? -54.141 -11.726 -13.760 1.00 26.59 653 MET A O 1
ATOM 5124 N N . ASN A 1 654 ? -53.701 -13.735 -14.649 1.00 25.41 654 ASN A N 1
ATOM 5125 C CA . ASN A 1 654 ? -53.480 -13.241 -16.013 1.00 25.41 654 ASN A CA 1
ATOM 5126 C C . ASN A 1 654 ? -54.763 -13.195 -16.872 1.00 25.41 654 ASN A C 1
ATOM 5128 O O . ASN A 1 654 ? -54.684 -12.910 -18.065 1.00 25.41 654 ASN A O 1
ATOM 5132 N N . LEU A 1 655 ? -55.937 -13.465 -16.281 1.00 25.56 655 LEU A N 1
ATOM 5133 C CA . LEU A 1 655 ? -57.233 -13.518 -16.975 1.00 25.56 655 LEU A CA 1
ATOM 5134 C C . LEU A 1 655 ? -58.200 -12.365 -16.643 1.00 25.56 655 LEU A C 1
ATOM 5136 O O . LEU A 1 655 ? -59.268 -12.291 -17.240 1.00 25.56 655 LEU A O 1
ATOM 5140 N N . SER A 1 656 ? -57.812 -11.411 -15.790 1.00 26.62 656 SER A N 1
ATOM 5141 C CA . SER A 1 656 ? -58.666 -10.272 -15.390 1.00 26.62 656 SER A CA 1
ATOM 5142 C C . SER A 1 656 ? -58.302 -8.943 -16.071 1.00 26.62 656 SER A C 1
ATOM 5144 O O . SER A 1 656 ? -58.408 -7.880 -15.463 1.00 26.62 656 SER A O 1
ATOM 5146 N N . LEU A 1 657 ? -57.865 -8.987 -17.337 1.00 27.80 657 LEU A N 1
ATOM 5147 C CA . LEU A 1 657 ? -57.664 -7.793 -18.183 1.00 27.80 657 LEU A CA 1
ATOM 5148 C C . LEU A 1 657 ? -58.759 -7.588 -19.248 1.00 27.80 657 LEU A C 1
ATOM 5150 O O . LEU A 1 657 ? -58.676 -6.650 -20.040 1.00 27.80 657 LEU A O 1
ATOM 5154 N N . ARG A 1 658 ? -59.799 -8.431 -19.260 1.00 25.25 658 ARG A N 1
ATOM 5155 C CA . ARG A 1 658 ? -61.065 -8.205 -19.978 1.00 25.25 658 ARG A CA 1
ATOM 5156 C C . ARG A 1 658 ? -62.233 -8.616 -19.078 1.00 25.25 658 ARG A C 1
ATOM 5158 O O . ARG A 1 658 ? -62.042 -9.397 -18.153 1.00 25.25 658 ARG A O 1
ATOM 5165 N N . HIS A 1 659 ? -63.394 -8.004 -19.305 1.00 30.78 659 HIS A N 1
ATOM 5166 C CA . HIS A 1 659 ? -64.570 -8.026 -18.427 1.00 30.78 659 HIS A CA 1
ATOM 5167 C C . HIS A 1 659 ? -64.925 -9.400 -17.831 1.00 30.78 659 HIS A C 1
ATOM 5169 O O . HIS A 1 659 ? -65.042 -10.368 -18.573 1.00 30.78 659 HIS A O 1
ATOM 5175 N N . CYS A 1 660 ? -65.234 -9.433 -16.529 1.00 24.38 660 CYS A N 1
ATOM 5176 C CA . CYS A 1 660 ? -66.572 -9.812 -16.053 1.00 24.38 660 CYS A CA 1
ATOM 5177 C C . CYS A 1 660 ? -66.741 -9.578 -14.544 1.00 24.38 660 CYS A C 1
ATOM 5179 O O . CYS A 1 660 ? -65.827 -9.778 -13.747 1.00 24.38 660 CYS A O 1
ATOM 5181 N N . SER A 1 661 ? -67.951 -9.180 -14.162 1.00 37.88 661 SER A N 1
ATOM 5182 C CA . SER A 1 661 ? -68.456 -9.229 -12.791 1.00 37.88 661 SER A CA 1
ATOM 5183 C C . SER A 1 661 ? -68.653 -10.680 -12.346 1.00 37.88 661 SER A C 1
ATOM 5185 O O . SER A 1 661 ? -69.367 -11.420 -13.021 1.00 37.88 661 SER A O 1
ATOM 5187 N N . LEU A 1 662 ? -68.108 -11.071 -11.193 1.00 29.44 662 LEU A N 1
ATOM 5188 C CA . LEU A 1 662 ? -68.451 -12.331 -10.527 1.00 29.44 662 LEU A CA 1
ATOM 5189 C C . LEU A 1 662 ? -68.748 -12.077 -9.047 1.00 29.44 662 LEU A C 1
ATOM 5191 O O . LEU A 1 662 ? -68.043 -11.321 -8.382 1.00 29.44 662 LEU A O 1
ATOM 5195 N N . GLY A 1 663 ? -69.858 -12.657 -8.586 1.00 31.61 663 GLY A N 1
ATOM 5196 C CA . GLY A 1 663 ? -70.469 -12.389 -7.286 1.00 31.61 663 GLY A CA 1
ATOM 5197 C C . GLY A 1 663 ? -69.998 -13.311 -6.157 1.00 31.61 663 GLY A C 1
ATOM 5198 O O . GLY A 1 663 ? -68.837 -13.709 -6.087 1.00 31.61 663 GLY A O 1
ATOM 5199 N N . ARG A 1 664 ? -70.929 -13.623 -5.245 1.00 29.88 664 ARG A N 1
ATOM 5200 C CA . ARG A 1 664 ? -70.679 -14.174 -3.896 1.00 29.88 664 ARG A CA 1
ATOM 5201 C C . ARG A 1 664 ? -69.988 -15.548 -3.834 1.00 29.88 664 ARG A C 1
ATOM 5203 O O . ARG A 1 664 ? -69.529 -15.932 -2.763 1.00 29.88 664 ARG A O 1
ATOM 5210 N N . ASP A 1 665 ? -69.845 -16.264 -4.944 1.00 31.09 665 ASP A N 1
ATOM 5211 C CA . ASP A 1 665 ? -69.328 -17.642 -4.941 1.00 31.09 665 ASP A CA 1
ATOM 5212 C C . ASP A 1 665 ? -67.800 -17.742 -4.765 1.00 31.09 665 ASP A C 1
ATOM 5214 O O . ASP A 1 665 ? -67.277 -18.794 -4.394 1.00 31.09 665 ASP A O 1
ATOM 5218 N N . GLY A 1 666 ? -67.065 -16.632 -4.924 1.00 33.53 666 GLY A N 1
ATOM 5219 C CA . GLY A 1 666 ? -65.623 -16.583 -4.641 1.00 33.53 666 GLY A CA 1
ATOM 5220 C C . GLY A 1 666 ? -65.254 -16.798 -3.163 1.00 33.53 666 GLY A C 1
ATOM 5221 O O . GLY A 1 666 ? -64.113 -17.140 -2.850 1.00 33.53 666 GLY A O 1
ATOM 5222 N N . GLU A 1 667 ? -66.205 -16.630 -2.239 1.00 31.41 667 GLU A N 1
ATOM 5223 C CA . GLU A 1 667 ? -65.944 -16.633 -0.794 1.00 31.41 667 GLU A CA 1
ATOM 5224 C C . GLU A 1 667 ? -65.838 -18.047 -0.186 1.00 31.41 667 GLU A C 1
ATOM 5226 O O . GLU A 1 667 ? -65.180 -18.247 0.840 1.00 31.41 667 GLU A O 1
ATOM 5231 N N . GLN A 1 668 ? -66.429 -19.063 -0.830 1.00 31.86 668 GLN A N 1
ATOM 5232 C CA . GLN A 1 668 ? -66.358 -20.450 -0.349 1.00 31.86 668 GLN A CA 1
ATOM 5233 C C . GLN A 1 668 ? -65.014 -21.128 -0.673 1.00 31.86 668 GLN A C 1
ATOM 5235 O O . GLN A 1 668 ? -64.530 -21.939 0.121 1.00 31.86 668 GLN A O 1
ATOM 5240 N N . ALA A 1 669 ? -64.359 -20.746 -1.774 1.00 33.38 669 ALA A N 1
ATOM 5241 C CA . ALA A 1 669 ? -63.109 -21.360 -2.235 1.00 33.38 669 ALA A CA 1
ATOM 5242 C C . ALA A 1 669 ? -61.887 -21.080 -1.330 1.00 33.38 669 ALA A C 1
ATOM 5244 O O . ALA A 1 669 ? -60.914 -21.834 -1.351 1.00 33.38 669 ALA A O 1
ATOM 5245 N N . LEU A 1 670 ? -61.917 -20.015 -0.518 1.00 31.86 670 LEU A N 1
ATOM 5246 C CA . LEU A 1 670 ? -60.765 -19.567 0.283 1.00 31.86 670 LEU A CA 1
ATOM 5247 C C . LEU A 1 670 ? -60.721 -20.135 1.715 1.00 31.86 670 LEU A C 1
ATOM 5249 O O . LEU A 1 670 ? -59.664 -20.127 2.353 1.00 31.86 670 LEU A O 1
ATOM 5253 N N . ARG A 1 671 ? -61.831 -20.690 2.224 1.00 29.66 671 ARG A N 1
ATOM 5254 C CA . ARG A 1 671 ? -61.918 -21.239 3.594 1.00 29.66 671 ARG A CA 1
ATOM 5255 C C . ARG A 1 671 ? -60.938 -22.392 3.914 1.00 29.66 671 ARG A C 1
ATOM 5257 O O . ARG A 1 671 ? -60.493 -22.447 5.064 1.00 29.66 671 ARG A O 1
ATOM 5264 N N . PRO A 1 672 ? -60.541 -23.285 2.980 1.00 30.89 672 PRO A N 1
ATOM 5265 C CA . PRO A 1 672 ? -59.575 -24.350 3.280 1.00 30.89 672 PRO A CA 1
ATOM 5266 C C . PRO A 1 672 ? -58.146 -23.845 3.537 1.00 30.89 672 PRO A C 1
ATOM 5268 O O . PRO A 1 672 ? -57.425 -24.429 4.347 1.00 30.89 672 PRO A O 1
ATOM 5271 N N . LEU A 1 673 ? -57.731 -22.754 2.881 1.00 30.72 673 LEU A N 1
ATOM 5272 C CA . LEU A 1 673 ? -56.367 -22.216 2.978 1.00 30.72 673 LEU A CA 1
ATOM 5273 C C . LEU A 1 673 ? -56.098 -21.540 4.329 1.00 30.72 673 LEU A C 1
ATOM 5275 O O . LEU A 1 673 ? -55.025 -21.725 4.904 1.00 30.72 673 LEU A O 1
ATOM 5279 N N . ALA A 1 674 ? -57.090 -20.837 4.886 1.00 27.95 674 ALA A N 1
ATOM 5280 C CA . ALA A 1 674 ? -56.968 -20.160 6.180 1.00 27.95 674 ALA A CA 1
ATOM 5281 C C . ALA A 1 674 ? -56.684 -21.125 7.352 1.00 27.95 674 ALA A C 1
ATOM 5283 O O . ALA A 1 674 ? -55.994 -20.762 8.303 1.00 27.95 674 ALA A O 1
ATOM 5284 N N . ARG A 1 675 ? -57.148 -22.383 7.278 1.00 28.55 675 ARG A N 1
ATOM 5285 C CA . ARG A 1 675 ? -56.939 -23.382 8.345 1.00 28.55 675 ARG A CA 1
ATOM 5286 C C . ARG A 1 675 ? -55.489 -23.872 8.473 1.00 28.55 675 ARG A C 1
ATOM 5288 O O . ARG A 1 675 ? -55.149 -24.433 9.509 1.00 28.55 675 ARG A O 1
ATOM 5295 N N . ARG A 1 676 ? -54.624 -23.658 7.471 1.00 28.69 676 ARG A N 1
ATOM 5296 C CA . ARG A 1 676 ? -53.217 -24.119 7.487 1.00 28.69 676 ARG A CA 1
ATOM 5297 C C . ARG A 1 676 ? -52.215 -23.148 8.133 1.00 28.69 676 ARG A C 1
ATOM 5299 O O . ARG A 1 676 ? -51.047 -23.509 8.244 1.00 28.69 676 ARG A O 1
ATOM 5306 N N . TRP A 1 677 ? -52.637 -21.956 8.570 1.00 28.14 677 TRP A N 1
ATOM 5307 C CA . TRP A 1 677 ? -51.735 -20.908 9.093 1.00 28.14 677 TRP A CA 1
ATOM 5308 C C . TRP A 1 677 ? -52.051 -20.394 10.510 1.00 28.14 677 TRP A C 1
ATOM 5310 O O . TRP A 1 677 ? -51.442 -19.424 10.965 1.00 28.14 677 TRP A O 1
ATOM 5320 N N . ASN A 1 678 ? -52.919 -21.073 11.264 1.00 25.56 678 ASN A N 1
ATOM 5321 C CA . ASN A 1 678 ? -53.181 -20.727 12.666 1.00 25.56 678 ASN A CA 1
ATOM 5322 C C . ASN A 1 678 ? -52.066 -21.216 13.609 1.00 25.56 678 ASN A C 1
ATOM 5324 O O . ASN A 1 678 ? -52.183 -22.253 14.254 1.00 25.56 678 ASN A O 1
ATOM 5328 N N . ALA A 1 679 ? -50.999 -20.421 13.710 1.00 30.34 679 ALA A N 1
ATOM 5329 C CA . ALA A 1 679 ? -49.987 -20.500 14.767 1.00 30.34 679 ALA A CA 1
ATOM 5330 C C . ALA A 1 679 ? -49.484 -19.090 15.150 1.00 30.34 679 ALA A C 1
ATOM 5332 O O . ALA A 1 679 ? -48.291 -18.792 15.099 1.00 30.34 679 ALA A O 1
ATOM 5333 N N . VAL A 1 680 ? -50.417 -18.200 15.510 1.00 30.34 680 VAL A N 1
ATOM 5334 C CA . VAL A 1 680 ? -50.143 -16.849 16.034 1.00 30.34 680 VAL A CA 1
ATOM 5335 C C . VAL A 1 680 ? -50.849 -16.705 17.392 1.00 30.34 680 VAL A C 1
ATOM 5337 O O . VAL A 1 680 ? -52.014 -17.091 17.487 1.00 30.34 680 VAL A O 1
ATOM 5340 N N . PRO A 1 681 ? -50.199 -16.177 18.450 1.00 28.20 681 PRO A N 1
ATOM 5341 C CA . PRO A 1 681 ? -50.822 -16.058 19.770 1.00 28.20 681 PRO A CA 1
ATOM 5342 C C . PRO A 1 681 ? -52.097 -15.198 19.777 1.00 28.20 681 PRO A C 1
ATOM 5344 O O . PRO A 1 681 ? -52.137 -14.111 19.199 1.00 28.20 681 PRO A O 1
ATOM 5347 N N . HIS A 1 682 ? -53.116 -15.654 20.513 1.00 29.47 682 HIS A N 1
ATOM 5348 C CA . HIS A 1 682 ? -54.467 -15.066 20.571 1.00 29.47 682 HIS A CA 1
ATOM 5349 C C . HIS A 1 682 ? -54.560 -13.609 21.078 1.00 29.47 682 HIS A C 1
ATOM 5351 O O . HIS A 1 682 ? -55.638 -13.016 21.032 1.00 29.47 682 HIS A O 1
ATOM 5357 N N . SER A 1 683 ? -53.465 -12.997 21.539 1.00 30.83 683 SER A N 1
ATOM 5358 C CA . SER A 1 683 ? -53.452 -11.621 22.055 1.00 30.83 683 SER A CA 1
ATOM 5359 C C . SER A 1 683 ? -53.622 -10.538 20.979 1.00 30.83 683 SER A C 1
ATOM 5361 O O . SER A 1 683 ? -54.055 -9.437 21.306 1.00 30.83 683 SER A O 1
ATOM 5363 N N . TRP A 1 684 ? -53.340 -10.832 19.704 1.00 29.77 684 TRP A N 1
ATOM 5364 C CA . TRP A 1 684 ? -53.447 -9.846 18.613 1.00 29.77 684 TRP A CA 1
ATOM 5365 C C . TRP A 1 684 ? -54.840 -9.753 17.970 1.00 29.77 684 TRP A C 1
ATOM 5367 O O . TRP A 1 684 ? -55.162 -8.732 17.366 1.00 29.77 684 TRP A O 1
ATOM 5377 N N . VAL A 1 685 ? -55.691 -10.775 18.123 1.00 29.88 685 VAL A N 1
ATOM 5378 C CA . VAL A 1 685 ? -57.020 -10.820 17.477 1.00 29.88 685 VAL A CA 1
ATOM 5379 C C . VAL A 1 685 ? -57.998 -9.823 18.119 1.00 29.88 685 VAL A C 1
ATOM 5381 O O . VAL A 1 685 ? -58.719 -9.119 17.416 1.00 29.88 685 VAL A O 1
ATOM 5384 N N . ARG A 1 686 ? -57.952 -9.660 19.450 1.00 25.17 686 ARG A N 1
ATOM 5385 C CA . ARG A 1 686 ? -58.899 -8.814 20.208 1.00 25.17 686 ARG A CA 1
ATOM 5386 C C . ARG A 1 686 ? -58.808 -7.302 19.954 1.00 25.17 686 ARG A C 1
ATOM 5388 O O . ARG A 1 686 ? -59.702 -6.580 20.384 1.00 25.17 686 ARG A O 1
ATOM 5395 N N . ILE A 1 687 ? -57.759 -6.807 19.291 1.00 28.67 687 ILE A N 1
ATOM 5396 C CA . ILE A 1 687 ? -57.604 -5.367 19.001 1.00 28.67 687 ILE A CA 1
ATOM 5397 C C . ILE A 1 687 ? -58.233 -4.986 17.647 1.00 28.67 687 ILE A C 1
ATOM 5399 O O . ILE A 1 687 ? -58.611 -3.833 17.463 1.00 28.67 687 ILE A O 1
ATOM 5403 N N . TYR A 1 688 ? -58.412 -5.937 16.721 1.00 26.58 688 TYR A N 1
ATOM 5404 C CA . TYR A 1 688 ? -58.979 -5.656 15.392 1.00 26.58 688 TYR A CA 1
ATOM 5405 C C . TYR A 1 688 ? -60.509 -5.806 15.305 1.00 26.58 688 TYR A C 1
ATOM 5407 O O . TYR A 1 688 ? -61.124 -5.215 14.422 1.00 26.58 688 TYR A O 1
ATOM 5415 N N . GLU A 1 689 ? -61.148 -6.529 16.231 1.00 26.86 689 GLU A N 1
ATOM 5416 C CA . GLU A 1 689 ? -62.601 -6.788 16.194 1.00 26.86 689 GLU A CA 1
ATOM 5417 C C . GLU A 1 689 ? -63.489 -5.608 16.643 1.00 26.86 689 GLU A C 1
ATOM 5419 O O . GLU A 1 689 ? -64.704 -5.673 16.479 1.00 26.86 689 GLU A O 1
ATOM 5424 N N . LYS A 1 690 ? -62.931 -4.516 17.193 1.00 25.70 690 LYS A N 1
ATOM 5425 C CA . LYS A 1 690 ? -63.725 -3.390 17.741 1.00 25.70 690 LYS A CA 1
ATOM 5426 C C . LYS A 1 690 ? -63.793 -2.115 16.890 1.00 25.70 690 LYS A C 1
ATOM 5428 O O . LYS A 1 690 ? -64.440 -1.162 17.317 1.00 25.70 690 LYS A O 1
ATOM 5433 N N . THR A 1 691 ? -63.186 -2.077 15.701 1.00 26.80 691 THR A N 1
ATOM 5434 C CA . THR A 1 691 ? -63.026 -0.814 14.938 1.00 26.80 691 THR A CA 1
ATOM 5435 C C . THR A 1 691 ? -63.491 -0.867 13.478 1.00 26.80 691 THR A C 1
ATOM 5437 O O . THR A 1 691 ? -63.224 0.068 12.730 1.00 26.80 691 THR A O 1
ATOM 5440 N N . ALA A 1 692 ? -64.187 -1.930 13.058 1.00 23.94 692 ALA A N 1
ATOM 5441 C CA . ALA A 1 692 ? -64.527 -2.192 11.651 1.00 23.94 692 ALA A CA 1
ATOM 5442 C C . ALA A 1 692 ? -66.045 -2.255 11.348 1.00 23.94 692 ALA A C 1
ATOM 5444 O O . ALA A 1 692 ? -66.456 -2.980 10.447 1.00 23.94 692 ALA A O 1
ATOM 5445 N N . VAL A 1 693 ? -66.887 -1.531 12.104 1.00 25.52 693 VAL A N 1
ATOM 5446 C CA . VAL A 1 693 ? -68.369 -1.564 11.956 1.00 25.52 693 VAL A CA 1
ATOM 5447 C C . VAL A 1 693 ? -68.995 -0.179 11.686 1.00 25.52 693 VAL A C 1
ATOM 5449 O O . VAL A 1 693 ? -70.204 -0.065 11.519 1.00 25.52 693 VAL A O 1
ATOM 5452 N N . SER A 1 694 ? -68.201 0.888 11.556 1.00 25.09 694 SER A N 1
ATOM 5453 C CA . SER A 1 694 ? -68.686 2.192 11.074 1.00 25.09 694 SER A CA 1
ATOM 5454 C C . SER A 1 694 ? -68.003 2.598 9.763 1.00 25.09 694 SER A C 1
ATOM 5456 O O . SER A 1 694 ? -66.839 2.280 9.535 1.00 25.09 694 SER A O 1
ATOM 5458 N N . VAL A 1 695 ? -68.745 3.327 8.916 1.00 25.03 695 VAL A N 1
ATOM 5459 C CA . VAL A 1 695 ? -68.388 3.758 7.542 1.00 25.03 695 VAL A CA 1
ATOM 5460 C C . VAL A 1 695 ? -68.607 2.703 6.434 1.00 25.03 695 VAL A C 1
ATOM 5462 O O . VAL A 1 695 ? -67.722 2.421 5.632 1.00 25.03 695 VAL A O 1
ATOM 5465 N N . VAL A 1 696 ? -69.851 2.216 6.307 1.00 23.58 696 VAL A N 1
ATOM 5466 C CA . VAL A 1 696 ? -70.479 1.941 4.992 1.00 23.58 696 VAL A CA 1
ATOM 5467 C C . VAL A 1 696 ? -71.942 2.404 5.012 1.00 23.58 696 VAL A C 1
ATOM 5469 O O . VAL A 1 696 ? -72.837 1.607 5.259 1.00 23.58 696 VAL A O 1
ATOM 5472 N N . SER A 1 697 ? -72.182 3.693 4.753 1.00 21.95 697 SER A N 1
ATOM 5473 C CA . SER A 1 697 ? -73.444 4.243 4.213 1.00 21.95 697 SER A CA 1
ATOM 5474 C C . SER A 1 697 ? -73.395 5.772 4.203 1.00 21.95 697 SER A C 1
ATOM 5476 O O . SER A 1 697 ? -72.876 6.350 5.154 1.00 21.95 697 SER A O 1
ATOM 5478 N N . ALA A 1 698 ? -74.037 6.385 3.200 1.00 21.36 698 ALA A N 1
ATOM 5479 C CA . ALA A 1 698 ? -74.282 7.827 3.051 1.00 21.36 698 ALA A CA 1
ATOM 5480 C C . ALA A 1 698 ? -73.028 8.723 2.837 1.00 21.36 698 ALA A C 1
ATOM 5482 O O . ALA A 1 698 ? -72.006 8.556 3.487 1.00 21.36 698 ALA A O 1
ATOM 5483 N N . SER A 1 699 ? -73.038 9.720 1.942 1.00 21.44 699 SER A N 1
ATOM 5484 C CA . SER A 1 699 ? -74.047 10.110 0.934 1.00 21.44 699 SER A CA 1
ATOM 5485 C C . SER A 1 699 ? -73.516 11.246 0.037 1.00 21.44 699 SER A C 1
ATOM 5487 O O . SER A 1 699 ? -72.583 11.930 0.441 1.00 21.44 699 SER A O 1
ATOM 5489 N N . ILE A 1 700 ? -74.216 11.516 -1.081 1.00 24.45 700 ILE A N 1
ATOM 5490 C CA . ILE A 1 700 ? -74.128 12.725 -1.941 1.00 24.45 700 ILE A CA 1
ATOM 5491 C C . ILE A 1 700 ? -72.851 12.796 -2.821 1.00 24.45 700 ILE A C 1
ATOM 5493 O O . ILE A 1 700 ? -71.745 12.630 -2.332 1.00 24.45 700 ILE A O 1
ATOM 5497 N N . GLY A 1 701 ? -72.891 13.051 -4.136 1.00 22.02 701 GLY A N 1
ATOM 5498 C CA . GLY A 1 701 ? -74.016 13.253 -5.063 1.00 22.02 701 GLY A CA 1
ATOM 5499 C C . GLY A 1 701 ? -73.909 14.567 -5.851 1.00 22.02 701 GLY A C 1
ATOM 5500 O O . GLY A 1 701 ? -74.051 15.631 -5.261 1.00 22.02 701 GLY A O 1
ATOM 5501 N N . GLY A 1 702 ? -73.731 14.506 -7.181 1.00 22.36 702 GLY A N 1
ATOM 5502 C CA . GLY A 1 702 ? -73.863 15.683 -8.059 1.00 22.36 702 GLY A CA 1
ATOM 5503 C C . GLY A 1 702 ? -73.022 15.691 -9.348 1.00 22.36 702 GLY A C 1
ATOM 5504 O O . GLY A 1 702 ? -71.847 16.008 -9.274 1.00 22.36 702 GLY A O 1
ATOM 5505 N N . ARG A 1 703 ? -73.680 15.395 -10.490 1.00 22.44 703 ARG A N 1
ATOM 5506 C CA . ARG A 1 703 ? -73.569 15.979 -11.867 1.00 22.44 703 ARG A CA 1
ATOM 5507 C C . ARG A 1 703 ? -72.145 16.209 -12.459 1.00 22.44 703 ARG A C 1
ATOM 5509 O O . ARG A 1 703 ? -71.336 16.893 -11.855 1.00 22.44 703 ARG A O 1
ATOM 5516 N N . ALA A 1 704 ? -71.736 15.628 -13.601 1.00 22.56 704 ALA A N 1
ATOM 5517 C CA . ALA A 1 704 ? -72.253 15.768 -14.990 1.00 22.56 704 ALA A CA 1
ATOM 5518 C C . ALA A 1 704 ? -72.184 17.232 -15.496 1.00 22.56 704 ALA A C 1
ATOM 5520 O O . ALA A 1 704 ? -72.551 18.119 -14.735 1.00 22.56 704 ALA A O 1
ATOM 5521 N N . PHE A 1 705 ? -71.735 17.599 -16.705 1.00 22.09 705 PHE A N 1
ATOM 5522 C CA . PHE A 1 705 ? -71.531 16.951 -18.024 1.00 22.09 705 PHE A CA 1
ATOM 5523 C C . PHE A 1 705 ? -70.180 17.456 -18.627 1.00 22.09 705 PHE A C 1
ATOM 5525 O O . PHE A 1 705 ? -69.644 18.437 -18.122 1.00 22.09 705 PHE A O 1
ATOM 5532 N N . ASP A 1 706 ? -69.446 16.774 -19.517 1.00 21.88 706 ASP A N 1
ATOM 5533 C CA . ASP A 1 706 ? -69.545 16.683 -21.002 1.00 21.88 706 ASP A CA 1
ATOM 5534 C C . ASP A 1 706 ? -68.168 16.124 -21.498 1.00 21.88 706 ASP A C 1
ATOM 5536 O O . ASP A 1 706 ? -67.220 16.123 -20.710 1.00 21.88 706 ASP A O 1
ATOM 5540 N N . ILE A 1 707 ? -67.875 15.654 -22.724 1.00 22.55 707 ILE A N 1
ATOM 5541 C CA . ILE A 1 707 ? -68.618 15.255 -23.943 1.00 22.55 707 ILE A CA 1
ATOM 5542 C C . ILE A 1 707 ? -67.786 14.142 -24.647 1.00 22.55 707 ILE A C 1
ATOM 5544 O O . ILE A 1 707 ? -66.646 13.882 -24.255 1.00 22.55 707 ILE A O 1
ATOM 5548 N N . ALA A 1 708 ? -68.309 13.480 -25.687 1.00 20.67 708 ALA A N 1
ATOM 5549 C CA . ALA A 1 708 ? -67.558 12.548 -26.550 1.00 20.67 708 ALA A CA 1
ATOM 5550 C C . ALA A 1 708 ? -67.897 12.757 -28.045 1.00 20.67 708 ALA A C 1
ATOM 5552 O O . ALA A 1 708 ? -68.819 13.512 -28.337 1.00 20.67 708 ALA A O 1
ATOM 5553 N N . VAL A 1 709 ? -67.230 12.007 -28.951 1.00 20.48 709 VAL A N 1
ATOM 5554 C CA . VAL A 1 709 ? -67.415 11.994 -30.436 1.00 20.48 709 VAL A CA 1
ATOM 5555 C C . VAL A 1 709 ? -66.762 13.220 -31.119 1.00 20.48 709 VAL A C 1
ATOM 5557 O O . VAL A 1 709 ? -66.890 14.324 -30.614 1.00 20.48 709 VAL A O 1
ATOM 5560 N N . SER A 1 710 ? -65.996 13.174 -32.223 1.00 21.84 710 SER A N 1
ATOM 5561 C CA . SER A 1 710 ? -65.488 12.164 -33.196 1.00 21.84 710 SER A CA 1
ATOM 5562 C C . SER A 1 710 ? -64.169 12.716 -33.807 1.00 21.84 710 SER A C 1
ATOM 5564 O O . SER A 1 710 ? -63.858 13.877 -33.579 1.00 21.84 710 SER A O 1
ATOM 5566 N N . GLY A 1 711 ? -63.349 12.031 -34.614 1.00 22.03 711 GLY A N 1
ATOM 5567 C CA . GLY A 1 711 ? -63.338 10.650 -35.104 1.00 22.03 711 GLY A CA 1
ATOM 5568 C C . GLY A 1 711 ? -62.193 10.428 -36.117 1.00 22.03 711 GLY A C 1
ATOM 5569 O O . GLY A 1 711 ? -61.552 11.384 -36.526 1.00 22.03 711 GLY A O 1
ATOM 5570 N N . ILE A 1 712 ? -62.006 9.158 -36.499 1.00 21.44 712 ILE A N 1
ATOM 5571 C CA . ILE A 1 712 ? -61.643 8.637 -37.840 1.00 21.44 712 ILE A CA 1
ATOM 5572 C C . ILE A 1 712 ? -60.292 9.042 -38.491 1.00 21.44 712 ILE A C 1
ATOM 5574 O O . ILE A 1 712 ? -59.837 10.176 -38.476 1.00 21.44 712 ILE A O 1
ATOM 5578 N N . PHE A 1 713 ? -59.665 8.027 -39.096 1.00 21.62 713 PHE A N 1
ATOM 5579 C CA . PHE A 1 713 ? -58.411 8.047 -39.858 1.00 21.62 713 PHE A CA 1
ATOM 5580 C C . PHE A 1 713 ? -58.407 8.996 -41.075 1.00 21.62 713 PHE A C 1
ATOM 5582 O O . PHE A 1 713 ? -59.417 9.142 -41.757 1.00 21.62 713 PHE A O 1
ATOM 5589 N N . GLY A 1 714 ? -57.218 9.507 -41.412 1.00 21.77 714 GLY A N 1
ATOM 5590 C CA . GLY A 1 714 ? -56.904 10.240 -42.649 1.00 21.77 714 GLY A CA 1
ATOM 5591 C C . GLY A 1 714 ? -55.504 10.864 -42.540 1.00 21.77 714 GLY A C 1
ATOM 5592 O O . GLY A 1 714 ? -55.351 11.888 -41.888 1.00 21.77 714 GLY A O 1
ATOM 5593 N N . THR A 1 715 ? -54.432 10.120 -42.824 1.00 22.20 715 THR A N 1
ATOM 5594 C CA . THR A 1 715 ? -53.759 9.954 -44.136 1.00 22.20 715 THR A CA 1
ATOM 5595 C C . THR A 1 715 ? -52.684 11.003 -44.435 1.00 22.20 715 THR A C 1
ATOM 5597 O O . THR A 1 715 ? -52.902 12.203 -44.350 1.00 22.20 715 THR A O 1
ATOM 5600 N N . ASP A 1 716 ? -51.549 10.453 -44.856 1.00 22.52 716 ASP A N 1
ATOM 5601 C CA . ASP A 1 716 ? -50.511 10.997 -45.726 1.00 22.52 716 ASP A CA 1
ATOM 5602 C C . ASP A 1 716 ? -49.551 12.099 -45.253 1.00 22.52 716 ASP A C 1
ATOM 5604 O O . ASP A 1 716 ? -49.854 13.257 -44.980 1.00 22.52 716 ASP A O 1
ATOM 5608 N N . SER A 1 717 ? -48.290 11.674 -45.277 1.00 24.08 717 SER A N 1
ATOM 5609 C CA . SER A 1 717 ? -47.096 12.488 -45.390 1.00 24.08 717 SER A CA 1
ATOM 5610 C C . SER A 1 717 ? -47.122 13.383 -46.626 1.00 24.08 717 SER A C 1
ATOM 5612 O O . SER A 1 717 ? -47.257 12.862 -47.729 1.00 24.08 717 SER A O 1
ATOM 5614 N N . GLU A 1 718 ? -46.760 14.659 -46.480 1.00 23.00 718 GLU A N 1
ATOM 5615 C CA . GLU A 1 718 ? -45.936 15.329 -47.489 1.00 23.00 718 GLU A CA 1
ATOM 5616 C C . GLU A 1 718 ? -45.235 16.603 -46.978 1.00 23.00 718 GLU A C 1
ATOM 5618 O O . GLU A 1 718 ? -45.724 17.306 -46.103 1.00 23.00 718 GLU A O 1
ATOM 5623 N N . LYS A 1 719 ? -44.087 16.891 -47.612 1.00 23.52 719 LYS A N 1
ATOM 5624 C CA . LYS A 1 719 ? -43.486 18.218 -47.868 1.00 23.52 719 LYS A CA 1
ATOM 5625 C C . LYS A 1 719 ? -43.231 19.194 -46.696 1.00 23.52 719 LYS A C 1
ATOM 5627 O O . LYS A 1 719 ? -44.128 19.834 -46.170 1.00 23.52 719 LYS A O 1
ATOM 5632 N N . GLY A 1 720 ? -41.951 19.578 -46.564 1.00 21.98 720 GLY A N 1
ATOM 5633 C CA . GLY A 1 720 ? -41.638 21.012 -46.729 1.00 21.98 720 GLY A CA 1
ATOM 5634 C C . GLY A 1 720 ? -40.629 21.685 -45.788 1.00 21.98 720 GLY A C 1
ATOM 5635 O O . GLY A 1 720 ? -41.017 22.410 -44.889 1.00 21.98 720 GLY A O 1
ATOM 5636 N N . ARG A 1 721 ? -39.336 21.574 -46.126 1.00 22.41 721 ARG A N 1
ATOM 5637 C CA . ARG A 1 721 ? -38.281 22.619 -46.021 1.00 22.41 721 ARG A CA 1
ATOM 5638 C C . ARG A 1 721 ? -38.057 23.411 -44.699 1.00 22.41 721 ARG A C 1
ATOM 5640 O O . ARG A 1 721 ? -38.780 24.332 -44.356 1.00 22.41 721 ARG A O 1
ATOM 5647 N N . ILE A 1 722 ? -36.897 23.126 -44.086 1.00 21.73 722 ILE A N 1
ATOM 5648 C CA . ILE A 1 722 ? -35.782 24.021 -43.650 1.00 21.73 722 ILE A CA 1
ATOM 5649 C C . ILE A 1 722 ? -35.960 25.578 -43.681 1.00 21.73 722 ILE A C 1
ATOM 5651 O O . ILE A 1 722 ? -36.583 26.104 -44.594 1.00 21.73 722 ILE A O 1
ATOM 5655 N N . PRO A 1 723 ? -35.193 26.362 -42.877 1.00 32.31 723 PRO A N 1
ATOM 5656 C CA . PRO A 1 723 ? -35.466 26.742 -41.480 1.00 32.31 723 PRO A CA 1
ATOM 5657 C C . PRO A 1 723 ? -35.424 28.284 -41.255 1.00 32.31 723 PRO A C 1
ATOM 5659 O O . PRO A 1 723 ? -34.993 29.019 -42.142 1.00 32.31 723 PRO A O 1
ATOM 5662 N N . LYS A 1 724 ? -35.675 28.782 -40.024 1.00 22.27 724 LYS A N 1
ATOM 5663 C CA . LYS A 1 724 ? -34.820 29.817 -39.370 1.00 22.27 724 LYS A CA 1
ATOM 5664 C C . LYS A 1 724 ? -35.213 30.159 -37.920 1.00 22.27 724 LYS A C 1
ATOM 5666 O O . LYS A 1 724 ? -36.369 30.152 -37.530 1.00 22.27 724 LYS A O 1
ATOM 5671 N N . ARG A 1 725 ? -34.173 30.501 -37.151 1.00 22.20 725 ARG A N 1
ATOM 5672 C CA . ARG A 1 725 ? -34.138 31.000 -35.761 1.00 22.20 725 ARG A CA 1
ATOM 5673 C C . ARG A 1 725 ? -35.157 32.122 -35.459 1.00 22.20 725 ARG A C 1
ATOM 5675 O O . ARG A 1 725 ? -35.118 33.126 -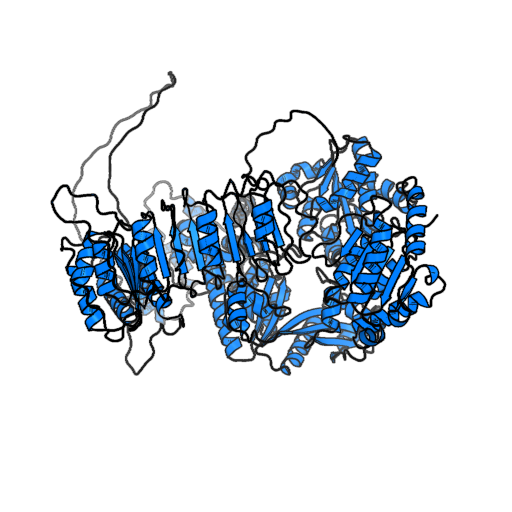36.164 1.00 22.20 725 ARG A O 1
ATOM 5682 N N . LYS A 1 726 ? -35.802 32.101 -34.279 1.00 21.95 726 LYS A N 1
ATOM 5683 C CA . LYS A 1 726 ? -35.454 32.991 -33.137 1.00 21.95 726 LYS A CA 1
ATOM 5684 C C . LYS A 1 726 ? -36.278 32.733 -31.858 1.00 21.95 726 LYS A C 1
ATOM 5686 O O . LYS A 1 726 ? -37.243 31.988 -31.845 1.00 21.95 726 LYS A O 1
ATOM 5691 N N . MET A 1 727 ? -35.771 33.345 -30.790 1.00 20.28 727 MET A N 1
ATOM 5692 C CA . MET A 1 727 ? -36.164 33.336 -29.378 1.00 20.28 727 MET A CA 1
ATOM 5693 C C . MET A 1 727 ? -37.611 33.767 -29.050 1.00 20.28 727 MET A C 1
ATOM 5695 O O . MET A 1 727 ? -38.240 34.476 -29.823 1.00 20.28 727 MET A O 1
ATOM 5699 N N . CYS A 1 728 ? -37.963 33.509 -27.778 1.00 20.23 728 CYS A N 1
ATOM 5700 C CA . CYS A 1 728 ? -38.738 34.346 -26.839 1.00 20.23 728 CYS A CA 1
ATOM 5701 C C . CYS A 1 728 ? -40.158 33.917 -26.405 1.00 20.23 728 CYS A C 1
ATOM 5703 O O . CYS A 1 728 ? -41.141 34.180 -27.079 1.00 20.23 728 CYS A O 1
ATOM 5705 N N . LYS A 1 729 ? -40.193 33.542 -25.112 1.00 20.50 729 LYS A N 1
ATOM 5706 C CA . LYS A 1 729 ? -41.070 34.050 -24.031 1.00 20.50 729 LYS A CA 1
ATOM 5707 C C . LYS A 1 729 ? -42.501 33.498 -23.854 1.00 20.50 729 LYS A C 1
ATOM 5709 O O . LYS A 1 729 ? -43.376 33.725 -24.672 1.00 20.50 729 LYS A O 1
ATOM 5714 N N . ALA A 1 730 ? -42.709 33.059 -22.601 1.00 21.39 730 ALA A N 1
ATOM 5715 C CA . ALA A 1 730 ? -43.944 33.115 -21.800 1.00 21.39 730 ALA A CA 1
ATOM 5716 C C . ALA A 1 730 ? -45.065 32.102 -22.177 1.00 21.39 730 ALA A C 1
ATOM 5718 O O . ALA A 1 730 ? -45.175 31.709 -23.326 1.00 21.39 730 ALA A O 1
ATOM 5719 N N . SER A 1 731 ? -45.901 31.578 -21.263 1.00 22.69 731 SER A N 1
ATOM 5720 C CA . SER A 1 731 ? -46.099 31.874 -19.828 1.00 22.69 731 SER A CA 1
ATOM 5721 C C . SER A 1 731 ? -46.522 30.639 -19.003 1.00 22.69 731 SER A C 1
ATOM 5723 O O . SER A 1 731 ? -47.204 29.761 -19.512 1.00 22.69 731 SER A O 1
ATOM 5725 N N . LYS A 1 732 ? -46.176 30.653 -17.705 1.00 22.59 732 LYS A N 1
ATOM 5726 C CA . LYS A 1 732 ? -46.883 30.090 -16.524 1.00 22.59 732 LYS A CA 1
ATOM 5727 C C . LYS A 1 732 ? -48.084 29.128 -16.726 1.00 22.59 732 LYS A C 1
ATOM 5729 O O . LYS A 1 732 ? -49.138 29.580 -17.158 1.00 22.59 732 LYS A O 1
ATOM 5734 N N . VAL A 1 733 ? -48.014 27.938 -16.108 1.00 23.97 733 VAL A N 1
ATOM 5735 C CA . VAL A 1 733 ? -49.111 27.352 -15.291 1.00 23.97 733 VAL A CA 1
ATOM 5736 C C . VAL A 1 733 ? -48.515 26.734 -14.005 1.00 23.97 733 VAL A C 1
ATOM 5738 O O . VAL A 1 733 ? -47.360 26.320 -13.994 1.00 23.97 733 VAL A O 1
ATOM 5741 N N . ALA A 1 734 ? -49.284 26.781 -12.915 1.00 23.80 734 ALA A N 1
ATOM 5742 C CA . ALA A 1 734 ? -48.905 26.683 -11.500 1.00 23.80 734 ALA A CA 1
ATOM 5743 C C . ALA A 1 734 ? -48.285 25.364 -10.961 1.00 23.80 734 ALA A C 1
ATOM 5745 O O . ALA A 1 734 ? -48.405 24.286 -11.535 1.00 23.80 734 ALA A O 1
ATOM 5746 N N . PHE A 1 735 ? -47.668 25.497 -9.778 1.00 24.28 735 PHE A N 1
ATOM 5747 C CA . PHE A 1 735 ? -47.144 24.445 -8.891 1.00 24.28 735 PHE A CA 1
ATOM 5748 C C . PHE A 1 735 ? -48.238 23.576 -8.238 1.00 24.28 735 PHE A C 1
ATOM 5750 O O . PHE A 1 735 ? -49.306 24.084 -7.913 1.00 24.28 735 PHE A O 1
ATOM 5757 N N . SER A 1 736 ? -47.876 22.352 -7.819 1.00 25.59 736 SER A N 1
ATOM 5758 C CA . SER A 1 736 ? -48.253 21.853 -6.478 1.00 25.59 736 SER A CA 1
ATOM 5759 C C . SER A 1 736 ? -47.342 20.716 -5.982 1.00 25.59 736 SER A C 1
ATOM 5761 O O . SER A 1 736 ? -47.030 19.786 -6.725 1.00 25.59 736 SER A O 1
ATOM 5763 N N . ASN A 1 737 ? -46.945 20.785 -4.708 1.00 28.03 737 ASN A N 1
ATOM 5764 C CA . ASN A 1 737 ? -46.184 19.765 -3.973 1.00 28.03 737 ASN A CA 1
ATOM 5765 C C . ASN A 1 737 ? -47.096 18.658 -3.405 1.00 28.03 737 ASN A C 1
ATOM 5767 O O . ASN A 1 737 ? -48.218 18.942 -3.000 1.00 28.03 737 ASN A O 1
ATOM 5771 N N . SER A 1 738 ? -46.575 17.438 -3.202 1.00 30.61 738 SER A N 1
ATOM 5772 C CA . SER A 1 738 ? -46.692 16.720 -1.907 1.00 30.61 738 SER A CA 1
ATOM 5773 C C . SER A 1 738 ? -46.013 15.339 -1.911 1.00 30.61 738 SER A C 1
ATOM 5775 O O . SER A 1 738 ? -46.089 14.580 -2.871 1.00 30.61 738 SER A O 1
ATOM 5777 N N . GLY A 1 739 ? -45.356 14.982 -0.799 1.00 28.12 739 GLY A N 1
ATOM 5778 C CA . GLY A 1 739 ? -44.827 13.625 -0.586 1.00 28.12 739 GLY A CA 1
ATOM 5779 C C . GLY A 1 739 ? -43.773 13.517 0.518 1.00 28.12 739 GLY A C 1
ATOM 5780 O O . GLY A 1 739 ? -43.949 12.759 1.470 1.00 28.12 739 GLY A O 1
ATOM 5781 N N . ALA A 1 740 ? -42.695 14.303 0.431 1.00 27.78 740 ALA A N 1
ATOM 5782 C CA . ALA A 1 740 ? -41.540 14.175 1.331 1.00 27.78 740 ALA A CA 1
ATOM 5783 C C . ALA A 1 740 ? -41.769 14.747 2.749 1.00 27.78 740 ALA A C 1
ATOM 5785 O O . ALA A 1 740 ? -41.340 14.156 3.742 1.00 27.78 740 ALA A O 1
ATOM 5786 N N . HIS A 1 741 ? -42.491 15.867 2.870 1.00 32.19 741 HIS A N 1
ATOM 5787 C CA . HIS A 1 741 ? -42.522 16.669 4.103 1.00 32.19 741 HIS A CA 1
ATOM 5788 C C . HIS A 1 741 ? -43.207 15.994 5.310 1.00 32.19 741 HIS A C 1
ATOM 5790 O O . HIS A 1 741 ? -42.822 16.245 6.450 1.00 32.19 741 HIS A O 1
ATOM 5796 N N . LYS A 1 742 ? -44.164 15.073 5.108 1.00 28.39 742 LYS A N 1
ATOM 5797 C CA . LYS A 1 742 ? -44.889 14.422 6.224 1.00 28.39 742 LYS A CA 1
ATOM 5798 C C . LYS A 1 742 ? -44.044 13.433 7.049 1.00 28.39 742 LYS A C 1
ATOM 5800 O O . LYS A 1 742 ? -44.490 13.031 8.123 1.00 28.39 742 LYS A O 1
ATOM 5805 N N . LYS A 1 743 ? -42.853 13.021 6.586 1.00 30.97 743 LYS A N 1
ATOM 5806 C CA . LYS A 1 743 ? -42.019 12.017 7.285 1.00 30.97 743 LYS A CA 1
ATOM 5807 C C . LYS A 1 743 ? -41.025 12.623 8.286 1.00 30.97 743 LYS A C 1
ATOM 5809 O O . LYS A 1 743 ? -40.801 12.014 9.325 1.00 30.97 743 LYS A O 1
ATOM 5814 N N . ILE A 1 744 ? -40.492 13.819 8.014 1.00 30.55 744 ILE A N 1
ATOM 5815 C CA . ILE A 1 744 ? -39.519 14.506 8.889 1.00 30.55 744 ILE A CA 1
ATOM 5816 C C . ILE A 1 744 ? -40.226 15.088 10.122 1.00 30.55 744 ILE A C 1
ATOM 5818 O O . ILE A 1 744 ? -39.846 14.789 11.252 1.00 30.55 744 ILE A O 1
ATOM 5822 N N . SER A 1 745 ? -41.345 15.790 9.909 1.00 29.84 745 SER A N 1
ATOM 5823 C CA . SER A 1 745 ? -42.250 16.287 10.959 1.00 29.84 745 SER A CA 1
ATOM 5824 C C . SER A 1 745 ? -42.606 15.249 12.031 1.00 29.84 745 SER A C 1
ATOM 5826 O O . SER A 1 745 ? -42.655 15.558 13.218 1.00 29.84 745 SER A O 1
ATOM 5828 N N . LYS A 1 746 ? -42.834 13.990 11.632 1.00 31.58 746 LYS A N 1
ATOM 5829 C CA . LYS A 1 746 ? -43.248 12.923 12.555 1.00 31.58 746 LYS A CA 1
ATOM 5830 C C . LYS A 1 746 ? -42.090 12.321 13.364 1.00 31.58 746 LYS A C 1
ATOM 5832 O O . LYS A 1 746 ? -42.346 11.583 14.308 1.00 31.58 746 LYS A O 1
ATOM 5837 N N . MET A 1 747 ? -40.839 12.619 13.008 1.00 30.00 747 MET A N 1
ATOM 5838 C CA . MET A 1 747 ? -39.653 12.097 13.693 1.00 30.00 747 MET A CA 1
ATOM 5839 C C . MET A 1 747 ? -39.199 13.002 14.851 1.00 30.00 747 MET A C 1
ATOM 5841 O O . MET A 1 747 ? -38.737 12.482 15.861 1.00 30.00 747 MET A O 1
ATOM 5845 N N . MET A 1 748 ? -39.405 14.323 14.760 1.00 28.61 748 MET A N 1
ATOM 5846 C CA . MET A 1 748 ? -39.137 15.254 15.875 1.00 28.61 748 MET A CA 1
ATOM 5847 C C . MET A 1 748 ? -40.223 15.233 16.966 1.00 28.61 748 MET A C 1
ATOM 5849 O O . MET A 1 748 ? -39.948 15.525 18.123 1.00 28.61 748 MET A O 1
ATOM 5853 N N . LEU A 1 749 ? -41.457 14.848 16.625 1.00 28.84 749 LEU A N 1
ATOM 5854 C CA . LEU A 1 749 ? -42.623 14.927 17.519 1.00 28.84 749 LEU A CA 1
ATOM 5855 C C . LEU A 1 749 ? -42.706 13.841 18.613 1.00 28.84 749 LEU A C 1
ATOM 5857 O O . LEU A 1 749 ? -43.607 13.896 19.448 1.00 28.84 749 LEU A O 1
ATOM 5861 N N . ASN A 1 750 ? -41.798 12.859 18.615 1.00 29.05 750 ASN A N 1
ATOM 5862 C CA . ASN A 1 750 ? -41.837 11.710 19.532 1.00 29.05 750 ASN A CA 1
ATOM 5863 C C . ASN A 1 750 ? -40.949 11.847 20.784 1.00 29.05 750 ASN A C 1
ATOM 5865 O O . ASN A 1 750 ? -40.939 10.934 21.607 1.00 29.05 750 ASN A O 1
ATOM 5869 N N . PHE A 1 751 ? -40.245 12.968 20.970 1.00 25.91 751 PHE A N 1
ATOM 5870 C CA . PHE A 1 751 ? -39.585 13.283 22.240 1.00 25.91 751 PHE A CA 1
ATOM 5871 C C . PHE A 1 751 ? -40.469 14.215 23.077 1.00 25.91 751 PHE A C 1
ATOM 5873 O O . PHE A 1 751 ? -40.423 15.434 22.938 1.00 25.91 751 PHE A O 1
ATOM 5880 N N . ARG A 1 752 ? -41.274 13.629 23.972 1.00 26.14 752 ARG A N 1
ATOM 5881 C CA . ARG A 1 752 ? -41.789 14.331 25.157 1.00 26.14 752 ARG A CA 1
ATOM 5882 C C . ARG A 1 752 ? -40.993 13.871 26.382 1.00 26.14 752 ARG A C 1
ATOM 5884 O O . ARG A 1 752 ? -40.836 12.660 26.545 1.00 26.14 752 ARG A O 1
ATOM 5891 N N . PRO A 1 753 ? -40.525 14.784 27.247 1.00 27.73 753 PRO A N 1
ATOM 5892 C CA . PRO A 1 753 ? -39.866 14.402 28.486 1.00 27.73 753 PRO A CA 1
ATOM 5893 C C . PRO A 1 753 ? -40.900 13.838 29.469 1.00 27.73 753 PRO A C 1
ATOM 5895 O O . PRO A 1 753 ? -41.796 14.547 29.925 1.00 27.73 753 PRO A O 1
ATOM 5898 N N . GLY A 1 754 ? -40.770 12.552 29.801 1.00 24.80 754 GLY A N 1
ATOM 5899 C CA . GLY A 1 754 ? -41.304 12.026 31.056 1.00 24.80 754 GLY A CA 1
ATOM 5900 C C . GLY A 1 754 ? -40.442 12.554 32.202 1.00 24.80 754 GLY A C 1
ATOM 5901 O O . GLY A 1 754 ? -39.219 12.568 32.085 1.00 24.80 754 GLY A O 1
ATOM 5902 N N . ALA A 1 755 ? -41.068 13.048 33.267 1.00 29.88 755 ALA A N 1
ATOM 5903 C CA . ALA A 1 755 ? -40.361 13.726 34.349 1.00 29.88 755 ALA A CA 1
ATOM 5904 C C . ALA A 1 755 ? -39.363 12.807 35.080 1.00 29.88 755 ALA A C 1
ATOM 5906 O O . ALA A 1 755 ? -39.728 11.693 35.444 1.00 29.88 755 ALA A O 1
ATOM 5907 N N . VAL A 1 756 ? -38.143 13.312 35.320 1.00 23.67 756 VAL A N 1
ATOM 5908 C CA . VAL A 1 756 ? -37.427 13.394 36.619 1.00 23.67 756 VAL A CA 1
ATOM 5909 C C . VAL A 1 756 ? -36.009 13.960 36.379 1.00 23.67 756 VAL A C 1
ATOM 5911 O O . VAL A 1 756 ? -35.274 13.444 35.549 1.00 23.67 756 VAL A O 1
ATOM 5914 N N . GLY A 1 757 ? -35.628 14.991 37.147 1.00 28.67 757 GLY A N 1
ATOM 5915 C CA . GLY A 1 757 ? -34.259 15.205 37.664 1.00 28.67 757 GLY A CA 1
ATOM 5916 C C . GLY A 1 757 ? -33.074 15.519 36.723 1.00 28.67 757 GLY A C 1
ATOM 5917 O O . GLY A 1 757 ? -32.468 14.622 36.156 1.00 28.67 757 GLY A O 1
ATOM 5918 N N . SER A 1 758 ? -32.624 16.782 36.766 1.00 29.52 758 SER A N 1
ATOM 5919 C CA . SER A 1 758 ? -31.216 17.249 36.660 1.00 29.52 758 SER A CA 1
ATOM 5920 C C . SER A 1 758 ? -30.340 16.953 35.414 1.00 29.52 758 SER A C 1
ATOM 5922 O O . SER A 1 758 ? -29.833 15.857 35.206 1.00 29.52 758 SER A O 1
ATOM 5924 N N . THR A 1 759 ? -30.000 18.048 34.716 1.00 35.97 759 THR A N 1
ATOM 5925 C CA . THR A 1 759 ? -28.663 18.377 34.157 1.00 35.97 759 THR A CA 1
ATOM 5926 C C . THR A 1 759 ? -27.949 17.382 33.225 1.00 35.97 759 THR A C 1
ATOM 5928 O O . THR A 1 759 ? -26.965 16.751 33.602 1.00 35.97 759 THR A O 1
ATOM 5931 N N . SER A 1 760 ? -28.311 17.395 31.939 1.00 27.33 760 SER A N 1
ATOM 5932 C CA . SER A 1 760 ? -27.344 17.521 30.823 1.00 27.33 760 SER A CA 1
ATOM 5933 C C . SER A 1 760 ? -28.076 17.761 29.492 1.00 27.33 760 SER A C 1
ATOM 5935 O O . SER A 1 760 ? -29.055 17.086 29.183 1.00 27.33 760 SER A O 1
ATOM 5937 N N . SER A 1 761 ? -27.632 18.747 28.699 1.00 32.28 761 SER A N 1
ATOM 5938 C CA . SER A 1 761 ? -28.179 18.976 27.349 1.00 32.28 761 SER A CA 1
ATOM 5939 C C . SER A 1 761 ? -27.683 17.881 26.389 1.00 32.28 761 SER A C 1
ATOM 5941 O O . SER A 1 761 ? -26.486 17.587 26.411 1.00 32.28 761 SER A O 1
ATOM 5943 N N . PRO A 1 762 ? -28.526 17.324 25.491 1.00 31.56 762 PRO A N 1
ATOM 5944 C CA . PRO A 1 762 ? -28.112 16.298 24.524 1.00 31.56 762 PRO A CA 1
ATOM 5945 C C . PRO A 1 762 ? -27.015 16.726 23.531 1.00 31.56 762 PRO A C 1
ATOM 5947 O O . PRO A 1 762 ? -26.492 15.883 22.803 1.00 31.56 762 PRO A O 1
ATOM 5950 N N . TRP A 1 763 ? -26.681 18.020 23.472 1.00 34.56 763 TRP A N 1
ATOM 5951 C CA . TRP A 1 763 ? -25.765 18.618 22.493 1.00 34.56 763 TRP A CA 1
ATOM 5952 C C . TRP A 1 763 ? -24.393 19.012 23.068 1.00 34.56 763 TRP A C 1
ATOM 5954 O O . TRP A 1 763 ? -23.647 19.762 22.440 1.00 34.56 763 TRP A O 1
ATOM 5964 N N . SER A 1 764 ? -24.015 18.498 24.242 1.00 34.59 764 SER A N 1
ATOM 5965 C CA . SER A 1 764 ? -22.647 18.633 24.779 1.00 34.59 764 SER A CA 1
ATOM 5966 C C . SER A 1 764 ? -21.580 17.872 23.973 1.00 34.59 764 SER A C 1
ATOM 5968 O O . SER A 1 764 ? -20.396 18.103 24.172 1.00 34.59 764 SER A O 1
ATOM 5970 N N . PHE A 1 765 ? -21.980 17.012 23.030 1.00 28.25 765 PHE A N 1
ATOM 5971 C CA . PHE A 1 765 ? -21.096 16.158 22.219 1.00 28.25 765 PHE A CA 1
ATOM 5972 C C . PHE A 1 765 ? -20.254 16.873 21.141 1.00 28.25 765 PHE A C 1
ATOM 5974 O O . PHE A 1 765 ? -19.478 16.216 20.451 1.00 28.25 765 PHE A O 1
ATOM 5981 N N . LEU A 1 766 ? -20.410 18.187 20.955 1.00 32.19 766 LEU A N 1
ATOM 5982 C CA . LEU A 1 766 ? -19.608 18.983 20.019 1.00 32.19 766 LEU A CA 1
ATOM 5983 C C . LEU A 1 766 ? -18.708 19.946 20.793 1.00 32.19 766 LEU A C 1
ATOM 5985 O O . LEU A 1 766 ? -19.049 21.118 20.977 1.00 32.19 766 LEU A O 1
ATOM 5989 N N . ASP A 1 767 ? -17.541 19.446 21.197 1.00 31.78 767 ASP A N 1
ATOM 5990 C CA . ASP A 1 767 ? -16.480 20.221 21.854 1.00 31.78 767 ASP A CA 1
ATOM 5991 C C . ASP A 1 767 ? -15.676 21.040 20.816 1.00 31.78 767 ASP A C 1
ATOM 5993 O O . ASP A 1 767 ? -14.465 20.926 20.634 1.00 31.78 767 ASP A O 1
ATOM 5997 N N . LEU A 1 768 ? -16.418 21.825 20.029 1.00 33.97 768 LEU A N 1
ATOM 5998 C CA . LEU A 1 768 ? -15.901 22.777 19.053 1.00 33.97 768 LEU A CA 1
ATOM 5999 C C . LEU A 1 768 ? -15.656 24.120 19.736 1.00 33.97 768 LEU A C 1
ATOM 6001 O O . LEU A 1 768 ? -16.451 24.553 20.570 1.00 33.97 768 LEU A O 1
ATOM 6005 N N . THR A 1 769 ? -14.611 24.835 19.316 1.00 36.06 769 THR A N 1
ATOM 6006 C CA . THR A 1 769 ? -14.353 26.185 19.826 1.00 36.06 769 THR A CA 1
ATOM 6007 C C . THR A 1 769 ? -15.540 27.110 19.542 1.00 36.06 769 THR A C 1
ATOM 6009 O O . THR A 1 769 ? -16.097 27.123 18.439 1.00 36.06 769 THR A O 1
ATOM 6012 N N . SER A 1 770 ? -15.905 27.896 20.560 1.00 43.34 770 SER A N 1
ATOM 6013 C CA . SER A 1 770 ? -17.130 28.704 20.638 1.00 43.34 770 SER A CA 1
ATOM 6014 C C . SER A 1 770 ? -17.573 29.391 19.324 1.00 43.34 770 SER A C 1
ATOM 6016 O O . SER A 1 770 ? -18.718 29.192 18.911 1.00 43.34 770 SER A O 1
ATOM 6018 N N . PRO A 1 771 ? -16.702 30.091 18.559 1.00 36.16 771 PRO A N 1
ATOM 6019 C CA . PRO A 1 771 ? -17.130 30.771 17.330 1.00 36.16 771 PRO A CA 1
ATOM 6020 C C . PRO A 1 771 ? -17.571 29.812 16.211 1.00 36.16 771 PRO A C 1
ATOM 6022 O O . PRO A 1 771 ? -18.506 30.107 15.471 1.00 36.16 771 PRO A O 1
ATOM 6025 N N . ILE A 1 772 ? -16.919 28.650 16.083 1.00 38.78 772 ILE A N 1
ATOM 6026 C CA . ILE A 1 772 ? -17.226 27.659 15.037 1.00 38.78 772 ILE A CA 1
ATOM 6027 C C . ILE A 1 772 ? -18.553 26.964 15.356 1.00 38.78 772 ILE A C 1
ATOM 6029 O O . ILE A 1 772 ? -19.374 26.747 14.462 1.00 38.78 772 ILE A O 1
ATOM 6033 N N . ARG A 1 773 ? -18.790 26.671 16.640 1.00 42.59 773 ARG A N 1
ATOM 6034 C CA . ARG A 1 773 ? -20.055 26.124 17.139 1.00 42.59 773 ARG A CA 1
ATOM 6035 C C . ARG A 1 773 ? -21.221 27.076 16.849 1.00 42.59 773 ARG A C 1
ATOM 6037 O O . ARG A 1 773 ? -22.209 26.645 16.252 1.00 42.59 773 ARG A O 1
ATOM 6044 N N . SER A 1 774 ? -21.072 28.364 17.175 1.00 40.06 774 SER A N 1
ATOM 6045 C CA . SER A 1 774 ? -22.068 29.401 16.869 1.00 40.06 774 SER A CA 1
ATOM 6046 C C . SER A 1 774 ? -22.315 29.555 15.364 1.00 40.06 774 SER A C 1
ATOM 6048 O O . SER A 1 774 ? -23.470 29.630 14.951 1.00 40.06 774 SER A O 1
ATOM 6050 N N . GLN A 1 775 ? -21.273 29.520 14.521 1.00 42.03 775 GLN A N 1
ATOM 6051 C CA . GLN A 1 775 ? -21.428 29.614 13.062 1.00 42.03 775 GLN A CA 1
ATOM 6052 C C . GLN A 1 775 ? -22.219 28.440 12.469 1.00 42.03 775 GLN A C 1
ATOM 6054 O O . GLN A 1 775 ? -23.089 28.642 11.620 1.00 42.03 775 GLN A O 1
ATOM 6059 N N . ILE A 1 776 ? -21.920 27.210 12.901 1.00 38.88 776 ILE A N 1
ATOM 6060 C CA . ILE A 1 776 ? -22.604 26.007 12.411 1.00 38.88 776 ILE A CA 1
ATOM 6061 C C . ILE A 1 776 ? -24.068 26.019 12.860 1.00 38.88 776 ILE A C 1
ATOM 6063 O O . ILE A 1 776 ? -24.946 25.774 12.035 1.00 38.88 776 ILE A O 1
ATOM 6067 N N . LEU A 1 777 ? -24.348 26.366 14.122 1.00 42.44 777 LEU A N 1
ATOM 6068 C CA . LEU A 1 777 ? -25.716 26.524 14.629 1.00 42.44 777 LEU A CA 1
ATOM 6069 C C . LEU A 1 777 ? -26.487 27.621 13.881 1.00 42.44 777 LEU A C 1
ATOM 6071 O O . LEU A 1 777 ? -27.633 27.392 13.499 1.00 42.44 777 LEU A O 1
ATOM 6075 N N . PHE A 1 778 ? -25.866 28.776 13.622 1.00 41.16 778 PHE A N 1
ATOM 6076 C CA . PHE A 1 778 ? -26.490 29.878 12.885 1.00 41.16 778 PHE A CA 1
ATOM 6077 C C . PHE A 1 778 ? -26.853 29.470 11.453 1.00 41.16 778 PHE A C 1
ATOM 6079 O O . PHE A 1 778 ? -27.992 29.671 11.037 1.00 41.16 778 PHE A O 1
ATOM 6086 N N . ASN A 1 779 ? -25.931 28.829 10.726 1.00 41.06 779 ASN A N 1
ATOM 6087 C CA . ASN A 1 779 ? -26.194 28.339 9.372 1.00 41.06 779 ASN A CA 1
ATOM 6088 C C . ASN A 1 779 ? -27.299 27.267 9.371 1.00 41.06 779 ASN A C 1
ATOM 6090 O O . ASN A 1 779 ? -28.227 27.349 8.574 1.00 41.06 779 ASN A O 1
ATOM 6094 N N . LEU A 1 780 ? -27.263 26.313 10.311 1.00 40.56 780 LEU A N 1
ATOM 6095 C CA . LEU A 1 780 ? -28.267 25.248 10.415 1.00 40.56 780 LEU A CA 1
ATOM 6096 C C . LEU A 1 780 ? -29.672 25.799 10.724 1.00 40.56 780 LEU A C 1
ATOM 6098 O O . LEU A 1 780 ? -30.661 25.347 10.148 1.00 40.56 780 LEU A O 1
ATOM 6102 N N . VAL A 1 781 ? -29.769 26.787 11.622 1.00 40.91 781 VAL A N 1
ATOM 6103 C CA . VAL A 1 781 ? -31.028 27.471 11.964 1.00 40.91 781 VAL A CA 1
ATOM 6104 C C . VAL A 1 781 ? -31.501 28.369 10.816 1.00 40.91 781 VAL A C 1
ATOM 6106 O O . VAL A 1 781 ? -32.701 28.410 10.548 1.00 40.91 781 VAL A O 1
ATOM 6109 N N . GLY A 1 782 ? -30.585 29.043 10.116 1.00 36.53 782 GLY A N 1
ATOM 6110 C CA . GLY A 1 782 ? -30.870 29.843 8.924 1.00 36.53 782 GLY A CA 1
ATOM 6111 C C . GLY A 1 782 ? -31.446 28.999 7.790 1.00 36.53 782 GLY A C 1
ATOM 6112 O O . GLY A 1 782 ? -32.534 29.299 7.305 1.00 36.53 782 GLY A O 1
ATOM 6113 N N . ASP A 1 783 ? -30.792 27.889 7.445 1.00 36.62 783 ASP A N 1
ATOM 6114 C CA . ASP A 1 783 ? -31.268 26.947 6.428 1.00 36.62 783 ASP A CA 1
ATOM 6115 C C . ASP A 1 783 ? -32.644 26.370 6.799 1.00 36.62 783 ASP A C 1
ATOM 6117 O O . ASP A 1 783 ? -33.551 26.351 5.966 1.00 36.62 783 ASP A O 1
ATOM 6121 N N . LEU A 1 784 ? -32.849 25.969 8.062 1.00 36.00 784 LEU A N 1
ATOM 6122 C CA . LEU A 1 784 ? -34.144 25.479 8.556 1.00 36.00 784 LEU A CA 1
ATOM 6123 C C . LEU A 1 784 ? -35.253 26.545 8.489 1.00 36.00 784 LEU A C 1
ATOM 6125 O O . LEU A 1 784 ? -36.394 26.214 8.153 1.00 36.00 784 LEU A O 1
ATOM 6129 N N . LEU A 1 785 ? -34.942 27.813 8.778 1.00 36.47 785 LEU A N 1
ATOM 6130 C CA . LEU A 1 785 ? -35.898 28.919 8.692 1.00 36.47 785 LEU A CA 1
ATOM 6131 C C . LEU A 1 785 ? -36.216 29.288 7.238 1.00 36.47 785 LEU A C 1
ATOM 6133 O O . LEU A 1 785 ? -37.398 29.391 6.905 1.00 36.47 785 LEU A O 1
ATOM 6137 N N . CYS A 1 786 ? -35.217 29.381 6.358 1.00 35.66 786 CYS A N 1
ATOM 6138 C CA . CYS A 1 786 ? -35.404 29.594 4.919 1.00 35.66 786 CYS A CA 1
ATOM 6139 C C . CYS A 1 786 ? -36.248 28.478 4.283 1.00 35.66 786 CYS A C 1
ATOM 6141 O O . CYS A 1 786 ? -37.183 28.756 3.532 1.00 35.66 786 CYS A O 1
ATOM 6143 N N . TYR A 1 787 ? -36.011 27.214 4.655 1.00 33.59 787 TYR A N 1
ATOM 6144 C CA . TYR A 1 787 ? -36.830 26.080 4.204 1.00 33.59 787 TYR A CA 1
ATOM 6145 C C . TYR A 1 787 ? -38.290 26.164 4.691 1.00 33.59 787 TYR A C 1
ATOM 6147 O O . TYR A 1 787 ? -39.201 25.632 4.051 1.00 33.59 787 TYR A O 1
ATOM 6155 N N . SER A 1 788 ? -38.520 26.843 5.821 1.00 38.44 788 SER A N 1
ATOM 6156 C CA . SER A 1 788 ? -39.846 27.060 6.411 1.00 38.44 788 SER A CA 1
ATOM 6157 C C . SER A 1 788 ? -40.598 28.268 5.832 1.00 38.44 788 SER A C 1
ATOM 6159 O O . SER A 1 788 ? -41.827 28.269 5.835 1.00 38.44 788 SER A O 1
ATOM 6161 N N . GLY A 1 789 ? -39.882 29.268 5.303 1.00 36.31 789 GLY A N 1
ATOM 6162 C CA . GLY A 1 789 ? -40.450 30.514 4.772 1.00 36.31 789 GLY A CA 1
ATOM 6163 C C . GLY A 1 789 ? -41.067 30.413 3.371 1.00 36.31 789 GLY A C 1
ATOM 6164 O O . GLY A 1 789 ? -41.687 31.369 2.919 1.00 36.31 789 GLY A O 1
ATOM 6165 N N . ALA A 1 790 ? -40.920 29.272 2.687 1.00 34.38 790 ALA A N 1
ATOM 6166 C CA . ALA A 1 790 ? -41.284 29.112 1.274 1.00 34.38 790 ALA A CA 1
ATOM 6167 C C . ALA A 1 790 ? -42.415 28.095 0.992 1.00 34.38 790 ALA A C 1
ATOM 6169 O O . ALA A 1 790 ? -42.646 27.753 -0.166 1.00 34.38 790 ALA A O 1
ATOM 6170 N N . ASN A 1 791 ? -43.111 27.568 2.012 1.00 32.62 791 ASN A N 1
ATOM 6171 C CA . ASN A 1 791 ? -44.204 26.600 1.818 1.00 32.62 791 ASN A CA 1
ATOM 6172 C C . ASN A 1 791 ? -45.404 26.856 2.748 1.00 32.62 791 ASN A C 1
ATOM 6174 O O . ASN A 1 791 ? -45.262 26.897 3.970 1.00 32.62 791 ASN A O 1
ATOM 6178 N N . GLU A 1 792 ? -46.607 26.912 2.170 1.00 39.03 792 GLU A N 1
ATOM 6179 C CA . GLU A 1 792 ? -47.889 27.035 2.880 1.00 39.03 792 GLU A CA 1
ATOM 6180 C C . GLU A 1 792 ? -48.263 25.757 3.661 1.00 39.03 792 GLU A C 1
ATOM 6182 O O . GLU A 1 792 ? -49.128 24.983 3.255 1.00 39.03 792 GLU A O 1
ATOM 6187 N N . VAL A 1 793 ? -47.633 25.517 4.816 1.00 34.69 793 VAL A N 1
ATOM 6188 C CA . VAL A 1 793 ? -48.116 24.528 5.801 1.00 34.69 793 VAL A CA 1
ATOM 6189 C C . VAL A 1 793 ? -48.025 25.095 7.222 1.00 34.69 793 VAL A C 1
ATOM 6191 O O . VAL A 1 793 ? -47.254 24.639 8.072 1.00 34.69 793 VAL A O 1
ATOM 6194 N N . ASN A 1 794 ? -48.858 26.098 7.503 1.00 42.78 794 ASN A N 1
ATOM 6195 C CA . ASN A 1 794 ? -49.131 26.518 8.876 1.00 42.78 794 ASN A CA 1
ATOM 6196 C C . ASN A 1 794 ? -49.785 25.363 9.654 1.00 42.78 794 ASN A C 1
ATOM 6198 O O . ASN A 1 794 ? -50.830 24.875 9.242 1.00 42.78 794 ASN A O 1
ATOM 6202 N N . ILE A 1 795 ? -49.134 24.937 10.750 1.00 37.72 795 ILE A N 1
ATOM 6203 C CA . ILE A 1 795 ? -49.651 24.278 11.982 1.00 37.72 795 ILE A CA 1
ATOM 6204 C C . ILE A 1 795 ? -48.511 23.533 12.711 1.00 37.72 795 ILE A C 1
ATOM 6206 O O . ILE A 1 795 ? -48.468 23.536 13.937 1.00 37.72 795 ILE A O 1
ATOM 6210 N N . GLN A 1 796 ? -47.528 22.963 11.999 1.00 39.06 796 GLN A N 1
ATOM 6211 C CA . GLN A 1 796 ? -46.368 22.284 12.625 1.00 39.06 796 GLN A CA 1
ATOM 6212 C C . GLN A 1 796 ? -45.170 23.205 12.928 1.00 39.06 796 GLN A C 1
ATOM 6214 O O . GLN A 1 796 ? -44.195 22.783 13.549 1.00 39.06 796 GLN A O 1
ATOM 6219 N N . LEU A 1 797 ? -45.255 24.481 12.543 1.00 39.75 797 LEU A N 1
ATOM 6220 C CA . LEU A 1 797 ? -44.208 25.478 12.779 1.00 39.75 797 LEU A CA 1
ATOM 6221 C C . LEU A 1 797 ? -43.971 25.795 14.262 1.00 39.75 797 LEU A C 1
ATOM 6223 O O . LEU A 1 797 ? -42.913 26.318 14.581 1.00 39.75 797 LEU A O 1
ATOM 6227 N N . SER A 1 798 ? -44.900 25.496 15.177 1.00 39.78 798 SER A N 1
ATOM 6228 C CA . SER A 1 798 ? -44.733 25.803 16.607 1.00 39.78 798 SER A CA 1
ATOM 6229 C C . SER A 1 798 ? -43.567 25.048 17.249 1.00 39.78 798 SER A C 1
ATOM 6231 O O . SER A 1 798 ? -42.823 25.654 18.016 1.00 39.78 798 SER A O 1
ATOM 6233 N N . ILE A 1 799 ? -43.376 23.774 16.887 1.00 40.00 799 ILE A N 1
ATOM 6234 C CA . ILE A 1 799 ? -42.314 22.906 17.421 1.00 40.00 799 ILE A CA 1
ATOM 6235 C C . ILE A 1 799 ? -40.972 23.241 16.774 1.00 40.00 799 ILE A C 1
ATOM 6237 O O . ILE A 1 799 ? -39.986 23.428 17.473 1.00 40.00 799 ILE A O 1
ATOM 6241 N N . VAL A 1 800 ? -40.932 23.439 15.452 1.00 39.81 800 VAL A N 1
ATOM 6242 C CA . VAL A 1 800 ? -39.706 23.919 14.790 1.00 39.81 800 VAL A CA 1
ATOM 6243 C C . VAL A 1 800 ? -39.301 25.285 15.360 1.00 39.81 800 VAL A C 1
ATOM 6245 O O . VAL A 1 800 ? -38.143 25.486 15.696 1.00 39.81 800 VAL A O 1
ATOM 6248 N N . ARG A 1 801 ? -40.253 26.198 15.600 1.00 43.88 801 ARG A N 1
ATOM 6249 C CA . ARG A 1 801 ? -39.996 27.491 16.260 1.00 43.88 801 ARG A CA 1
ATOM 6250 C C . ARG A 1 801 ? -39.722 27.390 17.765 1.00 43.88 801 ARG A C 1
ATOM 6252 O O . ARG A 1 801 ? -39.266 28.387 18.318 1.00 43.88 801 ARG A O 1
ATOM 6259 N N . SER A 1 802 ? -40.022 26.288 18.459 1.00 45.22 802 SER A N 1
ATOM 6260 C CA . SER A 1 802 ? -39.615 26.090 19.863 1.00 45.22 802 SER A CA 1
ATOM 6261 C C . SER A 1 802 ? -38.219 25.485 19.934 1.00 45.22 802 SER A C 1
ATOM 6263 O O . SER A 1 802 ? -37.374 26.033 20.624 1.00 45.22 802 SER A O 1
ATOM 6265 N N . THR A 1 803 ? -37.920 24.468 19.126 1.00 40.25 803 THR A N 1
ATOM 6266 C CA . THR A 1 803 ? -36.582 23.872 19.035 1.00 40.25 803 THR A CA 1
ATOM 6267 C C . THR A 1 803 ? -35.563 24.846 18.434 1.00 40.25 803 THR A C 1
ATOM 6269 O O . THR A 1 803 ? -34.446 24.928 18.923 1.00 40.25 803 THR A O 1
ATOM 6272 N N . CYS A 1 804 ? -35.934 25.682 17.455 1.00 43.16 804 CYS A N 1
ATOM 6273 C CA . CYS A 1 804 ? -35.084 26.795 17.001 1.00 43.16 804 CYS A CA 1
ATOM 6274 C C . CYS A 1 804 ? -34.983 27.950 18.017 1.00 43.16 804 CYS A C 1
ATOM 6276 O O . CYS A 1 804 ? -34.108 28.795 17.854 1.00 43.16 804 CYS A O 1
ATOM 6278 N N . ARG A 1 805 ? -35.848 28.011 19.045 1.00 45.59 805 ARG A N 1
ATOM 6279 C CA . ARG A 1 805 ? -35.648 28.890 20.212 1.00 45.59 805 ARG A CA 1
ATOM 6280 C C . ARG A 1 805 ? -34.666 28.247 21.189 1.00 45.59 805 ARG A C 1
ATOM 6282 O O . ARG A 1 805 ? -33.621 28.829 21.407 1.00 45.59 805 ARG A O 1
ATOM 6289 N N . GLU A 1 806 ? -34.890 27.002 21.608 1.00 45.50 806 GLU A N 1
ATOM 6290 C CA . GLU A 1 806 ? -33.957 26.252 22.469 1.00 45.50 806 GLU A CA 1
ATOM 6291 C C . GLU A 1 806 ? -32.536 26.150 21.883 1.00 45.50 806 GLU A C 1
ATOM 6293 O O . GLU A 1 806 ? -31.563 26.217 22.625 1.00 45.50 806 GLU A O 1
ATOM 6298 N N . LEU A 1 807 ? -32.392 26.012 20.558 1.00 41.12 807 LEU A N 1
ATOM 6299 C CA . LEU A 1 807 ? -31.093 26.019 19.871 1.00 41.12 807 LEU A CA 1
ATOM 6300 C C . LEU A 1 807 ? -30.480 27.423 19.760 1.00 41.12 807 LEU A C 1
ATOM 6302 O O . LEU A 1 807 ? -29.259 27.544 19.763 1.00 41.12 807 LEU A O 1
ATOM 6306 N N . ARG A 1 808 ? -31.301 28.479 19.679 1.00 46.41 808 ARG A N 1
ATOM 6307 C CA . ARG A 1 808 ? -30.847 29.881 19.735 1.00 46.41 808 ARG A CA 1
ATOM 6308 C C . ARG A 1 808 ? -30.379 30.249 21.142 1.00 46.41 808 ARG A C 1
ATOM 6310 O O . ARG A 1 808 ? -29.385 30.950 21.274 1.00 46.41 808 ARG A O 1
ATOM 6317 N N . ASP A 1 809 ? -31.047 29.716 22.159 1.00 46.25 809 ASP A N 1
ATOM 6318 C CA . ASP A 1 809 ? -30.685 29.845 23.572 1.00 46.25 809 ASP A CA 1
ATOM 6319 C C . ASP A 1 809 ? -29.465 28.957 23.944 1.00 46.25 809 ASP A C 1
ATOM 6321 O O . ASP A 1 809 ? -28.938 29.064 25.047 1.00 46.25 809 ASP A O 1
ATOM 6325 N N . GLN A 1 810 ? -28.994 28.097 23.023 1.00 42.69 810 GLN A N 1
ATOM 6326 C CA . GLN A 1 810 ? -27.772 27.272 23.129 1.00 42.69 810 GLN A CA 1
ATOM 6327 C C . GLN A 1 810 ? -26.603 27.763 22.248 1.00 42.69 810 GLN A C 1
ATOM 6329 O O . GLN A 1 810 ? -25.572 27.089 22.165 1.00 42.69 810 GLN A O 1
ATOM 6334 N N . ILE A 1 811 ? -26.741 28.915 21.584 1.00 47.78 811 ILE A N 1
ATOM 6335 C CA . ILE A 1 811 ? -25.594 29.642 21.020 1.00 47.78 811 ILE A CA 1
ATOM 6336 C C . ILE A 1 811 ? -24.797 30.191 22.209 1.00 47.78 811 ILE A C 1
ATOM 6338 O O . ILE A 1 811 ? -25.391 30.781 23.108 1.00 47.78 811 ILE A O 1
ATOM 6342 N N . ASP A 1 812 ? -23.477 29.972 22.234 1.00 49.97 812 ASP A N 1
ATOM 6343 C CA . ASP A 1 812 ? -22.633 30.351 23.376 1.00 49.97 812 ASP A CA 1
ATOM 6344 C C . ASP A 1 812 ? -22.847 31.819 23.770 1.00 49.97 812 ASP A C 1
ATOM 6346 O O . ASP A 1 812 ? -22.673 32.718 22.942 1.00 49.97 812 ASP A O 1
ATOM 6350 N N . GLU A 1 813 ? -23.121 32.067 25.058 1.00 52.41 813 GLU A N 1
ATOM 6351 C CA . GLU A 1 813 ? -23.359 33.411 25.618 1.00 52.41 813 GLU A CA 1
ATOM 6352 C C . GLU A 1 813 ? -22.194 34.391 25.368 1.00 52.41 813 GLU A C 1
ATOM 6354 O O . GLU A 1 813 ? -22.338 35.597 25.562 1.00 52.41 813 GLU A O 1
ATOM 6359 N N . GLU A 1 814 ? -21.029 33.875 24.960 1.00 53.31 814 GLU A N 1
ATOM 6360 C CA . GLU A 1 814 ? -19.804 34.630 24.722 1.00 53.31 814 GLU A CA 1
ATOM 6361 C C . GLU A 1 814 ? -19.496 34.915 23.237 1.00 53.31 814 GLU A C 1
ATOM 6363 O O . GLU A 1 814 ? -18.692 35.815 22.980 1.00 53.31 814 GLU A O 1
ATOM 6368 N N . CYS A 1 815 ? -20.106 34.222 22.259 1.00 54.50 815 CYS A N 1
ATOM 6369 C CA . CYS A 1 815 ? -19.776 34.376 20.828 1.00 54.50 815 CYS A CA 1
ATOM 6370 C C . CYS A 1 815 ? -21.005 34.339 19.899 1.00 54.50 815 CYS A C 1
ATOM 6372 O O . CYS A 1 815 ? -21.618 33.288 19.708 1.00 54.50 815 CYS A O 1
ATOM 6374 N N . LEU A 1 816 ? -21.276 35.451 19.206 1.00 61.97 816 LEU A N 1
ATOM 6375 C CA . LEU A 1 816 ? -22.338 35.569 18.200 1.00 61.97 816 LEU A CA 1
ATOM 6376 C C . LEU A 1 816 ? -21.752 35.817 16.801 1.00 61.97 816 LEU A C 1
ATOM 6378 O O . LEU A 1 816 ? -20.980 36.759 16.624 1.00 61.97 816 LEU A O 1
ATOM 6382 N N . THR A 1 817 ? -22.188 35.045 15.799 1.00 57.47 817 THR A N 1
ATOM 6383 C CA . THR A 1 817 ? -22.060 35.445 14.387 1.00 57.47 817 THR A CA 1
ATOM 6384 C C . THR A 1 817 ? -23.425 35.819 13.826 1.00 57.47 817 THR A C 1
ATOM 6386 O O . THR A 1 817 ? -24.405 35.113 14.056 1.00 57.47 817 THR A O 1
ATOM 6389 N N . PHE A 1 818 ? -23.485 36.917 13.078 1.00 62.03 818 PHE A N 1
ATOM 6390 C CA . PHE A 1 818 ? -24.687 37.442 12.442 1.00 62.03 818 PHE A CA 1
ATOM 6391 C C . PHE A 1 818 ? -24.437 37.693 10.946 1.00 62.03 818 PHE A C 1
ATOM 6393 O O . PHE A 1 818 ? -23.318 38.002 10.535 1.00 62.03 818 PHE A O 1
ATOM 6400 N N . ASN A 1 819 ? -25.470 37.563 10.114 1.00 55.00 819 ASN A N 1
ATOM 6401 C CA . ASN A 1 819 ? -25.390 37.891 8.691 1.00 55.00 819 ASN A CA 1
ATOM 6402 C C . ASN A 1 819 ? -26.534 38.840 8.326 1.00 55.00 819 ASN A C 1
ATOM 6404 O O . ASN A 1 819 ? -27.695 38.520 8.565 1.00 55.00 819 ASN A O 1
ATOM 6408 N N . TYR A 1 820 ? -26.183 39.995 7.770 1.00 61.06 820 TYR A N 1
ATOM 6409 C CA . TYR A 1 820 ? -27.082 41.033 7.284 1.00 61.06 820 TYR A CA 1
ATOM 6410 C C . TYR A 1 820 ? -27.228 40.903 5.765 1.00 61.06 820 TYR A C 1
ATOM 6412 O O . TYR A 1 820 ? -26.486 41.522 5.000 1.00 61.06 820 TYR A O 1
ATOM 6420 N N . ASP A 1 821 ? -28.189 40.080 5.344 1.00 52.97 821 ASP A N 1
ATOM 6421 C CA . ASP A 1 821 ? -28.539 39.797 3.947 1.00 52.97 821 ASP A CA 1
ATOM 6422 C C . ASP A 1 821 ? -29.980 40.266 3.648 1.00 52.97 821 ASP A C 1
ATOM 6424 O O . ASP A 1 821 ? -30.825 40.356 4.544 1.00 52.97 821 ASP A O 1
ATOM 6428 N N . ASP A 1 822 ? -30.283 40.524 2.378 1.00 42.41 822 ASP A N 1
ATOM 6429 C CA . ASP A 1 822 ? -31.637 40.828 1.898 1.00 42.41 822 ASP A CA 1
ATOM 6430 C C . ASP A 1 822 ? -32.578 39.617 2.064 1.00 42.41 822 ASP A C 1
ATOM 6432 O O . ASP A 1 822 ? -33.793 39.767 2.179 1.00 42.41 822 ASP A O 1
ATOM 6436 N N . ASN A 1 823 ? -32.014 38.404 2.140 1.00 40.94 823 ASN A N 1
ATOM 6437 C CA . ASN A 1 823 ? -32.750 37.160 2.386 1.00 40.94 823 ASN A CA 1
ATOM 6438 C C . ASN A 1 823 ? -33.030 36.862 3.873 1.00 40.94 823 ASN A C 1
ATOM 6440 O O . ASN A 1 823 ? -33.627 35.828 4.176 1.00 40.94 823 ASN A O 1
ATOM 6444 N N . CYS A 1 824 ? -32.660 37.740 4.813 1.00 43.50 824 CYS A N 1
ATOM 6445 C CA . CYS A 1 824 ? -32.937 37.580 6.251 1.00 43.50 824 CYS A CA 1
ATOM 6446 C C . CYS A 1 824 ? -34.416 37.825 6.628 1.00 43.50 824 CYS A C 1
ATOM 6448 O O . CYS A 1 824 ? -34.731 38.357 7.689 1.00 43.50 824 CYS A O 1
ATOM 6450 N N . GLY A 1 825 ? -35.345 37.407 5.768 1.00 32.06 825 GLY A N 1
ATOM 6451 C CA . GLY A 1 825 ? -36.776 37.595 5.945 1.00 32.06 825 GLY A CA 1
ATOM 6452 C C . GLY A 1 825 ? -37.379 36.685 7.014 1.00 32.06 825 GLY A C 1
ATOM 6453 O O . GLY A 1 825 ? -37.866 35.593 6.714 1.00 32.06 825 GLY A O 1
ATOM 6454 N N . LEU A 1 826 ? -37.536 37.208 8.232 1.00 29.38 826 LEU A N 1
ATOM 6455 C CA . LEU A 1 826 ? -38.793 36.982 8.950 1.00 29.38 826 LEU A CA 1
ATOM 6456 C C . LEU A 1 826 ? -39.883 37.748 8.189 1.00 29.38 826 LEU A C 1
ATOM 6458 O O . LEU A 1 826 ? -40.145 38.912 8.463 1.00 29.38 826 LEU A O 1
ATOM 6462 N N . GLY A 1 827 ? -40.446 37.099 7.165 1.00 29.81 827 GLY A N 1
ATOM 6463 C CA . GLY A 1 827 ? -41.271 37.751 6.150 1.00 29.81 827 GLY A CA 1
ATOM 6464 C C . GLY A 1 827 ? -42.435 38.569 6.717 1.00 29.81 827 GLY A C 1
ATOM 6465 O O . GLY A 1 827 ? -43.326 38.032 7.374 1.00 29.81 827 GLY A O 1
ATOM 6466 N N . GLY A 1 828 ? -42.437 39.861 6.396 1.00 27.77 828 GLY A N 1
ATOM 6467 C CA . GLY A 1 828 ? -43.482 40.823 6.727 1.00 27.77 828 GLY A CA 1
ATOM 6468 C C . GLY A 1 828 ? -43.025 42.233 6.354 1.00 27.77 828 GLY A C 1
ATOM 6469 O O . GLY A 1 828 ? -41.842 42.538 6.458 1.00 27.77 828 GLY A O 1
ATOM 6470 N N . ASN A 1 829 ? -43.948 43.088 5.905 1.00 34.22 829 ASN A N 1
ATOM 6471 C CA . ASN A 1 829 ? -43.670 44.484 5.539 1.00 34.22 829 ASN A CA 1
ATOM 6472 C C . ASN A 1 829 ? -43.427 45.349 6.791 1.00 34.22 829 ASN A C 1
ATOM 6474 O O . ASN A 1 829 ? -44.247 46.199 7.140 1.00 34.22 829 ASN A O 1
ATOM 6478 N N . ALA A 1 830 ? -42.317 45.102 7.476 1.00 35.66 830 ALA A N 1
ATOM 6479 C CA . ALA A 1 830 ? -41.890 45.784 8.685 1.00 35.66 830 ALA A CA 1
ATOM 6480 C C . ALA A 1 830 ? -40.496 46.390 8.452 1.00 35.66 830 ALA A C 1
ATOM 6482 O O . ALA A 1 830 ? -39.673 45.818 7.740 1.00 35.66 830 ALA A O 1
ATOM 6483 N N . ARG A 1 831 ? -40.275 47.609 8.952 1.00 45.75 831 ARG A N 1
ATOM 6484 C CA . ARG A 1 831 ? -39.111 48.443 8.592 1.00 45.75 831 ARG A CA 1
ATOM 6485 C C . ARG A 1 831 ? -37.829 47.881 9.217 1.00 45.75 831 ARG A C 1
ATOM 6487 O O . ARG A 1 831 ? -37.891 47.295 10.292 1.00 45.75 831 ARG A O 1
ATOM 6494 N N . ASP A 1 832 ? -36.671 48.169 8.615 1.00 47.59 832 ASP A N 1
ATOM 6495 C CA . ASP A 1 832 ? -35.340 47.632 8.983 1.00 47.59 832 ASP A CA 1
ATOM 6496 C C . ASP A 1 832 ? -34.925 47.774 10.470 1.00 47.59 832 ASP A C 1
ATOM 6498 O O . ASP A 1 832 ? -33.969 47.139 10.910 1.00 47.59 832 ASP A O 1
ATOM 6502 N N . ARG A 1 833 ? -35.648 48.575 11.263 1.00 49.91 833 ARG A N 1
ATOM 6503 C CA . ARG A 1 833 ? -35.473 48.715 12.719 1.00 49.91 833 ARG A CA 1
ATOM 6504 C C . ARG A 1 833 ? -35.837 47.464 13.521 1.00 49.91 833 ARG A C 1
ATOM 6506 O O . ARG A 1 833 ? -35.196 47.198 14.537 1.00 49.91 833 ARG A O 1
ATOM 6513 N N . ASP A 1 834 ? -36.828 46.682 13.094 1.00 56.22 834 ASP A N 1
ATOM 6514 C CA . ASP A 1 834 ? -37.349 45.585 13.927 1.00 56.22 834 ASP A CA 1
ATOM 6515 C C . ASP A 1 834 ? -36.328 44.442 14.103 1.00 56.22 834 ASP A C 1
ATOM 6517 O O . ASP A 1 834 ? -36.274 43.804 15.157 1.00 56.22 834 ASP A O 1
ATOM 6521 N N . GLU A 1 835 ? -35.438 44.234 13.124 1.00 58.34 835 GLU A N 1
ATOM 6522 C CA . GLU A 1 835 ? -34.316 43.286 13.225 1.00 58.34 835 GLU A CA 1
ATOM 6523 C C . GLU A 1 835 ? -33.290 43.714 14.293 1.00 58.34 835 GLU A C 1
ATOM 6525 O O . GLU A 1 835 ? -32.779 42.872 15.039 1.00 58.34 835 GLU A O 1
ATOM 6530 N N . ILE A 1 836 ? -33.021 45.019 14.425 1.00 64.69 836 ILE A N 1
ATOM 6531 C CA . ILE A 1 836 ? -32.038 45.556 15.381 1.00 64.69 836 ILE A CA 1
ATOM 6532 C C . ILE A 1 836 ? -32.613 45.637 16.790 1.00 64.69 836 ILE A C 1
ATOM 6534 O O . ILE A 1 836 ? -31.893 45.357 17.746 1.00 64.69 836 ILE A O 1
ATOM 6538 N N . ILE A 1 837 ? -33.907 45.926 16.940 1.00 65.19 837 ILE A N 1
ATOM 6539 C CA . ILE A 1 837 ? -34.598 45.835 18.234 1.00 65.19 837 ILE A CA 1
ATOM 6540 C C . ILE A 1 837 ? -34.497 44.400 18.774 1.00 65.19 837 ILE A C 1
ATOM 6542 O O . ILE A 1 837 ? -34.065 44.202 19.909 1.00 65.19 837 ILE A O 1
ATOM 6546 N N . LEU A 1 838 ? -34.784 43.391 17.942 1.00 60.00 838 LEU A N 1
ATOM 6547 C CA . LEU A 1 838 ? -34.655 41.979 18.319 1.00 60.00 838 LEU A CA 1
ATOM 6548 C C . LEU A 1 838 ? -33.210 41.571 18.648 1.00 60.00 838 LEU A C 1
ATOM 6550 O O . LEU A 1 838 ? -32.996 40.797 19.585 1.00 60.00 838 LEU A O 1
ATOM 6554 N N . LEU A 1 839 ? -32.223 42.082 17.904 1.00 65.75 839 LEU A N 1
ATOM 6555 C CA . LEU A 1 839 ? -30.805 41.821 18.159 1.00 65.75 839 LEU A CA 1
ATOM 6556 C C . LEU A 1 839 ? -30.334 42.487 19.465 1.00 65.75 839 LEU A C 1
ATOM 6558 O O . LEU A 1 839 ? -29.706 41.827 20.288 1.00 65.75 839 LEU A O 1
ATOM 6562 N N . ASN A 1 840 ? -30.707 43.745 19.712 1.00 72.69 840 ASN A N 1
ATOM 6563 C CA . ASN A 1 840 ? -30.443 44.452 20.968 1.00 72.69 840 ASN A CA 1
ATOM 6564 C C . ASN A 1 840 ? -31.105 43.757 22.165 1.00 72.69 840 ASN A C 1
ATOM 6566 O O . ASN A 1 840 ? -30.475 43.597 23.207 1.00 72.69 840 ASN A O 1
ATOM 6570 N N . ASP A 1 841 ? -32.349 43.299 22.032 1.00 65.25 841 ASP A N 1
ATOM 6571 C CA . ASP A 1 841 ? -33.047 42.577 23.098 1.00 65.25 841 ASP A CA 1
ATOM 6572 C C . ASP A 1 841 ? -32.505 41.161 23.320 1.00 65.25 841 ASP A C 1
ATOM 6574 O O . ASP A 1 841 ? -32.693 40.602 24.401 1.00 65.25 841 ASP A O 1
ATOM 6578 N N . TRP A 1 842 ? -31.827 40.560 22.337 1.00 67.06 842 TRP A N 1
ATOM 6579 C CA . TRP A 1 842 ? -31.000 39.372 22.559 1.00 67.06 842 TRP A CA 1
ATOM 6580 C C . TRP A 1 842 ? -29.727 39.750 23.328 1.00 67.06 842 TRP A C 1
ATOM 6582 O O . TRP A 1 842 ? -29.471 39.196 24.392 1.00 67.06 842 TRP A O 1
ATOM 6592 N N . ILE A 1 843 ? -28.984 40.765 22.879 1.00 68.31 843 ILE A N 1
ATOM 6593 C CA . ILE A 1 843 ? -27.732 41.199 23.519 1.00 68.31 843 ILE A CA 1
ATOM 6594 C C . ILE A 1 843 ? -27.942 41.616 24.988 1.00 68.31 843 ILE A C 1
ATOM 6596 O O . ILE A 1 843 ? -27.171 41.204 25.852 1.00 68.31 843 ILE A O 1
ATOM 6600 N N . LYS A 1 844 ? -29.024 42.341 25.309 1.00 72.94 844 LYS A N 1
ATOM 6601 C CA . LYS A 1 844 ? -29.411 42.684 26.696 1.00 72.94 844 LYS A CA 1
ATOM 6602 C C . LYS A 1 844 ? -29.598 41.454 27.595 1.00 72.94 844 LYS A C 1
ATOM 6604 O O . LYS A 1 844 ? -29.379 41.551 28.798 1.00 72.94 844 LYS A O 1
ATOM 6609 N N . ARG A 1 845 ? -30.014 40.313 27.031 1.00 64.31 845 ARG A N 1
ATOM 6610 C CA . ARG A 1 845 ? -30.177 39.038 27.753 1.00 64.31 845 ARG A CA 1
ATOM 6611 C C . ARG A 1 845 ? -28.881 38.229 27.861 1.00 64.31 845 ARG A C 1
ATOM 6613 O O . ARG A 1 845 ? -28.809 37.357 28.719 1.00 64.31 845 ARG A O 1
ATOM 6620 N N . HIS A 1 846 ? -27.856 38.548 27.069 1.00 65.12 846 HIS A N 1
ATOM 6621 C CA . HIS A 1 846 ? -26.567 37.848 27.050 1.00 65.12 846 HIS A CA 1
ATOM 6622 C C . HIS A 1 846 ? -25.389 38.809 27.337 1.00 65.12 846 HIS A C 1
ATOM 6624 O O . HIS A 1 846 ? -24.555 39.073 26.467 1.00 65.12 846 HIS A O 1
ATOM 6630 N N . PRO A 1 847 ? -25.263 39.323 28.581 1.00 66.62 847 PRO A N 1
ATOM 6631 C CA . PRO A 1 847 ? -24.238 40.306 28.958 1.00 66.62 847 PRO A CA 1
ATOM 6632 C C . PRO A 1 847 ? -22.796 39.764 28.950 1.00 66.62 847 PRO A C 1
ATOM 6634 O O . PRO A 1 847 ? -21.855 40.525 29.164 1.00 66.62 847 PRO A O 1
ATOM 6637 N N . ARG A 1 848 ? -22.601 38.458 28.716 1.00 68.06 848 ARG A N 1
ATOM 6638 C CA . ARG A 1 848 ? -21.288 37.795 28.646 1.00 68.06 848 ARG A CA 1
ATOM 6639 C C . ARG A 1 848 ? -20.649 37.810 27.252 1.00 68.06 848 ARG A C 1
ATOM 6641 O O . ARG A 1 848 ? -19.567 37.250 27.092 1.00 68.06 848 ARG A O 1
ATOM 6648 N N . LEU A 1 849 ? -21.264 38.461 26.262 1.00 69.75 849 LEU A N 1
ATOM 6649 C CA . LEU A 1 849 ? -20.794 38.470 24.874 1.00 69.75 849 LEU A CA 1
ATOM 6650 C C . LEU A 1 849 ? -19.368 39.050 24.732 1.00 69.75 849 LEU A C 1
ATOM 6652 O O . LEU A 1 849 ? -19.146 40.255 24.863 1.00 69.75 849 LEU A O 1
ATOM 6656 N N . LYS A 1 850 ? -18.390 38.198 24.403 1.00 74.12 850 LYS A N 1
ATOM 6657 C CA . LYS A 1 850 ? -16.970 38.556 24.207 1.00 74.12 850 LYS A CA 1
ATOM 6658 C C . LYS A 1 850 ? -16.575 38.696 22.738 1.00 74.12 850 LYS A C 1
ATOM 6660 O O . LYS A 1 850 ? -15.598 39.393 22.455 1.00 74.12 850 LYS A O 1
ATOM 6665 N N . TYR A 1 851 ? -17.287 38.052 21.813 1.00 69.31 851 TYR A N 1
ATOM 6666 C CA . TYR A 1 851 ? -16.996 38.082 20.378 1.00 69.31 851 TYR A CA 1
ATOM 6667 C C . TYR A 1 851 ? -18.261 38.275 19.535 1.00 69.31 851 TYR A C 1
ATOM 6669 O O . TYR A 1 851 ? -19.284 37.638 19.780 1.00 69.31 851 TYR A O 1
ATOM 6677 N N . PHE A 1 852 ? -18.166 39.140 18.527 1.00 75.44 852 PHE A N 1
ATOM 6678 C CA . PHE A 1 852 ? -19.232 39.420 17.567 1.00 75.44 852 PHE A CA 1
ATOM 6679 C C . PHE A 1 852 ? -18.655 39.416 16.147 1.00 75.44 852 PHE A C 1
ATOM 6681 O O . PHE A 1 852 ? -17.815 40.257 15.826 1.00 75.44 852 PHE A O 1
ATOM 6688 N N . GLU A 1 853 ? -19.069 38.484 15.292 1.00 74.00 853 GLU A N 1
ATOM 6689 C CA . GLU A 1 853 ? -18.742 38.497 13.860 1.00 74.00 853 GLU A CA 1
ATOM 6690 C C . GLU A 1 853 ? -19.989 38.865 13.047 1.00 74.00 853 GLU A C 1
ATOM 6692 O O . GLU A 1 853 ? -21.087 38.395 13.331 1.00 74.00 853 GLU A O 1
ATOM 6697 N N . CYS A 1 854 ? -19.843 39.742 12.056 1.00 75.56 854 CYS A N 1
ATOM 6698 C CA . CYS A 1 854 ? -20.953 40.232 11.252 1.00 75.56 854 CYS A CA 1
ATOM 6699 C C . CYS A 1 854 ? -20.547 40.361 9.779 1.00 75.56 854 CYS A C 1
ATOM 6701 O O . CYS A 1 854 ? -19.603 41.080 9.436 1.00 75.56 854 CYS A O 1
ATOM 6703 N N . MET A 1 855 ? -21.268 39.656 8.908 1.00 72.19 855 MET A N 1
ATOM 6704 C CA . MET A 1 855 ? -21.215 39.843 7.457 1.00 72.19 855 MET A CA 1
ATOM 6705 C C . MET A 1 855 ? -22.358 40.769 7.046 1.00 72.19 855 MET A C 1
ATOM 6707 O O . MET A 1 855 ? -23.476 40.592 7.517 1.00 72.19 855 MET A O 1
ATOM 6711 N N . ILE A 1 856 ? -22.085 41.774 6.214 1.00 77.44 856 ILE A N 1
ATOM 6712 C CA . ILE A 1 856 ? -23.039 42.841 5.899 1.00 77.44 856 ILE A CA 1
ATOM 6713 C C . ILE A 1 856 ? -23.070 43.062 4.385 1.00 77.44 856 ILE A C 1
ATOM 6715 O O . ILE A 1 856 ? -22.057 43.403 3.767 1.00 77.44 856 ILE A O 1
ATOM 6719 N N . ARG A 1 857 ? -24.251 42.864 3.793 1.00 74.56 857 ARG A N 1
ATOM 6720 C CA . ARG A 1 857 ? -24.507 42.960 2.345 1.00 74.56 857 ARG A CA 1
ATOM 6721 C C . ARG A 1 857 ? -25.307 44.200 1.949 1.00 74.56 857 ARG A C 1
ATOM 6723 O O . ARG A 1 857 ? -25.220 44.633 0.806 1.00 74.56 857 ARG A O 1
ATOM 6730 N N . ASN A 1 858 ? -26.040 44.792 2.893 1.00 77.25 858 ASN A N 1
ATOM 6731 C CA . ASN A 1 858 ? -26.958 45.902 2.647 1.00 77.25 858 ASN A CA 1
ATOM 6732 C C . ASN A 1 858 ? -26.519 47.195 3.371 1.00 77.25 858 ASN A C 1
ATOM 6734 O O . ASN A 1 858 ? -26.378 47.225 4.596 1.00 77.25 858 ASN A O 1
ATOM 6738 N N . ALA A 1 859 ? -26.349 48.278 2.604 1.00 74.75 859 ALA A N 1
ATOM 6739 C CA . ALA A 1 859 ? -25.884 49.579 3.093 1.00 74.75 859 ALA A CA 1
ATOM 6740 C C . ALA A 1 859 ? -26.893 50.322 3.986 1.00 74.75 859 ALA A C 1
ATOM 6742 O O . ALA A 1 859 ? -26.492 51.030 4.909 1.00 74.75 859 ALA A O 1
ATOM 6743 N N . ALA A 1 860 ? -28.198 50.167 3.745 1.00 71.81 860 ALA A N 1
ATOM 6744 C CA . ALA A 1 860 ? -29.221 50.795 4.578 1.00 71.81 860 ALA A CA 1
ATOM 6745 C C . ALA A 1 860 ? -29.249 50.137 5.964 1.00 71.81 860 ALA A C 1
ATOM 6747 O O . ALA A 1 860 ? -29.121 50.826 6.976 1.00 71.81 860 ALA A O 1
ATOM 6748 N N . LYS A 1 861 ? -29.292 48.798 6.005 1.00 71.00 861 LYS A N 1
ATOM 6749 C CA . LYS A 1 861 ? -29.248 48.024 7.256 1.00 71.00 861 LYS A CA 1
ATOM 6750 C C . LYS A 1 861 ? -27.965 48.279 8.057 1.00 71.00 861 LYS A C 1
ATOM 6752 O O . LYS A 1 861 ? -28.008 48.358 9.283 1.00 71.00 861 LYS A O 1
ATOM 6757 N N . PHE A 1 862 ? -26.836 48.500 7.377 1.00 80.88 862 PHE A N 1
ATOM 6758 C CA . PHE A 1 862 ? -25.587 48.901 8.025 1.00 80.88 862 PHE A CA 1
ATOM 6759 C C . PHE A 1 862 ? -25.688 50.230 8.789 1.00 80.88 862 PHE A C 1
ATOM 6761 O O . PHE A 1 862 ? -25.226 50.305 9.926 1.00 80.88 862 PHE A O 1
ATOM 6768 N N . ARG A 1 863 ? -26.313 51.261 8.206 1.00 80.88 863 ARG A N 1
ATOM 6769 C CA . ARG A 1 863 ? -26.491 52.567 8.869 1.00 80.88 863 ARG A CA 1
ATOM 6770 C C . ARG A 1 863 ? -27.342 52.450 10.126 1.00 80.88 863 ARG A C 1
ATOM 6772 O O . ARG A 1 863 ? -26.929 52.922 11.180 1.00 80.88 863 ARG A O 1
ATOM 6779 N N . VAL A 1 864 ? -28.461 51.725 10.054 1.00 76.94 864 VAL A N 1
ATOM 6780 C CA . VAL A 1 864 ? -29.294 51.485 11.243 1.00 76.94 864 VAL A CA 1
ATOM 6781 C C . VAL A 1 864 ? -28.506 50.693 12.300 1.00 76.94 864 VAL A C 1
ATOM 6783 O O . VAL A 1 864 ? -28.574 51.014 13.482 1.00 76.94 864 VAL A O 1
ATOM 6786 N N . MET A 1 865 ? -27.669 49.723 11.903 1.00 81.81 865 MET A N 1
ATOM 6787 C CA . MET A 1 865 ? -26.781 49.005 12.832 1.00 81.81 865 MET A CA 1
ATOM 6788 C C . MET A 1 865 ? -25.746 49.938 13.493 1.00 81.81 865 MET A C 1
ATOM 6790 O O . MET A 1 865 ? -25.505 49.820 14.694 1.00 81.81 865 MET A O 1
ATOM 6794 N N . LEU A 1 866 ? -25.144 50.872 12.745 1.00 80.62 866 LEU A N 1
ATOM 6795 C CA . LEU A 1 866 ? -24.207 51.868 13.284 1.00 80.62 866 LEU A CA 1
ATOM 6796 C C . LEU A 1 866 ? -24.853 52.810 14.304 1.00 80.62 866 LEU A C 1
ATOM 6798 O O . LEU A 1 866 ? -24.174 53.231 15.240 1.00 80.62 866 LEU A O 1
ATOM 6802 N N . GLU A 1 867 ? -26.132 53.140 14.134 1.00 81.38 867 GLU A N 1
ATOM 6803 C CA . GLU A 1 867 ? -26.881 54.043 15.012 1.00 81.38 867 GLU A CA 1
ATOM 6804 C C . GLU A 1 867 ? -27.456 53.315 16.238 1.00 81.38 867 GLU A C 1
ATOM 6806 O O . GLU A 1 867 ? -27.262 53.755 17.378 1.00 81.38 867 GLU A O 1
ATOM 6811 N N . GLU A 1 868 ? -28.113 52.173 16.032 1.00 79.62 868 GLU A N 1
ATOM 6812 C CA . GLU A 1 868 ? -28.997 51.548 17.021 1.00 79.62 868 GLU A CA 1
ATOM 6813 C C . GLU A 1 868 ? -28.377 50.336 17.755 1.00 79.62 868 GLU A C 1
ATOM 6815 O O . GLU A 1 868 ? -28.811 50.036 18.867 1.00 79.62 868 GLU A O 1
ATOM 6820 N N . LEU A 1 869 ? -27.343 49.656 17.229 1.00 82.06 869 LEU A N 1
ATOM 6821 C CA . LEU A 1 869 ? -26.787 48.439 17.860 1.00 82.06 869 LEU A CA 1
ATOM 6822 C C . LEU A 1 869 ? -25.984 48.735 19.142 1.00 82.06 869 LEU A C 1
ATOM 6824 O O . LEU A 1 869 ? -25.039 49.531 19.130 1.00 82.06 869 LEU A O 1
ATOM 6828 N N . GLN A 1 870 ? -26.304 48.046 20.238 1.00 81.56 870 GLN A N 1
ATOM 6829 C CA . GLN A 1 870 ? -25.637 48.157 21.540 1.00 81.56 870 GLN A CA 1
ATOM 6830 C C . GLN A 1 870 ? -24.968 46.824 21.908 1.00 81.56 870 GLN A C 1
ATOM 6832 O O . GLN A 1 870 ? -25.657 45.854 22.201 1.00 81.56 870 GLN A O 1
ATOM 6837 N N . LEU A 1 871 ? -23.629 46.773 21.908 1.00 82.00 871 LEU A N 1
ATOM 6838 C CA . LEU A 1 871 ? -22.842 45.606 22.344 1.00 82.00 871 LEU A CA 1
ATOM 6839 C C . LEU A 1 871 ? -22.235 45.833 23.744 1.00 82.00 871 LEU A C 1
ATOM 6841 O O . LEU A 1 871 ? -21.958 46.984 24.091 1.00 82.00 871 LEU A O 1
ATOM 6845 N N . PRO A 1 872 ? -21.983 44.774 24.542 1.00 81.12 872 PRO A N 1
ATOM 6846 C CA . PRO A 1 872 ? -21.315 44.903 25.833 1.00 81.12 872 PRO A CA 1
ATOM 6847 C C . PRO A 1 872 ? -19.901 45.490 25.721 1.00 81.12 872 PRO A C 1
ATOM 6849 O O . PRO A 1 872 ? -19.216 45.393 24.698 1.00 81.12 872 PRO A O 1
ATOM 6852 N N . ALA A 1 873 ? -19.432 46.098 26.810 1.00 72.31 873 ALA A N 1
ATOM 6853 C CA . ALA A 1 873 ? -18.081 46.640 26.866 1.00 72.31 873 ALA A CA 1
ATOM 6854 C C . ALA A 1 873 ? -17.033 45.536 26.615 1.00 72.31 873 ALA A C 1
ATOM 6856 O O . ALA A 1 873 ? -17.128 44.432 27.147 1.00 72.31 873 ALA A O 1
ATOM 6857 N N . ASN A 1 874 ? -16.002 45.858 25.828 1.00 71.25 874 ASN A N 1
ATOM 6858 C CA . ASN A 1 874 ? -14.923 44.955 25.402 1.00 71.25 874 ASN A CA 1
ATOM 6859 C C . ASN A 1 874 ? -15.304 43.806 24.437 1.00 71.25 874 ASN A C 1
ATOM 6861 O O . ASN A 1 874 ? -14.420 43.003 24.117 1.00 71.25 874 ASN A O 1
ATOM 6865 N N . THR A 1 875 ? -16.532 43.735 23.900 1.00 80.56 875 THR A N 1
ATOM 6866 C CA . THR A 1 875 ? -16.876 42.759 22.845 1.00 80.56 875 THR A CA 1
ATOM 6867 C C . THR A 1 875 ? -15.997 42.956 21.603 1.00 80.56 875 THR A C 1
ATOM 6869 O O . THR A 1 875 ? -16.035 43.991 20.935 1.00 80.56 875 THR A O 1
ATOM 6872 N N . ARG A 1 876 ? -15.188 41.945 21.270 1.00 81.44 876 ARG A N 1
ATOM 6873 C CA . ARG A 1 876 ? -14.269 41.957 20.125 1.00 81.44 876 ARG A CA 1
ATOM 6874 C C . ARG A 1 876 ? -15.048 41.716 18.838 1.00 81.44 876 ARG A C 1
ATOM 6876 O O . ARG A 1 876 ? -15.595 40.635 18.642 1.00 81.44 876 ARG A O 1
ATOM 6883 N N . CYS A 1 877 ? -15.057 42.699 17.949 1.00 82.56 877 CYS A N 1
ATOM 6884 C CA . CYS A 1 877 ? -15.887 42.677 16.750 1.00 82.56 877 CYS A CA 1
ATOM 6885 C C . CYS A 1 877 ? -15.099 42.257 15.498 1.00 82.56 877 CYS A C 1
ATOM 6887 O O . CYS A 1 877 ? -13.892 42.496 15.390 1.00 82.56 877 CYS A O 1
ATOM 6889 N N . SER A 1 878 ? -15.767 41.623 14.539 1.00 81.00 878 SER A N 1
ATOM 6890 C CA . SER A 1 878 ? -15.222 41.248 13.230 1.00 81.00 878 SER A CA 1
ATOM 6891 C C . SER A 1 878 ? -16.244 41.554 12.142 1.00 81.00 878 SER A C 1
ATOM 6893 O O . SER A 1 878 ? -17.344 41.022 12.187 1.00 81.00 878 SER A O 1
ATOM 6895 N N . PHE A 1 879 ? -15.897 42.409 11.181 1.00 83.81 879 PHE A N 1
ATOM 6896 C CA . PHE A 1 879 ? -16.831 42.902 10.165 1.00 83.81 879 PHE A CA 1
ATOM 6897 C C . PHE A 1 879 ? -16.358 42.568 8.747 1.00 83.81 879 PHE A C 1
ATOM 6899 O O . PHE A 1 879 ? -15.177 42.734 8.429 1.00 83.81 879 PHE A O 1
ATOM 6906 N N . VAL A 1 880 ? -17.282 42.113 7.897 1.00 80.25 880 VAL A N 1
ATOM 6907 C CA . VAL A 1 880 ? -17.050 41.832 6.472 1.00 80.25 880 VAL A CA 1
ATOM 6908 C C . VAL A 1 880 ? -18.137 42.504 5.639 1.00 80.25 880 VAL A C 1
ATOM 6910 O O . VAL A 1 880 ? -19.311 42.172 5.779 1.00 80.25 880 VAL A O 1
ATOM 6913 N N . PHE A 1 881 ? -17.737 43.418 4.760 1.00 82.88 881 PHE A N 1
ATOM 6914 C CA . PHE A 1 881 ? -18.617 44.156 3.858 1.00 82.88 881 PHE A CA 1
ATOM 6915 C C . PHE A 1 881 ? -18.510 43.621 2.427 1.00 82.88 881 PHE A C 1
ATOM 6917 O O . PHE A 1 881 ? -17.407 43.454 1.902 1.00 82.88 881 PHE A O 1
ATOM 6924 N N . GLU A 1 882 ? -19.655 43.387 1.784 1.00 79.12 882 GLU A N 1
ATOM 6925 C CA . GLU A 1 882 ? -19.744 43.019 0.357 1.00 79.12 882 GLU A CA 1
ATOM 6926 C C . GLU A 1 882 ? -20.232 44.179 -0.538 1.00 79.12 882 GLU A C 1
ATOM 6928 O O . GLU A 1 882 ? -20.445 44.003 -1.735 1.00 79.12 882 GLU A O 1
ATOM 6933 N N . PHE A 1 883 ? -20.373 45.380 0.029 1.00 80.19 883 PHE A N 1
ATOM 6934 C CA . PHE A 1 883 ? -20.781 46.608 -0.657 1.00 80.19 883 PHE A CA 1
ATOM 6935 C C . PHE A 1 883 ? -19.834 47.768 -0.306 1.00 80.19 883 PHE A C 1
ATOM 6937 O O . PHE A 1 883 ? -18.968 47.642 0.564 1.00 80.19 883 PHE A O 1
ATOM 6944 N N . LYS A 1 884 ? -19.999 48.901 -0.999 1.00 79.88 884 LYS A N 1
ATOM 6945 C CA . LYS A 1 884 ? -19.200 50.109 -0.778 1.00 79.88 884 LYS A CA 1
ATOM 6946 C C . LYS A 1 884 ? -19.623 50.885 0.472 1.00 79.88 884 LYS A C 1
ATOM 6948 O O . LYS A 1 884 ? -20.804 51.162 0.644 1.00 79.88 884 LYS A O 1
ATOM 6953 N N . VAL A 1 885 ? -18.658 51.270 1.301 1.00 81.44 885 VAL A N 1
ATOM 6954 C CA . VAL A 1 885 ? -18.879 51.924 2.602 1.00 81.44 885 VAL A CA 1
ATOM 6955 C C . VAL A 1 885 ? -18.176 53.276 2.632 1.00 81.44 885 VAL A C 1
ATOM 6957 O O . VAL A 1 885 ? -17.002 53.338 2.276 1.00 81.44 885 VAL A O 1
ATOM 6960 N N . SER A 1 886 ? -18.825 54.358 3.066 1.00 81.12 886 SER A N 1
ATOM 6961 C CA . SER A 1 886 ? -18.140 55.659 3.112 1.00 81.12 886 SER A CA 1
ATOM 6962 C C . SER A 1 886 ? -17.043 55.682 4.179 1.00 81.12 886 SER A C 1
ATOM 6964 O O . SER A 1 886 ? -17.127 55.013 5.213 1.00 81.12 886 SER A O 1
ATOM 6966 N N . SER A 1 887 ? -16.000 56.481 3.950 1.00 73.31 887 SER A N 1
ATOM 6967 C CA . SER A 1 887 ? -14.891 56.593 4.907 1.00 73.31 887 SER A CA 1
ATOM 6968 C C . SER A 1 887 ? -15.378 57.112 6.274 1.00 73.31 887 SER A C 1
ATOM 6970 O O . SER A 1 887 ? -14.935 56.620 7.312 1.00 73.31 887 SER A O 1
ATOM 6972 N N . HIS A 1 888 ? -16.376 58.006 6.290 1.00 76.25 888 HIS A N 1
ATOM 6973 C CA . HIS A 1 888 ? -17.057 58.454 7.507 1.00 76.25 888 HIS A CA 1
ATOM 6974 C C . HIS A 1 888 ? -17.769 57.316 8.266 1.00 76.25 888 HIS A C 1
ATOM 6976 O O . HIS A 1 888 ? -17.634 57.206 9.486 1.00 76.25 888 HIS A O 1
ATOM 6982 N N . GLU A 1 889 ? -18.490 56.432 7.569 1.00 81.50 889 GLU A N 1
ATOM 6983 C CA . GLU A 1 889 ? -19.179 55.287 8.183 1.00 81.50 889 GLU A CA 1
ATOM 6984 C C . GLU A 1 889 ? -18.189 54.275 8.791 1.00 81.50 889 GLU A C 1
ATOM 6986 O O . GLU A 1 889 ? -18.435 53.736 9.875 1.00 81.50 889 GLU A O 1
ATOM 6991 N N . VAL A 1 890 ? -17.038 54.041 8.144 1.00 79.62 890 VAL A N 1
ATOM 6992 C CA . VAL A 1 890 ? -15.985 53.185 8.718 1.00 79.62 890 VAL A CA 1
ATOM 6993 C C . VAL A 1 890 ? -15.350 53.840 9.948 1.00 79.62 890 VAL A C 1
ATOM 6995 O O . VAL A 1 890 ? -15.024 53.142 10.910 1.00 79.62 890 VAL A O 1
ATOM 6998 N N . GLU A 1 891 ? -15.209 55.168 9.979 1.00 77.44 891 GLU A N 1
ATOM 6999 C CA . GLU A 1 891 ? -14.698 55.854 11.168 1.00 77.44 891 GLU A CA 1
ATOM 7000 C C . GLU A 1 891 ? -15.676 55.730 12.347 1.00 77.44 891 GLU A C 1
ATOM 7002 O O . GLU A 1 891 ? -15.264 55.436 13.472 1.00 77.44 891 GLU A O 1
ATOM 7007 N N . GLN A 1 892 ? -16.982 55.882 12.099 1.00 79.31 892 GLN A N 1
ATOM 7008 C CA . GLN A 1 892 ? -18.016 55.655 13.112 1.00 79.31 892 GLN A CA 1
ATOM 7009 C C . GLN A 1 892 ? -17.990 54.213 13.646 1.00 79.31 892 GLN A C 1
ATOM 7011 O O . GLN A 1 892 ? -18.005 54.016 14.863 1.00 79.31 892 GLN A O 1
ATOM 7016 N N . LEU A 1 893 ? -17.872 53.212 12.764 1.00 85.50 893 LEU A N 1
ATOM 7017 C CA . LEU A 1 893 ? -17.732 51.798 13.135 1.00 85.50 893 LEU A CA 1
ATOM 7018 C C . LEU A 1 893 ? -16.547 51.572 14.086 1.00 85.50 893 LEU A C 1
ATOM 7020 O O . LEU A 1 893 ? -16.692 50.943 15.135 1.00 85.50 893 LEU A O 1
ATOM 7024 N N . LEU A 1 894 ? -15.378 52.095 13.716 1.00 80.50 894 LEU A N 1
ATOM 7025 C CA . LEU A 1 894 ? -14.128 51.945 14.459 1.00 80.50 894 LEU A CA 1
ATOM 7026 C C . LEU A 1 894 ? -14.121 52.711 15.792 1.00 80.50 894 LEU A C 1
ATOM 7028 O O . LEU A 1 894 ? -13.453 52.288 16.734 1.00 80.50 894 LEU A O 1
ATOM 7032 N N . ARG A 1 895 ? -14.885 53.806 15.895 1.00 79.62 895 ARG A N 1
ATOM 7033 C CA . ARG A 1 895 ? -15.119 54.535 17.152 1.00 79.62 895 ARG A CA 1
ATOM 7034 C C . ARG A 1 895 ? -16.119 53.822 18.074 1.00 79.62 895 ARG A C 1
ATOM 7036 O O . ARG A 1 895 ? -15.967 53.914 19.289 1.00 79.62 895 ARG A O 1
ATOM 7043 N N . ARG A 1 896 ? -17.136 53.145 17.522 1.00 81.06 896 ARG A N 1
ATOM 7044 C CA . ARG A 1 896 ? -18.225 52.501 18.288 1.00 81.06 896 ARG A CA 1
ATOM 7045 C C . ARG A 1 896 ? -17.894 51.080 18.751 1.00 81.06 896 ARG A C 1
ATOM 7047 O O . ARG A 1 896 ? -18.365 50.668 19.808 1.00 81.06 896 ARG A O 1
ATOM 7054 N N . PHE A 1 897 ? -17.096 50.329 17.991 1.00 84.56 897 PHE A N 1
ATOM 7055 C CA . PHE A 1 897 ? -16.868 48.900 18.224 1.00 84.56 897 PHE A CA 1
ATOM 7056 C C . PHE A 1 897 ? -15.384 48.549 18.395 1.00 84.56 897 PHE A C 1
ATOM 7058 O O . PHE A 1 897 ? -14.514 49.078 17.707 1.00 84.56 897 PHE A O 1
ATOM 7065 N N . CYS A 1 898 ? -15.076 47.577 19.262 1.00 84.94 898 CYS A N 1
ATOM 7066 C CA . CYS A 1 898 ? -13.713 47.060 19.446 1.00 84.94 898 CYS A CA 1
ATOM 7067 C C . CYS A 1 898 ? -13.342 46.095 18.303 1.00 84.94 898 CYS A C 1
ATOM 7069 O O . CYS A 1 898 ? -13.295 44.872 18.469 1.00 84.94 898 CYS A O 1
ATOM 7071 N N . VAL A 1 899 ? -13.146 46.638 17.099 1.00 84.50 899 VAL A N 1
ATOM 7072 C CA . VAL A 1 899 ? -12.896 45.853 15.883 1.00 84.50 899 VAL A CA 1
ATOM 7073 C C . VAL A 1 899 ? -11.506 45.211 15.921 1.00 84.50 899 VAL A C 1
ATOM 7075 O O . VAL A 1 899 ? -10.491 45.879 16.128 1.00 84.50 899 VAL A O 1
ATOM 7078 N N . ARG A 1 900 ? -11.467 43.892 15.698 1.00 84.44 900 ARG A N 1
ATOM 7079 C CA . ARG A 1 900 ? -10.252 43.066 15.593 1.00 84.44 900 ARG A CA 1
ATOM 7080 C C . ARG A 1 900 ? -9.954 42.640 14.152 1.00 84.44 900 ARG A C 1
ATOM 7082 O O . ARG A 1 900 ? -8.782 42.511 13.792 1.00 84.44 900 ARG A O 1
ATOM 7089 N N . LYS A 1 901 ? -10.997 42.425 13.346 1.00 83.81 901 LYS A N 1
ATOM 7090 C CA . LYS A 1 901 ? -10.932 42.040 11.927 1.00 83.81 901 LYS A CA 1
ATOM 7091 C C . LYS A 1 901 ? -11.888 42.919 11.121 1.00 83.81 901 LYS A C 1
ATOM 7093 O O . LYS A 1 901 ? -13.058 43.019 11.480 1.00 83.81 901 LYS A O 1
ATOM 7098 N N . LEU A 1 902 ? -11.405 43.522 10.042 1.00 87.06 902 LEU A N 1
ATOM 7099 C CA . LEU A 1 902 ? -12.203 44.350 9.138 1.00 87.06 902 LEU A CA 1
ATOM 7100 C C . LEU A 1 902 ? -11.920 43.951 7.687 1.00 87.06 902 LEU A C 1
ATOM 7102 O O . LEU A 1 902 ? -10.758 43.877 7.292 1.00 87.06 902 LEU A O 1
ATOM 7106 N N . SER A 1 903 ? -12.961 43.706 6.894 1.00 86.50 903 SER A N 1
ATOM 7107 C CA . SER A 1 903 ? -12.871 43.563 5.438 1.00 86.50 903 SER A CA 1
ATOM 7108 C C . SER A 1 903 ? -13.858 44.519 4.786 1.00 86.50 903 SER A C 1
ATOM 7110 O O . SER A 1 903 ? -15.054 44.373 5.010 1.00 86.50 903 SER A O 1
ATOM 7112 N N . VAL A 1 904 ? -13.366 45.514 4.044 1.00 86.94 904 VAL A N 1
ATOM 7113 C CA . VAL A 1 904 ? -14.166 46.664 3.594 1.00 86.94 904 VAL A CA 1
ATOM 7114 C C . VAL A 1 904 ? -13.817 47.112 2.172 1.00 86.94 904 VAL A C 1
ATOM 7116 O O . VAL A 1 904 ? -12.672 46.991 1.730 1.00 86.94 904 VAL A O 1
ATOM 7119 N N . MET A 1 905 ? -14.826 47.636 1.471 1.00 83.88 905 MET A N 1
ATOM 7120 C CA . MET A 1 905 ? -14.709 48.308 0.174 1.00 83.88 905 MET A CA 1
ATOM 7121 C C . MET A 1 905 ? -14.999 49.806 0.383 1.00 83.88 905 MET A C 1
ATOM 7123 O O . MET A 1 905 ? -16.159 50.207 0.322 1.00 83.88 905 MET A O 1
ATOM 7127 N N . PRO A 1 906 ? -14.017 50.641 0.747 1.00 75.50 906 PRO A N 1
ATOM 7128 C CA . PRO A 1 906 ? -14.284 52.034 1.073 1.00 75.50 906 PRO A CA 1
ATOM 7129 C C . PRO A 1 906 ? -14.614 52.850 -0.187 1.00 75.50 906 PRO A C 1
ATOM 7131 O O . PRO A 1 906 ? -13.981 52.690 -1.230 1.00 75.50 906 PRO A O 1
ATOM 7134 N N . GLU A 1 907 ? -15.607 53.728 -0.092 1.00 75.56 907 GLU A N 1
ATOM 7135 C CA . GLU A 1 907 ? -15.958 54.688 -1.134 1.00 75.56 907 GLU A CA 1
ATOM 7136 C C . GLU A 1 907 ? -15.217 56.013 -0.923 1.00 75.56 907 GLU A C 1
ATOM 7138 O O . GLU A 1 907 ? -15.162 56.554 0.185 1.00 75.56 907 GLU A O 1
ATOM 7143 N N . GLU A 1 908 ? -14.641 56.522 -2.010 1.00 61.78 908 GLU A N 1
ATOM 7144 C CA . GLU A 1 908 ? -14.100 57.875 -2.094 1.00 61.78 908 GLU A CA 1
ATOM 7145 C C . GLU A 1 908 ? -15.255 58.881 -2.088 1.00 61.78 908 GLU A C 1
ATOM 7147 O O . GLU A 1 908 ? -16.195 58.771 -2.883 1.00 61.78 908 GLU A O 1
ATOM 7152 N N . GLU A 1 909 ? -15.178 59.881 -1.211 1.00 57.84 909 GLU A N 1
ATOM 7153 C CA . GLU A 1 909 ? -16.076 61.029 -1.269 1.00 57.84 909 GLU A CA 1
ATOM 7154 C C . GLU A 1 909 ? -15.753 61.815 -2.543 1.00 57.84 909 GLU A C 1
ATOM 7156 O O . GLU A 1 909 ? -14.723 62.480 -2.642 1.00 57.84 909 GLU A O 1
ATOM 7161 N N . LYS A 1 910 ? -16.625 61.712 -3.552 1.00 47.59 910 LYS A N 1
ATOM 7162 C CA . LYS A 1 910 ? -16.567 62.607 -4.712 1.00 47.59 910 LYS A CA 1
ATOM 7163 C C . LYS A 1 910 ? -16.688 64.039 -4.213 1.00 47.59 910 LYS A C 1
ATOM 7165 O O . LYS A 1 910 ? -17.573 64.306 -3.402 1.00 47.59 910 LYS A O 1
ATOM 7170 N N . GLU A 1 911 ? -15.876 64.943 -4.760 1.00 41.66 911 GLU A N 1
ATOM 7171 C CA . GLU A 1 911 ? -16.018 66.380 -4.531 1.00 41.66 911 GLU A CA 1
ATOM 7172 C C . GLU A 1 911 ? -17.464 66.811 -4.806 1.00 41.66 911 GLU A C 1
ATOM 7174 O O . GLU A 1 911 ? -17.901 66.950 -5.951 1.00 41.66 911 GLU A O 1
ATOM 7179 N N . VAL A 1 912 ? -18.232 67.012 -3.736 1.00 41.25 912 VAL A N 1
ATOM 7180 C CA . VAL A 1 912 ? -19.508 67.706 -3.825 1.00 41.25 912 VAL A CA 1
ATOM 7181 C C . VAL A 1 912 ? -19.146 69.166 -4.036 1.00 41.25 912 VAL A C 1
ATOM 7183 O O . VAL A 1 912 ? -18.534 69.791 -3.171 1.00 41.25 912 VAL A O 1
ATOM 7186 N N . SER A 1 913 ? -19.519 69.707 -5.194 1.00 39.62 913 SER A N 1
ATOM 7187 C CA . SER A 1 913 ? -19.396 71.124 -5.537 1.00 39.62 913 SER A CA 1
ATOM 7188 C C . SER A 1 913 ? -20.261 71.964 -4.584 1.00 39.62 913 SER A C 1
ATOM 7190 O O . SER A 1 913 ? -21.399 72.308 -4.905 1.00 39.62 913 SER A O 1
ATOM 7192 N N . GLY A 1 914 ? -19.759 72.197 -3.367 1.00 40.19 914 GLY A N 1
ATOM 7193 C CA . GLY A 1 914 ? -20.602 72.537 -2.220 1.00 40.19 914 GLY A CA 1
ATOM 7194 C C . GLY A 1 914 ? -19.868 72.687 -0.882 1.00 40.19 914 GLY A C 1
ATOM 7195 O O . GLY A 1 914 ? -20.309 72.145 0.125 1.00 40.19 914 GLY A O 1
ATOM 7196 N N . GLY A 1 915 ? -18.783 73.465 -0.846 1.00 39.12 915 GLY A N 1
ATOM 7197 C CA . GLY A 1 915 ? -18.504 74.335 0.308 1.00 39.12 915 GLY A CA 1
ATOM 7198 C C . GLY A 1 915 ? -17.994 73.735 1.628 1.00 39.12 915 GLY A C 1
ATOM 7199 O O . GLY A 1 915 ? -17.944 74.480 2.605 1.00 39.12 915 GLY A O 1
ATOM 7200 N N . TYR A 1 916 ? -17.567 72.470 1.691 1.00 34.91 916 TYR A N 1
ATOM 7201 C CA . TYR A 1 916 ? -16.833 71.948 2.855 1.00 34.91 916 TYR A CA 1
ATOM 7202 C C . TYR A 1 916 ? -15.353 71.718 2.514 1.00 34.91 916 TYR A C 1
ATOM 7204 O O . TYR A 1 916 ? -15.058 71.064 1.515 1.00 34.91 916 TYR A O 1
ATOM 7212 N N . PRO A 1 917 ? -14.401 72.258 3.302 1.00 39.88 917 PRO A N 1
ATOM 7213 C CA . PRO A 1 917 ? -12.982 72.111 3.008 1.00 39.88 917 PRO A CA 1
ATOM 7214 C C . PRO A 1 917 ? -12.525 70.671 3.244 1.00 39.88 917 PRO A C 1
ATOM 7216 O O . PRO A 1 917 ? -12.932 70.050 4.229 1.00 39.88 917 PRO A O 1
ATOM 7219 N N . ASN A 1 918 ? -11.612 70.195 2.390 1.00 42.66 918 ASN A N 1
ATOM 7220 C CA . ASN A 1 918 ? -10.884 68.933 2.542 1.00 42.66 918 ASN A CA 1
ATOM 7221 C C . ASN A 1 918 ? -10.222 68.849 3.930 1.00 42.66 918 ASN A C 1
ATOM 7223 O O . ASN A 1 918 ? -9.091 69.296 4.134 1.00 42.66 918 ASN A O 1
ATOM 7227 N N . ARG A 1 919 ? -10.926 68.272 4.909 1.00 45.44 919 ARG A N 1
ATOM 7228 C CA . ARG A 1 919 ? -10.319 67.845 6.169 1.00 45.44 919 ARG A CA 1
ATOM 7229 C C . ARG A 1 919 ? -9.662 66.494 5.907 1.00 45.44 919 ARG A C 1
ATOM 7231 O O . ARG A 1 919 ? -10.388 65.550 5.603 1.00 45.44 919 ARG A O 1
ATOM 7238 N N . PRO A 1 920 ? -8.331 66.359 6.050 1.00 48.75 920 PRO A N 1
ATOM 7239 C CA . PRO A 1 920 ? -7.705 65.050 5.957 1.00 48.75 920 PRO A CA 1
ATOM 7240 C C . PRO A 1 920 ? -8.340 64.121 6.997 1.00 48.75 920 PRO A C 1
ATOM 7242 O O . PRO A 1 920 ? -8.533 64.517 8.153 1.00 48.75 920 PRO A O 1
ATOM 7245 N N . LEU A 1 921 ? -8.679 62.901 6.572 1.00 50.91 921 LEU A N 1
ATOM 7246 C CA . LEU A 1 921 ? -9.305 61.877 7.409 1.00 50.91 921 LEU A CA 1
ATOM 7247 C C . LEU A 1 921 ? -8.391 61.552 8.601 1.00 50.91 921 LEU A C 1
ATOM 7249 O O . LEU A 1 921 ? -7.462 60.749 8.515 1.00 50.91 921 LEU A O 1
ATOM 7253 N N . THR A 1 922 ? -8.650 62.204 9.732 1.00 50.31 922 THR A N 1
ATOM 7254 C CA . THR A 1 922 ? -7.911 62.038 10.989 1.00 50.31 922 THR A CA 1
ATOM 7255 C C . THR A 1 922 ? -8.554 60.936 11.821 1.00 50.31 922 THR A C 1
ATOM 7257 O O . THR A 1 922 ? -9.062 61.162 12.920 1.00 50.31 922 THR A O 1
ATOM 7260 N N . TRP A 1 923 ? -8.533 59.718 11.271 1.00 59.31 923 TRP A N 1
ATOM 7261 C CA . TRP A 1 923 ? -8.994 58.520 11.965 1.00 59.31 923 TRP A CA 1
ATOM 7262 C C . TRP A 1 923 ? -8.315 58.413 13.340 1.00 59.31 923 TRP A C 1
ATOM 7264 O O . TRP A 1 923 ? -7.095 58.557 13.469 1.00 59.31 923 TRP A O 1
ATOM 7274 N N . LYS A 1 924 ? -9.089 58.126 14.388 1.00 56.12 924 LYS A N 1
ATOM 7275 C CA . LYS A 1 924 ? -8.518 57.840 15.712 1.00 56.12 924 LYS A CA 1
ATOM 7276 C C . LYS A 1 924 ? -7.841 56.470 15.714 1.00 56.12 924 LYS A C 1
ATOM 7278 O O . LYS A 1 924 ? -8.447 55.496 15.280 1.00 56.12 924 LYS A O 1
ATOM 7283 N N . VAL A 1 925 ? -6.624 56.398 16.266 1.00 57.19 925 VAL A N 1
ATOM 7284 C CA . VAL A 1 925 ? -5.847 55.155 16.442 1.00 57.19 925 VAL A CA 1
ATOM 7285 C C . VAL A 1 925 ? -6.726 54.044 17.017 1.00 57.19 925 VAL A C 1
ATOM 7287 O O . VAL A 1 925 ? -7.278 54.194 18.107 1.00 57.19 925 VAL A O 1
ATOM 7290 N N . THR A 1 926 ? -6.812 52.909 16.319 1.00 64.31 926 THR A N 1
ATOM 7291 C CA . THR A 1 926 ? -7.573 51.734 16.760 1.00 64.31 926 THR A CA 1
ATOM 7292 C C . THR A 1 926 ? -6.633 50.638 17.264 1.00 64.31 926 THR A C 1
ATOM 7294 O O . THR A 1 926 ? -6.171 49.803 16.480 1.00 64.31 926 THR A O 1
ATOM 7297 N N . PRO A 1 927 ? -6.330 50.580 18.576 1.00 61.56 927 PRO A N 1
ATOM 7298 C CA . PRO A 1 927 ? -5.311 49.682 19.126 1.00 61.56 927 PRO A CA 1
ATOM 7299 C C . PRO A 1 927 ? -5.722 48.197 19.158 1.00 61.56 927 PRO A C 1
ATOM 7301 O O . PRO A 1 927 ? -4.941 47.366 19.628 1.00 61.56 927 PRO A O 1
ATOM 7304 N N . SER A 1 928 ? -6.934 47.850 18.710 1.00 72.50 928 SER A N 1
ATOM 7305 C CA . SER A 1 928 ? -7.490 46.489 18.683 1.00 72.50 928 SER A CA 1
ATOM 7306 C C . SER A 1 928 ? -7.399 45.785 17.324 1.00 72.50 928 SER A C 1
ATOM 7308 O O . SER A 1 928 ? -7.491 44.554 17.287 1.00 72.50 928 SER A O 1
ATOM 7310 N N . LEU A 1 929 ? -7.221 46.524 16.221 1.00 81.38 929 LEU A N 1
ATOM 7311 C CA . LEU A 1 929 ? -7.275 45.967 14.868 1.00 81.38 929 LEU A CA 1
ATOM 7312 C C . LEU A 1 929 ? -6.031 45.107 14.578 1.00 81.38 929 LEU A C 1
ATOM 7314 O O . LEU A 1 929 ? -4.897 45.570 14.692 1.00 81.38 929 LEU A O 1
ATOM 7318 N N . GLN A 1 930 ? -6.248 43.838 14.219 1.00 83.25 930 GLN A N 1
ATOM 7319 C CA . GLN A 1 930 ? -5.186 42.850 13.963 1.00 83.25 930 GLN A CA 1
ATOM 7320 C C . GLN A 1 930 ? -5.212 42.289 12.539 1.00 83.25 930 GLN A C 1
ATOM 7322 O O . GLN A 1 930 ? -4.174 41.832 12.056 1.00 83.25 930 GLN A O 1
ATOM 7327 N N . VAL A 1 931 ? -6.373 42.301 11.879 1.00 83.19 931 VAL A N 1
ATOM 7328 C CA . VAL A 1 931 ? -6.562 41.814 10.507 1.00 83.19 931 VAL A CA 1
ATOM 7329 C C . VAL A 1 931 ? -7.337 42.859 9.711 1.00 83.19 931 VAL A C 1
ATOM 7331 O O . VAL A 1 931 ? -8.458 43.201 10.084 1.00 83.19 931 VAL A O 1
ATOM 7334 N N . LEU A 1 932 ? -6.761 43.334 8.611 1.00 86.50 932 LEU A N 1
ATOM 7335 C CA . LEU A 1 932 ? -7.385 44.306 7.714 1.00 86.50 932 LEU A CA 1
ATOM 7336 C C . LEU A 1 932 ? -7.380 43.769 6.279 1.00 86.50 932 LEU A C 1
ATOM 7338 O O . LEU A 1 932 ? -6.354 43.299 5.798 1.00 86.50 932 LEU A O 1
ATOM 7342 N N . CYS A 1 933 ? -8.523 43.839 5.603 1.00 86.50 933 CYS A N 1
ATOM 7343 C CA . CYS A 1 933 ? -8.686 43.515 4.191 1.00 86.50 933 CYS A CA 1
ATOM 7344 C C . CYS A 1 933 ? -9.343 44.708 3.483 1.00 86.50 933 CYS A C 1
ATOM 7346 O O . CYS A 1 933 ? -10.494 45.046 3.753 1.00 86.50 933 CYS A O 1
ATOM 7348 N N . LEU A 1 934 ? -8.592 45.349 2.596 1.00 85.88 934 LEU A N 1
ATOM 7349 C CA . LEU A 1 934 ? -8.997 46.505 1.805 1.00 85.88 934 LEU A CA 1
ATOM 7350 C C . LEU A 1 934 ? -9.235 46.064 0.359 1.00 85.88 934 LEU A C 1
ATOM 7352 O O . LEU A 1 934 ? -8.400 45.357 -0.209 1.00 85.88 934 LEU A O 1
ATOM 7356 N N . ARG A 1 935 ? -10.359 46.463 -0.244 1.00 84.81 935 ARG A N 1
ATOM 7357 C CA . ARG A 1 935 ? -10.689 46.121 -1.635 1.00 84.81 935 ARG A CA 1
ATOM 7358 C C . ARG A 1 935 ? -11.087 47.360 -2.433 1.00 84.81 935 ARG A C 1
ATOM 7360 O O . ARG A 1 935 ? -11.973 48.091 -2.001 1.00 84.81 935 ARG A O 1
ATOM 7367 N N . SER A 1 936 ? -10.484 47.543 -3.606 1.00 81.19 936 SER A N 1
ATOM 7368 C CA . SER A 1 936 ? -10.806 48.611 -4.565 1.00 81.19 936 SER A CA 1
ATOM 7369 C C . SER A 1 936 ? -10.742 50.031 -3.983 1.00 81.19 936 SER A C 1
ATOM 7371 O O . SER A 1 936 ? -11.630 50.844 -4.223 1.00 81.19 936 SER A O 1
ATOM 7373 N N . CYS A 1 937 ? -9.681 50.321 -3.227 1.00 75.44 937 CYS A N 1
ATOM 7374 C CA . CYS A 1 937 ? -9.467 51.603 -2.545 1.00 75.44 937 CYS A CA 1
ATOM 7375 C C . CYS A 1 937 ? -8.548 52.553 -3.332 1.00 75.44 937 CYS A C 1
ATOM 7377 O O . CYS A 1 937 ? -7.663 52.093 -4.065 1.00 75.44 937 CYS A O 1
ATOM 7379 N N . SER A 1 938 ? -8.649 53.857 -3.049 1.00 76.00 938 SER A N 1
ATOM 7380 C CA . SER A 1 938 ? -7.586 54.825 -3.340 1.00 76.00 938 SER A CA 1
ATOM 7381 C C . SER A 1 938 ? -6.359 54.650 -2.440 1.00 76.00 938 SER A C 1
ATOM 7383 O O . SER A 1 938 ? -6.412 54.096 -1.336 1.00 76.00 938 SER A O 1
ATOM 7385 N N . GLU A 1 939 ? -5.237 55.192 -2.907 1.00 74.62 939 GLU A N 1
ATOM 7386 C CA . GLU A 1 939 ? -3.995 55.307 -2.148 1.00 74.62 939 GLU A CA 1
ATOM 7387 C C . GLU A 1 939 ? -4.145 56.104 -0.845 1.00 74.62 939 GLU A C 1
ATOM 7389 O O . GLU A 1 939 ? -3.587 55.714 0.176 1.00 74.62 939 GLU A O 1
ATOM 7394 N N . GLU A 1 940 ? -4.910 57.194 -0.849 1.00 72.31 940 GLU A N 1
ATOM 7395 C CA . GLU A 1 940 ? -5.088 58.069 0.318 1.00 72.31 940 GLU A CA 1
ATOM 7396 C C . GLU A 1 940 ? -5.811 57.350 1.461 1.00 72.31 940 GLU A C 1
ATOM 7398 O O . GLU A 1 940 ? -5.369 57.379 2.614 1.00 72.31 940 GLU A O 1
ATOM 7403 N N . ILE A 1 941 ? -6.873 56.610 1.128 1.00 73.00 941 ILE A N 1
ATOM 7404 C CA . ILE A 1 941 ? -7.596 55.774 2.086 1.00 73.00 941 ILE A CA 1
ATOM 7405 C C . ILE A 1 941 ? -6.647 54.712 2.652 1.00 73.00 941 ILE A C 1
ATOM 7407 O O . ILE A 1 941 ? -6.529 54.575 3.867 1.00 73.00 941 ILE A O 1
ATOM 7411 N N . VAL A 1 942 ? -5.891 54.024 1.793 1.00 74.75 942 VAL A N 1
ATOM 7412 C CA . VAL A 1 942 ? -4.902 53.016 2.207 1.00 74.75 942 VAL A CA 1
ATOM 7413 C C . VAL A 1 942 ? -3.858 53.615 3.160 1.00 74.75 942 VAL A C 1
ATOM 7415 O O . VAL A 1 942 ? -3.681 53.095 4.262 1.00 74.75 942 VAL A O 1
ATOM 7418 N N . LYS A 1 943 ? -3.235 54.745 2.798 1.00 73.50 943 LYS A N 1
ATOM 7419 C CA . LYS A 1 943 ? -2.278 55.496 3.633 1.00 73.50 943 LYS A CA 1
ATOM 7420 C C . LYS A 1 943 ? -2.850 55.846 5.007 1.00 73.50 943 LYS A C 1
ATOM 7422 O O . LYS A 1 943 ? -2.150 55.732 6.012 1.00 73.50 943 LYS A O 1
ATOM 7427 N N . SER A 1 944 ? -4.120 56.237 5.056 1.00 72.62 944 SER A N 1
ATOM 7428 C CA . SER A 1 944 ? -4.777 56.665 6.291 1.00 72.62 944 SER A CA 1
ATOM 7429 C C . SER A 1 944 ? -5.184 55.511 7.226 1.00 72.62 944 SER A C 1
ATOM 7431 O O . SER A 1 944 ? -5.150 55.689 8.440 1.00 72.62 944 SER A O 1
ATOM 7433 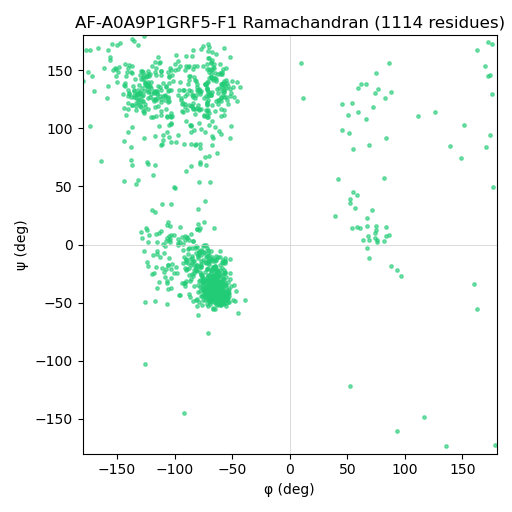N N . PHE A 1 945 ? -5.435 54.293 6.724 1.00 73.75 945 PHE A N 1
ATOM 7434 C CA . PHE A 1 945 ? -5.570 53.102 7.587 1.00 73.75 945 PHE A CA 1
ATOM 7435 C C . PHE A 1 945 ? -4.244 52.686 8.252 1.00 73.75 945 PHE A C 1
ATOM 7437 O O . PHE A 1 945 ? -4.246 52.122 9.355 1.00 73.75 945 PHE A O 1
ATOM 7444 N N . PHE A 1 946 ? -3.104 52.949 7.602 1.00 69.62 946 PHE A N 1
ATOM 7445 C CA . PHE A 1 946 ? -1.783 52.554 8.100 1.00 69.62 946 PHE A CA 1
ATOM 7446 C C . PHE A 1 946 ? -1.315 53.357 9.315 1.00 69.62 946 PHE A C 1
ATOM 7448 O O . PHE A 1 946 ? -0.803 52.760 10.261 1.00 69.62 946 PHE A O 1
ATOM 7455 N N . SER A 1 947 ? -1.550 54.672 9.349 1.00 64.75 947 SER A N 1
ATOM 7456 C CA . SER A 1 947 ? -1.177 55.534 10.488 1.00 64.75 947 SER A CA 1
ATOM 7457 C C . SER A 1 947 ? -1.915 55.196 11.797 1.00 64.75 947 SER A C 1
ATOM 7459 O O . SER A 1 947 ? -1.574 55.708 12.861 1.00 64.75 947 SER A O 1
ATOM 7461 N N . VAL A 1 948 ? -2.927 54.328 11.725 1.00 64.88 948 VAL A N 1
ATOM 7462 C CA . VAL A 1 948 ? -3.982 54.141 12.736 1.00 64.88 948 VAL A CA 1
ATOM 7463 C C . VAL A 1 948 ? -3.992 52.726 13.329 1.00 64.88 948 VAL A C 1
ATOM 7465 O O . VAL A 1 948 ? -4.661 52.476 14.336 1.00 64.88 948 VAL A O 1
ATOM 7468 N N . SER A 1 949 ? -3.203 51.807 12.760 1.00 68.88 949 SER A N 1
ATOM 7469 C CA . SER A 1 949 ? -3.277 50.359 13.020 1.00 68.88 949 SER A CA 1
ATOM 7470 C C . SER A 1 949 ? -1.984 49.761 13.623 1.00 68.88 949 SER A C 1
ATOM 7472 O O . SER A 1 949 ? -1.399 48.839 13.048 1.00 68.88 949 SER A O 1
ATOM 7474 N N . PRO A 1 950 ? -1.507 50.212 14.803 1.00 68.31 950 PRO A N 1
ATOM 7475 C CA . PRO A 1 950 ? -0.187 49.837 15.328 1.00 68.31 950 PRO A CA 1
ATOM 7476 C C . PRO A 1 950 ? -0.042 48.354 15.716 1.00 68.31 950 PRO A C 1
ATOM 7478 O O . PRO A 1 950 ? 1.082 47.862 15.795 1.00 68.31 950 PRO A O 1
ATOM 7481 N N . LYS A 1 951 ? -1.140 47.613 15.936 1.00 74.50 951 LYS A N 1
ATOM 7482 C CA . LYS A 1 951 ? -1.123 46.168 16.264 1.00 74.50 951 LYS A CA 1
ATOM 7483 C C . LYS A 1 951 ? -1.509 45.254 15.092 1.00 74.50 951 LYS A C 1
ATOM 7485 O O . LYS A 1 951 ? -1.821 44.079 15.314 1.00 74.50 951 LYS A O 1
ATOM 7490 N N . LEU A 1 952 ? -1.499 45.773 13.863 1.00 81.31 952 LEU A N 1
ATOM 7491 C CA . LEU A 1 952 ? -1.855 45.006 12.674 1.00 81.31 952 LEU A CA 1
ATOM 7492 C C . LEU A 1 952 ? -0.882 43.833 12.472 1.00 81.31 952 LEU A C 1
ATOM 7494 O O . LEU A 1 952 ? 0.327 44.029 12.397 1.00 81.31 952 LEU A O 1
ATOM 7498 N N . ARG A 1 953 ? -1.419 42.610 12.387 1.00 84.19 953 ARG A N 1
ATOM 7499 C CA . ARG A 1 953 ? -0.644 41.374 12.167 1.00 84.19 953 ARG A CA 1
ATOM 7500 C C . ARG A 1 953 ? -0.825 40.791 10.777 1.00 84.19 953 ARG A C 1
ATOM 7502 O O . ARG A 1 953 ? 0.070 40.087 10.309 1.00 84.19 953 ARG A O 1
ATOM 7509 N N . ARG A 1 954 ? -1.975 41.036 10.143 1.00 83.88 954 ARG A N 1
ATOM 7510 C CA . ARG A 1 954 ? -2.264 40.606 8.772 1.00 83.88 954 ARG A CA 1
ATOM 7511 C C . ARG A 1 954 ? -2.910 41.729 7.976 1.00 83.88 954 ARG A C 1
ATOM 7513 O O . ARG A 1 954 ? -3.890 42.315 8.439 1.00 83.88 954 ARG A O 1
ATOM 7520 N N . LEU A 1 955 ? -2.403 41.958 6.773 1.00 85.31 955 LEU A N 1
ATOM 7521 C CA . LEU A 1 955 ? -2.968 42.892 5.810 1.00 85.31 955 LEU A CA 1
ATOM 7522 C C . LEU A 1 955 ? -3.263 42.177 4.494 1.00 85.31 955 LEU A C 1
ATOM 7524 O O . LEU A 1 955 ? -2.433 41.424 3.993 1.00 85.31 955 LEU A O 1
ATOM 7528 N N . GLN A 1 956 ? -4.416 42.479 3.910 1.00 86.00 956 GLN A N 1
ATOM 7529 C CA . GLN A 1 956 ? -4.760 42.126 2.544 1.00 86.00 956 GLN A CA 1
ATOM 7530 C C . GLN A 1 956 ? -5.234 43.370 1.783 1.00 86.00 956 GLN A C 1
ATOM 7532 O O . GLN A 1 956 ? -6.048 44.134 2.297 1.00 86.00 956 GLN A O 1
ATOM 7537 N N . VAL A 1 957 ? -4.747 43.562 0.559 1.00 84.94 957 VAL A N 1
ATOM 7538 C CA . VAL A 1 957 ? -5.146 44.638 -0.356 1.00 84.94 957 VAL A CA 1
ATOM 7539 C C . VAL A 1 957 ? -5.462 44.020 -1.716 1.00 84.94 957 VAL A C 1
ATOM 7541 O O . VAL A 1 957 ? -4.630 43.298 -2.265 1.00 84.94 957 VAL A O 1
ATOM 7544 N N . VAL A 1 958 ? -6.661 44.273 -2.246 1.00 83.69 958 VAL A N 1
ATOM 7545 C CA . VAL A 1 958 ? -7.185 43.622 -3.461 1.00 83.69 958 VAL A CA 1
ATOM 7546 C C . VAL A 1 958 ? -7.732 44.654 -4.449 1.00 83.69 958 VAL A C 1
ATOM 7548 O O . VAL A 1 958 ? -8.555 45.482 -4.073 1.00 83.69 958 VAL A O 1
ATOM 7551 N N . ASP A 1 959 ? -7.308 44.578 -5.710 1.00 78.69 959 ASP A N 1
ATOM 7552 C CA . ASP A 1 959 ? -7.805 45.360 -6.853 1.00 78.69 959 ASP A CA 1
ATOM 7553 C C . ASP A 1 959 ? -7.821 46.891 -6.615 1.00 78.69 959 ASP A C 1
ATOM 7555 O O . ASP A 1 959 ? -8.719 47.602 -7.071 1.00 78.69 959 ASP A O 1
ATOM 7559 N N . SER A 1 960 ? -6.826 47.401 -5.877 1.00 79.06 960 SER A N 1
ATOM 7560 C CA . SER A 1 960 ? -6.663 48.820 -5.515 1.00 79.06 960 SER A CA 1
ATOM 7561 C C . SER A 1 960 ? -5.610 49.521 -6.383 1.00 79.06 960 SER A C 1
ATOM 7563 O O . SER A 1 960 ? -4.545 48.965 -6.663 1.00 79.06 960 SER A O 1
ATOM 7565 N N . LYS A 1 961 ? -5.866 50.780 -6.765 1.00 70.62 961 LYS A N 1
ATOM 7566 C CA . LYS A 1 961 ? -4.949 51.599 -7.580 1.00 70.62 961 LYS A CA 1
ATOM 7567 C C . LYS A 1 961 ? -4.027 52.426 -6.684 1.00 70.62 961 LYS A C 1
ATOM 7569 O O . LYS A 1 961 ? -4.330 53.570 -6.365 1.00 70.62 961 LYS A O 1
ATOM 7574 N N . ILE A 1 962 ? -2.911 51.829 -6.274 1.00 74.75 962 ILE A N 1
ATOM 7575 C CA . ILE A 1 962 ? -1.948 52.434 -5.343 1.00 74.75 962 ILE A CA 1
ATOM 7576 C C . ILE A 1 962 ? -0.595 52.589 -6.044 1.00 74.75 962 ILE A C 1
ATOM 7578 O O . ILE A 1 962 ? -0.126 51.634 -6.657 1.00 74.75 962 ILE A O 1
ATOM 7582 N N . GLN A 1 963 ? 0.016 53.768 -5.940 1.00 72.00 963 GLN A N 1
ATOM 7583 C CA . GLN A 1 963 ? 1.356 54.107 -6.430 1.00 72.00 963 GLN A CA 1
ATOM 7584 C C . GLN A 1 963 ? 2.390 54.156 -5.297 1.00 72.00 963 GLN A C 1
ATOM 7586 O O . GLN A 1 963 ? 3.557 53.860 -5.522 1.00 72.00 963 GLN A O 1
ATOM 7591 N N . SER A 1 964 ? 1.996 54.486 -4.065 1.00 71.31 964 SER A N 1
ATOM 7592 C CA . SER A 1 964 ? 2.885 54.365 -2.901 1.00 71.31 964 SER A CA 1
ATOM 7593 C C . SER A 1 964 ? 2.161 53.909 -1.634 1.00 71.31 964 SER A C 1
ATOM 7595 O O . SER A 1 964 ? 1.057 54.354 -1.320 1.00 71.31 964 SER A O 1
ATOM 7597 N N . ILE A 1 965 ? 2.805 53.017 -0.883 1.00 69.19 965 ILE A N 1
ATOM 7598 C CA . ILE A 1 965 ? 2.332 52.541 0.418 1.00 69.19 965 ILE A CA 1
ATOM 7599 C C . ILE A 1 965 ? 3.320 53.060 1.476 1.00 69.19 965 ILE A C 1
ATOM 7601 O O . ILE A 1 965 ? 4.526 52.982 1.237 1.00 69.19 965 ILE A O 1
ATOM 7605 N N . PRO A 1 966 ? 2.867 53.600 2.625 1.00 66.88 966 PRO A N 1
ATOM 7606 C CA . PRO A 1 966 ? 3.771 54.111 3.650 1.00 66.88 966 PRO A CA 1
ATOM 7607 C C . PRO A 1 966 ? 4.755 53.051 4.152 1.00 66.88 966 PRO A C 1
ATOM 7609 O O . PRO A 1 966 ? 4.368 51.916 4.411 1.00 66.88 966 PRO A O 1
ATOM 7612 N N . SER A 1 967 ? 6.014 53.434 4.362 1.00 62.09 967 SER A N 1
ATOM 7613 C CA . SER A 1 967 ? 7.039 52.559 4.950 1.00 62.09 967 SER A CA 1
ATOM 7614 C C . SER A 1 967 ? 6.946 52.439 6.478 1.00 62.09 967 SER A C 1
ATOM 7616 O O . SER A 1 967 ? 7.606 51.588 7.063 1.00 62.09 967 SER A O 1
ATOM 7618 N N . ASN A 1 968 ? 6.101 53.233 7.146 1.00 61.47 968 ASN A N 1
ATOM 7619 C CA . ASN A 1 968 ? 5.879 53.192 8.600 1.00 61.47 968 ASN A CA 1
ATOM 7620 C C . ASN A 1 968 ? 4.934 52.053 9.048 1.00 61.47 968 ASN A C 1
ATOM 7622 O O . ASN A 1 968 ? 4.200 52.186 10.029 1.00 61.47 968 ASN A O 1
ATOM 7626 N N . ILE A 1 969 ? 4.935 50.936 8.319 1.00 65.12 969 ILE A N 1
ATOM 7627 C CA . ILE A 1 969 ? 4.119 49.758 8.621 1.00 65.12 969 ILE A CA 1
ATOM 7628 C C . ILE A 1 969 ? 4.554 49.153 9.956 1.00 65.12 969 ILE A C 1
ATOM 7630 O O . ILE A 1 969 ? 5.735 49.109 10.295 1.00 65.12 969 ILE A O 1
ATOM 7634 N N . SER A 1 970 ? 3.576 48.675 10.729 1.00 62.34 970 SER A N 1
ATOM 7635 C CA . SER A 1 970 ? 3.844 48.053 12.024 1.00 62.34 970 SER A CA 1
ATOM 7636 C C . SER A 1 970 ? 4.807 46.874 11.882 1.00 62.34 970 SER A C 1
ATOM 7638 O O . SER A 1 970 ? 4.510 45.906 11.180 1.00 62.34 970 SER A O 1
ATOM 7640 N N . GLN A 1 971 ? 5.893 46.894 12.660 1.00 65.69 971 GLN A N 1
ATOM 7641 C CA . GLN A 1 971 ? 6.824 45.768 12.816 1.00 65.69 971 GLN A CA 1
ATOM 7642 C C . GLN A 1 971 ? 6.132 44.467 13.276 1.00 65.69 971 GLN A C 1
ATOM 7644 O O . GLN A 1 971 ? 6.742 43.405 13.242 1.00 65.69 971 GLN A O 1
ATOM 7649 N N . ASN A 1 972 ? 4.865 44.521 13.705 1.00 74.12 972 ASN A N 1
ATOM 7650 C CA . ASN A 1 972 ? 4.060 43.354 14.070 1.00 74.12 972 ASN A CA 1
ATOM 7651 C C . ASN A 1 972 ? 3.432 42.619 12.867 1.00 74.12 972 ASN A C 1
ATOM 7653 O O . ASN A 1 972 ? 2.720 41.631 13.078 1.00 74.12 972 ASN A O 1
ATOM 7657 N N . LEU A 1 973 ? 3.635 43.086 11.627 1.00 83.31 973 LEU A N 1
ATOM 7658 C CA . LEU A 1 973 ? 3.046 42.463 10.445 1.00 83.31 973 LEU A CA 1
ATOM 7659 C C . LEU A 1 973 ? 3.707 41.106 10.146 1.00 83.31 973 LEU A C 1
ATOM 7661 O O . LEU A 1 973 ? 4.877 41.023 9.799 1.00 83.31 973 LEU A O 1
ATOM 7665 N N . THR A 1 974 ? 2.912 40.041 10.249 1.00 86.25 974 THR A N 1
ATOM 7666 C CA . THR A 1 974 ? 3.326 38.639 10.025 1.00 86.25 974 THR A CA 1
ATOM 7667 C C . THR A 1 974 ? 2.819 38.060 8.703 1.00 86.25 974 THR A C 1
ATOM 7669 O O . THR A 1 974 ? 3.322 37.036 8.239 1.00 86.25 974 THR A O 1
ATOM 7672 N N . SER A 1 975 ? 1.811 38.693 8.097 1.00 86.31 975 SER A N 1
ATOM 7673 C CA . SER A 1 975 ? 1.202 38.253 6.842 1.00 86.31 975 SER A CA 1
ATOM 7674 C C . SER A 1 975 ? 0.786 39.444 5.984 1.00 86.31 975 SER A C 1
ATOM 7676 O O . SER A 1 975 ? 0.091 40.343 6.466 1.00 86.31 975 SER A O 1
ATOM 7678 N N . LEU A 1 976 ? 1.188 39.435 4.717 1.00 86.81 976 LEU A N 1
ATOM 7679 C CA . LEU A 1 976 ? 0.880 40.470 3.738 1.00 86.81 976 LEU A CA 1
ATOM 7680 C C . LEU A 1 976 ? 0.345 39.816 2.467 1.00 86.81 976 LEU A C 1
ATOM 7682 O O . LEU A 1 976 ? 0.949 38.885 1.944 1.00 86.81 976 LEU A O 1
ATOM 7686 N N . SER A 1 977 ? -0.779 40.315 1.965 1.00 88.25 977 SER A N 1
ATOM 7687 C CA . SER A 1 977 ? -1.378 39.882 0.707 1.00 88.25 977 SER A CA 1
ATOM 7688 C C . SER A 1 977 ? -1.687 41.089 -0.173 1.00 88.25 977 SER A C 1
ATOM 7690 O O . SER A 1 977 ? -2.475 41.952 0.202 1.00 88.25 977 SER A O 1
ATOM 7692 N N . LEU A 1 978 ? -1.060 41.151 -1.344 1.00 86.62 978 LEU A N 1
ATOM 7693 C CA . LEU A 1 978 ? -1.274 42.159 -2.377 1.00 86.62 978 LEU A CA 1
ATOM 7694 C C . LEU A 1 978 ? -1.846 41.451 -3.608 1.00 86.62 978 LEU A C 1
ATOM 7696 O O . LEU A 1 978 ? -1.292 40.459 -4.076 1.00 86.62 978 LEU A O 1
ATOM 7700 N N . THR A 1 979 ? -2.983 41.894 -4.130 1.00 86.69 979 THR A N 1
ATOM 7701 C CA . THR A 1 979 ? -3.624 41.250 -5.285 1.00 86.69 979 THR A CA 1
ATOM 7702 C C . THR A 1 979 ? -4.189 42.295 -6.234 1.00 86.69 979 THR A C 1
ATOM 7704 O O . THR A 1 979 ? -4.890 43.195 -5.793 1.00 86.69 979 THR A O 1
ATOM 7707 N N . GLY A 1 980 ? -3.888 42.194 -7.530 1.00 81.06 980 GLY A N 1
ATOM 7708 C CA . GLY A 1 980 ? -4.435 43.089 -8.557 1.00 81.06 980 GLY A CA 1
ATOM 7709 C C . GLY A 1 980 ? -3.964 44.545 -8.462 1.00 81.06 980 GLY A C 1
ATOM 7710 O O . GLY A 1 980 ? -4.648 45.441 -8.951 1.00 81.06 980 GLY A O 1
ATOM 7711 N N . ILE A 1 981 ? -2.814 44.806 -7.828 1.00 81.12 981 ILE A N 1
ATOM 7712 C CA . ILE A 1 981 ? -2.248 46.157 -7.722 1.00 81.12 981 ILE A CA 1
ATOM 7713 C C . ILE A 1 981 ? -1.394 46.421 -8.966 1.00 81.12 981 ILE A C 1
ATOM 7715 O O . ILE A 1 981 ? -0.281 45.914 -9.097 1.00 81.12 981 ILE A O 1
ATOM 7719 N N . THR A 1 982 ? -1.931 47.196 -9.908 1.00 73.69 982 THR A N 1
ATOM 7720 C CA . THR A 1 982 ? -1.323 47.375 -11.237 1.00 73.69 982 THR A CA 1
ATOM 7721 C C . THR A 1 982 ? -0.332 48.532 -11.344 1.00 73.69 982 THR A C 1
ATOM 7723 O O . THR A 1 982 ? 0.381 48.590 -12.340 1.00 73.69 982 THR A O 1
ATOM 7726 N N . ASN A 1 983 ? -0.314 49.456 -10.377 1.00 77.00 983 ASN A N 1
ATOM 7727 C CA . ASN A 1 983 ? 0.363 50.758 -10.495 1.00 77.00 983 ASN A CA 1
ATOM 7728 C C . ASN A 1 983 ? 1.431 51.010 -9.411 1.00 77.00 983 ASN A C 1
ATOM 7730 O O . ASN A 1 983 ? 1.925 52.130 -9.312 1.00 77.00 983 ASN A O 1
ATOM 7734 N N . LEU A 1 984 ? 1.768 50.007 -8.594 1.00 80.56 984 LEU A N 1
ATOM 7735 C CA . LEU A 1 984 ? 2.754 50.135 -7.518 1.00 80.56 984 LEU A CA 1
ATOM 7736 C C . LEU A 1 984 ? 4.168 49.926 -8.092 1.00 80.56 984 LEU A C 1
ATOM 7738 O O . LEU A 1 984 ? 4.434 48.828 -8.574 1.00 80.56 984 LEU A O 1
ATOM 7742 N N . PRO A 1 985 ? 5.076 50.919 -8.048 1.00 83.25 985 PRO A N 1
ATOM 7743 C CA . PRO A 1 985 ? 6.441 50.762 -8.537 1.00 83.25 985 PRO A CA 1
ATOM 7744 C C . PRO A 1 985 ? 7.246 49.786 -7.674 1.00 83.25 985 PRO A C 1
ATOM 7746 O O . PRO A 1 985 ? 7.150 49.810 -6.443 1.00 83.25 985 PRO A O 1
ATOM 7749 N N . ASP A 1 986 ? 8.113 49.001 -8.315 1.00 83.44 986 ASP A N 1
ATOM 7750 C CA . ASP A 1 986 ? 8.962 48.002 -7.652 1.00 83.44 986 ASP A CA 1
ATOM 7751 C C . ASP A 1 986 ? 9.845 48.609 -6.536 1.00 83.44 986 ASP A C 1
ATOM 7753 O O . ASP A 1 986 ? 10.049 47.987 -5.493 1.00 83.44 986 ASP A O 1
ATOM 7757 N N . GLU A 1 987 ? 10.297 49.861 -6.684 1.00 81.88 987 GLU A N 1
ATOM 7758 C CA . GLU A 1 987 ? 11.055 50.594 -5.655 1.00 81.88 987 GLU A CA 1
ATOM 7759 C C . GLU A 1 987 ? 10.232 50.834 -4.371 1.00 81.88 987 GLU A C 1
ATOM 7761 O O . GLU A 1 987 ? 10.734 50.680 -3.255 1.00 81.88 987 GLU A O 1
ATOM 7766 N N . GLN A 1 988 ? 8.949 51.184 -4.514 1.00 80.31 988 GLN A N 1
ATOM 7767 C CA . GLN A 1 988 ? 8.043 51.428 -3.386 1.00 80.31 988 GLN A CA 1
ATOM 7768 C C . GLN A 1 988 ? 7.671 50.116 -2.690 1.00 80.31 988 GLN A C 1
ATOM 7770 O O . GLN A 1 988 ? 7.612 50.060 -1.461 1.00 80.31 988 GLN A O 1
ATOM 7775 N N . LEU A 1 989 ? 7.484 49.041 -3.461 1.00 83.50 989 LEU A N 1
ATOM 7776 C CA . LEU A 1 989 ? 7.257 47.706 -2.914 1.00 83.50 989 LEU A CA 1
ATOM 7777 C C . LEU A 1 989 ? 8.508 47.170 -2.193 1.00 83.50 989 LEU A C 1
ATOM 7779 O O . LEU A 1 989 ? 8.388 46.637 -1.093 1.00 83.50 989 LEU A O 1
ATOM 7783 N N . SER A 1 990 ? 9.709 47.401 -2.728 1.00 83.06 990 SER A N 1
ATOM 7784 C CA . SER A 1 990 ? 10.974 47.049 -2.061 1.00 83.06 990 SER A CA 1
ATOM 7785 C C . SER A 1 990 ? 11.131 47.797 -0.728 1.00 83.06 990 SER A C 1
ATOM 7787 O O . SER A 1 990 ? 11.381 47.178 0.307 1.00 83.06 990 SER A O 1
ATOM 7789 N N . LYS A 1 991 ? 10.884 49.118 -0.708 1.00 80.81 991 LYS A N 1
ATOM 7790 C CA . LYS A 1 991 ? 10.882 49.941 0.521 1.00 80.81 991 LYS A CA 1
ATOM 7791 C C . LYS A 1 991 ? 9.872 49.453 1.564 1.00 80.81 991 LYS A C 1
ATOM 7793 O O . LYS A 1 991 ? 10.174 49.464 2.756 1.00 80.81 991 LYS A O 1
ATOM 7798 N N . LEU A 1 992 ? 8.696 49.000 1.128 1.00 81.19 992 LEU A N 1
ATOM 7799 C CA . LEU A 1 992 ? 7.679 48.411 1.998 1.00 81.19 992 LEU A CA 1
ATOM 7800 C C . LEU A 1 992 ? 8.128 47.074 2.598 1.00 81.19 992 LEU A C 1
ATOM 7802 O O . LEU A 1 992 ? 7.969 46.859 3.800 1.00 81.19 992 LEU A O 1
ATOM 7806 N N . LEU A 1 993 ? 8.682 46.174 1.782 1.00 83.88 993 LEU A N 1
ATOM 7807 C CA . LEU A 1 993 ? 9.103 44.850 2.241 1.00 83.88 993 LEU A CA 1
ATOM 7808 C C . LEU A 1 993 ? 10.280 44.964 3.215 1.00 83.88 993 LEU A C 1
ATOM 7810 O O . LEU A 1 993 ? 10.231 44.367 4.286 1.00 83.88 993 LEU A O 1
ATOM 7814 N N . MET A 1 994 ? 11.254 45.834 2.936 1.00 78.94 994 MET A N 1
ATOM 7815 C CA . MET A 1 994 ? 12.375 46.099 3.848 1.00 78.94 994 MET A CA 1
ATOM 7816 C C . MET A 1 994 ? 11.942 46.647 5.220 1.00 78.94 994 MET A C 1
ATOM 7818 O O . MET A 1 994 ? 12.645 46.424 6.206 1.00 78.94 994 MET A O 1
ATOM 7822 N N . ALA A 1 995 ? 10.778 47.300 5.328 1.00 77.75 995 ALA A N 1
ATOM 7823 C CA . ALA A 1 995 ? 10.207 47.720 6.612 1.00 77.75 995 ALA A CA 1
ATOM 7824 C C . ALA A 1 995 ? 9.522 46.573 7.396 1.00 77.75 995 ALA A C 1
ATOM 7826 O O . ALA A 1 995 ? 9.340 46.671 8.611 1.00 77.75 995 ALA A O 1
ATOM 7827 N N . CYS A 1 996 ? 9.160 45.469 6.736 1.00 81.94 996 CYS A N 1
ATOM 7828 C CA . CYS A 1 996 ? 8.342 44.382 7.286 1.00 81.94 996 CYS A CA 1
ATOM 7829 C C . CYS A 1 996 ? 9.172 43.170 7.763 1.00 81.94 996 CYS A C 1
ATOM 7831 O O . CYS A 1 996 ? 8.843 42.029 7.459 1.00 81.94 996 CYS A O 1
ATOM 7833 N N . GLN A 1 997 ? 10.234 43.387 8.542 1.00 82.12 997 GLN A N 1
ATOM 7834 C CA . GLN A 1 997 ? 11.231 42.352 8.894 1.00 82.12 997 GLN A CA 1
ATOM 7835 C C . GLN A 1 997 ? 10.696 41.090 9.622 1.00 82.12 997 GLN A C 1
ATOM 7837 O O . GLN A 1 997 ? 11.341 40.046 9.586 1.00 82.12 997 GLN A O 1
ATOM 7842 N N . ASN A 1 998 ? 9.513 41.146 10.251 1.00 84.62 998 ASN A N 1
ATOM 7843 C CA . ASN A 1 998 ? 8.868 40.001 10.927 1.00 84.62 998 ASN A CA 1
ATOM 7844 C C . ASN A 1 998 ? 7.835 39.258 10.047 1.00 84.62 998 ASN A C 1
ATOM 7846 O O . ASN A 1 998 ? 6.998 38.501 10.556 1.00 84.62 998 ASN A O 1
ATOM 7850 N N . LEU A 1 999 ? 7.841 39.497 8.733 1.00 87.25 999 LEU A N 1
ATOM 7851 C CA . LEU A 1 999 ? 6.889 38.892 7.811 1.00 87.25 999 LEU A CA 1
ATOM 7852 C C . LEU A 1 999 ? 7.189 37.400 7.611 1.00 87.25 999 LEU A C 1
ATOM 7854 O O . LEU A 1 999 ? 8.249 37.042 7.114 1.00 87.25 999 LEU A O 1
ATOM 7858 N N . ARG A 1 1000 ? 6.220 36.537 7.943 1.00 88.50 1000 ARG A N 1
ATOM 7859 C CA . ARG A 1 1000 ? 6.312 35.077 7.754 1.00 88.50 1000 ARG A CA 1
ATOM 7860 C C . ARG A 1 1000 ? 5.632 34.574 6.492 1.00 88.50 1000 ARG A C 1
ATOM 7862 O O . ARG A 1 1000 ? 5.968 33.506 5.997 1.00 88.50 1000 ARG A O 1
ATOM 7869 N N . SER A 1 1001 ? 4.649 35.321 5.991 1.00 87.12 1001 SER A N 1
ATOM 7870 C CA . SER A 1 1001 ? 3.904 34.955 4.787 1.00 87.12 1001 SER A CA 1
ATOM 7871 C C . SER A 1 1001 ? 3.665 36.159 3.882 1.00 87.12 1001 SER A C 1
ATOM 7873 O O . SER A 1 1001 ? 3.120 37.177 4.319 1.00 87.12 1001 SER A O 1
ATOM 7875 N N . LEU A 1 1002 ? 4.048 36.024 2.615 1.00 87.50 1002 LEU A N 1
ATOM 7876 C CA . LEU A 1 1002 ? 3.901 37.049 1.589 1.00 87.50 1002 LEU A CA 1
ATOM 7877 C C . LEU A 1 1002 ? 3.153 36.472 0.387 1.00 87.50 1002 LEU A C 1
ATOM 7879 O O . LEU A 1 1002 ? 3.602 35.519 -0.243 1.00 87.50 1002 LEU A O 1
ATOM 7883 N N . TYR A 1 1003 ? 2.017 37.073 0.056 1.00 87.06 1003 TYR A N 1
ATOM 7884 C CA . TYR A 1 1003 ? 1.223 36.739 -1.119 1.00 87.06 1003 TYR A CA 1
ATOM 7885 C C . TYR A 1 1003 ? 1.175 37.951 -2.040 1.00 87.06 1003 TYR A C 1
ATOM 7887 O O . TYR A 1 1003 ? 0.759 39.034 -1.634 1.00 87.06 1003 TYR A O 1
ATOM 7895 N N . ILE A 1 1004 ? 1.566 37.768 -3.290 1.00 86.38 1004 ILE A N 1
ATOM 7896 C CA . ILE A 1 1004 ? 1.501 38.766 -4.343 1.00 86.38 1004 ILE A CA 1
ATOM 7897 C C . ILE A 1 1004 ? 0.860 38.096 -5.557 1.00 86.38 1004 ILE A C 1
ATOM 7899 O O . ILE A 1 1004 ? 1.307 37.040 -5.994 1.00 86.38 1004 ILE A O 1
ATOM 7903 N N . ALA A 1 1005 ? -0.217 38.664 -6.091 1.00 86.38 1005 ALA A N 1
ATOM 7904 C CA . ALA A 1 1005 ? -0.928 38.053 -7.208 1.00 86.38 1005 ALA A CA 1
ATOM 7905 C C . ALA A 1 1005 ? -1.403 39.086 -8.230 1.00 86.38 1005 ALA A C 1
ATOM 7907 O O . ALA A 1 1005 ? -2.036 40.073 -7.864 1.00 86.38 1005 ALA A O 1
ATOM 7908 N N . LYS A 1 1006 ? -1.176 38.833 -9.524 1.00 82.38 1006 LYS A N 1
ATOM 7909 C CA . LYS A 1 1006 ? -1.632 39.708 -10.629 1.00 82.38 1006 LYS A CA 1
ATOM 7910 C C . LYS A 1 1006 ? -1.138 41.170 -10.526 1.00 82.38 1006 LYS A C 1
ATOM 7912 O O . LYS A 1 1006 ? -1.846 42.083 -10.949 1.00 82.38 1006 LYS A O 1
ATOM 7917 N N . CYS A 1 1007 ? 0.044 41.398 -9.957 1.00 81.38 1007 CYS A N 1
ATOM 7918 C CA . CYS A 1 1007 ? 0.674 42.721 -9.900 1.00 81.38 1007 CYS A CA 1
ATOM 7919 C C . CYS A 1 1007 ? 1.661 42.905 -11.071 1.00 81.38 1007 CYS A C 1
ATOM 7921 O O . CYS A 1 1007 ? 2.210 41.923 -11.579 1.00 81.38 1007 CYS A O 1
ATOM 7923 N N . HIS A 1 1008 ? 1.897 44.151 -11.494 1.00 79.56 1008 HIS A N 1
ATOM 7924 C CA . HIS A 1 1008 ? 2.967 44.476 -12.447 1.00 79.56 1008 HIS A CA 1
ATOM 7925 C C . HIS A 1 1008 ? 4.277 44.625 -11.681 1.00 79.56 1008 HIS A C 1
ATOM 7927 O O . HIS A 1 1008 ? 4.511 45.646 -11.047 1.00 79.56 1008 HIS A O 1
ATOM 7933 N N . ILE A 1 1009 ? 5.071 43.559 -11.693 1.00 76.56 1009 ILE A N 1
ATOM 7934 C CA . ILE A 1 1009 ? 6.315 43.427 -10.939 1.00 76.56 1009 ILE A CA 1
ATOM 7935 C C . ILE A 1 1009 ? 7.387 42.928 -11.892 1.00 76.56 1009 ILE A C 1
ATOM 7937 O O . ILE A 1 1009 ? 7.144 41.946 -12.597 1.00 76.56 1009 ILE A O 1
ATOM 7941 N N . SER A 1 1010 ? 8.543 43.589 -11.903 1.00 71.50 1010 SER A N 1
ATOM 7942 C CA . SER A 1 1010 ? 9.639 43.305 -12.834 1.00 71.50 1010 SER A CA 1
ATOM 7943 C C . SER A 1 1010 ? 10.972 43.029 -12.135 1.00 71.50 1010 SER A C 1
ATOM 7945 O O . SER A 1 1010 ? 11.602 42.000 -12.400 1.00 71.50 1010 SER A O 1
ATOM 7947 N N . HIS A 1 1011 ? 11.367 43.896 -11.199 1.00 72.62 1011 HIS A N 1
ATOM 7948 C CA . HIS A 1 1011 ? 12.663 43.876 -10.521 1.00 72.62 1011 HIS A CA 1
ATOM 7949 C C . HIS A 1 1011 ? 12.511 44.295 -9.052 1.00 72.62 1011 HIS A C 1
ATOM 7951 O O . HIS A 1 1011 ? 12.637 45.471 -8.721 1.00 72.62 1011 HIS A O 1
ATOM 7957 N N . ILE A 1 1012 ? 12.254 43.338 -8.159 1.00 73.69 1012 ILE A N 1
ATOM 7958 C CA . ILE A 1 1012 ? 12.199 43.583 -6.709 1.00 73.69 1012 ILE A CA 1
ATOM 7959 C C . ILE A 1 1012 ? 13.319 42.804 -6.031 1.00 73.69 1012 ILE A C 1
ATOM 7961 O O . ILE A 1 1012 ? 13.461 41.603 -6.259 1.00 73.69 1012 ILE A O 1
ATOM 7965 N N . SER A 1 1013 ? 14.050 43.485 -5.152 1.00 75.50 1013 SER A N 1
ATOM 7966 C CA . SER A 1 1013 ? 15.035 42.882 -4.258 1.00 75.50 1013 SER A CA 1
ATOM 7967 C C . SER A 1 1013 ? 14.641 43.173 -2.811 1.00 75.50 1013 SER A C 1
ATOM 7969 O O . SER A 1 1013 ? 14.328 44.315 -2.464 1.00 75.50 1013 SER A O 1
ATOM 7971 N N . PHE A 1 1014 ? 14.601 42.143 -1.967 1.00 82.56 1014 PHE A N 1
ATOM 7972 C CA . PHE A 1 1014 ? 14.302 42.264 -0.539 1.00 82.56 1014 PHE A CA 1
ATOM 7973 C C . PHE A 1 1014 ? 14.942 41.125 0.253 1.00 82.56 1014 PHE A C 1
ATOM 7975 O O . PHE A 1 1014 ? 15.047 40.001 -0.237 1.00 82.56 1014 PHE A O 1
ATOM 7982 N N . ALA A 1 1015 ? 15.290 41.412 1.506 1.00 82.25 1015 ALA A N 1
ATOM 7983 C CA . ALA A 1 1015 ? 15.680 40.417 2.496 1.00 82.25 1015 ALA A CA 1
ATOM 7984 C C . ALA A 1 1015 ? 14.640 40.394 3.627 1.00 82.25 1015 ALA A C 1
ATOM 7986 O O . ALA A 1 1015 ? 14.410 41.412 4.288 1.00 82.25 1015 ALA A O 1
ATOM 7987 N N . LEU A 1 1016 ? 13.990 39.244 3.819 1.00 85.75 1016 LEU A N 1
ATOM 7988 C CA . LEU A 1 1016 ? 12.980 38.999 4.847 1.00 85.75 1016 LEU A CA 1
ATOM 7989 C C . LEU A 1 1016 ? 13.377 37.750 5.654 1.00 85.75 1016 LEU A C 1
ATOM 7991 O O . LEU A 1 1016 ? 12.998 36.629 5.305 1.00 85.75 1016 LEU A O 1
ATOM 7995 N N . PRO A 1 1017 ? 14.125 37.911 6.760 1.00 83.38 1017 PRO A N 1
ATOM 7996 C CA . PRO A 1 1017 ? 14.790 36.797 7.432 1.00 83.38 1017 PRO A CA 1
ATOM 7997 C C . PRO A 1 1017 ? 13.832 35.792 8.085 1.00 83.38 1017 PRO A C 1
ATOM 7999 O O . PRO A 1 1017 ? 14.229 34.656 8.307 1.00 83.38 1017 PRO A O 1
ATOM 8002 N N . GLN A 1 1018 ? 12.583 36.178 8.379 1.00 86.12 1018 GLN A N 1
ATOM 8003 C CA . GLN A 1 1018 ? 11.556 35.289 8.948 1.00 86.12 1018 GLN A CA 1
ATOM 8004 C C . GLN A 1 1018 ? 10.543 34.755 7.920 1.00 86.12 1018 GLN A C 1
ATOM 8006 O O . GLN A 1 1018 ? 9.543 34.159 8.319 1.00 86.12 1018 GLN A O 1
ATOM 8011 N N . LEU A 1 1019 ? 10.752 34.971 6.617 1.00 87.88 1019 LEU A N 1
ATOM 8012 C CA . LEU A 1 1019 ? 9.790 34.569 5.591 1.00 87.88 1019 LEU A CA 1
ATOM 8013 C C . LEU A 1 1019 ? 9.768 33.044 5.427 1.00 87.88 1019 LEU A C 1
ATOM 8015 O O . LEU A 1 1019 ? 10.711 32.467 4.904 1.00 87.88 1019 LEU A O 1
ATOM 8019 N N . GLU A 1 1020 ? 8.679 32.398 5.848 1.00 86.69 1020 GLU A N 1
ATOM 8020 C CA . GLU A 1 1020 ? 8.475 30.945 5.741 1.00 86.69 1020 GLU A CA 1
ATOM 8021 C C . GLU A 1 1020 ? 7.761 30.569 4.426 1.00 86.69 1020 GLU A C 1
ATOM 8023 O O . GLU A 1 1020 ? 8.053 29.532 3.825 1.00 86.69 1020 GLU A O 1
ATOM 8028 N N . LEU A 1 1021 ? 6.825 31.416 3.973 1.00 82.50 1021 LEU A N 1
ATOM 8029 C CA . LEU A 1 1021 ? 5.971 31.186 2.803 1.00 82.50 1021 LEU A CA 1
ATOM 8030 C C . LEU A 1 1021 ? 5.912 32.412 1.887 1.00 82.50 1021 LEU A C 1
ATOM 8032 O O . LEU A 1 1021 ? 5.499 33.498 2.301 1.00 82.50 1021 LEU A O 1
ATOM 8036 N N . LEU A 1 1022 ? 6.214 32.204 0.608 1.00 86.56 1022 LEU A N 1
ATOM 8037 C CA . LEU A 1 1022 ? 6.073 33.190 -0.456 1.00 86.56 1022 LEU A CA 1
ATOM 8038 C C . LEU A 1 1022 ? 5.196 32.655 -1.595 1.00 86.56 1022 LEU A C 1
ATOM 8040 O O . LEU A 1 1022 ? 5.363 31.533 -2.052 1.00 86.56 1022 LEU A O 1
ATOM 8044 N N . SER A 1 1023 ? 4.287 33.479 -2.102 1.00 86.94 1023 SER A N 1
ATOM 8045 C CA . SER A 1 1023 ? 3.444 33.164 -3.257 1.00 86.94 1023 SER A CA 1
ATOM 8046 C C . SER A 1 1023 ? 3.372 34.383 -4.174 1.00 86.94 1023 SER A C 1
ATOM 8048 O O . SER A 1 1023 ? 2.598 35.293 -3.892 1.00 86.94 1023 SER A O 1
ATOM 8050 N N . VAL A 1 1024 ? 4.125 34.400 -5.272 1.00 85.19 1024 VAL A N 1
ATOM 8051 C CA . VAL A 1 1024 ? 4.095 35.432 -6.322 1.00 85.19 1024 VAL A CA 1
ATOM 8052 C C . VAL A 1 1024 ? 3.483 34.832 -7.591 1.00 85.19 1024 VAL A C 1
ATOM 8054 O O . VAL A 1 1024 ? 4.200 34.288 -8.423 1.00 85.19 1024 VAL A O 1
ATOM 8057 N N . THR A 1 1025 ? 2.159 34.914 -7.760 1.00 84.38 1025 THR A N 1
ATOM 8058 C CA . THR A 1 1025 ? 1.465 34.245 -8.880 1.00 84.38 1025 THR A CA 1
ATOM 8059 C C . THR A 1 1025 ? 0.879 35.207 -9.909 1.00 84.38 1025 THR A C 1
ATOM 8061 O O . THR A 1 1025 ? 0.447 36.318 -9.599 1.00 84.38 1025 THR A O 1
ATOM 8064 N N . HIS A 1 1026 ? 0.808 34.775 -11.169 1.00 79.50 1026 HIS A N 1
ATOM 8065 C CA . HIS A 1 1026 ? 0.281 35.571 -12.288 1.00 79.50 1026 HIS A CA 1
ATOM 8066 C C . HIS A 1 1026 ? 1.011 36.918 -12.524 1.00 79.50 1026 HIS A C 1
ATOM 8068 O O . HIS A 1 1026 ? 0.498 37.776 -13.250 1.00 79.50 1026 HIS A O 1
ATOM 8074 N N . CYS A 1 1027 ? 2.200 37.121 -11.945 1.00 82.25 1027 CYS A N 1
ATOM 8075 C CA . CYS A 1 1027 ? 3.033 38.307 -12.151 1.00 82.25 1027 CYS A CA 1
ATOM 8076 C C . CYS A 1 1027 ? 3.825 38.142 -13.455 1.00 82.25 1027 CYS A C 1
ATOM 8078 O O . CYS A 1 1027 ? 4.943 37.637 -13.483 1.00 82.25 1027 CYS A O 1
ATOM 8080 N N . ARG A 1 1028 ? 3.209 38.526 -14.579 1.00 78.12 1028 ARG A N 1
ATOM 8081 C CA . ARG A 1 1028 ? 3.712 38.204 -15.930 1.00 78.12 1028 ARG A CA 1
ATOM 8082 C C . ARG A 1 1028 ? 5.078 38.802 -16.275 1.00 78.12 1028 ARG A C 1
ATOM 8084 O O . ARG A 1 1028 ? 5.710 38.290 -17.191 1.00 78.12 1028 ARG A O 1
ATOM 8091 N N . GLN A 1 1029 ? 5.497 39.867 -15.598 1.00 78.19 1029 GLN A N 1
ATOM 8092 C CA . GLN A 1 1029 ? 6.756 40.580 -15.849 1.00 78.19 1029 GLN A CA 1
ATOM 8093 C C . GLN A 1 1029 ? 7.904 40.150 -14.919 1.00 78.19 1029 GLN A C 1
ATOM 8095 O O . GLN A 1 1029 ? 9.008 40.663 -15.072 1.00 78.19 1029 GLN A O 1
ATOM 8100 N N . LEU A 1 1030 ? 7.665 39.213 -13.990 1.00 81.75 1030 LEU A N 1
ATOM 8101 C CA . LEU A 1 1030 ? 8.677 38.748 -13.041 1.00 81.75 1030 LEU A CA 1
ATOM 8102 C C . LEU A 1 1030 ? 9.875 38.145 -13.792 1.00 81.75 1030 LEU A C 1
ATOM 8104 O O . LEU A 1 1030 ? 9.701 37.227 -14.594 1.00 81.75 1030 LEU A O 1
ATOM 8108 N N . THR A 1 1031 ? 11.070 38.673 -13.528 1.00 80.38 1031 THR A N 1
ATOM 8109 C CA . THR A 1 1031 ? 12.323 38.254 -14.173 1.00 80.38 1031 THR A CA 1
ATOM 8110 C C . THR A 1 1031 ? 13.022 37.127 -13.408 1.00 80.38 1031 THR A C 1
ATOM 8112 O O . THR A 1 1031 ? 12.891 37.015 -12.187 1.00 80.38 1031 THR A O 1
ATOM 8115 N N . ASP A 1 1032 ? 13.819 36.311 -14.109 1.00 77.50 1032 ASP A N 1
ATOM 8116 C CA . ASP A 1 1032 ? 14.596 35.220 -13.493 1.00 77.50 1032 ASP A CA 1
ATOM 8117 C C . ASP A 1 1032 ? 15.605 35.723 -12.447 1.00 77.50 1032 ASP A C 1
ATOM 8119 O O . ASP A 1 1032 ? 15.834 35.053 -11.439 1.00 77.50 1032 ASP A O 1
ATOM 8123 N N . GLN A 1 1033 ? 16.162 36.926 -12.637 1.00 76.75 1033 GLN A N 1
ATOM 8124 C CA . GLN A 1 1033 ? 17.017 37.576 -11.640 1.00 76.75 1033 GLN A CA 1
ATOM 8125 C C . GLN A 1 1033 ? 16.240 37.849 -10.345 1.00 76.75 1033 GLN A C 1
ATOM 8127 O O . GLN A 1 1033 ? 16.693 37.464 -9.272 1.00 76.75 1033 GLN A O 1
ATOM 8132 N N . CYS A 1 1034 ? 15.043 38.440 -10.441 1.00 76.25 1034 CYS A N 1
ATOM 8133 C CA . CYS A 1 1034 ? 14.189 38.697 -9.280 1.00 76.25 1034 CYS A CA 1
ATOM 8134 C C . CYS A 1 1034 ? 13.806 37.390 -8.562 1.00 76.25 1034 CYS A C 1
ATOM 8136 O O . CYS A 1 1034 ? 13.907 37.306 -7.341 1.00 76.25 1034 CYS A O 1
ATOM 8138 N N . ALA A 1 1035 ? 13.453 36.338 -9.308 1.00 76.62 1035 ALA A N 1
ATOM 8139 C CA . ALA A 1 1035 ? 13.189 35.019 -8.732 1.00 76.62 1035 ALA A CA 1
ATOM 8140 C C . ALA A 1 1035 ? 14.423 34.424 -8.020 1.00 76.62 1035 ALA A C 1
ATOM 8142 O O . ALA A 1 1035 ? 14.286 33.858 -6.939 1.00 76.62 1035 ALA A O 1
ATOM 8143 N N . THR A 1 1036 ? 15.622 34.593 -8.582 1.00 78.19 1036 THR A N 1
ATOM 8144 C CA . THR A 1 1036 ? 16.880 34.102 -7.992 1.00 78.19 1036 THR A CA 1
ATOM 8145 C C . THR A 1 1036 ? 17.269 34.886 -6.733 1.00 78.19 1036 THR A C 1
ATOM 8147 O O . THR A 1 1036 ? 17.659 34.290 -5.735 1.00 78.19 1036 THR A O 1
ATOM 8150 N N . GLU A 1 1037 ? 17.103 36.212 -6.721 1.00 76.94 1037 GLU A N 1
ATOM 8151 C CA . GLU A 1 1037 ? 17.343 37.048 -5.534 1.00 76.94 1037 GLU A CA 1
ATOM 8152 C C . GLU A 1 1037 ? 16.350 36.750 -4.401 1.00 76.94 1037 GLU A C 1
ATOM 8154 O O . GLU A 1 1037 ? 16.731 36.728 -3.231 1.00 76.94 1037 GLU A O 1
ATOM 8159 N N . ILE A 1 1038 ? 15.093 36.459 -4.744 1.00 76.81 1038 ILE A N 1
ATOM 8160 C CA . ILE A 1 1038 ? 14.062 35.981 -3.816 1.00 76.81 1038 ILE A CA 1
ATOM 8161 C C . ILE A 1 1038 ? 14.438 34.621 -3.209 1.00 76.81 1038 ILE A C 1
ATOM 81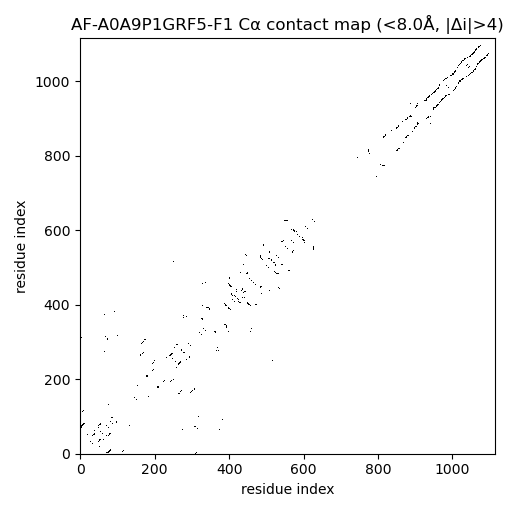63 O O . ILE A 1 1038 ? 14.258 34.410 -2.010 1.00 76.81 1038 ILE A O 1
ATOM 8167 N N . LEU A 1 1039 ? 14.954 33.704 -4.028 1.00 76.62 1039 LEU A N 1
ATOM 8168 C CA . LEU A 1 1039 ? 15.339 32.352 -3.616 1.00 76.62 1039 LEU A CA 1
ATOM 8169 C C . LEU A 1 1039 ? 16.730 32.294 -2.967 1.00 76.62 1039 LEU A C 1
ATOM 8171 O O . LEU A 1 1039 ? 17.123 31.240 -2.480 1.00 76.62 1039 LEU A O 1
ATOM 8175 N N . SER A 1 1040 ? 17.452 33.416 -2.903 1.00 81.25 1040 SER A N 1
ATOM 8176 C CA . SER A 1 1040 ? 18.766 33.503 -2.267 1.00 81.25 1040 SER A CA 1
ATOM 8177 C C . SER A 1 1040 ? 18.687 33.236 -0.753 1.00 81.25 1040 SER A C 1
ATOM 8179 O O . SER A 1 1040 ? 18.021 33.992 -0.032 1.00 81.25 1040 SER A O 1
ATOM 8181 N N . PRO A 1 1041 ? 19.434 32.246 -0.221 1.00 79.62 1041 PRO A N 1
ATOM 8182 C CA . PRO A 1 1041 ? 19.473 31.954 1.217 1.00 79.62 1041 PRO A CA 1
ATOM 8183 C C . PRO A 1 1041 ? 20.042 33.097 2.059 1.00 79.62 1041 PRO A C 1
ATOM 8185 O O . PRO A 1 1041 ? 19.759 33.187 3.249 1.00 79.62 1041 PRO A O 1
ATOM 8188 N N . ALA A 1 1042 ? 20.834 33.986 1.449 1.00 81.31 1042 ALA A N 1
ATOM 8189 C CA . ALA A 1 1042 ? 21.347 35.181 2.113 1.00 81.31 1042 ALA A CA 1
ATOM 8190 C C . ALA A 1 1042 ? 20.243 36.221 2.388 1.00 81.31 1042 ALA A C 1
ATOM 8192 O O . ALA A 1 1042 ? 20.359 36.998 3.333 1.00 81.31 1042 ALA A O 1
ATOM 8193 N N . ASN A 1 1043 ? 19.175 36.220 1.582 1.00 80.81 1043 ASN A N 1
ATOM 8194 C CA . ASN A 1 1043 ? 18.072 37.173 1.681 1.00 80.81 1043 ASN A CA 1
ATOM 8195 C C . ASN A 1 1043 ? 16.901 36.625 2.511 1.00 80.81 1043 ASN A C 1
ATOM 8197 O O . ASN A 1 1043 ? 16.343 37.351 3.333 1.00 80.81 1043 ASN A O 1
ATOM 8201 N N . ASN A 1 1044 ? 16.520 35.358 2.304 1.00 85.56 1044 ASN A N 1
ATOM 8202 C CA . ASN A 1 1044 ? 15.303 34.768 2.880 1.00 85.56 1044 ASN A CA 1
ATOM 8203 C C . ASN A 1 1044 ? 15.555 33.387 3.540 1.00 85.56 1044 ASN A C 1
ATOM 8205 O O . ASN A 1 1044 ? 14.875 32.423 3.196 1.00 85.56 1044 ASN A O 1
ATOM 8209 N N . PRO A 1 1045 ? 16.495 33.263 4.502 1.00 83.88 1045 PRO A N 1
ATOM 8210 C CA . PRO A 1 1045 ? 17.007 31.980 5.014 1.00 83.88 1045 PRO A CA 1
ATOM 8211 C C . PRO A 1 1045 ? 15.960 31.003 5.576 1.00 83.88 1045 PRO A C 1
ATOM 8213 O O . PRO A 1 1045 ? 16.209 29.801 5.612 1.00 83.88 1045 PRO A O 1
ATOM 8216 N N . CYS A 1 1046 ? 14.796 31.480 6.027 1.00 86.06 1046 CYS A N 1
ATOM 8217 C CA . CYS A 1 1046 ? 13.723 30.631 6.559 1.00 86.06 1046 CYS A CA 1
ATOM 8218 C C . CYS A 1 1046 ? 12.715 30.132 5.502 1.00 86.06 1046 CYS A C 1
ATOM 8220 O O . CYS A 1 1046 ? 11.720 29.507 5.879 1.00 86.06 1046 CYS A O 1
ATOM 8222 N N . LEU A 1 1047 ? 12.939 30.394 4.208 1.00 82.75 1047 LEU A N 1
ATOM 8223 C CA . LEU A 1 1047 ? 11.960 30.126 3.152 1.00 82.75 1047 LEU A CA 1
ATOM 8224 C C . LEU A 1 1047 ? 11.767 28.624 2.891 1.00 82.75 1047 LEU A C 1
ATOM 8226 O O . LEU A 1 1047 ? 12.649 27.947 2.360 1.00 82.75 1047 LEU A O 1
ATOM 8230 N N . ARG A 1 1048 ? 10.566 28.127 3.214 1.00 82.06 1048 ARG A N 1
ATOM 8231 C CA . ARG A 1 1048 ? 10.157 26.717 3.071 1.00 82.06 1048 ARG A CA 1
ATOM 8232 C C . ARG A 1 1048 ? 9.195 26.473 1.918 1.00 82.06 1048 ARG A C 1
ATOM 8234 O O . ARG A 1 1048 ? 9.220 25.405 1.315 1.00 82.06 1048 ARG A O 1
ATOM 8241 N N . PHE A 1 1049 ? 8.354 27.454 1.603 1.00 78.00 1049 PHE A N 1
ATOM 8242 C CA . PHE A 1 1049 ? 7.331 27.344 0.565 1.00 78.00 1049 PHE A CA 1
ATOM 8243 C C . PHE A 1 1049 ? 7.450 28.508 -0.414 1.00 78.00 1049 PHE A C 1
ATOM 8245 O O . PHE A 1 1049 ? 7.336 29.663 -0.003 1.00 78.00 1049 PHE A O 1
ATOM 8252 N N . VAL A 1 1050 ? 7.615 28.208 -1.704 1.00 82.38 1050 VAL A N 1
ATOM 8253 C CA . VAL A 1 1050 ? 7.509 29.202 -2.780 1.00 82.38 1050 VAL A CA 1
ATOM 8254 C C . VAL A 1 1050 ? 6.444 28.790 -3.801 1.00 82.38 1050 VAL A C 1
ATOM 8256 O O . VAL A 1 1050 ? 6.362 27.629 -4.192 1.00 82.38 1050 VAL A O 1
ATOM 8259 N N . ASP A 1 1051 ? 5.638 29.736 -4.270 1.00 83.25 1051 ASP A N 1
ATOM 8260 C CA . ASP A 1 1051 ? 4.765 29.573 -5.436 1.00 83.25 1051 ASP A CA 1
ATOM 8261 C C . ASP A 1 1051 ? 5.015 30.718 -6.419 1.00 83.25 1051 ASP A C 1
ATOM 8263 O O . ASP A 1 1051 ? 4.759 31.874 -6.094 1.00 83.25 1051 ASP A O 1
ATOM 8267 N N . LEU A 1 1052 ? 5.535 30.401 -7.606 1.00 82.38 1052 LEU A N 1
ATOM 8268 C CA . LEU A 1 1052 ? 5.787 31.339 -8.705 1.00 82.38 1052 LEU A CA 1
ATOM 8269 C C . LEU A 1 1052 ? 4.933 30.995 -9.946 1.00 82.38 1052 LEU A C 1
ATOM 8271 O O . LEU A 1 1052 ? 5.337 31.245 -11.082 1.00 82.38 1052 LEU A O 1
ATOM 8275 N N . SER A 1 1053 ? 3.766 30.374 -9.751 1.00 81.06 1053 SER A N 1
ATOM 8276 C CA . SER A 1 1053 ? 2.893 29.904 -10.837 1.00 81.06 1053 SER A CA 1
ATOM 8277 C C . SER A 1 1053 ? 2.306 31.039 -11.698 1.00 81.06 1053 SER A C 1
ATOM 8279 O O . SER A 1 1053 ? 1.998 32.129 -11.215 1.00 81.06 1053 SER A O 1
ATOM 8281 N N . GLU A 1 1054 ? 2.087 30.777 -12.991 1.00 77.88 1054 GLU A N 1
ATOM 8282 C CA . GLU A 1 1054 ? 1.621 31.732 -14.022 1.00 77.88 1054 GLU A CA 1
ATOM 8283 C C . GLU A 1 1054 ? 2.554 32.946 -14.263 1.00 77.88 1054 GLU A C 1
ATOM 8285 O O . GLU A 1 1054 ? 2.171 33.914 -14.933 1.00 77.88 1054 GLU A O 1
ATOM 8290 N N . CYS A 1 1055 ? 3.798 32.903 -13.779 1.00 79.88 1055 CYS A N 1
ATOM 8291 C CA . CYS A 1 1055 ? 4.836 33.902 -14.058 1.00 79.88 1055 CYS A CA 1
ATOM 8292 C C . CYS A 1 1055 ? 5.512 33.608 -15.409 1.00 79.88 1055 CYS A C 1
ATOM 8294 O O . CYS A 1 1055 ? 6.518 32.911 -15.512 1.00 79.88 1055 CYS A O 1
ATOM 8296 N N . ARG A 1 1056 ? 4.896 34.113 -16.486 1.00 76.31 1056 ARG A N 1
ATOM 8297 C CA . ARG A 1 1056 ? 5.178 33.680 -17.870 1.00 76.31 1056 ARG A CA 1
ATOM 8298 C C . ARG A 1 1056 ? 6.526 34.087 -18.468 1.00 76.31 1056 ARG A C 1
ATOM 8300 O O . ARG A 1 1056 ? 6.876 33.506 -19.490 1.00 76.31 1056 ARG A O 1
ATOM 8307 N N . SER A 1 1057 ? 7.224 35.049 -17.866 1.00 75.50 1057 SER A N 1
ATOM 8308 C CA . SER A 1 1057 ? 8.542 35.528 -18.323 1.00 75.50 1057 SER A CA 1
ATOM 8309 C C . SER A 1 1057 ? 9.714 34.883 -17.572 1.00 75.50 1057 SER A C 1
ATOM 8311 O O . SER A 1 1057 ? 10.857 35.264 -17.804 1.00 75.50 1057 SER A O 1
ATOM 8313 N N . LEU A 1 1058 ? 9.449 33.918 -16.681 1.00 73.06 1058 LEU A N 1
ATOM 8314 C CA . LEU A 1 1058 ? 10.498 33.083 -16.101 1.00 73.06 1058 LEU A CA 1
ATOM 8315 C C . LEU A 1 1058 ? 10.968 32.065 -17.147 1.00 73.06 1058 LEU A C 1
ATOM 8317 O O . LEU A 1 1058 ? 10.147 31.322 -17.697 1.00 73.06 1058 LEU A O 1
ATOM 8321 N N . THR A 1 1059 ? 12.276 32.018 -17.402 1.00 69.56 1059 THR A N 1
ATOM 8322 C CA . THR A 1 1059 ? 12.906 31.160 -18.419 1.00 69.56 1059 THR A CA 1
ATOM 8323 C C . THR A 1 1059 ? 13.828 30.105 -17.804 1.00 69.56 1059 THR A C 1
ATOM 8325 O O . THR A 1 1059 ? 13.838 28.955 -18.261 1.00 69.56 1059 THR A O 1
ATOM 8328 N N . ALA A 1 1060 ? 14.546 30.472 -16.737 1.00 62.94 1060 ALA A N 1
ATOM 8329 C CA . ALA A 1 1060 ? 15.428 29.606 -15.955 1.00 62.94 1060 ALA A CA 1
ATOM 8330 C C . ALA A 1 1060 ? 15.778 30.232 -14.578 1.00 62.94 1060 ALA A C 1
ATOM 8332 O O . ALA A 1 1060 ? 16.916 30.653 -14.370 1.00 62.94 1060 ALA A O 1
ATOM 8333 N N . PRO A 1 1061 ? 14.841 30.298 -13.613 1.00 59.84 1061 PRO A N 1
ATOM 8334 C CA . PRO A 1 1061 ? 15.148 30.743 -12.260 1.00 59.84 1061 PRO A CA 1
ATOM 8335 C C . PRO A 1 1061 ? 15.985 29.674 -11.547 1.00 59.84 1061 PRO A C 1
ATOM 8337 O O . PRO A 1 1061 ? 15.615 28.495 -11.528 1.00 59.84 1061 PRO A O 1
ATOM 8340 N N . THR A 1 1062 ? 17.097 30.072 -10.932 1.00 57.78 1062 THR A N 1
ATOM 8341 C CA . THR A 1 1062 ? 17.944 29.157 -10.156 1.00 57.78 1062 THR A CA 1
ATOM 8342 C C . THR A 1 1062 ? 17.293 28.897 -8.797 1.00 57.78 1062 THR A C 1
ATOM 8344 O O . THR A 1 1062 ? 17.378 29.719 -7.886 1.00 57.78 1062 THR A O 1
ATOM 8347 N N . VAL A 1 1063 ? 16.602 27.762 -8.656 1.00 61.03 1063 VAL A N 1
ATOM 8348 C CA . VAL A 1 1063 ? 15.875 27.396 -7.425 1.00 61.03 1063 VAL A CA 1
ATOM 8349 C C . VAL A 1 1063 ? 16.806 26.709 -6.422 1.00 61.03 1063 VAL A C 1
ATOM 8351 O O . VAL A 1 1063 ? 16.671 25.522 -6.143 1.00 61.03 1063 VAL A O 1
ATOM 8354 N N . GLU A 1 1064 ? 17.762 27.460 -5.876 1.00 62.09 1064 GLU A N 1
ATOM 8355 C CA . GLU A 1 1064 ? 18.733 26.983 -4.881 1.00 62.09 1064 GLU A CA 1
ATOM 8356 C C . GLU A 1 1064 ? 18.474 27.589 -3.498 1.00 62.09 1064 GLU A C 1
ATOM 8358 O O . GLU A 1 1064 ? 18.973 28.662 -3.173 1.00 62.09 1064 GLU A O 1
ATOM 8363 N N . HIS A 1 1065 ? 17.717 26.874 -2.658 1.00 69.19 1065 HIS A N 1
ATOM 8364 C CA . HIS A 1 1065 ? 17.491 27.267 -1.267 1.00 69.19 1065 HIS A CA 1
ATOM 8365 C C . HIS A 1 1065 ? 17.505 26.045 -0.323 1.00 69.19 1065 HIS A C 1
ATOM 8367 O O . HIS A 1 1065 ? 16.799 25.074 -0.600 1.00 69.19 1065 HIS A O 1
ATOM 8373 N N . PRO A 1 1066 ? 18.300 26.045 0.770 1.00 68.88 1066 PRO A N 1
ATOM 8374 C CA . PRO A 1 1066 ? 18.575 24.842 1.563 1.00 68.88 1066 PRO A CA 1
ATOM 8375 C C . PRO A 1 1066 ? 17.380 24.367 2.398 1.00 68.88 1066 PRO A C 1
ATOM 8377 O O . PRO A 1 1066 ? 17.184 23.165 2.539 1.00 68.88 1066 PRO A O 1
ATOM 8380 N N . GLU A 1 1067 ? 16.563 25.294 2.906 1.00 72.56 1067 GLU A N 1
ATOM 8381 C CA . GLU A 1 1067 ? 15.394 25.005 3.755 1.00 72.56 1067 GLU A CA 1
ATOM 8382 C C . GLU A 1 1067 ? 14.080 24.886 2.950 1.00 72.56 1067 GLU A C 1
ATOM 8384 O O . GLU A 1 1067 ? 12.997 24.790 3.527 1.00 72.56 1067 GLU A O 1
ATOM 8389 N N . LEU A 1 1068 ? 14.139 24.923 1.611 1.00 73.81 1068 LEU A N 1
ATOM 8390 C CA . LEU A 1 1068 ? 12.947 24.966 0.760 1.00 73.81 1068 LEU A CA 1
ATOM 8391 C C . LEU A 1 1068 ? 12.309 23.575 0.622 1.00 73.81 1068 LEU A C 1
ATOM 8393 O O . LEU A 1 1068 ? 12.790 22.723 -0.124 1.00 73.81 1068 LEU A O 1
ATOM 8397 N N . GLU A 1 1069 ? 11.194 23.356 1.316 1.00 74.62 1069 GLU A N 1
ATOM 8398 C CA . GLU A 1 1069 ? 10.418 22.111 1.302 1.00 74.62 1069 GLU A CA 1
ATOM 8399 C C . GLU A 1 1069 ? 9.611 21.943 -0.002 1.00 74.62 1069 GLU A C 1
ATOM 8401 O O . GLU A 1 1069 ? 9.518 20.837 -0.546 1.00 74.62 1069 GLU A O 1
ATOM 8406 N N . VAL A 1 1070 ? 9.009 23.024 -0.522 1.00 69.69 1070 VAL A N 1
ATOM 8407 C CA . VAL A 1 1070 ? 8.090 22.983 -1.678 1.00 69.69 1070 VAL A CA 1
ATOM 8408 C C . VAL A 1 1070 ? 8.244 24.204 -2.587 1.00 69.69 1070 VAL A C 1
ATOM 8410 O O . VAL A 1 1070 ? 8.256 25.342 -2.120 1.00 69.69 1070 VAL A O 1
ATOM 8413 N N . ALA A 1 1071 ? 8.250 23.963 -3.902 1.00 74.94 1071 ALA A N 1
ATOM 8414 C CA . ALA A 1 1071 ? 8.192 25.001 -4.930 1.00 74.94 1071 ALA A CA 1
ATOM 8415 C C . ALA A 1 1071 ? 7.081 24.724 -5.959 1.00 74.94 1071 ALA A C 1
ATOM 8417 O O . ALA A 1 1071 ? 7.017 23.636 -6.530 1.00 74.94 1071 ALA A O 1
ATOM 8418 N N . TRP A 1 1072 ? 6.200 25.688 -6.225 1.00 76.75 1072 TRP A N 1
ATOM 8419 C CA . TRP A 1 1072 ? 5.171 25.602 -7.271 1.00 76.75 1072 TRP A CA 1
ATOM 8420 C C . TRP A 1 1072 ? 5.551 26.479 -8.471 1.00 76.75 1072 TRP A C 1
ATOM 8422 O O . TRP A 1 1072 ? 5.787 27.677 -8.339 1.00 76.75 1072 TRP A O 1
ATOM 8432 N N . LEU A 1 1073 ? 5.633 25.858 -9.649 1.00 70.88 1073 LEU A N 1
ATOM 8433 C CA . LEU A 1 1073 ? 6.028 26.449 -10.932 1.00 70.88 1073 LEU A CA 1
ATOM 8434 C C . LEU A 1 1073 ? 5.034 26.012 -12.022 1.00 70.88 1073 LEU A C 1
ATOM 8436 O O . LEU A 1 1073 ? 5.385 25.446 -13.064 1.00 70.88 1073 LEU A O 1
ATOM 8440 N N . MET A 1 1074 ? 3.747 26.220 -11.746 1.00 72.25 1074 MET A N 1
ATOM 8441 C CA . MET A 1 1074 ? 2.655 25.771 -12.607 1.00 72.25 1074 MET A CA 1
ATOM 8442 C C . MET A 1 1074 ? 2.375 26.807 -13.705 1.00 72.25 1074 MET A C 1
ATOM 8444 O O . MET A 1 1074 ? 2.216 27.993 -13.432 1.00 72.25 1074 MET A O 1
ATOM 8448 N N . ASN A 1 1075 ? 2.270 26.357 -14.957 1.00 67.75 1075 ASN A N 1
ATOM 8449 C CA . ASN A 1 1075 ? 1.924 27.178 -16.127 1.00 67.75 1075 ASN A CA 1
ATOM 8450 C C . ASN A 1 1075 ? 2.868 28.376 -16.398 1.00 67.75 1075 ASN A C 1
ATOM 8452 O O . ASN A 1 1075 ? 2.425 29.471 -16.751 1.00 67.75 1075 ASN A O 1
ATOM 8456 N N . CYS A 1 1076 ? 4.178 28.152 -16.270 1.00 69.81 1076 CYS A N 1
ATOM 8457 C CA . CYS A 1 1076 ? 5.230 29.092 -16.672 1.00 69.81 1076 CYS A CA 1
ATOM 8458 C C . CYS A 1 1076 ? 5.852 28.620 -18.009 1.00 69.81 1076 CYS A C 1
ATOM 8460 O O . CYS A 1 1076 ? 6.796 27.832 -18.000 1.00 69.81 1076 CYS A O 1
ATOM 8462 N N . PRO A 1 1077 ? 5.297 29.019 -19.175 1.00 61.31 1077 PRO A N 1
ATOM 8463 C CA . PRO A 1 1077 ? 5.554 28.366 -20.465 1.00 61.31 1077 PRO A CA 1
ATOM 8464 C C . PRO A 1 1077 ? 6.955 28.578 -21.052 1.00 61.31 1077 PRO A C 1
ATOM 8466 O O . PRO A 1 1077 ? 7.303 27.874 -21.995 1.00 61.31 1077 PRO A O 1
ATOM 8469 N N . GLN A 1 1078 ? 7.733 29.540 -20.546 1.00 64.38 1078 GLN A N 1
ATOM 8470 C CA . GLN A 1 1078 ? 9.101 29.791 -21.012 1.00 64.38 1078 GLN A CA 1
ATOM 8471 C C . GLN A 1 1078 ? 10.168 29.041 -20.201 1.00 64.38 1078 GLN A C 1
ATOM 8473 O O . GLN A 1 1078 ? 11.330 29.059 -20.599 1.00 64.38 1078 GLN A O 1
ATOM 8478 N N . LEU A 1 1079 ? 9.790 28.337 -19.123 1.00 65.50 1079 LEU A N 1
ATOM 8479 C CA . LEU A 1 1079 ? 10.715 27.522 -18.335 1.00 65.50 1079 LEU A CA 1
ATOM 8480 C C . LEU A 1 1079 ? 11.261 26.362 -19.172 1.00 65.50 1079 LEU A C 1
ATOM 8482 O O . LEU A 1 1079 ? 10.600 25.339 -19.367 1.00 65.50 1079 LEU A O 1
ATOM 8486 N N . THR A 1 1080 ? 12.491 26.521 -19.654 1.00 54.38 1080 THR A N 1
ATOM 8487 C CA . THR A 1 1080 ? 13.213 25.448 -20.343 1.00 54.38 1080 THR A CA 1
ATOM 8488 C C . THR A 1 1080 ? 13.721 24.423 -19.324 1.00 54.38 1080 THR A C 1
ATOM 8490 O O . THR A 1 1080 ? 13.917 24.728 -18.148 1.00 54.38 1080 THR A O 1
ATOM 8493 N N . GLY A 1 1081 ? 13.913 23.168 -19.746 1.00 48.31 1081 GLY A N 1
ATOM 8494 C CA . GLY A 1 1081 ? 14.070 22.006 -18.852 1.00 48.31 1081 GLY A CA 1
ATOM 8495 C C . GLY A 1 1081 ? 15.312 21.951 -17.941 1.00 48.31 1081 GLY A C 1
ATOM 8496 O O . GLY A 1 1081 ? 15.604 20.886 -17.402 1.00 48.31 1081 GLY A O 1
ATOM 8497 N N . GLN A 1 1082 ? 16.058 23.046 -17.760 1.00 45.97 1082 GLN A N 1
ATOM 8498 C CA . GLN A 1 1082 ? 17.248 23.097 -16.901 1.00 45.97 1082 GLN A CA 1
ATOM 8499 C C . GLN A 1 1082 ? 16.955 23.285 -15.402 1.00 45.97 1082 GLN A C 1
ATOM 8501 O O . GLN A 1 1082 ? 17.807 22.926 -14.589 1.00 45.97 1082 GLN A O 1
ATOM 8506 N N . VAL A 1 1083 ? 15.754 23.738 -15.012 1.00 48.28 1083 VAL A N 1
ATOM 8507 C CA . VAL A 1 1083 ? 15.383 24.003 -13.597 1.00 48.28 1083 VAL A CA 1
ATOM 8508 C C . VAL A 1 1083 ? 15.509 22.758 -12.687 1.00 48.28 1083 VAL A C 1
ATOM 8510 O O . VAL A 1 1083 ? 15.553 22.863 -11.467 1.00 48.28 1083 VAL A O 1
ATOM 8513 N N . GLY A 1 1084 ? 15.616 21.554 -13.260 1.00 42.91 1084 GLY A N 1
ATOM 8514 C CA . GLY A 1 1084 ? 15.761 20.293 -12.525 1.00 42.91 1084 GLY A CA 1
ATOM 8515 C C . GLY A 1 1084 ? 17.185 19.873 -12.128 1.00 42.91 1084 GLY A C 1
ATOM 8516 O O . GLY A 1 1084 ? 17.346 18.721 -11.727 1.00 42.91 1084 GLY A O 1
ATOM 8517 N N . ARG A 1 1085 ? 18.228 20.711 -12.284 1.00 39.84 1085 ARG A N 1
ATOM 8518 C CA . ARG A 1 1085 ? 19.628 20.298 -12.011 1.00 39.84 1085 ARG A CA 1
ATOM 8519 C C . ARG A 1 1085 ? 20.287 20.833 -10.740 1.00 39.84 1085 ARG A C 1
ATOM 8521 O O . ARG A 1 1085 ? 21.286 20.229 -10.352 1.00 39.84 1085 ARG A O 1
ATOM 8528 N N . SER A 1 1086 ? 19.779 21.890 -10.105 1.00 40.59 1086 SER A N 1
ATOM 8529 C CA . SER A 1 1086 ? 20.478 22.501 -8.960 1.00 40.59 1086 SER A CA 1
ATOM 8530 C C . SER A 1 1086 ? 19.670 22.670 -7.669 1.00 40.59 1086 SER A C 1
ATOM 8532 O O . SER A 1 1086 ? 20.259 22.974 -6.638 1.00 40.59 1086 SER A O 1
ATOM 8534 N N . ALA A 1 1087 ? 18.368 22.369 -7.665 1.00 44.38 1087 ALA A N 1
ATOM 8535 C CA . ALA A 1 1087 ? 17.570 22.423 -6.440 1.00 44.38 1087 ALA A CA 1
ATOM 8536 C C . ALA A 1 1087 ? 18.080 21.485 -5.328 1.00 44.38 1087 ALA A C 1
ATOM 8538 O O . ALA A 1 1087 ? 18.593 20.390 -5.589 1.00 44.38 1087 ALA A O 1
ATOM 8539 N N . ALA A 1 1088 ? 17.908 21.920 -4.075 1.00 46.06 1088 ALA A N 1
ATOM 8540 C CA . ALA A 1 1088 ? 18.302 21.164 -2.892 1.00 46.06 1088 ALA A CA 1
ATOM 8541 C C . ALA A 1 1088 ? 17.596 19.793 -2.838 1.00 46.06 1088 ALA A C 1
ATOM 8543 O O . ALA A 1 1088 ? 16.461 19.633 -3.289 1.00 46.06 1088 ALA A O 1
ATOM 8544 N N . ARG A 1 1089 ? 18.285 18.779 -2.293 1.00 45.56 1089 ARG A N 1
ATOM 8545 C CA . ARG A 1 1089 ? 17.946 17.350 -2.486 1.00 45.56 1089 ARG A CA 1
ATOM 8546 C C . ARG A 1 1089 ? 16.552 16.917 -2.003 1.00 45.56 1089 ARG A C 1
ATOM 8548 O O . ARG A 1 1089 ? 16.107 15.854 -2.430 1.00 45.56 1089 ARG A O 1
ATOM 8555 N N . ASP A 1 1090 ? 15.889 17.702 -1.155 1.00 51.47 1090 ASP A N 1
ATOM 8556 C CA . ASP A 1 1090 ? 14.585 17.378 -0.560 1.00 51.47 1090 ASP A CA 1
ATOM 8557 C C . ASP A 1 1090 ? 13.440 18.333 -0.995 1.00 51.47 1090 ASP A C 1
ATOM 8559 O O . ASP A 1 1090 ? 12.293 18.145 -0.581 1.00 51.47 1090 ASP A O 1
ATOM 8563 N N . THR A 1 1091 ? 13.696 19.313 -1.877 1.00 47.72 1091 THR A N 1
ATOM 8564 C CA . THR A 1 1091 ? 12.671 20.260 -2.362 1.00 47.72 1091 THR A CA 1
ATOM 8565 C C . THR A 1 1091 ? 11.672 19.593 -3.314 1.00 47.72 1091 THR A C 1
ATOM 8567 O O . THR A 1 1091 ? 12.022 19.122 -4.398 1.00 47.72 1091 THR A O 1
ATOM 8570 N N . THR A 1 1092 ? 10.381 19.616 -2.970 1.00 48.84 1092 THR A N 1
ATOM 8571 C CA . THR A 1 1092 ? 9.313 19.100 -3.841 1.00 48.84 1092 THR A CA 1
ATOM 8572 C C . THR A 1 1092 ? 8.860 20.169 -4.837 1.00 48.84 1092 THR A C 1
ATOM 8574 O O . THR A 1 1092 ? 8.085 21.060 -4.485 1.00 48.84 1092 THR A O 1
ATOM 8577 N N . ILE A 1 1093 ? 9.302 20.069 -6.095 1.00 56.91 1093 ILE A N 1
ATOM 8578 C CA . ILE A 1 1093 ? 8.909 21.012 -7.155 1.00 56.91 1093 ILE A CA 1
ATOM 8579 C C . ILE A 1 1093 ? 7.711 20.489 -7.962 1.00 56.91 1093 ILE A C 1
ATOM 8581 O O . ILE A 1 1093 ? 7.747 19.390 -8.517 1.00 56.91 1093 ILE A O 1
ATOM 8585 N N . PHE A 1 1094 ? 6.658 21.299 -8.069 1.00 47.28 1094 PHE A N 1
ATOM 8586 C CA . PHE A 1 1094 ? 5.469 21.033 -8.877 1.00 47.28 1094 PHE A CA 1
ATOM 8587 C C . PHE A 1 1094 ? 5.510 21.863 -10.166 1.00 47.28 1094 PHE A C 1
ATOM 8589 O O . PHE A 1 1094 ? 5.384 23.085 -10.122 1.00 47.28 1094 PHE A O 1
ATOM 8596 N N . PHE A 1 1095 ? 5.647 21.194 -11.312 1.00 53.28 1095 PHE A N 1
ATOM 8597 C CA . PHE A 1 1095 ? 5.599 21.807 -12.642 1.00 53.28 1095 PHE A CA 1
ATOM 8598 C C . PHE A 1 1095 ? 4.350 21.380 -13.414 1.00 53.28 1095 PHE A C 1
ATOM 8600 O O . PHE A 1 1095 ? 3.915 20.230 -13.327 1.00 53.28 1095 PHE A O 1
ATOM 8607 N N . SER A 1 1096 ? 3.845 22.264 -14.279 1.00 44.50 1096 SER A N 1
ATOM 8608 C CA . SER A 1 1096 ? 2.871 21.875 -15.303 1.00 44.50 1096 SER A CA 1
ATOM 8609 C C . SER A 1 1096 ? 3.081 22.601 -16.629 1.00 44.50 1096 SER A C 1
ATOM 8611 O O . SER A 1 1096 ? 2.757 23.784 -16.758 1.00 44.50 1096 SER A O 1
ATOM 8613 N N . GLY A 1 1097 ? 3.502 21.845 -17.642 1.00 36.41 1097 GLY A N 1
ATOM 8614 C CA . GLY A 1 1097 ? 3.158 22.114 -19.035 1.00 36.41 1097 GLY A CA 1
ATOM 8615 C C . GLY A 1 1097 ? 1.905 21.315 -19.403 1.00 36.41 1097 GLY A C 1
ATOM 8616 O O . GLY A 1 1097 ? 1.905 20.097 -19.271 1.00 36.41 1097 GLY A O 1
ATOM 8617 N N . PHE A 1 1098 ? 0.849 22.004 -19.843 1.00 30.36 1098 PHE A N 1
ATOM 8618 C CA . PHE A 1 1098 ? -0.390 21.449 -20.416 1.00 30.36 1098 PHE A CA 1
ATOM 8619 C C . PHE A 1 1098 ? -1.137 20.349 -19.630 1.00 30.36 1098 PHE A C 1
ATOM 8621 O O . PHE A 1 1098 ? -0.965 19.155 -19.857 1.00 30.36 1098 PHE A O 1
ATOM 8628 N N . TRP A 1 1099 ? -2.146 20.771 -18.859 1.00 24.48 1099 TRP A N 1
ATOM 8629 C CA . TRP A 1 1099 ? -3.342 19.958 -18.595 1.00 24.48 1099 TRP A CA 1
ATOM 8630 C C . TRP A 1 1099 ? -4.583 20.656 -19.167 1.00 24.48 1099 TRP A C 1
ATOM 8632 O O . TRP A 1 1099 ? -5.213 21.477 -18.505 1.00 24.48 1099 TRP A O 1
ATOM 8642 N N . MET A 1 1100 ? -4.955 20.305 -20.402 1.00 23.70 1100 MET A N 1
ATOM 8643 C CA . MET A 1 1100 ? -6.322 20.490 -20.902 1.00 23.70 1100 MET A CA 1
ATOM 8644 C C . MET A 1 1100 ? -7.041 19.140 -20.942 1.00 23.70 1100 MET A C 1
ATOM 8646 O O . MET A 1 1100 ? -6.435 18.103 -21.209 1.00 23.70 1100 MET A O 1
ATOM 8650 N N . PHE A 1 1101 ? -8.346 19.162 -20.666 1.00 22.91 1101 PHE A N 1
ATOM 8651 C CA . PHE A 1 1101 ? -9.206 17.977 -20.689 1.00 22.91 1101 PHE A CA 1
ATOM 8652 C C . PHE A 1 1101 ? -9.210 17.286 -22.068 1.00 22.91 1101 PHE A C 1
ATOM 8654 O O . PHE A 1 1101 ? -9.123 17.959 -23.098 1.00 22.91 1101 PHE A O 1
ATOM 8661 N N . PRO A 1 1102 ? -9.371 15.950 -22.121 1.00 26.70 1102 PRO A N 1
ATOM 8662 C CA . PRO A 1 1102 ? -9.308 15.208 -23.371 1.00 26.70 1102 PRO A CA 1
ATOM 8663 C C . PRO A 1 1102 ? -10.548 15.466 -24.235 1.00 26.70 1102 PRO A C 1
ATOM 8665 O O . PRO A 1 1102 ? -11.642 14.988 -23.938 1.00 26.70 1102 PRO A O 1
ATOM 8668 N N . THR A 1 1103 ? -10.360 16.149 -25.363 1.00 24.14 1103 THR A N 1
ATOM 8669 C CA . THR A 1 1103 ? -11.281 16.087 -26.508 1.00 24.14 1103 THR A CA 1
ATOM 8670 C C . THR A 1 1103 ? -10.525 15.682 -27.771 1.00 24.14 1103 THR A C 1
ATOM 8672 O O . THR A 1 1103 ? -9.341 15.959 -27.936 1.00 24.14 1103 THR A O 1
ATOM 8675 N N . VAL A 1 1104 ? -11.200 14.901 -28.613 1.00 28.75 1104 VAL A N 1
ATOM 8676 C CA . VAL A 1 1104 ? -10.601 14.138 -29.716 1.00 28.75 1104 VAL A CA 1
ATOM 8677 C C . VAL A 1 1104 ? -10.302 15.039 -30.917 1.00 28.75 1104 VAL A C 1
ATOM 8679 O O . VAL A 1 1104 ? -11.197 15.731 -31.392 1.00 28.75 1104 VAL A O 1
ATOM 8682 N N . GLY A 1 1105 ? -9.088 14.957 -31.470 1.00 22.52 1105 GLY A N 1
ATOM 8683 C CA . GLY A 1 1105 ? -8.731 15.625 -32.726 1.00 22.52 1105 GLY A CA 1
ATOM 8684 C C . GLY A 1 1105 ? -7.333 15.255 -33.223 1.00 22.52 1105 GLY A C 1
ATOM 8685 O O . GLY A 1 1105 ? -6.340 15.765 -32.720 1.00 22.52 1105 GLY A O 1
ATOM 8686 N N . ILE A 1 1106 ? -7.248 14.363 -34.213 1.00 28.67 1106 ILE A N 1
ATOM 8687 C CA . ILE A 1 1106 ? -5.987 13.999 -34.881 1.00 28.67 1106 ILE A CA 1
ATOM 8688 C C . ILE A 1 1106 ? -5.636 15.067 -35.924 1.00 28.67 1106 ILE A C 1
ATOM 8690 O O . ILE A 1 1106 ? -6.475 15.355 -36.778 1.00 28.67 1106 ILE A O 1
ATOM 8694 N N . ARG A 1 1107 ? -4.382 15.540 -35.942 1.00 21.64 1107 ARG A N 1
ATOM 8695 C CA . ARG A 1 1107 ? -3.653 15.906 -37.174 1.00 21.64 1107 ARG A CA 1
ATOM 8696 C C . ARG A 1 1107 ? -2.137 15.905 -36.942 1.00 21.64 1107 ARG A C 1
ATOM 8698 O O . ARG A 1 1107 ? -1.654 16.554 -36.023 1.00 21.64 1107 ARG A O 1
ATOM 8705 N N . CYS A 1 1108 ? -1.420 15.163 -37.783 1.00 29.30 1108 CYS A N 1
ATOM 8706 C CA . CYS A 1 1108 ? 0.034 15.250 -37.942 1.00 29.30 1108 CYS A CA 1
ATOM 8707 C C . CYS A 1 1108 ? 0.402 16.382 -38.923 1.00 29.30 1108 CYS A C 1
ATOM 8709 O O . CYS A 1 1108 ? -0.473 16.884 -39.633 1.00 29.30 1108 CYS A O 1
ATOM 8711 N N . GLY A 1 1109 ? 1.687 16.740 -38.957 1.00 22.20 1109 GLY A N 1
ATOM 8712 C CA . GLY A 1 1109 ? 2.282 17.800 -39.779 1.00 22.20 1109 GLY A CA 1
ATOM 8713 C C . GLY A 1 1109 ? 3.471 18.400 -39.020 1.00 22.20 1109 GLY A C 1
ATOM 8714 O O . GLY A 1 1109 ? 3.286 19.325 -38.240 1.00 22.20 1109 GLY A O 1
ATOM 8715 N N . ASP A 1 1110 ? 4.602 17.701 -38.936 1.00 24.58 1110 ASP A N 1
ATOM 8716 C CA . ASP A 1 1110 ? 5.695 17.691 -39.933 1.00 24.58 1110 ASP A CA 1
ATOM 8717 C C . ASP A 1 1110 ? 6.670 18.867 -39.761 1.00 24.58 1110 ASP A C 1
ATOM 8719 O O . ASP A 1 1110 ? 6.482 19.934 -40.341 1.00 24.58 1110 ASP A O 1
ATOM 8723 N N . SER A 1 1111 ? 7.741 18.658 -38.984 1.00 25.56 1111 SER A N 1
ATOM 8724 C CA . SER A 1 1111 ? 9.150 18.867 -39.395 1.00 25.56 1111 SER A CA 1
ATOM 8725 C C . SER A 1 1111 ? 10.124 18.787 -38.204 1.00 25.56 1111 SER A C 1
ATOM 8727 O O . SER A 1 1111 ? 9.757 19.053 -37.064 1.00 25.56 1111 SER A O 1
ATOM 8729 N N . CYS A 1 1112 ? 11.376 18.420 -38.507 1.00 24.27 1112 CYS A N 1
ATOM 8730 C CA . CYS A 1 1112 ? 12.567 18.499 -37.645 1.00 24.27 1112 CYS A CA 1
ATOM 8731 C C . CYS A 1 1112 ? 12.642 17.555 -36.425 1.00 24.27 1112 CYS A C 1
ATOM 8733 O O . CYS A 1 1112 ? 12.407 17.922 -35.278 1.00 24.27 1112 CYS A O 1
ATOM 8735 N N . LEU A 1 1113 ? 13.130 16.340 -36.703 1.00 31.38 1113 LEU A N 1
ATOM 8736 C CA . LEU A 1 1113 ? 13.971 15.575 -35.773 1.00 31.38 1113 LEU A CA 1
ATOM 8737 C C . LEU A 1 1113 ? 15.245 16.373 -35.430 1.00 31.38 1113 LEU A C 1
ATOM 8739 O O . LEU A 1 1113 ? 15.872 16.916 -36.338 1.00 31.38 1113 LEU A O 1
ATOM 8743 N N . GLY A 1 1114 ? 15.661 16.373 -34.160 1.00 24.41 1114 GLY A N 1
ATOM 8744 C CA . GLY A 1 1114 ? 16.927 16.967 -33.714 1.00 24.41 1114 GLY A CA 1
ATOM 8745 C C . GLY A 1 1114 ? 17.093 16.952 -32.189 1.00 24.41 1114 GLY A C 1
ATOM 8746 O O . GLY A 1 1114 ? 16.602 17.848 -31.521 1.00 24.41 1114 GLY A O 1
ATOM 8747 N N . ASP A 1 1115 ? 17.768 15.918 -31.681 1.00 27.91 1115 ASP A N 1
ATOM 8748 C CA . ASP A 1 1115 ? 18.367 15.765 -30.341 1.00 27.91 1115 ASP A CA 1
ATOM 8749 C C . ASP A 1 1115 ? 17.590 16.163 -29.056 1.00 27.91 1115 ASP A C 1
ATOM 8751 O O . ASP A 1 1115 ? 17.694 17.273 -28.546 1.00 27.91 1115 ASP A O 1
ATOM 8755 N N . HIS A 1 1116 ? 17.016 15.104 -28.456 1.00 27.23 1116 HIS A N 1
ATOM 8756 C CA . HIS A 1 1116 ? 16.859 14.793 -27.016 1.00 27.23 1116 HIS A CA 1
ATOM 8757 C C . HIS A 1 1116 ? 15.905 15.590 -26.105 1.00 27.23 1116 HIS A C 1
ATOM 8759 O O . HIS A 1 1116 ? 16.322 16.599 -25.500 1.00 27.23 1116 HIS A O 1
#